Protein 7WX3 (pdb70)

Organism: Drosophila melanogaster (NCBI:txid7227)

Secondary structure (DSSP, 8-state):
----SGGGGGG--BEEEEE-STTTB-SS-SSB-HHHHHHHHHHHHHHHTTT-B--EE---HHHHHHHHHHHHHHTTSBHHHHT---HHHHHHHHHHHHHHHHHHHHHTTT--EEEEEE-SGGGT-HHHHHHHHHHHHHHHTTT-EEEEEE-TTT--TT-----STTHHHHHHHHHTT-SEEEEEESSSS-BSS-SSSS---B-SSEE--HHHHHHHHHHHHTT-EEEEEETTSSS-HHHHTTT---SEEEE-/----SGGGGGG--BEEEEE-STTTB-SS-SSB-HHHHHHHHHHHHHHHTTT-B--EE---HHHHHHHHHHHHHHTTSBHHHHT---HHHHHHHHHHHHHHHHHHHHHTTT--EEEEEE-SGGGT-HHHHHHHHHHHHHHHTTT-EEEEEE-TTT--TT-----STTHHHHHHHHHTT-SEEEEEESSSS-BSS-SSSS---B-S-EEHHHHHH--HHHHHHHHHHHHTT-EEEEEETTSSS-HHHHTTT---SEEEE-/----SGGGGGG--BEEEEE-STTTB-SS-SSB-HHHHHHHHHHHHHHHTTT-B--EE---HHHHHHHHHHHHHHTTSBHHHHT---HHHHHHHHHHHHHHHHHHHHHTTT--EEEEEE-SGGGT-HHHHHHHHHHHHHHHTTT-EEEEEE-TTT--TT-----STTHHHHHHHHHTT-SEEEEEESSSS-BSS-SSSS---B-S-EEHHHHHH--HHHHHHHHHHHHTT-EEEEEETTSSS-HHHHTTT---SEEEE-/----SGGGGGG--BEEEEE-STTTB-SS-SSB-HHHHHHHHHHHHHHHTTT-B--EE---HHHHHHHHHHHHHHTTSBHHHHT---HHHHHHHHHHHHHHHHHHHHHTTT--EEEEEE-SGGGT-HHHHHHHHHHHHHHHTTT-EEEEEE-TTT--TT-----STTHHHHHHHHHTT-SEEEEEESSSS-BSS-SSSS---B-S-EEHHHHHH--HHHHHHHHHHHHTT-EEEEEETTSSS-HHHHTTT---SEEEE-/-TTTTSSBHHHHT-/-TTTTSSBHHHHT-/-TTTTSSBHHHHT-/-TTTTSSBHHHHT-

Radius of gyration: 30.45 Å; Cα contacts (8 Å, |Δi|>4): 2225; chains: 8; bounding box: 89×74×80 Å

Structure (mmCIF, N/CA/C/O backbone):
data_7WX3
#
_entry.id   7WX3
#
_cell.length_a   1.00
_cell.length_b   1.00
_cell.length_c   1.00
_cell.angle_alpha   90.00
_cell.angle_beta   90.00
_cell.angle_gamma   90.00
#
_symmetry.space_group_name_H-M   'P 1'
#
loop_
_entity.id
_entity.type
_entity.pdbx_description
1 polymer 'Delta-1-pyrroline-5-carboxylate synthase'
2 non-polymer 'GAMMA-GLUTAMYL PHOSPHATE'
3 non-polymer "ADENOSINE-5'-DIPHOSPHATE"
4 non-polymer 'MAGNESIUM ION'
#
loop_
_atom_site.group_PDB
_atom_site.id
_atom_site.type_symbol
_atom_site.label_atom_id
_atom_site.label_alt_id
_atom_site.label_comp_id
_atom_site.label_asym_id
_atom_site.label_entity_id
_atom_site.label_seq_id
_atom_site.pdbx_PDB_ins_code
_atom_site.Cartn_x
_atom_site.Cartn_y
_atom_site.Cartn_z
_atom_site.occupancy
_atom_site.B_iso_or_equiv
_atom_site.auth_seq_id
_atom_site.auth_comp_id
_atom_site.auth_asym_id
_atom_site.auth_atom_id
_atom_site.pdbx_PDB_model_num
ATOM 1 N N . PRO A 1 45 ? 131.13800 186.50600 140.89100 1.000 107.58375 45 PRO A N 1
ATOM 2 C CA . PRO A 1 45 ? 131.81900 185.21600 140.99800 1.000 107.58375 45 PRO A CA 1
ATOM 3 C C . PRO A 1 45 ? 131.56600 184.34700 139.78400 1.000 107.58375 45 PRO A C 1
ATOM 4 O O . PRO A 1 45 ? 130.71900 184.68100 138.96100 1.000 107.58375 45 PRO A O 1
ATOM 8 N N . THR A 1 46 ? 132.29200 183.24200 139.67600 1.000 110.12828 46 THR A N 1
ATOM 9 C CA . THR A 1 46 ? 132.16400 182.36600 138.52300 1.000 110.12828 46 THR A CA 1
ATOM 10 C C . THR A 1 46 ? 131.23600 181.18800 138.76600 1.000 110.12828 46 THR A C 1
ATOM 11 O O . THR A 1 46 ? 130.77600 180.57400 137.79800 1.000 110.12828 46 THR A O 1
ATOM 15 N N . PHE A 1 47 ? 130.95400 180.85600 140.02100 1.000 106.28079 47 PHE A N 1
ATOM 16 C CA . PHE A 1 47 ? 130.08000 179.74500 140.37200 1.000 106.28079 47 PHE A CA 1
ATOM 17 C C . PHE A 1 47 ? 128.89900 180.29000 141.15500 1.000 106.28079 47 PHE A C 1
ATOM 18 O O . PHE A 1 47 ? 129.08500 180.92800 142.19300 1.000 106.28079 47 PHE A O 1
ATOM 26 N N . THR A 1 48 ? 127.69200 180.03800 140.66600 1.000 111.46175 48 THR A N 1
ATOM 27 C CA . THR A 1 48 ? 126.48900 180.53000 141.31800 1.000 111.46175 48 THR A CA 1
ATOM 28 C C . THR A 1 48 ? 125.66700 179.42400 141.96200 1.000 111.46175 48 THR A C 1
ATOM 29 O O . THR A 1 48 ? 125.28500 179.54100 143.12900 1.000 111.46175 48 THR A O 1
ATOM 33 N N . GLU A 1 49 ? 125.37600 178.35200 141.24000 1.000 112.81418 49 GLU A N 1
ATOM 34 C CA . GLU A 1 49 ? 124.67500 177.21700 141.81600 1.000 112.81418 49 GLU A CA 1
ATOM 35 C C . GLU A 1 49 ? 125.67500 176.13400 142.19400 1.000 112.81418 49 GLU A C 1
ATOM 36 O O . GLU A 1 49 ? 126.76300 176.03400 141.62800 1.000 112.81418 49 GLU A O 1
ATOM 42 N N . ARG A 1 50 ? 125.29000 175.31300 143.16300 1.000 104.29180 50 ARG A N 1
ATOM 43 C CA . ARG A 1 50 ? 126.22300 174.35700 143.73700 1.000 104.29180 50 ARG A CA 1
ATOM 44 C C . ARG A 1 50 ? 126.58700 173.22200 142.79400 1.000 104.29180 50 ARG A C 1
ATOM 45 O O . ARG A 1 50 ? 127.56400 172.51800 143.05500 1.000 104.29180 50 ARG A O 1
ATOM 53 N N . SER A 1 51 ? 125.84100 173.01900 141.71700 1.000 107.98631 51 SER A N 1
ATOM 54 C CA . SER A 1 51 ? 126.15100 171.93400 140.79700 1.000 107.98631 51 SER A CA 1
ATOM 55 C C . SER A 1 51 ? 127.38300 172.20100 139.95000 1.000 107.98631 51 SER A C 1
ATOM 56 O O . SER A 1 51 ? 127.85000 171.28400 139.27100 1.000 107.98631 51 SER A O 1
ATOM 59 N N . GLN A 1 52 ? 127.90900 173.42000 139.96100 1.000 105.73341 52 GLN A N 1
ATOM 60 C CA . GLN A 1 52 ? 129.02500 173.78100 139.10600 1.000 105.73341 52 GLN A CA 1
ATOM 61 C C . GLN A 1 52 ? 130.36900 173.63800 139.78900 1.000 105.73341 52 GLN A C 1
ATOM 62 O O . GLN A 1 52 ? 131.39000 173.93000 139.16900 1.000 105.73341 52 GLN A O 1
ATOM 68 N N . LEU A 1 53 ? 130.40500 173.20000 141.04200 1.000 99.60064 53 LEU A N 1
ATOM 69 C CA . LEU A 1 53 ? 131.68000 173.11300 141.73400 1.000 99.60064 53 LEU A CA 1
ATOM 70 C C . LEU A 1 53 ? 132.54400 171.96900 141.23600 1.000 99.60064 53 LEU A C 1
ATOM 71 O O . LEU A 1 53 ? 133.68500 171.84600 141.68100 1.000 99.60064 53 LEU A O 1
ATOM 76 N N . LYS A 1 54 ? 132.04400 171.13400 140.33000 1.000 100.56428 54 LYS A N 1
ATOM 77 C CA . LYS A 1 54 ? 132.88600 170.07400 139.79500 1.000 100.56428 54 LYS A CA 1
ATOM 78 C C . LYS A 1 54 ? 134.03100 170.63700 138.97400 1.000 100.56428 54 LYS A C 1
ATOM 79 O O . LYS A 1 54 ? 135.09100 170.01300 138.88800 1.000 100.56428 54 LYS A O 1
ATOM 85 N N . TYR A 1 55 ? 133.84100 171.80600 138.36500 1.000 102.48300 55 TYR A N 1
ATOM 86 C CA . TYR A 1 55 ? 134.84500 172.42100 137.51100 1.000 102.48300 55 TYR A CA 1
ATOM 87 C C . TYR A 1 55 ? 135.71300 173.41700 138.26300 1.000 102.48300 55 TYR A C 1
ATOM 88 O O . TYR A 1 55 ? 136.33800 174.27800 137.63900 1.000 102.48300 55 TYR A O 1
ATOM 97 N N . ALA A 1 56 ? 135.75100 173.33300 139.58700 1.000 96.41329 56 ALA A N 1
ATOM 98 C CA . ALA A 1 56 ? 136.61500 174.20100 140.37500 1.000 96.41329 56 ALA A CA 1
ATOM 99 C C . ALA A 1 56 ? 138.05800 173.81000 140.11800 1.000 96.41329 56 ALA A C 1
ATOM 100 O O . ALA A 1 56 ? 138.47800 172.70500 140.46400 1.000 96.41329 56 ALA A O 1
ATOM 102 N N . ARG A 1 57 ? 138.81500 174.71000 139.50600 1.000 96.23700 57 ARG A N 1
ATOM 103 C CA . ARG A 1 57 ? 140.17600 174.40700 139.09800 1.000 96.23700 57 ARG A CA 1
ATOM 104 C C . ARG A 1 57 ? 141.20300 174.72100 140.17300 1.000 96.23700 57 ARG A C 1
ATOM 105 O O . ARG A 1 57 ? 142.20100 174.00600 140.28700 1.000 96.23700 57 ARG A O 1
ATOM 113 N N . ARG A 1 58 ? 140.98400 175.75700 140.97300 1.000 88.37422 58 ARG A N 1
ATOM 114 C CA . ARG A 1 58 ? 141.92300 176.16200 142.00800 1.000 88.37422 58 ARG A CA 1
ATOM 115 C C . ARG A 1 58 ? 141.20600 176.19800 143.34400 1.000 88.37422 58 ARG A C 1
ATOM 116 O O . ARG A 1 58 ? 140.26800 176.97800 143.52300 1.000 88.37422 58 ARG A O 1
ATOM 124 N N . LEU A 1 59 ? 141.65300 175.37300 144.28000 1.000 80.25366 59 LEU A N 1
ATOM 125 C CA . LEU A 1 59 ? 141.08600 175.31300 145.61400 1.000 80.25366 59 LEU A CA 1
ATOM 126 C C . LEU A 1 59 ? 142.00000 176.00000 146.61200 1.000 80.25366 59 LEU A C 1
ATOM 127 O O . LEU A 1 59 ? 143.19700 176.15600 146.38200 1.000 80.25366 59 LEU A O 1
ATOM 132 N N . VAL A 1 60 ? 141.41800 176.40800 147.73400 1.000 73.90400 60 VAL A N 1
ATOM 133 C CA . VAL A 1 60 ? 142.17000 176.83100 148.90600 1.000 73.90400 60 VAL A CA 1
ATOM 134 C C . VAL A 1 60 ? 141.42800 176.27500 150.10800 1.000 73.90400 60 VAL A C 1
ATOM 135 O O . VAL A 1 60 ? 140.33200 176.74000 150.42600 1.000 73.90400 60 VAL A O 1
ATOM 139 N N . VAL A 1 61 ? 142.00800 175.28100 150.76400 1.000 71.32597 61 VAL A N 1
ATOM 140 C CA . VAL A 1 61 ? 141.35800 174.55500 151.84500 1.000 71.32597 61 VAL A CA 1
ATOM 141 C C . VAL A 1 61 ? 141.95200 175.02300 153.15700 1.000 71.32597 61 VAL A C 1
ATOM 142 O O . VAL A 1 61 ? 143.15500 174.88000 153.37800 1.000 71.32597 61 VAL A O 1
ATOM 146 N N . LYS A 1 62 ? 141.12500 175.56400 154.03800 1.000 78.18490 62 LYS A N 1
ATOM 147 C CA . LYS A 1 62 ? 141.58900 176.09200 155.31300 1.000 78.18490 62 LYS A CA 1
ATOM 148 C C . LYS A 1 62 ? 141.19700 175.13200 156.42200 1.000 78.18490 62 LYS A C 1
ATOM 149 O O . LYS A 1 62 ? 140.01400 174.98100 156.72400 1.000 78.18490 62 LYS A O 1
ATOM 155 N N . LEU A 1 63 ? 142.18500 174.50000 157.04000 1.000 80.94885 63 LEU A N 1
ATOM 156 C CA . LEU A 1 63 ? 141.94900 173.57500 158.13900 1.000 80.94885 63 LEU A CA 1
ATOM 157 C C . LEU A 1 63 ? 141.91400 174.34300 159.45000 1.000 80.94885 63 LEU A C 1
ATOM 158 O O . LEU A 1 63 ? 142.91800 174.93100 159.85200 1.000 80.94885 63 LEU A O 1
ATOM 163 N N . GLY A 1 64 ? 140.78000 174.31400 160.13200 1.000 91.50661 64 GLY A N 1
ATOM 164 C CA . GLY A 1 64 ? 140.67800 174.95000 161.42300 1.000 91.50661 64 GLY A CA 1
ATOM 165 C C . GLY A 1 64 ? 141.62100 174.32500 162.42900 1.000 91.50661 64 GLY A C 1
ATOM 166 O O . GLY A 1 64 ? 142.37300 173.39600 162.14300 1.000 91.50661 64 GLY A O 1
ATOM 167 N N . SER A 1 65 ? 141.58600 174.86100 163.64100 1.000 101.81637 65 SER A N 1
ATOM 168 C CA . SER A 1 65 ? 142.39500 174.31900 164.72000 1.000 101.81637 65 SER A CA 1
ATOM 169 C C . SER A 1 65 ? 141.64700 173.31100 165.56600 1.000 101.81637 65 SER A C 1
ATOM 170 O O . SER A 1 65 ? 142.27100 172.62500 166.37600 1.000 101.81637 65 SER A O 1
ATOM 173 N N . ALA A 1 66 ? 140.33200 173.22300 165.41900 1.000 101.90390 66 ALA A N 1
ATOM 174 C CA . ALA A 1 66 ? 139.55900 172.17800 166.06300 1.000 101.90390 66 ALA A CA 1
ATOM 175 C C . ALA A 1 66 ? 139.40600 170.95100 165.18700 1.000 101.90390 66 ALA A C 1
ATOM 176 O O . ALA A 1 66 ? 138.82700 169.96000 165.63400 1.000 101.90390 66 ALA A O 1
ATOM 178 N N . VAL A 1 67 ? 139.89800 171.00300 163.95000 1.000 94.24323 67 VAL A N 1
ATOM 179 C CA . VAL A 1 67 ? 139.91700 169.84200 163.07000 1.000 94.24323 67 VAL A CA 1
ATOM 180 C C . VAL A 1 67 ? 141.23300 169.08900 163.15000 1.000 94.24323 67 VAL A C 1
ATOM 181 O O . VAL A 1 67 ? 141.38700 168.05200 162.49300 1.000 94.24323 67 VAL A O 1
ATOM 185 N N . ILE A 1 68 ? 142.18600 169.56200 163.94200 1.000 92.24856 68 ILE A N 1
ATOM 186 C CA . ILE A 1 68 ? 143.49800 168.95100 164.02900 1.000 92.24856 68 ILE A CA 1
ATOM 187 C C . ILE A 1 68 ? 143.72000 168.27000 165.37200 1.000 92.24856 68 ILE A C 1
ATOM 188 O O . ILE A 1 68 ? 144.20100 167.13900 165.41900 1.000 92.24856 68 ILE A O 1
ATOM 193 N N . THR A 1 69 ? 143.36800 168.92400 166.47000 1.000 98.72558 69 THR A N 1
ATOM 194 C CA . THR A 1 69 ? 143.57900 168.36500 167.79400 1.000 98.72558 69 THR A CA 1
ATOM 195 C C . THR A 1 69 ? 142.27700 167.82200 168.36300 1.000 98.72558 69 THR A C 1
ATOM 196 O O . THR A 1 69 ? 141.18700 168.28800 168.03400 1.000 98.72558 69 THR A O 1
ATOM 200 N N . ARG A 1 70 ? 142.40800 166.83200 169.23500 1.000 102.13057 70 ARG A N 1
ATOM 201 C CA . ARG A 1 70 ? 141.25600 166.17100 169.82400 1.000 102.13057 70 ARG A CA 1
ATOM 202 C C . ARG A 1 70 ? 140.70300 166.98500 170.98300 1.000 102.13057 70 ARG A C 1
ATOM 203 O O . ARG A 1 70 ? 141.31700 167.94300 171.45300 1.000 102.13057 70 ARG A O 1
ATOM 211 N N . GLU A 1 71 ? 139.52300 166.58200 171.45200 1.000 111.38857 71 GLU A N 1
ATOM 212 C CA . GLU A 1 71 ? 138.85800 167.33600 172.50800 1.000 111.38857 71 GLU A CA 1
ATOM 213 C C . GLU A 1 71 ? 139.50000 167.08100 173.86500 1.000 111.38857 71 GLU A C 1
ATOM 214 O O . GLU A 1 71 ? 139.50500 167.96300 174.73000 1.000 111.38857 71 GLU A O 1
ATOM 220 N N . ASP A 1 72 ? 140.03700 165.88100 174.07700 1.000 109.34779 72 ASP A N 1
ATOM 221 C CA . ASP A 1 72 ? 140.70800 165.59000 175.33400 1.000 109.34779 72 ASP A CA 1
ATOM 222 C C . ASP A 1 72 ? 142.13300 166.11700 175.37200 1.000 109.34779 72 ASP A C 1
ATOM 223 O O . ASP A 1 72 ? 142.74700 166.10900 176.44100 1.000 109.34779 72 ASP A O 1
ATOM 228 N N . ASN A 1 73 ? 142.66700 166.56000 174.23600 1.000 107.14684 73 ASN A N 1
ATOM 229 C CA . ASN A 1 73 ? 144.02000 167.10300 174.14700 1.000 107.14684 73 ASN A CA 1
ATOM 230 C C . ASN A 1 73 ? 145.05900 166.08500 174.60200 1.000 107.14684 73 ASN A C 1
ATOM 231 O O . ASN A 1 73 ? 145.82900 166.32200 175.53200 1.000 107.14684 73 ASN A O 1
ATOM 236 N N . HIS A 1 74 ? 145.08200 164.94000 173.93200 1.000 108.04203 74 HIS A N 1
ATOM 237 C CA . HIS A 1 74 ? 146.08500 163.91100 174.17700 1.000 108.04203 74 HIS A CA 1
ATOM 238 C C . HIS A 1 74 ? 146.63000 163.38600 172.86100 1.000 108.04203 74 HIS A C 1
ATOM 239 O O . HIS A 1 74 ? 146.82600 162.18500 172.67100 1.000 108.04203 74 HIS A O 1
ATOM 246 N N . GLY A 1 75 ? 146.88900 164.29400 171.93100 1.000 98.42376 75 GLY A N 1
ATOM 247 C CA . GLY A 1 75 ? 147.48200 163.97400 170.65600 1.000 98.42376 75 GLY A CA 1
ATOM 248 C C . GLY A 1 75 ? 146.71100 164.60700 169.53100 1.000 98.42376 75 GLY A C 1
ATOM 249 O O . GLY A 1 75 ? 145.76100 165.36600 169.74000 1.000 98.42376 75 GLY A O 1
ATOM 250 N N . LEU A 1 76 ? 147.12200 164.29400 168.31300 1.000 89.90697 76 LEU A N 1
ATOM 251 C CA . LEU A 1 76 ? 146.43400 164.77800 167.13400 1.000 89.90697 76 LEU A CA 1
ATOM 252 C C . LEU A 1 76 ? 145.18900 163.94700 166.87400 1.000 89.90697 76 LEU A C 1
ATOM 253 O O . LEU A 1 76 ? 144.98000 162.88900 167.46400 1.000 89.90697 76 LEU A O 1
ATOM 258 N N . ALA A 1 77 ? 144.35100 164.44400 165.97700 1.000 84.28770 77 ALA A N 1
ATOM 259 C CA . ALA A 1 77 ? 143.20600 163.69400 165.48700 1.000 84.28770 77 ALA A CA 1
ATOM 260 C C . ALA A 1 77 ? 143.62700 163.12100 164.14600 1.000 84.28770 77 ALA A C 1
ATOM 261 O O . ALA A 1 77 ? 143.34600 163.69000 163.09800 1.000 84.28770 77 ALA A O 1
ATOM 263 N N . LEU A 1 78 ? 144.32600 161.99100 164.18200 1.000 79.67323 78 LEU A N 1
ATOM 264 C CA . LEU A 1 78 ? 144.82000 161.40300 162.94700 1.000 79.67323 78 LEU A CA 1
ATOM 265 C C . LEU A 1 78 ? 143.68900 160.98200 162.03000 1.000 79.67323 78 LEU A C 1
ATOM 266 O O . LEU A 1 78 ? 143.88100 160.91200 160.81600 1.000 79.67323 78 LEU A O 1
ATOM 271 N N . GLY A 1 79 ? 142.51500 160.70300 162.57200 1.000 80.92554 79 GLY A N 1
ATOM 272 C CA . GLY A 1 79 ? 141.39000 160.37900 161.72500 1.000 80.92554 79 GLY A CA 1
ATOM 273 C C . GLY A 1 79 ? 141.06300 161.50200 160.76900 1.000 80.92554 79 GLY A C 1
ATOM 274 O O . GLY A 1 79 ? 141.18600 161.34500 159.55200 1.000 80.92554 79 GLY A O 1
ATOM 275 N N . ARG A 1 80 ? 140.66700 162.65000 161.31500 1.000 83.75798 80 ARG A N 1
ATOM 276 C CA . ARG A 1 80 ? 140.28200 163.77600 160.47800 1.000 83.75798 80 ARG A CA 1
ATOM 277 C C . ARG A 1 80 ? 141.45200 164.28200 159.65500 1.000 83.75798 80 ARG A C 1
ATOM 278 O O . ARG A 1 80 ? 141.29400 164.61400 158.47600 1.000 83.75798 80 ARG A O 1
ATOM 286 N N . LEU A 1 81 ? 142.63300 164.35600 160.25700 1.000 78.00315 81 LEU A N 1
ATOM 287 C CA . LEU A 1 81 ? 143.79400 164.85800 159.53700 1.000 78.00315 81 LEU A CA 1
ATOM 288 C C . LEU A 1 81 ? 144.11600 163.98800 158.33400 1.000 78.00315 81 LEU A C 1
ATOM 289 O O . LEU A 1 81 ? 144.30600 164.49200 157.22300 1.000 78.00315 81 LEU A O 1
ATOM 294 N N . ALA A 1 82 ? 144.18200 162.67400 158.53000 1.000 74.53268 82 ALA A N 1
ATOM 295 C CA . ALA A 1 82 ? 144.51700 161.79800 157.42100 1.000 74.53268 82 ALA A CA 1
ATOM 296 C C . ALA A 1 82 ? 143.40800 161.74800 156.39100 1.000 74.53268 82 ALA A C 1
ATOM 297 O O . ALA A 1 82 ? 143.68700 161.61000 155.20200 1.000 74.53268 82 ALA A O 1
ATOM 299 N N . SER A 1 83 ? 142.15100 161.87600 156.80700 1.000 76.95515 83 SER A N 1
ATOM 300 C CA . SER A 1 83 ? 141.08000 161.88300 155.82100 1.000 76.95515 83 SER A CA 1
ATOM 301 C C . SER A 1 83 ? 141.13300 163.13100 154.95400 1.000 76.95515 83 SER A C 1
ATOM 302 O O . SER A 1 83 ? 140.90600 163.06100 153.74200 1.000 76.95515 83 SER A O 1
ATOM 305 N N . ILE A 1 84 ? 141.44600 164.28300 155.54300 1.000 74.79082 84 ILE A N 1
ATOM 306 C CA . ILE A 1 84 ? 141.55300 165.49700 154.74200 1.000 74.79082 84 ILE A CA 1
ATOM 307 C C . ILE A 1 84 ? 142.76700 165.43700 153.83000 1.000 74.79082 84 ILE A C 1
ATOM 308 O O . ILE A 1 84 ? 142.71500 165.88100 152.68100 1.000 74.79082 84 ILE A O 1
ATOM 313 N N . VAL A 1 85 ? 143.87600 164.88200 154.31100 1.000 74.49429 85 VAL A N 1
ATOM 314 C CA . VAL A 1 85 ? 145.04100 164.73600 153.44600 1.000 74.49429 85 VAL A CA 1
ATOM 315 C C . VAL A 1 85 ? 144.74400 163.78300 152.29900 1.000 74.49429 85 VAL A C 1
ATOM 316 O O . VAL A 1 85 ? 145.17000 164.00700 151.16600 1.000 74.49429 85 VAL A O 1
ATOM 320 N N . GLU A 1 86 ? 143.99500 162.71700 152.56100 1.000 83.55042 86 GLU A N 1
ATOM 321 C CA . GLU A 1 86 ? 143.63400 161.79600 151.49000 1.000 83.55042 86 GLU A CA 1
ATOM 322 C C . GLU A 1 86 ? 142.73900 162.46600 150.45900 1.000 83.55042 86 GLU A C 1
ATOM 323 O O . GLU A 1 86 ? 142.93600 162.28600 149.25300 1.000 83.55042 86 GLU A O 1
ATOM 329 N N . GLN A 1 87 ? 141.75900 163.25500 150.90300 1.000 82.02526 87 GLN A N 1
ATOM 330 C CA . GLN A 1 87 ? 140.89100 163.93100 149.94300 1.000 82.02526 87 GLN A CA 1
ATOM 331 C C . GLN A 1 87 ? 141.64700 164.98000 149.14400 1.000 82.02526 87 GLN A C 1
ATOM 332 O O . GLN A 1 87 ? 141.41500 165.13300 147.94400 1.000 82.02526 87 GLN A O 1
ATOM 338 N N . VAL A 1 88 ? 142.56400 165.70600 149.77800 1.000 77.79551 88 VAL A N 1
ATOM 339 C CA . VAL A 1 88 ? 143.33300 166.70600 149.04500 1.000 77.79551 88 VAL A CA 1
ATOM 340 C C . VAL A 1 88 ? 144.28500 166.04300 148.06100 1.000 77.79551 88 VAL A C 1
ATOM 341 O O . VAL A 1 88 ? 144.46000 166.52100 146.94000 1.000 77.79551 88 VAL A O 1
ATOM 345 N N . ALA A 1 89 ? 144.90100 164.92800 148.43900 1.000 80.27544 89 ALA A N 1
ATOM 346 C CA . ALA A 1 89 ? 145.79100 164.25800 147.50100 1.000 80.27544 89 ALA A CA 1
ATOM 347 C C . ALA A 1 89 ? 145.01900 163.66300 146.33500 1.000 80.27544 89 ALA A C 1
ATOM 348 O O . ALA A 1 89 ? 145.51000 163.66200 145.20500 1.000 80.27544 89 ALA A O 1
ATOM 350 N N . GLU A 1 90 ? 143.81100 163.16000 146.56900 1.000 89.30397 90 GLU A N 1
ATOM 351 C CA . GLU A 1 90 ? 143.05300 162.63400 145.44200 1.000 89.30397 90 GLU A CA 1
ATOM 352 C C . GLU A 1 90 ? 142.32100 163.71400 144.65900 1.000 89.30397 90 GLU A C 1
ATOM 353 O O . GLU A 1 90 ? 141.79800 163.41900 143.58300 1.000 89.30397 90 GLU A O 1
ATOM 359 N N . CYS A 1 91 ? 142.25400 164.94300 145.16800 1.000 88.40040 91 CYS A N 1
ATOM 360 C CA . CYS A 1 91 ? 141.79100 166.07300 144.37200 1.000 88.40040 91 CYS A CA 1
ATOM 361 C C . CYS A 1 91 ? 142.92800 166.81900 143.70600 1.000 88.40040 91 CYS A C 1
ATOM 362 O O . CYS A 1 91 ? 142.67800 167.68700 142.87100 1.000 88.40040 91 CYS A O 1
ATOM 365 N N . HIS A 1 92 ? 144.16100 166.53000 144.08700 1.000 83.13654 92 HIS A N 1
ATOM 366 C CA . HIS A 1 92 ? 145.32400 167.14300 143.47400 1.000 83.13654 92 HIS A CA 1
ATOM 367 C C . HIS A 1 92 ? 145.97900 166.23400 142.45400 1.000 83.13654 92 HIS A C 1
ATOM 368 O O . HIS A 1 92 ? 146.62800 166.72400 141.52800 1.000 83.13654 92 HIS A O 1
ATOM 375 N N . LEU A 1 93 ? 145.83000 164.92300 142.59600 1.000 88.74901 93 LEU A N 1
ATOM 376 C CA . LEU A 1 93 ? 146.22400 163.99500 141.55000 1.000 88.74901 93 LEU A CA 1
ATOM 377 C C . LEU A 1 93 ? 145.16200 163.85200 140.48600 1.000 88.74901 93 LEU A C 1
ATOM 378 O O . LEU A 1 93 ? 145.18100 162.88300 139.72500 1.000 88.74901 93 LEU A O 1
ATOM 383 N N . GLU A 1 94 ? 144.22300 164.78800 140.43500 1.000 94.02878 94 GLU A N 1
ATOM 384 C CA . GLU A 1 94 ? 143.15900 164.79000 139.44900 1.000 94.02878 94 GLU A CA 1
ATOM 385 C C . GLU A 1 94 ? 143.20800 166.00400 138.54300 1.000 94.02878 94 GLU A C 1
ATOM 386 O O . GLU A 1 94 ? 142.35700 166.13500 137.66200 1.000 94.02878 94 GLU A O 1
ATOM 392 N N . GLY A 1 95 ? 144.16200 166.90300 138.74400 1.000 91.33341 95 GLY A N 1
ATOM 393 C CA . GLY A 1 95 ? 144.32200 168.07400 137.91100 1.000 91.33341 95 GLY A CA 1
ATOM 394 C C . GLY A 1 95 ? 144.15800 169.38900 138.63400 1.000 91.33341 95 GLY A C 1
ATOM 395 O O . GLY A 1 95 ? 144.67700 170.40500 138.15900 1.000 91.33341 95 GLY A O 1
ATOM 396 N N . ARG A 1 96 ? 143.45600 169.41900 139.76200 1.000 90.17947 96 ARG A N 1
ATOM 397 C CA . ARG A 1 96 ? 143.24700 170.67400 140.46100 1.000 90.17947 96 ARG A CA 1
ATOM 398 C C . ARG A 1 96 ? 144.54900 171.16200 141.07900 1.000 90.17947 96 ARG A C 1
ATOM 399 O O . ARG A 1 96 ? 145.58400 170.50000 141.02400 1.000 90.17947 96 ARG A O 1
ATOM 407 N N . GLU A 1 97 ? 144.49300 172.35100 141.66800 1.000 88.81949 97 GLU A N 1
ATOM 408 C CA . GLU A 1 97 ? 145.66500 172.99800 142.24900 1.000 88.81949 97 GLU A CA 1
ATOM 409 C C . GLU A 1 97 ? 145.31400 173.38500 143.67600 1.000 88.81949 97 GLU A C 1
ATOM 410 O O . GLU A 1 97 ? 144.88000 174.50700 143.93100 1.000 88.81949 97 GLU A O 1
ATOM 416 N N . VAL A 1 98 ? 145.50800 172.46300 144.59700 1.000 78.07140 98 VAL A N 1
ATOM 417 C CA . VAL A 1 98 ? 145.10300 172.67500 145.97700 1.000 78.07140 98 VAL A CA 1
ATOM 418 C C . VAL A 1 98 ? 146.20300 173.41900 146.71500 1.000 78.07140 98 VAL A C 1
ATOM 419 O O . VAL A 1 98 ? 147.37800 173.34000 146.35900 1.000 78.07140 98 VAL A O 1
ATOM 423 N N . MET A 1 99 ? 145.81700 174.16700 147.74200 1.000 78.91607 99 MET A N 1
ATOM 424 C CA . MET A 1 99 ? 146.76300 174.97200 148.50600 1.000 78.91607 99 MET A CA 1
ATOM 425 C C . MET A 1 99 ? 146.19000 175.13200 149.90400 1.000 78.91607 99 MET A C 1
ATOM 426 O O . MET A 1 99 ? 145.21900 175.86300 150.08500 1.000 78.91607 99 MET A O 1
ATOM 431 N N . MET A 1 100 ? 146.77400 174.45200 150.87900 1.000 74.06289 100 MET A N 1
ATOM 432 C CA . MET A 1 100 ? 146.19400 174.36300 152.20700 1.000 74.06289 100 MET A CA 1
ATOM 433 C C . MET A 1 100 ? 146.68400 175.49300 153.09300 1.000 74.06289 100 MET A C 1
ATOM 434 O O . MET A 1 100 ? 147.85600 175.85800 153.05400 1.000 74.06289 100 MET A O 1
ATOM 439 N N . VAL A 1 101 ? 145.78000 176.03900 153.89600 1.000 69.37435 101 VAL A N 1
ATOM 440 C CA . VAL A 1 101 ? 146.13700 177.03700 154.89100 1.000 69.37435 101 VAL A CA 1
ATOM 441 C C . VAL A 1 101 ? 145.93200 176.42000 156.25900 1.000 69.37435 101 VAL A C 1
ATOM 442 O O . VAL A 1 101 ? 144.86200 176.55200 156.85200 1.000 69.37435 101 VAL A O 1
ATOM 446 N N . THR A 1 102 ? 146.96000 175.78000 156.78500 1.000 77.12908 102 THR A N 1
ATOM 447 C CA . THR A 1 102 ? 146.81200 174.99800 157.99700 1.000 77.12908 102 THR A CA 1
ATOM 448 C C . THR A 1 102 ? 146.76000 175.90000 159.21700 1.000 77.12908 102 THR A C 1
ATOM 449 O O . THR A 1 102 ? 147.02600 177.09700 159.14900 1.000 77.12908 102 THR A O 1
ATOM 453 N N . SER A 1 103 ? 146.38700 175.30700 160.34100 1.000 85.32648 103 SER A N 1
ATOM 454 C CA . SER A 1 103 ? 146.35800 176.01200 161.61100 1.000 85.32648 103 SER A CA 1
ATOM 455 C C . SER A 1 103 ? 146.72600 175.04100 162.71400 1.000 85.32648 103 SER A C 1
ATOM 456 O O . SER A 1 103 ? 147.22400 173.95000 162.43900 1.000 85.32648 103 SER A O 1
ATOM 459 N N . GLY A 1 104 ? 146.48900 175.41900 163.96000 1.000 87.29523 104 GLY A N 1
ATOM 460 C CA . GLY A 1 104 ? 146.66300 174.47100 165.03600 1.000 87.29523 104 GLY A CA 1
ATOM 461 C C . GLY A 1 104 ? 148.08800 174.06500 165.29500 1.000 87.29523 104 GLY A C 1
ATOM 462 O O . GLY A 1 104 ? 148.33000 172.94100 165.72900 1.000 87.29523 104 GLY A O 1
ATOM 463 N N . ALA A 1 105 ? 149.04600 174.94300 165.02500 1.000 83.68045 105 ALA A N 1
ATOM 464 C CA . ALA A 1 105 ? 150.39900 174.70300 165.49500 1.000 83.68045 105 ALA A CA 1
ATOM 465 C C . ALA A 1 105 ? 150.53500 175.01800 166.97200 1.000 83.68045 105 ALA A C 1
ATOM 466 O O . ALA A 1 105 ? 151.29600 174.35000 167.67300 1.000 83.68045 105 ALA A O 1
ATOM 468 N N . VAL A 1 106 ? 149.78800 176.00300 167.46600 1.000 86.01662 106 VAL A N 1
ATOM 469 C CA . VAL A 1 106 ? 149.88800 176.38400 168.86800 1.000 86.01662 106 VAL A CA 1
ATOM 470 C C . VAL A 1 106 ? 149.31700 175.30100 169.77200 1.000 86.01662 106 VAL A C 1
ATOM 471 O O . VAL A 1 106 ? 149.88000 175.00700 170.82600 1.000 86.01662 106 VAL A O 1
ATOM 475 N N . ALA A 1 107 ? 148.20800 174.67600 169.38300 1.000 83.96156 107 ALA A N 1
ATOM 476 C CA . ALA A 1 107 ? 147.62800 173.63800 170.23000 1.000 83.96156 107 ALA A CA 1
ATOM 477 C C . ALA A 1 107 ? 148.53400 172.41500 170.30600 1.000 83.96156 107 ALA A C 1
ATOM 478 O O . ALA A 1 107 ? 148.81000 171.89300 171.39700 1.000 83.96156 107 ALA A O 1
ATOM 480 N N . PHE A 1 108 ? 148.99300 171.93500 169.15500 1.000 81.85410 108 PHE A N 1
ATOM 481 C CA . PHE A 1 108 ? 149.92000 170.81200 169.13200 1.000 81.85410 108 PHE A CA 1
ATOM 482 C C . PHE A 1 108 ? 151.18600 171.13000 169.91700 1.000 81.85410 108 PHE A C 1
ATOM 483 O O . PHE A 1 108 ? 151.68800 170.29500 170.68400 1.000 81.85410 108 PHE A O 1
ATOM 491 N N . GLY A 1 109 ? 151.71200 172.33700 169.75300 1.000 81.33265 109 GLY A N 1
ATOM 492 C CA . GLY A 1 109 ? 152.87300 172.71600 170.52400 1.000 81.33265 109 GLY A CA 1
ATOM 493 C C . GLY A 1 109 ? 152.60900 172.75200 172.00800 1.000 81.33265 109 GLY A C 1
ATOM 494 O O . GLY A 1 109 ? 153.47700 172.38900 172.79800 1.000 81.33265 109 GLY A O 1
ATOM 495 N N . LYS A 1 110 ? 151.42400 173.19500 172.41400 1.000 86.10848 110 LYS A N 1
ATOM 496 C CA . LYS A 1 110 ? 151.11200 173.22100 173.83400 1.000 86.10848 110 LYS A CA 1
ATOM 497 C C . LYS A 1 110 ? 151.09800 171.81900 174.40900 1.000 86.10848 110 LYS A C 1
ATOM 498 O O . LYS A 1 110 ? 151.57000 171.60000 175.52600 1.000 86.10848 110 LYS A O 1
ATOM 504 N N . GLN A 1 111 ? 150.57800 170.85200 173.65800 1.000 86.14751 111 GLN A N 1
ATOM 505 C CA . GLN A 1 111 ? 150.63600 169.46900 174.13000 1.000 86.14751 111 GLN A CA 1
ATOM 506 C C . GLN A 1 111 ? 152.07700 168.99700 174.29000 1.000 86.14751 111 GLN A C 1
ATOM 507 O O . GLN A 1 111 ? 152.45000 168.42800 175.32800 1.000 86.14751 111 GLN A O 1
ATOM 513 N N . LYS A 1 112 ? 152.90300 169.21100 173.26500 1.000 84.30725 112 LYS A N 1
ATOM 514 C CA . LYS A 1 112 ? 154.28400 168.73900 173.34500 1.000 84.30725 112 LYS A CA 1
ATOM 515 C C . LYS A 1 112 ? 155.03700 169.40900 174.48700 1.000 84.30725 112 LYS A C 1
ATOM 516 O O . LYS A 1 112 ? 155.84700 168.77200 175.16900 1.000 84.30725 112 LYS A O 1
ATOM 522 N N . LEU A 1 113 ? 154.77300 170.69100 174.72800 1.000 83.79109 113 LEU A N 1
ATOM 523 C CA . LEU A 1 113 ? 155.46800 171.39200 175.79600 1.000 83.79109 113 LEU A CA 1
ATOM 524 C C . LEU A 1 113 ? 154.96700 170.97300 177.16500 1.000 83.79109 113 LEU A C 1
ATOM 525 O O . LEU A 1 113 ? 155.75300 170.91600 178.11000 1.000 83.79109 113 LEU A O 1
ATOM 530 N N . ALA A 1 114 ? 153.67700 170.67800 177.30300 1.000 87.66427 114 ALA A N 1
ATOM 531 C CA . ALA A 1 114 ? 153.19900 170.14100 178.56900 1.000 87.66427 114 ALA A CA 1
ATOM 532 C C . ALA A 1 114 ? 153.88600 168.82600 178.88700 1.000 87.66427 114 ALA A C 1
ATOM 533 O O . ALA A 1 114 ? 154.30100 168.59700 180.02800 1.000 87.66427 114 ALA A O 1
ATOM 535 N N . GLN A 1 115 ? 154.04100 167.95500 177.89000 1.000 90.87020 115 GLN A N 1
ATOM 536 C CA . GLN A 1 115 ? 154.76600 166.70800 178.13100 1.000 90.87020 115 GLN A CA 1
ATOM 537 C C . GLN A 1 115 ? 156.20700 166.97400 178.54600 1.000 90.87020 115 GLN A C 1
ATOM 538 O O . GLN A 1 115 ? 156.68300 166.44100 179.55300 1.000 90.87020 115 GLN A O 1
ATOM 544 N N . GLU A 1 116 ? 156.92400 167.79300 177.77500 1.000 91.69539 116 GLU A N 1
ATOM 545 C CA . GLU A 1 116 ? 158.33600 168.01400 178.06300 1.000 91.69539 116 GLU A CA 1
ATOM 546 C C . GLU A 1 116 ? 158.56300 168.79200 179.34500 1.000 91.69539 116 GLU A C 1
ATOM 547 O O . GLU A 1 116 ? 159.68100 168.79100 179.85900 1.000 91.69539 116 GLU A O 1
ATOM 553 N N . LEU A 1 117 ? 157.55200 169.47900 179.85600 1.000 93.15739 117 LEU A N 1
ATOM 554 C CA . LEU A 1 117 ? 157.67600 170.12200 181.15200 1.000 93.15739 117 LEU A CA 1
ATOM 555 C C . LEU A 1 117 ? 157.35100 169.17500 182.28600 1.000 93.15739 117 LEU A C 1
ATOM 556 O O . LEU A 1 117 ? 157.98000 169.24700 183.34300 1.000 93.15739 117 LEU A O 1
ATOM 561 N N . LEU A 1 118 ? 156.38400 168.28200 182.08900 1.000 95.70345 118 LEU A N 1
ATOM 562 C CA . LEU A 1 118 ? 156.08500 167.29000 183.11100 1.000 95.70345 118 LEU A CA 1
ATOM 563 C C . LEU A 1 118 ? 157.20400 166.27100 183.25300 1.000 95.70345 118 LEU A C 1
ATOM 564 O O . LEU A 1 118 ? 157.37900 165.69400 184.32800 1.000 95.70345 118 LEU A O 1
ATOM 569 N N . MET A 1 119 ? 157.96400 166.03200 182.19200 1.000 100.17611 119 MET A N 1
ATOM 570 C CA . MET A 1 119 ? 159.06500 165.08200 182.22900 1.000 100.17611 119 MET A CA 1
ATOM 571 C C . MET A 1 119 ? 160.36600 165.70500 182.69700 1.000 100.17611 119 MET A C 1
ATOM 572 O O . MET A 1 119 ? 161.43200 165.16900 182.39800 1.000 100.17611 119 MET A O 1
ATOM 577 N N . SER A 1 120 ? 160.31500 166.82800 183.40300 1.000 101.84490 120 SER A N 1
ATOM 578 C CA . SER A 1 120 ? 161.53000 167.50600 183.82600 1.000 101.84490 120 SER A CA 1
ATOM 579 C C . SER A 1 120 ? 161.45600 168.00100 185.25900 1.000 101.84490 120 SER A C 1
ATOM 580 O O . SER A 1 120 ? 162.31100 168.78700 185.67100 1.000 101.84490 120 SER A O 1
ATOM 583 N N . LEU A 1 121 ? 160.45700 167.58100 186.01900 1.000 106.92103 121 LEU A N 1
ATOM 584 C CA . LEU A 1 121 ? 160.40400 167.90600 187.42900 1.000 106.92103 121 LEU A CA 1
ATOM 585 C C . LEU A 1 121 ? 161.21500 166.89700 188.23000 1.000 106.92103 121 LEU A C 1
ATOM 586 O O . LEU A 1 121 ? 161.50200 165.79000 187.77700 1.000 106.92103 121 LEU A O 1
ATOM 591 N N . SER A 1 122 ? 161.58900 167.29500 189.43700 1.000 113.73313 122 SER A N 1
ATOM 592 C CA . SER A 1 122 ? 162.27100 166.37600 190.32600 1.000 113.73313 122 SER A CA 1
ATOM 593 C C . SER A 1 122 ? 161.30300 165.31000 190.82100 1.000 113.73313 122 SER A C 1
ATOM 594 O O . SER A 1 122 ? 160.08800 165.49900 190.84300 1.000 113.73313 122 SER A O 1
ATOM 597 N N . MET A 1 123 ? 161.85700 164.17000 191.22600 1.000 115.29016 123 MET A N 1
ATOM 598 C CA . MET A 1 123 ? 161.02900 163.12300 191.80300 1.000 115.29016 123 MET A CA 1
ATOM 599 C C . MET A 1 123 ? 160.32500 163.58600 193.06100 1.000 115.29016 123 MET A C 1
ATOM 600 O O . MET A 1 123 ? 159.36000 162.94900 193.48400 1.000 115.29016 123 MET A O 1
ATOM 605 N N . ARG A 1 124 ? 160.78800 164.66800 193.67800 1.000 116.14698 124 ARG A N 1
ATOM 606 C CA . ARG A 1 124 ? 160.12800 165.15300 194.87900 1.000 116.14698 124 ARG A CA 1
ATOM 607 C C . ARG A 1 124 ? 158.90700 165.99100 194.53800 1.000 116.14698 124 ARG A C 1
ATOM 608 O O . ARG A 1 124 ? 157.87500 165.88600 195.20500 1.000 116.14698 124 ARG A O 1
ATOM 616 N N . GLU A 1 125 ? 159.00000 166.82100 193.50000 1.000 116.11850 125 GLU A N 1
ATOM 617 C CA . GLU A 1 125 ? 157.86600 167.65600 193.12800 1.000 116.11850 125 GLU A CA 1
ATOM 618 C C . GLU A 1 125 ? 156.76500 166.84900 192.46200 1.000 116.11850 125 GLU A C 1
ATOM 619 O O . GLU A 1 125 ? 155.59500 167.23300 192.52900 1.000 116.11850 125 GLU A O 1
ATOM 625 N N . THR A 1 126 ? 157.11000 165.73800 191.81600 1.000 110.98885 126 THR A N 1
ATOM 626 C CA . THR A 1 126 ? 156.08700 164.90500 191.19800 1.000 110.98885 126 THR A CA 1
ATOM 627 C C . THR A 1 126 ? 155.18900 164.26700 192.24800 1.000 110.98885 126 THR A C 1
ATOM 628 O O . THR A 1 126 ? 153.97400 164.16500 192.05400 1.000 110.98885 126 THR A O 1
ATOM 632 N N . LEU A 1 127 ? 155.76000 163.86000 193.37600 1.000 111.85310 127 LEU A N 1
ATOM 633 C CA . LEU A 1 127 ? 155.00300 163.15200 194.40000 1.000 111.85310 127 LEU A CA 1
ATOM 634 C C . LEU A 1 127 ? 154.05700 164.04600 195.18700 1.000 111.85310 127 LEU A C 1
ATOM 635 O O . LEU A 1 127 ? 153.45900 163.56000 196.15000 1.000 111.85310 127 LEU A O 1
ATOM 640 N N . ASN A 1 128 ? 153.90800 165.31700 194.82500 1.000 111.87909 128 ASN A N 1
ATOM 641 C CA . ASN A 1 128 ? 152.89500 166.17800 195.43400 1.000 111.87909 128 ASN A CA 1
ATOM 642 C C . ASN A 1 128 ? 152.69300 167.45100 194.62500 1.000 111.87909 128 ASN A C 1
ATOM 643 O O . ASN A 1 128 ? 151.56400 167.87600 194.39300 1.000 111.87909 128 ASN A O 1
ATOM 648 N N . LEU A 1 140 ? 152.75900 178.07400 179.90500 1.000 109.89730 140 LEU A N 1
ATOM 649 C CA . LEU A 1 140 ? 153.18500 177.68000 178.57000 1.000 109.89730 140 LEU A CA 1
ATOM 650 C C . LEU A 1 140 ? 153.12900 178.86700 177.62600 1.000 109.89730 140 LEU A C 1
ATOM 651 O O . LEU A 1 140 ? 152.06100 179.40800 177.35800 1.000 109.89730 140 LEU A O 1
ATOM 656 N N . GLU A 1 141 ? 154.28800 179.26900 177.13000 1.000 106.74715 141 GLU A N 1
ATOM 657 C CA . GLU A 1 141 ? 154.35600 180.43300 176.26600 1.000 106.74715 141 GLU A CA 1
ATOM 658 C C . GLU A 1 141 ? 153.76900 180.10200 174.89600 1.000 106.74715 141 GLU A C 1
ATOM 659 O O . GLU A 1 141 ? 153.94800 178.98800 174.40000 1.000 106.74715 141 GLU A O 1
ATOM 665 N N . PRO A 1 142 ? 153.05100 181.03500 174.26700 1.000 99.52009 142 PRO A N 1
ATOM 666 C CA . PRO A 1 142 ? 152.50700 180.74400 172.93600 1.000 99.52009 142 PRO A CA 1
ATOM 667 C C . PRO A 1 142 ? 153.56900 180.61100 171.86600 1.000 99.52009 142 PRO A C 1
ATOM 668 O O . PRO A 1 142 ? 153.38200 179.83300 170.92500 1.000 99.52009 142 PRO A O 1
ATOM 672 N N . ARG A 1 143 ? 154.68500 181.32500 171.97700 1.000 94.31618 143 ARG A N 1
ATOM 673 C CA . ARG A 1 143 ? 155.67100 181.30600 170.90500 1.000 94.31618 143 ARG A CA 1
ATOM 674 C C . ARG A 1 143 ? 156.45900 180.00400 170.87100 1.000 94.31618 143 ARG A C 1
ATOM 675 O O . ARG A 1 143 ? 156.68100 179.43800 169.79400 1.000 94.31618 143 ARG A O 1
ATOM 683 N N . ALA A 1 144 ? 156.90700 179.51600 172.02300 1.000 85.59051 144 ALA A N 1
ATOM 684 C CA . ALA A 1 144 ? 157.60100 178.23800 172.03600 1.000 85.59051 144 ALA A CA 1
ATOM 685 C C . ALA A 1 144 ? 156.67400 177.11100 171.60800 1.000 85.59051 144 ALA A C 1
ATOM 686 O O . ALA A 1 144 ? 157.08000 176.20200 170.86700 1.000 85.59051 144 ALA A O 1
ATOM 688 N N . ALA A 1 145 ? 155.43000 177.14800 172.07400 1.000 83.73510 145 ALA A N 1
ATOM 689 C CA . ALA A 1 145 ? 154.45300 176.17800 171.61400 1.000 83.73510 145 ALA A CA 1
ATOM 690 C C . ALA A 1 145 ? 154.31200 176.23200 170.10500 1.000 83.73510 145 ALA A C 1
ATOM 691 O O . ALA A 1 145 ? 154.26400 175.19400 169.44500 1.000 83.73510 145 ALA A O 1
ATOM 693 N N . ALA A 1 146 ? 154.26000 177.43400 169.53900 1.000 79.20531 146 ALA A N 1
ATOM 694 C CA . ALA A 1 146 ? 154.12300 177.55700 168.09600 1.000 79.20531 146 ALA A CA 1
ATOM 695 C C . ALA A 1 146 ? 155.30400 176.93700 167.37300 1.000 79.20531 146 ALA A C 1
ATOM 696 O O . ALA A 1 146 ? 155.12600 176.24600 166.36900 1.000 79.20531 146 ALA A O 1
ATOM 698 N N . ALA A 1 147 ? 156.51600 177.16900 167.86500 1.000 77.05454 147 ALA A N 1
ATOM 699 C CA . ALA A 1 147 ? 157.68900 176.58600 167.22000 1.000 77.05454 147 ALA A CA 1
ATOM 700 C C . ALA A 1 147 ? 157.61200 175.06500 167.20000 1.000 77.05454 147 ALA A C 1
ATOM 701 O O . ALA A 1 147 ? 157.70700 174.43100 166.13300 1.000 77.05454 147 ALA A O 1
ATOM 703 N N . VAL A 1 148 ? 157.43300 174.45800 168.37600 1.000 76.52570 148 VAL A N 1
ATOM 704 C CA . VAL A 1 148 ? 157.41100 172.99800 168.45100 1.000 76.52570 148 VAL A CA 1
ATOM 705 C C . VAL A 1 148 ? 156.28300 172.43300 167.60100 1.000 76.52570 148 VAL A C 1
ATOM 706 O O . VAL A 1 148 ? 156.46100 171.44600 166.86900 1.000 76.52570 148 VAL A O 1
ATOM 710 N N . GLY A 1 149 ? 155.11000 173.05500 167.66600 1.000 76.35774 149 GLY A N 1
ATOM 711 C CA . GLY A 1 149 ? 153.97400 172.53400 166.93800 1.000 76.35774 149 GLY A CA 1
ATOM 712 C C . GLY A 1 149 ? 154.14200 172.63700 165.44000 1.000 76.35774 149 GLY A C 1
ATOM 713 O O . GLY A 1 149 ? 153.74800 171.73300 164.70900 1.000 76.35774 149 GLY A O 1
ATOM 714 N N . GLN A 1 150 ? 154.71900 173.73500 164.95800 1.000 77.26496 150 GLN A N 1
ATOM 715 C CA . GLN A 1 150 ? 154.92000 173.87400 163.52400 1.000 77.26496 150 GLN A CA 1
ATOM 716 C C . GLN A 1 150 ? 155.85400 172.80100 163.00700 1.000 77.26496 150 GLN A C 1
ATOM 717 O O . GLN A 1 150 ? 155.58600 172.17200 161.97800 1.000 77.26496 150 GLN A O 1
ATOM 723 N N . SER A 1 151 ? 156.95500 172.56100 163.71700 1.000 75.06591 151 SER A N 1
ATOM 724 C CA . SER A 1 151 ? 157.85500 171.50100 163.27200 1.000 75.06591 151 SER A CA 1
ATOM 725 C C . SER A 1 151 ? 157.14400 170.15200 163.22200 1.000 75.06591 151 SER A C 1
ATOM 726 O O . SER A 1 151 ? 157.20800 169.43900 162.21000 1.000 75.06591 151 SER A O 1
ATOM 729 N N . GLY A 1 152 ? 156.45500 169.78600 164.30400 1.000 75.06277 152 GLY A N 1
ATOM 730 C CA . GLY A 1 152 ? 155.81400 168.47900 164.34100 1.000 75.06277 152 GLY A CA 1
ATOM 731 C C . GLY A 1 152 ? 154.73400 168.31700 163.28900 1.000 75.06277 152 GLY A C 1
ATOM 732 O O . GLY A 1 152 ? 154.62500 167.26700 162.64700 1.000 75.06277 152 GLY A O 1
ATOM 733 N N . LEU A 1 153 ? 153.93500 169.35900 163.08500 1.000 74.65734 153 LEU A N 1
ATOM 734 C CA . LEU A 1 153 ? 152.85200 169.29300 162.11700 1.000 74.65734 153 LEU A CA 1
ATOM 735 C C . LEU A 1 153 ? 153.38400 169.16700 160.70300 1.000 74.65734 153 LEU A C 1
ATOM 736 O O . LEU A 1 153 ? 152.84500 168.40200 159.90000 1.000 74.65734 153 LEU A O 1
ATOM 741 N N . MET A 1 154 ? 154.43200 169.92000 160.36400 1.000 73.96368 154 MET A N 1
ATOM 742 C CA . MET A 1 154 ? 154.98000 169.79800 159.02100 1.000 73.96368 154 MET A CA 1
ATOM 743 C C . MET A 1 154 ? 155.56600 168.41900 158.79300 1.000 73.96368 154 MET A C 1
ATOM 744 O O . MET A 1 154 ? 155.43900 167.86600 157.69900 1.000 73.96368 154 MET A O 1
ATOM 749 N N . SER A 1 155 ? 156.20000 167.83400 159.80900 1.000 72.89055 155 SER A N 1
ATOM 750 C CA . SER A 1 155 ? 156.70700 166.47700 159.63500 1.000 72.89055 155 SER A CA 1
ATOM 751 C C . SER A 1 155 ? 155.57600 165.49100 159.37500 1.000 72.89055 155 SER A C 1
ATOM 752 O O . SER A 1 155 ? 155.68500 164.61500 158.50300 1.000 72.89055 155 SER A O 1
ATOM 755 N N . LEU A 1 156 ? 154.47500 165.61900 160.11300 1.000 72.72281 156 LEU A N 1
ATOM 756 C CA . LEU A 1 156 ? 153.36300 164.69600 159.90700 1.000 72.72281 156 LEU A CA 1
ATOM 757 C C . LEU A 1 156 ? 152.73200 164.86300 158.52900 1.000 72.72281 156 LEU A C 1
ATOM 758 O O . LEU A 1 156 ? 152.43500 163.87000 157.85400 1.000 72.72281 156 LEU A O 1
ATOM 763 N N . TYR A 1 157 ? 152.48200 166.10400 158.11000 1.000 72.12375 157 TYR A N 1
ATOM 764 C CA . TYR A 1 157 ? 151.97800 166.33900 156.76200 1.000 72.12375 157 TYR A CA 1
ATOM 765 C C . TYR A 1 157 ? 152.90600 165.74500 155.72400 1.000 72.12375 157 TYR A C 1
ATOM 766 O O . TYR A 1 157 ? 152.45200 165.16100 154.74100 1.000 72.12375 157 TYR A O 1
ATOM 775 N N . ASP A 1 158 ? 154.21200 165.91200 155.90900 1.000 75.61190 158 ASP A N 1
ATOM 776 C CA . ASP A 1 158 ? 155.16700 165.38600 154.94900 1.000 75.61190 158 ASP A CA 1
ATOM 777 C C . ASP A 1 158 ? 155.00900 163.88700 154.79400 1.000 75.61190 158 ASP A C 1
ATOM 778 O O . ASP A 1 158 ? 154.93500 163.37500 153.67500 1.000 75.61190 158 ASP A O 1
ATOM 783 N N . ALA A 1 159 ? 154.94600 163.16500 155.91100 1.000 74.10079 159 ALA A N 1
ATOM 784 C CA . ALA A 1 159 ? 154.78500 161.71500 155.82800 1.000 74.10079 159 ALA A CA 1
ATOM 785 C C . ALA A 1 159 ? 153.47800 161.33600 155.13900 1.000 74.10079 159 ALA A C 1
ATOM 786 O O . ALA A 1 159 ? 153.46100 160.52700 154.19900 1.000 74.10079 159 ALA A O 1
ATOM 788 N N . MET A 1 160 ? 152.36900 161.92200 155.59000 1.000 77.34274 160 MET A N 1
ATOM 789 C CA . MET A 1 160 ? 151.06500 161.53500 155.06400 1.000 77.34274 160 MET A CA 1
ATOM 790 C C . MET A 1 160 ? 150.93500 161.84600 153.58300 1.000 77.34274 160 MET A C 1
ATOM 791 O O . MET A 1 160 ? 150.26200 161.11900 152.85100 1.000 77.34274 160 MET A O 1
ATOM 796 N N . PHE A 1 161 ? 151.54200 162.93600 153.12500 1.000 72.80853 161 PHE A N 1
ATOM 797 C CA . PHE A 1 161 ? 151.43700 163.28500 151.71800 1.000 72.80853 161 PHE A CA 1
ATOM 798 C C . PHE A 1 161 ? 152.37400 162.44600 150.87600 1.000 72.80853 161 PHE A C 1
ATOM 799 O O . PHE A 1 161 ? 151.99500 162.00000 149.79500 1.000 72.80853 161 PHE A O 1
ATOM 807 N N . ALA A 1 162 ? 153.59500 162.20400 151.34900 1.000 72.68304 162 ALA A N 1
ATOM 808 C CA . ALA A 1 162 ? 154.49900 161.34400 150.60700 1.000 72.68304 162 ALA A CA 1
ATOM 809 C C . ALA A 1 162 ? 153.96400 159.93400 150.48100 1.000 72.68304 162 ALA A C 1
ATOM 810 O O . ALA A 1 162 ? 154.42100 159.18900 149.61400 1.000 72.68304 162 ALA A O 1
ATOM 812 N N . GLN A 1 163 ? 153.01200 159.54400 151.32600 1.000 76.83666 163 GLN A N 1
ATOM 813 C CA . GLN A 1 163 ? 152.34500 158.26400 151.09800 1.000 76.83666 163 GLN A CA 1
ATOM 814 C C . GLN A 1 163 ? 151.57800 158.22300 149.78400 1.000 76.83666 163 GLN A C 1
ATOM 815 O O . GLN A 1 163 ? 151.16700 157.14100 149.36100 1.000 76.83666 163 GLN A O 1
ATOM 821 N N . TYR A 1 164 ? 151.36000 159.36600 149.13500 1.000 78.81679 164 TYR A N 1
ATOM 822 C CA . TYR A 1 164 ? 150.60200 159.43700 147.89100 1.000 78.81679 164 TYR A CA 1
ATOM 823 C C . TYR A 1 164 ? 151.43400 159.94300 146.72700 1.000 78.81679 164 TYR A C 1
ATOM 824 O O . TYR A 1 164 ? 150.88500 160.19200 145.65400 1.000 78.81679 164 TYR A O 1
ATOM 833 N N . GLY A 1 165 ? 152.73500 160.11800 146.91000 1.000 77.96469 165 GLY A N 1
ATOM 834 C CA . GLY A 1 165 ? 153.57700 160.66600 145.87600 1.000 77.96469 165 GLY A CA 1
ATOM 835 C C . GLY A 1 165 ? 153.55300 162.17000 145.76000 1.000 77.96469 165 GLY A C 1
ATOM 836 O O . GLY A 1 165 ? 154.28500 162.71700 144.93100 1.000 77.96469 165 GLY A O 1
ATOM 837 N N . VAL A 1 166 ? 152.75400 162.85200 146.55800 1.000 77.07116 166 VAL A N 1
ATOM 838 C CA . VAL A 1 166 ? 152.62500 164.30200 146.50600 1.000 77.07116 166 VAL A CA 1
ATOM 839 C C . VAL A 1 166 ? 153.72800 164.92900 147.33800 1.000 77.07116 166 VAL A C 1
ATOM 840 O O . VAL A 1 166 ? 154.18800 164.36100 148.32700 1.000 77.07116 166 VAL A O 1
ATOM 844 N N . LYS A 1 167 ? 154.16800 166.10900 146.93000 1.000 78.97404 167 LYS A N 1
ATOM 845 C CA . LYS A 1 167 ? 155.20200 166.84900 147.62700 1.000 78.97404 167 LYS A CA 1
ATOM 846 C C . LYS A 1 167 ? 154.60400 168.11900 148.20800 1.000 78.97404 167 LYS A C 1
ATOM 847 O O . LYS A 1 167 ? 153.65100 168.67200 147.66100 1.000 78.97404 167 LYS A O 1
ATOM 853 N N . ILE A 1 168 ? 155.15300 168.58100 149.32900 1.000 72.28439 168 ILE A N 1
ATOM 854 C CA . ILE A 1 168 ? 154.61900 169.75200 150.00700 1.000 72.28439 168 ILE A CA 1
ATOM 855 C C . ILE A 1 168 ? 155.72900 170.76400 150.23200 1.000 72.28439 168 ILE A C 1
ATOM 856 O O . ILE A 1 168 ? 156.91600 170.45300 150.15300 1.000 72.28439 168 ILE A O 1
ATOM 861 N N . ALA A 1 169 ? 155.31900 171.99300 150.51600 1.000 70.78764 169 ALA A N 1
ATOM 862 C CA . ALA A 1 169 ? 156.23100 173.08300 150.79800 1.000 70.78764 169 ALA A CA 1
ATOM 863 C C . ALA A 1 169 ? 155.63400 173.93200 151.89900 1.000 70.78764 169 ALA A C 1
ATOM 864 O O . ALA A 1 169 ? 154.41700 174.06000 152.00100 1.000 70.78764 169 ALA A O 1
ATOM 866 N N . GLN A 1 170 ? 156.49200 174.52500 152.71400 1.000 72.83972 170 GLN A N 1
ATOM 867 C CA . GLN A 1 170 ? 156.06600 175.24700 153.90500 1.000 72.83972 170 GLN A CA 1
ATOM 868 C C . GLN A 1 170 ? 156.40200 176.71900 153.75500 1.000 72.83972 170 GLN A C 1
ATOM 869 O O . GLN A 1 170 ? 157.56400 177.10800 153.89700 1.000 72.83972 170 GLN A O 1
ATOM 875 N N . VAL A 1 171 ? 155.39200 177.53900 153.49400 1.000 71.39330 171 VAL A N 1
ATOM 876 C CA . VAL A 1 171 ? 155.55100 178.98000 153.36100 1.000 71.39330 171 VAL A CA 1
ATOM 877 C C . VAL A 1 171 ? 154.98200 179.63000 154.60900 1.000 71.39330 171 VAL A C 1
ATOM 878 O O . VAL A 1 171 ? 153.80700 179.43500 154.92600 1.000 71.39330 171 VAL A O 1
ATOM 882 N N . LEU A 1 172 ? 155.80100 180.40000 155.31900 1.000 78.13458 172 LEU A N 1
ATOM 883 C CA . LEU A 1 172 ? 155.39800 181.04000 156.56800 1.000 78.13458 172 LEU A CA 1
ATOM 884 C C . LEU A 1 172 ? 155.38500 182.55000 156.37900 1.000 78.13458 172 LEU A C 1
ATOM 885 O O . LEU A 1 172 ? 156.43800 183.16100 156.18600 1.000 78.13458 172 LEU A O 1
ATOM 890 N N . VAL A 1 173 ? 154.20600 183.15300 156.46700 1.000 87.36009 173 VAL A N 1
ATOM 891 C CA . VAL A 1 173 ? 154.04100 184.58000 156.24800 1.000 87.36009 173 VAL A CA 1
ATOM 892 C C . VAL A 1 173 ? 153.77900 185.26200 157.58300 1.000 87.36009 173 VAL A C 1
ATOM 893 O O . VAL A 1 173 ? 153.55300 184.61700 158.60100 1.000 87.36009 173 VAL A O 1
ATOM 897 N N . THR A 1 174 ? 153.80700 186.59200 157.57100 1.000 100.30058 174 THR A N 1
ATOM 898 C CA . THR A 1 174 ? 153.49200 187.37100 158.76400 1.000 100.30058 174 THR A CA 1
ATOM 899 C C . THR A 1 174 ? 152.52600 188.49800 158.43900 1.000 100.30058 174 THR A C 1
ATOM 900 O O . THR A 1 174 ? 151.96900 188.54800 157.34200 1.000 100.30058 174 THR A O 1
ATOM 904 N N . LYS A 1 175 ? 152.31500 189.39800 159.38000 1.000 106.42603 175 LYS A N 1
ATOM 905 C CA . LYS A 1 175 ? 151.44900 190.53700 159.11900 1.000 106.42603 175 LYS A CA 1
ATOM 906 C C . LYS A 1 175 ? 152.15300 191.62400 158.31100 1.000 106.42603 175 LYS A C 1
ATOM 907 O O . LYS A 1 175 ? 151.52700 192.20200 157.41900 1.000 106.42603 175 LYS A O 1
ATOM 913 N N . PRO A 1 176 ? 153.42300 191.95800 158.57800 1.000 108.39124 176 PRO A N 1
ATOM 914 C CA . PRO A 1 176 ? 154.08500 192.98700 157.76000 1.000 108.39124 176 PRO A CA 1
ATOM 915 C C . PRO A 1 176 ? 154.45200 192.53800 156.35800 1.000 108.39124 176 PRO A C 1
ATOM 916 O O . PRO A 1 176 ? 154.80600 193.39100 155.53800 1.000 108.39124 176 PRO A O 1
ATOM 920 N N . ASP A 1 177 ? 154.39900 191.24700 156.04800 1.000 108.01451 177 ASP A N 1
ATOM 921 C CA . ASP A 1 177 ? 154.68000 190.80500 154.68900 1.000 108.01451 177 ASP A CA 1
ATOM 922 C C . ASP A 1 177 ? 153.52600 191.05900 153.73700 1.000 108.01451 177 ASP A C 1
ATOM 923 O O . ASP A 1 177 ? 153.63900 190.72200 152.55800 1.000 108.01451 177 ASP A O 1
ATOM 928 N N . PHE A 1 178 ? 152.42100 191.62000 154.21200 1.000 106.93044 178 PHE A N 1
ATOM 929 C CA . PHE A 1 178 ? 151.28700 191.93900 153.36100 1.000 106.93044 178 PHE A CA 1
ATOM 930 C C . PHE A 1 178 ? 151.09500 193.43400 153.19500 1.000 106.93044 178 PHE A C 1
ATOM 931 O O . PHE A 1 178 ? 150.05200 193.86500 152.69700 1.000 106.93044 178 PHE A O 1
ATOM 939 N N . TYR A 1 179 ? 152.06700 194.23400 153.61200 1.000 118.28352 179 TYR A N 1
ATOM 940 C CA . TYR A 1 179 ? 152.06000 195.66900 153.37300 1.000 118.28352 179 TYR A CA 1
ATOM 941 C C . TYR A 1 179 ? 153.14500 196.10800 152.41100 1.000 118.28352 179 TYR A C 1
ATOM 942 O O . TYR A 1 179 ? 152.92200 197.01300 151.61000 1.000 118.28352 179 TYR A O 1
ATOM 951 N N . ASN A 1 180 ? 154.31600 195.48800 152.46800 1.000 119.02312 180 ASN A N 1
ATOM 952 C CA . ASN A 1 180 ? 155.35500 195.76000 151.48800 1.000 119.02312 180 ASN A CA 1
ATOM 953 C C . ASN A 1 180 ? 154.93000 195.21800 150.13300 1.000 119.02312 180 ASN A C 1
ATOM 954 O O . ASN A 1 180 ? 154.83200 194.00200 149.95000 1.000 119.02312 180 ASN A O 1
ATOM 959 N N . GLU A 1 181 ? 154.67800 196.11700 149.18100 1.000 118.79435 181 GLU A N 1
ATOM 960 C CA . GLU A 1 181 ? 154.25100 195.67900 147.85800 1.000 118.79435 181 GLU A CA 1
ATOM 961 C C . GLU A 1 181 ? 155.27700 194.75000 147.22900 1.000 118.79435 181 GLU A C 1
ATOM 962 O O . GLU A 1 181 ? 154.91500 193.78100 146.55100 1.000 118.79435 181 GLU A O 1
ATOM 968 N N . GLU A 1 182 ? 156.56200 195.01900 147.45200 1.000 117.92786 182 GLU A N 1
ATOM 969 C CA . GLU A 1 182 ? 157.59600 194.13900 146.92300 1.000 117.92786 182 GLU A CA 1
ATOM 970 C C . GLU A 1 182 ? 157.48100 192.74700 147.52500 1.000 117.92786 182 GLU A C 1
ATOM 971 O O . GLU A 1 182 ? 157.50500 191.74200 146.80500 1.000 117.92786 182 GLU A O 1
ATOM 977 N N . THR A 1 183 ? 157.33100 192.67000 148.84600 1.000 111.98071 183 THR A N 1
ATOM 978 C CA . THR A 1 183 ? 157.23600 191.36800 149.49400 1.000 111.98071 183 THR A CA 1
ATOM 979 C C . THR A 1 183 ? 155.95100 190.65200 149.11100 1.000 111.98071 183 THR A C 1
ATOM 980 O O . THR A 1 183 ? 155.95000 189.43300 148.92900 1.000 111.98071 183 THR A O 1
ATOM 984 N N . ARG A 1 184 ? 154.85100 191.38600 148.96000 1.000 108.13116 184 ARG A N 1
ATOM 985 C CA . ARG A 1 184 ? 153.59800 190.74500 148.58200 1.000 108.13116 184 ARG A CA 1
ATOM 986 C C . ARG A 1 184 ? 153.67800 190.17000 147.17400 1.000 108.13116 184 ARG A C 1
ATOM 987 O O . ARG A 1 184 ? 153.27000 189.02600 146.93100 1.000 108.13116 184 ARG A O 1
ATOM 995 N N . ASN A 1 185 ? 154.21500 190.94300 146.23000 1.000 107.06588 185 ASN A N 1
ATOM 996 C CA . ASN A 1 185 ? 154.34500 190.43600 144.87100 1.000 107.06588 185 ASN A CA 1
ATOM 997 C C . ASN A 1 185 ? 155.30300 189.25800 144.81100 1.000 107.06588 185 ASN A C 1
ATOM 998 O O . ASN A 1 185 ? 155.06300 188.29400 144.07800 1.000 107.06588 185 ASN A O 1
ATOM 1003 N N . ASN A 1 186 ? 156.39200 189.30600 145.57900 1.000 102.63360 186 ASN A N 1
ATOM 1004 C CA . ASN A 1 186 ? 157.30400 188.17000 145.59900 1.000 102.63360 186 ASN A CA 1
ATOM 1005 C C . ASN A 1 186 ? 156.62800 186.93600 146.17100 1.000 102.63360 186 ASN A C 1
ATOM 1006 O O . ASN A 1 186 ? 156.80800 185.82800 145.65800 1.000 102.63360 186 ASN A O 1
ATOM 1011 N N . LEU A 1 187 ? 155.84500 187.10500 147.23300 1.000 96.91545 187 LEU A N 1
ATOM 1012 C CA . LEU A 1 187 ? 155.15700 185.96600 147.81900 1.000 96.91545 187 LEU A CA 1
ATOM 1013 C C . LEU A 1 187 ? 154.20000 185.33600 146.82300 1.000 96.91545 187 LEU A C 1
ATOM 1014 O O . LEU A 1 187 ? 154.12900 184.10900 146.71300 1.000 96.91545 187 LEU A O 1
ATOM 1019 N N . PHE A 1 188 ? 153.46300 186.15300 146.07400 1.000 96.68137 188 PHE A N 1
ATOM 1020 C CA . PHE A 1 188 ? 152.50300 185.56000 145.15000 1.000 96.68137 188 PHE A CA 1
ATOM 1021 C C . PHE A 1 188 ? 153.17700 184.95100 143.93100 1.000 96.68137 188 PHE A C 1
ATOM 1022 O O . PHE A 1 188 ? 152.70200 183.93300 143.41900 1.000 96.68137 188 PHE A O 1
ATOM 1030 N N . CYS A 1 189 ? 154.28900 185.52100 143.46900 1.000 97.29020 189 CYS A N 1
ATOM 1031 C CA . CYS A 1 189 ? 155.05800 184.84200 142.43300 1.000 97.29020 189 CYS A CA 1
ATOM 1032 C C . CYS A 1 189 ? 155.55500 183.49200 142.92600 1.000 97.29020 189 CYS A C 1
ATOM 1033 O O . CYS A 1 189 ? 155.50800 182.50200 142.19000 1.000 97.29020 189 CYS A O 1
ATOM 1036 N N . THR A 1 190 ? 156.01700 183.42700 144.17500 1.000 89.93297 190 THR A N 1
ATOM 1037 C CA . THR A 1 190 ? 156.46400 182.15800 144.73900 1.000 89.93297 190 THR A CA 1
ATOM 1038 C C . THR A 1 190 ? 155.33000 181.14800 144.79000 1.000 89.93297 190 THR A C 1
ATOM 1039 O O . THR A 1 190 ? 155.50600 179.98200 144.42900 1.000 89.93297 190 THR A O 1
ATOM 1043 N N . LEU A 1 191 ? 154.15800 181.57300 145.25200 1.000 84.95020 191 LEU A N 1
ATOM 1044 C CA . LEU A 1 191 ? 153.03600 180.64800 145.34800 1.000 84.95020 191 LEU A CA 1
ATOM 1045 C C . LEU A 1 191 ? 152.63300 180.12700 143.98000 1.000 84.95020 191 LEU A C 1
ATOM 1046 O O . LEU A 1 191 ? 152.39500 178.92800 143.81200 1.000 84.95020 191 LEU A O 1
ATOM 1051 N N . SER A 1 192 ? 152.53900 181.01200 142.98800 1.000 84.69301 192 SER A N 1
ATOM 1052 C CA . SER A 1 192 ? 152.16000 180.56400 141.65400 1.000 84.69301 192 SER A CA 1
ATOM 1053 C C . SER A 1 192 ? 153.20500 179.62500 141.07500 1.000 84.69301 192 SER A C 1
ATOM 1054 O O . SER A 1 192 ? 152.86400 178.63600 140.41500 1.000 84.69301 192 SER A O 1
ATOM 1057 N N . GLU A 1 193 ? 154.48000 179.89700 141.32900 1.000 85.78756 193 GLU A N 1
ATOM 1058 C CA . GLU A 1 193 ? 155.52000 179.02300 140.81000 1.000 85.78756 193 GLU A CA 1
ATOM 1059 C C . GLU A 1 193 ? 155.49100 177.66200 141.48500 1.000 85.78756 193 GLU A C 1
ATOM 1060 O O . GLU A 1 193 ? 155.76900 176.65200 140.83900 1.000 85.78756 193 GLU A O 1
ATOM 1066 N N . LEU A 1 194 ? 155.17600 177.61200 142.77800 1.000 80.08696 194 LEU A N 1
ATOM 1067 C CA . LEU A 1 194 ? 155.08200 176.32800 143.46200 1.000 80.08696 194 LEU A CA 1
ATOM 1068 C C . LEU A 1 194 ? 153.87900 175.54200 142.98000 1.000 80.08696 194 LEU A C 1
ATOM 1069 O O . LEU A 1 194 ? 153.94600 174.32100 142.83600 1.000 80.08696 194 LEU A O 1
ATOM 1074 N N . ILE A 1 195 ? 152.76300 176.22300 142.74000 1.000 81.82872 195 ILE A N 1
ATOM 1075 C CA . ILE A 1 195 ? 151.56300 175.53600 142.28400 1.000 81.82872 195 ILE A CA 1
ATOM 1076 C C . ILE A 1 195 ? 151.76500 174.97700 140.88300 1.000 81.82872 195 ILE A C 1
ATOM 1077 O O . ILE A 1 195 ? 151.30500 173.87500 140.56900 1.000 81.82872 195 ILE A O 1
ATOM 1082 N N . SER A 1 196 ? 152.46800 175.71000 140.02400 1.000 82.68889 196 SER A N 1
ATOM 1083 C CA . SER A 1 196 ? 152.64900 175.23800 138.65700 1.000 82.68889 196 SER A CA 1
ATOM 1084 C C . SER A 1 196 ? 153.66700 174.11800 138.53100 1.000 82.68889 196 SER A C 1
ATOM 1085 O O . SER A 1 196 ? 153.99700 173.74700 137.40500 1.000 82.68889 196 SER A O 1
ATOM 1088 N N . LEU A 1 197 ? 154.19300 173.58400 139.63100 1.000 81.15115 197 LEU A N 1
ATOM 1089 C CA . LEU A 1 197 ? 155.08400 172.43200 139.59900 1.000 81.15115 197 LEU A CA 1
ATOM 1090 C C . LEU A 1 197 ? 154.46500 171.21900 140.27100 1.000 81.15115 197 LEU A C 1
ATOM 1091 O O . LEU A 1 197 ? 155.17300 170.26400 140.58700 1.000 81.15115 197 LEU A O 1
ATOM 1096 N N . ASN A 1 198 ? 153.15900 171.24600 140.50400 1.000 84.19098 198 ASN A N 1
ATOM 1097 C CA . ASN A 1 198 ? 152.45600 170.18500 141.21300 1.000 84.19098 198 ASN A CA 1
ATOM 1098 C C . ASN A 1 198 ? 153.08000 169.94100 142.58700 1.000 84.19098 198 ASN A C 1
ATOM 1099 O O . ASN A 1 198 ? 153.50900 168.83900 142.92300 1.000 84.19098 198 ASN A O 1
ATOM 1104 N N . ILE A 1 199 ? 153.11600 171.00800 143.37700 1.000 74.74142 199 ILE A N 1
ATOM 1105 C CA . ILE A 1 199 ? 153.57600 170.98700 144.75800 1.000 74.74142 199 ILE A CA 1
ATOM 1106 C C . ILE A 1 199 ? 152.51300 171.67600 145.59500 1.000 74.74142 199 ILE A C 1
ATOM 1107 O O . ILE A 1 199 ? 151.99900 172.72300 145.19700 1.000 74.74142 199 ILE A O 1
ATOM 1112 N N . VAL A 1 200 ? 152.16400 171.08900 146.73300 1.000 70.25273 200 VAL A N 1
ATOM 1113 C CA . VAL A 1 200 ? 151.08900 171.61900 147.56800 1.000 70.25273 200 VAL A CA 1
ATOM 1114 C C . VAL A 1 200 ? 151.66300 172.54600 148.63000 1.000 70.25273 200 VAL A C 1
ATOM 1115 O O . VAL A 1 200 ? 152.16500 172.05800 149.64600 1.000 70.25273 200 VAL A O 1
ATOM 1119 N N . PRO A 1 201 ? 151.60700 173.86100 148.46700 1.000 68.26764 201 PRO A N 1
ATOM 1120 C CA . PRO A 1 201 ? 152.11900 174.73900 149.51400 1.000 68.26764 201 PRO A CA 1
ATOM 1121 C C . PRO A 1 201 ? 151.19400 174.71300 150.70800 1.000 68.26764 201 PRO A C 1
ATOM 1122 O O . PRO A 1 201 ? 149.99700 174.46600 150.58200 1.000 68.26764 201 PRO A O 1
ATOM 1126 N N . ILE A 1 202 ? 151.76100 174.95600 151.88400 1.000 66.55586 202 ILE A N 1
ATOM 1127 C CA . ILE A 1 202 ? 151.02400 174.90400 153.13900 1.000 66.55586 202 ILE A CA 1
ATOM 1128 C C . ILE A 1 202 ? 151.33700 176.18500 153.89700 1.000 66.55586 202 ILE A C 1
ATOM 1129 O O . ILE A 1 202 ? 152.36300 176.27900 154.57100 1.000 66.55586 202 ILE A O 1
ATOM 1134 N N . ILE A 1 203 ? 150.46100 177.15600 153.80100 1.000 70.41577 203 ILE A N 1
ATOM 1135 C CA . ILE A 1 203 ? 150.69200 178.49300 154.32600 1.000 70.41577 203 ILE A CA 1
ATOM 1136 C C . ILE A 1 203 ? 150.28500 178.54300 155.78700 1.000 70.41577 203 ILE A C 1
ATOM 1137 O O . ILE A 1 203 ? 149.32300 177.89700 156.19500 1.000 70.41577 203 ILE A O 1
ATOM 1142 N N . ASN A 1 204 ? 151.02100 179.30800 156.58400 1.000 78.96522 204 ASN A N 1
ATOM 1143 C CA . ASN A 1 204 ? 150.67400 179.52000 157.97800 1.000 78.96522 204 ASN A CA 1
ATOM 1144 C C . ASN A 1 204 ? 151.42700 180.74100 158.47100 1.000 78.96522 204 ASN A C 1
ATOM 1145 O O . ASN A 1 204 ? 152.49600 181.06900 157.96000 1.000 78.96522 204 ASN A O 1
ATOM 1150 N N . THR A 1 205 ? 150.86600 181.41600 159.46400 1.000 87.68373 205 THR A N 1
ATOM 1151 C CA . THR A 1 205 ? 151.49700 182.61200 160.00100 1.000 87.68373 205 THR A CA 1
ATOM 1152 C C . THR A 1 205 ? 152.66600 182.22800 160.89400 1.000 87.68373 205 THR A C 1
ATOM 1153 O O . THR A 1 205 ? 152.60800 181.23700 161.62100 1.000 87.68373 205 THR A O 1
ATOM 1157 N N . ASN A 1 206 ? 153.72800 183.02500 160.84100 1.000 88.25351 206 ASN A N 1
ATOM 1158 C CA . ASN A 1 206 ? 154.94300 182.75200 161.60100 1.000 88.25351 206 ASN A CA 1
ATOM 1159 C C . ASN A 1 206 ? 154.67000 183.06600 163.06200 1.000 88.25351 206 ASN A C 1
ATOM 1160 O O . ASN A 1 206 ? 155.00900 184.13100 163.57800 1.000 88.25351 206 ASN A O 1
ATOM 1165 N N . ASP A 1 207 ? 154.03800 182.11500 163.74500 1.000 98.69347 207 ASP A N 1
ATOM 1166 C CA . ASP A 1 207 ? 153.65900 182.35000 165.13300 1.000 98.69347 207 ASP A CA 1
ATOM 1167 C C . ASP A 1 207 ? 154.86400 182.28800 166.05700 1.000 98.69347 207 ASP A C 1
ATOM 1168 O O . ASP A 1 207 ? 154.79600 182.75300 167.19600 1.000 98.69347 207 ASP A O 1
ATOM 1173 N N . ALA A 1 208 ? 155.97400 181.72000 165.59100 1.000 91.55092 208 ALA A N 1
ATOM 1174 C CA . ALA A 1 208 ? 157.11100 181.47800 166.47000 1.000 91.55092 208 ALA A CA 1
ATOM 1175 C C . ALA A 1 208 ? 157.78100 182.77300 166.89700 1.000 91.55092 208 ALA A C 1
ATOM 1176 O O . ALA A 1 208 ? 158.16100 182.93200 168.05900 1.000 91.55092 208 ALA A O 1
ATOM 1178 N N . VAL A 1 209 ? 157.95400 183.70700 165.96900 1.000 94.37171 209 VAL A N 1
ATOM 1179 C CA . VAL A 1 209 ? 158.68800 184.93400 166.24900 1.000 94.37171 209 VAL A CA 1
ATOM 1180 C C . VAL A 1 209 ? 157.82500 186.17800 166.18800 1.000 94.37171 209 VAL A C 1
ATOM 1181 O O . VAL A 1 209 ? 158.25200 187.22600 166.69100 1.000 94.37171 209 VAL A O 1
ATOM 1185 N N . SER A 1 210 ? 156.64300 186.11900 165.59600 1.000 103.96274 210 SER A N 1
ATOM 1186 C CA . SER A 1 210 ? 155.79500 187.29900 165.52500 1.000 103.96274 210 SER A CA 1
ATOM 1187 C C . SER A 1 210 ? 154.34900 186.90700 165.26800 1.000 103.96274 210 SER A C 1
ATOM 1188 O O . SER A 1 210 ? 153.86900 187.02300 164.13500 1.000 103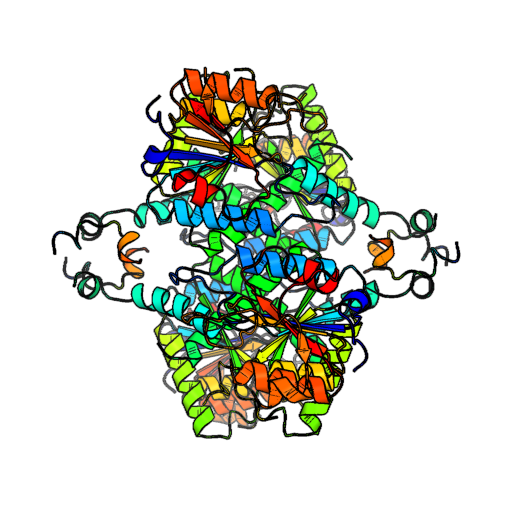.96274 210 SER A O 1
ATOM 1191 N N . PRO A 1 211 ? 153.62300 186.45500 166.28200 1.000 108.62323 211 PRO A N 1
ATOM 1192 C CA . PRO A 1 211 ? 152.24100 186.03800 166.07700 1.000 108.62323 211 PRO A CA 1
ATOM 1193 C C . PRO A 1 211 ? 151.36200 187.23100 165.75900 1.000 108.62323 211 PRO A C 1
ATOM 1194 O O . PRO A 1 211 ? 151.44100 188.26800 166.43400 1.000 108.62323 211 PRO A O 1
ATOM 1198 N N . PRO A 1 212 ? 150.50900 187.12900 164.74000 1.000 118.36920 212 PRO A N 1
ATOM 1199 C CA . PRO A 1 212 ? 149.72700 188.30100 164.33500 1.000 118.36920 212 PRO A CA 1
ATOM 1200 C C . PRO A 1 212 ? 148.58500 188.61600 165.27500 1.000 118.36920 212 PRO A C 1
ATOM 1201 O O . PRO A 1 212 ? 148.05200 189.73000 165.22200 1.000 118.36920 212 PRO A O 1
ATOM 1205 N N . MET A 1 213 ? 148.18200 187.67400 166.12800 1.000 124.69951 213 MET A N 1
ATOM 1206 C CA . MET A 1 213 ? 147.07300 187.93600 167.03800 1.000 124.69951 213 MET A CA 1
ATOM 1207 C C . MET A 1 213 ? 147.39900 189.05200 168.01900 1.000 124.69951 213 MET A C 1
ATOM 1208 O O . MET A 1 213 ? 146.49000 189.70800 168.54000 1.000 124.69951 213 MET A O 1
ATOM 1213 N N . PHE A 1 214 ? 148.67800 189.28500 168.28100 1.000 124.28215 214 PHE A N 1
ATOM 1214 C CA . PHE A 1 214 ? 149.08700 190.29900 169.24100 1.000 124.28215 214 PHE A CA 1
ATOM 1215 C C . PHE A 1 214 ? 149.88000 191.41300 168.56600 1.000 124.28215 214 PHE A C 1
ATOM 1216 O O . PHE A 1 214 ? 149.31100 192.27300 167.89200 1.000 124.28215 214 PHE A O 1
ATOM 1224 N N . ILE A 1 228 ? 141.83800 193.81500 153.92800 1.000 103.64372 228 ILE A N 1
ATOM 1225 C CA . ILE A 1 228 ? 141.28500 193.08000 155.05500 1.000 103.64372 228 ILE A CA 1
ATOM 1226 C C . ILE A 1 228 ? 142.35300 192.88500 156.12100 1.000 103.64372 228 ILE A C 1
ATOM 1227 O O . ILE A 1 228 ? 143.44800 192.41000 155.83900 1.000 103.64372 228 ILE A O 1
ATOM 1232 N N . PRO A 1 229 ? 142.04100 193.26800 157.34600 1.000 110.54591 229 PRO A N 1
ATOM 1233 C CA . PRO A 1 229 ? 143.02500 193.15100 158.42700 1.000 110.54591 229 PRO A CA 1
ATOM 1234 C C . PRO A 1 229 ? 143.30700 191.70900 158.80800 1.000 110.54591 229 PRO A C 1
ATOM 1235 O O . PRO A 1 229 ? 142.43000 191.02500 159.34200 1.000 110.54591 229 PRO A O 1
ATOM 1239 N N . ILE A 1 230 ? 144.52800 191.24000 158.56600 1.000 107.14528 230 ILE A N 1
ATOM 1240 C CA . ILE A 1 230 ? 144.88200 189.85600 158.85500 1.000 107.14528 230 ILE A CA 1
ATOM 1241 C C . ILE A 1 230 ? 145.01700 189.66500 160.35700 1.000 107.14528 230 ILE A C 1
ATOM 1242 O O . ILE A 1 230 ? 146.04200 190.01300 160.94800 1.000 107.14528 230 ILE A O 1
ATOM 1247 N N . LYS A 1 231 ? 143.98800 189.10600 160.98500 1.000 114.14285 231 LYS A N 1
ATOM 1248 C CA . LYS A 1 231 ? 143.97500 188.94100 162.42800 1.000 114.14285 231 LYS A CA 1
ATOM 1249 C C . LYS A 1 231 ? 144.03800 187.49400 162.88000 1.000 114.14285 231 LYS A C 1
ATOM 1250 O O . LYS A 1 231 ? 144.15000 187.24900 164.08400 1.000 114.14285 231 LYS A O 1
ATOM 1256 N N . ASP A 1 232 ? 143.95700 186.53700 161.96800 1.000 105.86736 232 ASP A N 1
ATOM 1257 C CA . ASP A 1 232 ? 143.94400 185.13000 162.33400 1.000 105.86736 232 ASP A CA 1
ATOM 1258 C C . ASP A 1 232 ? 144.37500 184.32900 161.11800 1.000 105.86736 232 ASP A C 1
ATOM 1259 O O . ASP A 1 232 ? 144.97100 184.86600 160.18200 1.000 105.86736 232 ASP A O 1
ATOM 1264 N N . ASN A 1 233 ? 144.10700 183.03000 161.14700 1.000 93.39132 233 ASN A N 1
ATOM 1265 C CA . ASN A 1 233 ? 144.33400 182.17100 160.00100 1.000 93.39132 233 ASN A CA 1
ATOM 1266 C C . ASN A 1 233 ? 143.09100 182.00100 159.15800 1.000 93.39132 233 ASN A C 1
ATOM 1267 O O . ASN A 1 233 ? 142.94900 180.98600 158.47400 1.000 93.39132 233 ASN A O 1
ATOM 1272 N N . ASP A 1 234 ? 142.18000 182.96000 159.20500 1.000 95.12574 234 ASP A N 1
ATOM 1273 C CA . ASP A 1 234 ? 141.00900 182.97200 158.34600 1.000 95.12574 234 ASP A CA 1
ATOM 1274 C C . ASP A 1 234 ? 141.01000 184.14600 157.39000 1.000 95.12574 234 ASP A C 1
ATOM 1275 O O . ASP A 1 234 ? 140.82500 183.95800 156.18700 1.000 95.12574 234 ASP A O 1
ATOM 1280 N N . SER A 1 235 ? 141.21500 185.35800 157.89700 1.000 92.54204 235 SER A N 1
ATOM 1281 C CA . SER A 1 235 ? 141.41600 186.48400 157.00400 1.000 92.54204 235 SER A CA 1
ATOM 1282 C C . SER A 1 235 ? 142.62800 186.26300 156.12100 1.000 92.54204 235 SER A C 1
ATOM 1283 O O . SER A 1 235 ? 142.65300 186.72600 154.97900 1.000 92.54204 235 SER A O 1
ATOM 1286 N N . LEU A 1 236 ? 143.62800 185.53800 156.61800 1.000 85.93645 236 LEU A N 1
ATOM 1287 C CA . LEU A 1 236 ? 144.75600 185.17500 155.77500 1.000 85.93645 236 LEU A CA 1
ATOM 1288 C C . LEU A 1 236 ? 144.31100 184.29700 154.62500 1.000 85.93645 236 LEU A C 1
ATOM 1289 O O . LEU A 1 236 ? 144.73800 184.49500 153.48600 1.000 85.93645 236 LEU A O 1
ATOM 1294 N N . SER A 1 237 ? 143.44300 183.32700 154.89700 1.000 81.90974 237 SER A N 1
ATOM 1295 C CA . SER A 1 237 ? 142.97100 182.45800 153.82800 1.000 81.90974 237 SER A CA 1
ATOM 1296 C C . SER A 1 237 ? 142.12600 183.22200 152.82600 1.000 81.90974 237 SER A C 1
ATOM 1297 O O . SER A 1 237 ? 142.21700 182.97600 151.62300 1.000 81.90974 237 SER A O 1
ATOM 1300 N N . ALA A 1 238 ? 141.30500 184.15600 153.29000 1.000 85.37559 238 ALA A N 1
ATOM 1301 C CA . ALA A 1 238 ? 140.50700 184.93900 152.35500 1.000 85.37559 238 ALA A CA 1
ATOM 1302 C C . ALA A 1 238 ? 141.39000 185.81600 151.48100 1.000 85.37559 238 ALA A C 1
ATOM 1303 O O . ALA A 1 238 ? 141.21800 185.86000 150.26100 1.000 85.37559 238 ALA A O 1
ATOM 1305 N N . MET A 1 239 ? 142.34500 186.52400 152.08300 1.000 93.92566 239 MET A N 1
ATOM 1306 C CA . MET A 1 239 ? 143.25100 187.35400 151.29600 1.000 93.92566 239 MET A CA 1
ATOM 1307 C C . MET A 1 239 ? 144.02800 186.52000 150.29200 1.000 93.92566 239 MET A C 1
ATOM 1308 O O . MET A 1 239 ? 144.15800 186.90000 149.12300 1.000 93.92566 239 MET A O 1
ATOM 1313 N N . LEU A 1 240 ? 144.54000 185.37200 150.72500 1.000 87.05065 240 LEU A N 1
ATOM 1314 C CA . LEU A 1 240 ? 145.25600 184.47800 149.82800 1.000 87.05065 240 LEU A CA 1
ATOM 1315 C C . LEU A 1 240 ? 144.38000 184.04900 148.66000 1.000 87.05065 240 LEU A C 1
ATOM 1316 O O . LEU A 1 240 ? 144.71000 184.29000 147.49700 1.000 87.05065 240 LEU A O 1
ATOM 1321 N N . ALA A 1 241 ? 143.24900 183.41000 148.94900 1.000 84.27352 241 ALA A N 1
ATOM 1322 C CA . ALA A 1 241 ? 142.39800 182.90800 147.88400 1.000 84.27352 241 ALA A CA 1
ATOM 1323 C C . ALA A 1 241 ? 141.74200 184.01000 147.07800 1.000 84.27352 241 ALA A C 1
ATOM 1324 O O . ALA A 1 241 ? 141.09300 183.70400 146.08000 1.000 84.27352 241 ALA A O 1
ATOM 1326 N N . ALA A 1 242 ? 141.86500 185.26600 147.48300 1.000 87.67424 242 ALA A N 1
ATOM 1327 C CA . ALA A 1 242 ? 141.40900 186.34000 146.61500 1.000 87.67424 242 ALA A CA 1
ATOM 1328 C C . ALA A 1 242 ? 142.51500 186.89000 145.73800 1.000 87.67424 242 ALA A C 1
ATOM 1329 O O . ALA A 1 242 ? 142.23200 187.39100 144.64800 1.000 87.67424 242 ALA A O 1
ATOM 1331 N N . GLU A 1 243 ? 143.76700 186.82400 146.18200 1.000 93.55268 243 GLU A N 1
ATOM 1332 C CA . GLU A 1 243 ? 144.85200 187.32500 145.34700 1.000 93.55268 243 GLU A CA 1
ATOM 1333 C C . GLU A 1 243 ? 145.32000 186.30700 144.32000 1.000 93.55268 243 GLU A C 1
ATOM 1334 O O . GLU A 1 243 ? 145.54200 186.66300 143.16100 1.000 93.55268 243 GLU A O 1
ATOM 1340 N N . VAL A 1 244 ? 145.49000 185.04500 144.71500 1.000 88.64448 244 VAL A N 1
ATOM 1341 C CA . VAL A 1 244 ? 145.77900 183.98900 143.75300 1.000 88.64448 244 VAL A CA 1
ATOM 1342 C C . VAL A 1 244 ? 144.61200 183.75600 142.80400 1.000 88.64448 244 VAL A C 1
ATOM 1343 O O . VAL A 1 244 ? 144.73800 183.00100 141.83600 1.000 88.64448 244 VAL A O 1
ATOM 1347 N N . GLN A 1 245 ? 143.48700 184.42200 143.03900 1.000 91.10347 245 GLN A N 1
ATOM 1348 C CA . GLN A 1 245 ? 142.28600 184.28700 142.22300 1.000 91.10347 245 GLN A CA 1
ATOM 1349 C C . GLN A 1 245 ? 141.82600 182.83700 142.15800 1.000 91.10347 245 GLN A C 1
ATOM 1350 O O . GLN A 1 245 ? 141.53000 182.29800 141.09500 1.000 91.10347 245 GLN A O 1
ATOM 1356 N N . ALA A 1 246 ? 141.76100 182.20600 143.32100 1.000 87.63804 246 ALA A N 1
ATOM 1357 C CA . ALA A 1 246 ? 141.26800 180.84700 143.39800 1.000 87.63804 246 ALA A CA 1
ATOM 1358 C C . ALA A 1 246 ? 139.80000 180.79600 143.00300 1.000 87.63804 246 ALA A C 1
ATOM 1359 O O . ALA A 1 246 ? 139.10900 181.81200 142.94100 1.000 87.63804 246 ALA A O 1
ATOM 1361 N N . ASP A 1 247 ? 139.32700 179.59000 142.72100 1.000 90.77184 247 ASP A N 1
ATOM 1362 C CA . ASP A 1 247 ? 137.94900 179.41400 142.29600 1.000 90.77184 247 ASP A CA 1
ATOM 1363 C C . ASP A 1 247 ? 137.02900 179.08700 143.45600 1.000 90.77184 247 ASP A C 1
ATOM 1364 O O . ASP A 1 247 ? 135.87800 179.52500 143.47200 1.000 90.77184 247 ASP A O 1
ATOM 1369 N N . LEU A 1 248 ? 137.51600 178.32700 144.42800 1.000 82.14960 248 LEU A N 1
ATOM 1370 C CA . LEU A 1 248 ? 136.70900 177.87000 145.54300 1.000 82.14960 248 LEU A CA 1
ATOM 1371 C C . LEU A 1 248 ? 137.51600 178.00600 146.82000 1.000 82.14960 248 LEU A C 1
ATOM 1372 O O . LEU A 1 248 ? 138.73000 177.81000 146.82400 1.000 82.14960 248 LEU A O 1
ATOM 1377 N N . LEU A 1 249 ? 136.83300 178.34600 147.90400 1.000 78.37569 249 LEU A N 1
ATOM 1378 C CA . LEU A 1 249 ? 137.45700 178.50000 149.21200 1.000 78.37569 249 LEU A CA 1
ATOM 1379 C C . LEU A 1 249 ? 136.64700 177.69800 150.21700 1.000 78.37569 249 LEU A C 1
ATOM 1380 O O . LEU A 1 249 ? 135.48300 178.01300 150.46800 1.000 78.37569 249 LEU A O 1
ATOM 1385 N N . ILE A 1 250 ? 137.25100 176.66600 150.78800 1.000 77.72039 250 ILE A N 1
ATOM 1386 C CA . ILE A 1 250 ? 136.56900 175.74500 151.68300 1.000 77.72039 250 ILE A CA 1
ATOM 1387 C C . ILE A 1 250 ? 137.09800 175.98200 153.08600 1.000 77.72039 250 ILE A C 1
ATOM 1388 O O . ILE A 1 250 ? 138.25700 175.67200 153.37600 1.000 77.72039 250 ILE A O 1
ATOM 1393 N N . LEU A 1 251 ? 136.26100 176.52300 153.96100 1.000 82.27942 251 LEU A N 1
ATOM 1394 C CA . LEU A 1 251 ? 136.62700 176.77900 155.34700 1.000 82.27942 251 LEU A CA 1
ATOM 1395 C C . LEU A 1 251 ? 136.11000 175.62800 156.19500 1.000 82.27942 251 LEU A C 1
ATOM 1396 O O . LEU A 1 251 ? 134.91200 175.54800 156.46900 1.000 82.27942 251 LEU A O 1
ATOM 1401 N N . MET A 1 252 ? 137.00700 174.74200 156.61700 1.000 90.73812 252 MET A N 1
ATOM 1402 C CA . MET A 1 252 ? 136.61800 173.57600 157.40600 1.000 90.73812 252 MET A CA 1
ATOM 1403 C C . MET A 1 252 ? 136.62000 173.96200 158.87600 1.000 90.73812 252 MET A C 1
ATOM 1404 O O . MET A 1 252 ? 137.59200 173.75400 159.59500 1.000 90.73812 252 MET A O 1
ATOM 1409 N N . SER A 1 253 ? 135.50800 174.51700 159.33100 1.000 105.67742 253 SER A N 1
ATOM 1410 C CA . SER A 1 253 ? 135.33500 174.84900 160.73600 1.000 105.67742 253 SER A CA 1
ATOM 1411 C C . SER A 1 253 ? 134.98300 173.57700 161.50000 1.000 105.67742 253 SER A C 1
ATOM 1412 O O . SER A 1 253 ? 135.13300 172.46400 160.99500 1.000 105.67742 253 SER A O 1
ATOM 1415 N N . ASP A 1 254 ? 134.52600 173.72100 162.73900 1.000 118.25440 254 ASP A N 1
ATOM 1416 C CA . ASP A 1 254 ? 134.10300 172.58400 163.54300 1.000 118.25440 254 ASP A CA 1
ATOM 1417 C C . ASP A 1 254 ? 132.59900 172.54300 163.77000 1.000 118.25440 254 ASP A C 1
ATOM 1418 O O . ASP A 1 254 ? 132.11300 171.63500 164.45000 1.000 118.25440 254 ASP A O 1
ATOM 1423 N N . VAL A 1 255 ? 131.85700 173.49800 163.22300 1.000 120.21067 255 VAL A N 1
ATOM 1424 C CA . VAL A 1 255 ? 130.40800 173.53700 163.32300 1.000 120.21067 255 VAL A CA 1
ATOM 1425 C C . VAL A 1 255 ? 129.83100 173.16600 161.96100 1.000 120.21067 255 VAL A C 1
ATOM 1426 O O . VAL A 1 255 ? 130.47500 173.32500 160.92300 1.000 120.21067 2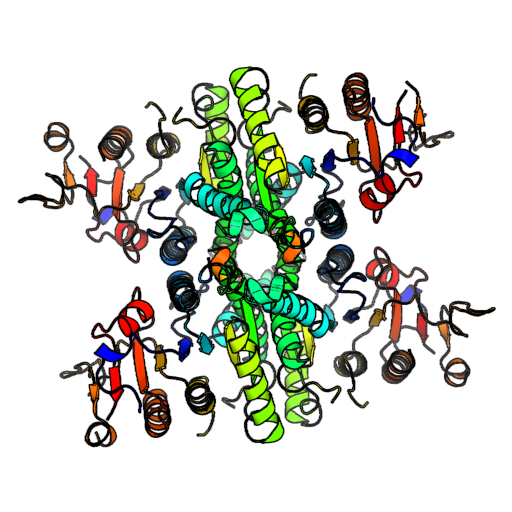55 VAL A O 1
ATOM 1430 N N . ASP A 1 256 ? 128.59800 172.65500 161.97000 1.000 124.61221 256 ASP A N 1
ATOM 1431 C CA . ASP A 1 256 ? 127.99500 172.09800 160.76200 1.000 124.61221 256 ASP A CA 1
ATOM 1432 C C . ASP A 1 256 ? 127.81100 173.11100 159.64100 1.000 124.61221 256 ASP A C 1
ATOM 1433 O O . ASP A 1 256 ? 127.51800 172.70400 158.51400 1.000 124.61221 256 ASP A O 1
ATOM 1438 N N . GLY A 1 257 ? 127.97000 174.40100 159.90500 1.000 121.34574 257 GLY A N 1
ATOM 1439 C CA . GLY A 1 257 ? 127.69600 175.39700 158.89300 1.000 121.34574 257 GLY A CA 1
ATOM 1440 C C . GLY A 1 257 ? 127.44600 176.76200 159.48800 1.000 121.34574 257 GLY A C 1
ATOM 1441 O O . GLY A 1 257 ? 128.25500 177.25500 160.27200 1.000 121.34574 257 GLY A O 1
ATOM 1442 N N . ILE A 1 258 ? 126.33700 177.39200 159.11700 1.000 123.80478 258 ILE A N 1
ATOM 1443 C CA . ILE A 1 258 ? 125.96900 178.69400 159.65500 1.000 123.80478 258 ILE A CA 1
ATOM 1444 C C . ILE A 1 258 ? 124.47300 178.69000 159.92000 1.000 123.80478 258 ILE A C 1
ATOM 1445 O O . ILE A 1 258 ? 123.68100 178.49400 158.99400 1.000 123.80478 258 ILE A O 1
ATOM 1450 N N . TYR A 1 259 ? 124.08600 178.90600 161.17100 1.000 138.16948 259 TYR A N 1
ATOM 1451 C CA . TYR A 1 259 ? 122.68800 178.91200 161.57000 1.000 138.16948 259 TYR A CA 1
ATOM 1452 C C . TYR A 1 259 ? 122.15200 180.33400 161.61200 1.000 138.16948 259 TYR A C 1
ATOM 1453 O O . TYR A 1 259 ? 122.90600 181.30600 161.63500 1.000 138.16948 259 TYR A O 1
ATOM 1462 N N . ASN A 1 260 ? 120.82500 180.44700 161.62400 1.000 148.81712 260 ASN A N 1
ATOM 1463 C CA . ASN A 1 260 ? 120.21000 181.76200 161.74500 1.000 148.81712 260 ASN A CA 1
ATOM 1464 C C . ASN A 1 260 ? 120.31200 182.27900 163.17300 1.000 148.81712 260 ASN A C 1
ATOM 1465 O O . ASN A 1 260 ? 120.65000 183.44600 163.40100 1.000 148.81712 260 ASN A O 1
ATOM 1470 N N . LYS A 1 261 ? 120.01700 181.42500 164.14900 1.000 156.63253 261 LYS A N 1
ATOM 1471 C CA . LYS A 1 261 ? 120.22600 181.68400 165.56300 1.000 156.63253 261 LYS A CA 1
ATOM 1472 C C . LYS A 1 261 ? 121.15400 180.61800 166.13200 1.000 156.63253 261 LYS A C 1
ATOM 1473 O O . LYS A 1 261 ? 121.24500 179.52200 165.57500 1.000 156.63253 261 LYS A O 1
ATOM 1479 N N . PRO A 1 262 ? 121.86600 180.90900 167.21700 1.000 162.49115 262 PRO A N 1
ATOM 1480 C CA . PRO A 1 262 ? 122.83600 179.94600 167.75400 1.000 162.49115 262 PRO A CA 1
ATOM 1481 C C . PRO A 1 262 ? 122.20000 178.58900 167.99300 1.000 162.49115 262 PRO A C 1
ATOM 1482 O O . PRO A 1 262 ? 120.98300 178.49400 168.20700 1.000 162.49115 262 PRO A O 1
ATOM 1486 N N . PRO A 1 263 ? 122.99400 177.51500 167.95700 1.000 164.00955 263 PRO A N 1
ATOM 1487 C CA . PRO A 1 263 ? 122.40800 176.16200 167.99200 1.000 164.00955 263 PRO A CA 1
ATOM 1488 C C . PRO A 1 263 ? 121.59800 175.85600 169.24100 1.000 164.00955 263 PRO A C 1
ATOM 1489 O O . PRO A 1 263 ? 120.65700 175.05600 169.17300 1.000 164.00955 263 PRO A O 1
ATOM 1493 N N . TRP A 1 264 ? 121.92600 176.46100 170.37700 1.000 167.86465 264 TRP A N 1
ATOM 1494 C CA . TRP A 1 264 ? 121.24900 176.15500 171.63700 1.000 167.86465 264 TRP A CA 1
ATOM 1495 C C . TRP A 1 264 ? 119.99200 176.99900 171.82700 1.000 167.86465 264 TRP A C 1
ATOM 1496 O O . TRP A 1 264 ? 119.81300 177.65300 172.85200 1.000 167.86465 264 TRP A O 1
ATOM 1507 N N . GLU A 1 265 ? 119.10600 176.98400 170.83700 1.000 165.27349 265 GLU A N 1
ATOM 1508 C CA . GLU A 1 265 ? 117.85500 177.72700 170.90900 1.000 165.27349 265 GLU A CA 1
ATOM 1509 C C . GLU A 1 265 ? 116.80600 176.98000 170.09300 1.000 165.27349 265 GLU A C 1
ATOM 1510 O O . GLU A 1 265 ? 117.02000 175.84100 169.66700 1.000 165.27349 265 GLU A O 1
ATOM 1516 N N . ASP A 1 266 ? 115.66700 177.63000 169.87400 1.000 162.32397 266 ASP A N 1
ATOM 1517 C CA . ASP A 1 266 ? 114.55900 177.06700 169.11100 1.000 162.32397 266 ASP A CA 1
ATOM 1518 C C . ASP A 1 266 ? 114.43600 177.83000 167.79800 1.000 162.32397 266 ASP A C 1
ATOM 1519 O O . ASP A 1 266 ? 113.94200 178.96300 167.77200 1.000 162.32397 266 ASP A O 1
ATOM 1524 N N . GLY A 1 267 ? 114.87000 177.20000 166.71100 1.000 156.21826 267 GLY A N 1
ATOM 1525 C CA . GLY A 1 267 ? 114.91200 177.84300 165.41400 1.000 156.21826 267 GLY A CA 1
ATOM 1526 C C . GLY A 1 267 ? 116.31300 177.82600 164.84400 1.000 156.21826 267 GLY A C 1
ATOM 1527 O O . GLY A 1 267 ? 116.66800 178.65500 164.00200 1.000 156.21826 267 GLY A O 1
ATOM 1528 N N . ALA A 1 268 ? 117.12100 176.87300 165.30300 1.000 150.22314 268 ALA A N 1
ATOM 1529 C CA . ALA A 1 268 ? 118.52200 176.77700 164.90000 1.000 150.22314 268 ALA A CA 1
ATOM 1530 C C . ALA A 1 268 ? 118.65900 175.96900 163.61000 1.000 150.22314 268 ALA A C 1
ATOM 1531 O O . ALA A 1 268 ? 119.31800 174.93400 163.54800 1.000 150.22314 268 ALA A O 1
ATOM 1533 N N . LYS A 1 269 ? 118.01500 176.47100 162.56400 1.000 140.89641 269 LYS A N 1
ATOM 1534 C CA . LYS A 1 269 ? 118.10200 175.83800 161.26100 1.000 140.89641 269 LYS A CA 1
ATOM 1535 C C . LYS A 1 269 ? 119.43800 176.16100 160.60700 1.000 140.89641 269 LYS A C 1
ATOM 1536 O O . LYS A 1 269 ? 120.06000 177.18700 160.89000 1.000 140.89641 269 LYS A O 1
ATOM 1542 N N . LEU A 1 270 ? 119.88200 175.26400 159.73600 1.000 130.64836 270 LEU A N 1
ATOM 1543 C CA . LEU A 1 270 ? 121.09200 175.47900 158.96000 1.000 130.64836 270 LEU A CA 1
ATOM 1544 C C . LEU A 1 270 ? 120.74500 176.24300 157.69300 1.000 130.64836 270 LEU A C 1
ATOM 1545 O O . LEU A 1 270 ? 119.66700 176.06200 157.12600 1.000 130.64836 270 LEU A O 1
ATOM 1550 N N . MET A 1 271 ? 121.64800 177.10800 157.26200 1.000 125.27747 271 MET A N 1
ATOM 1551 C CA . MET A 1 271 ? 121.44000 177.91000 156.06200 1.000 125.27747 271 MET A CA 1
ATOM 1552 C C . MET A 1 271 ? 122.27400 177.31300 154.93700 1.000 125.27747 271 MET A C 1
ATOM 1553 O O . MET A 1 271 ? 123.49000 177.50500 154.87800 1.000 125.27747 271 MET A O 1
ATOM 1558 N N . HIS A 1 272 ? 121.61400 176.59600 154.03500 1.000 119.81851 272 HIS A N 1
ATOM 1559 C CA . HIS A 1 272 ? 122.31400 175.93300 152.94800 1.000 119.81851 272 HIS A CA 1
ATOM 1560 C C . HIS A 1 272 ? 122.73500 176.88300 151.84300 1.000 119.81851 272 HIS A C 1
ATOM 1561 O O . HIS A 1 272 ? 123.42800 176.45300 150.91900 1.000 119.81851 272 HIS A O 1
ATOM 1568 N N . THR A 1 273 ? 122.33200 178.14600 151.90000 1.000 117.28292 273 THR A N 1
ATOM 1569 C CA . THR A 1 273 ? 122.76600 179.11900 150.90400 1.000 117.28292 273 THR A CA 1
ATOM 1570 C C . THR A 1 273 ? 122.64200 180.50200 151.51700 1.000 117.28292 273 THR A C 1
ATOM 1571 O O . THR A 1 273 ? 121.53200 181.00700 151.69600 1.000 117.28292 273 THR A O 1
ATOM 1575 N N . TYR A 1 274 ? 123.77800 181.10400 151.83900 1.000 116.38872 274 TYR A N 1
ATOM 1576 C CA . TYR A 1 274 ? 123.80700 182.44500 152.40000 1.000 116.38872 274 TYR A CA 1
ATOM 1577 C C . TYR A 1 274 ? 123.65900 183.45800 151.27500 1.000 116.38872 274 TYR A C 1
ATOM 1578 O O . TYR A 1 274 ? 124.63700 183.79300 150.60000 1.000 116.38872 274 TYR A O 1
ATOM 1587 N N . THR A 1 275 ? 122.44100 183.93800 151.07000 1.000 124.66094 275 THR A N 1
ATOM 1588 C CA . THR A 1 275 ? 122.16100 184.95100 150.06700 1.000 124.66094 275 THR A CA 1
ATOM 1589 C C . THR A 1 275 ? 122.78200 186.26700 150.50900 1.000 124.66094 275 THR A C 1
ATOM 1590 O O . THR A 1 275 ? 122.68900 186.63600 151.68400 1.000 124.66094 275 THR A O 1
ATOM 1594 N N . SER A 1 276 ? 123.41600 186.96600 149.57600 1.000 123.04946 276 SER A N 1
ATOM 1595 C CA . SER A 1 276 ? 124.04400 188.24000 149.89600 1.000 123.04946 276 SER A CA 1
ATOM 1596 C C . SER A 1 276 ? 122.99700 189.33200 150.06600 1.000 123.04946 276 SER A C 1
ATOM 1597 O O . SER A 1 276 ? 122.70300 189.75100 151.18500 1.000 123.04946 276 SER A O 1
ATOM 1600 N N . MET A 1 295 ? 131.99600 183.04500 165.07400 1.000 120.38425 295 MET A N 1
ATOM 1601 C CA . MET A 1 295 ? 131.70100 182.84300 163.66300 1.000 120.38425 295 MET A CA 1
ATOM 1602 C C . MET A 1 295 ? 131.57600 184.16700 162.93400 1.000 120.38425 295 MET A C 1
ATOM 1603 O O . MET A 1 295 ? 131.43100 184.19300 161.71400 1.000 120.38425 295 MET A O 1
ATOM 1608 N N . ASP A 1 296 ? 131.62500 185.27200 163.67600 1.000 110.56708 296 ASP A N 1
ATOM 1609 C CA . ASP A 1 296 ? 131.57900 186.57000 163.01700 1.000 110.56708 296 ASP A CA 1
ATOM 1610 C C . ASP A 1 296 ? 132.83000 186.81100 162.18900 1.000 110.56708 296 ASP A C 1
ATOM 1611 O O . ASP A 1 296 ? 132.75400 187.42600 161.12000 1.000 110.56708 296 ASP A O 1
ATOM 1616 N N . SER A 1 297 ? 133.97800 186.30500 162.63600 1.000 105.97640 297 SER A N 1
ATOM 1617 C CA . SER A 1 297 ? 135.18600 186.42700 161.83100 1.000 105.97640 297 SER A CA 1
ATOM 1618 C C . SER A 1 297 ? 135.06800 185.63400 160.53700 1.000 105.97640 297 SER A C 1
ATOM 1619 O O . SER A 1 297 ? 135.43600 186.12800 159.46400 1.000 105.97640 297 SER A O 1
ATOM 1622 N N . LYS A 1 298 ? 134.55500 184.40500 160.61500 1.000 102.03596 298 LYS A N 1
ATOM 1623 C CA . LYS A 1 298 ? 134.39400 183.60300 159.40900 1.000 102.03596 298 LYS A CA 1
ATOM 1624 C C . LYS A 1 298 ? 133.39800 184.23800 158.45500 1.000 102.03596 298 LYS A C 1
ATOM 1625 O O . LYS A 1 298 ? 133.62800 184.26900 157.24500 1.000 102.03596 298 LYS A O 1
ATOM 1631 N N . VAL A 1 299 ? 132.29400 184.77000 158.97500 1.000 100.61535 299 VAL A N 1
ATOM 1632 C CA . VAL A 1 299 ? 131.32400 185.40900 158.09800 1.000 100.61535 299 VAL A CA 1
ATOM 1633 C C . VAL A 1 299 ? 131.91900 186.64300 157.44200 1.000 100.61535 299 VAL A C 1
ATOM 1634 O O . VAL A 1 299 ? 131.71300 186.88300 156.24800 1.000 100.61535 299 VAL A O 1
ATOM 1638 N N . LYS A 1 300 ? 132.66300 187.45000 158.19800 1.000 101.35353 300 LYS A N 1
ATOM 1639 C CA . LYS A 1 300 ? 133.25300 188.64800 157.61300 1.000 101.35353 300 LYS A CA 1
ATOM 1640 C C . LYS A 1 300 ? 134.24700 188.29100 156.51700 1.000 101.35353 300 LYS A C 1
ATOM 1641 O O . LYS A 1 300 ? 134.20300 188.85300 155.41500 1.000 101.35353 300 LYS A O 1
ATOM 1647 N N . ALA A 1 301 ? 135.15600 187.35700 156.80200 1.000 97.36821 301 ALA A N 1
ATOM 1648 C CA . ALA A 1 301 ? 136.13800 186.96200 155.79900 1.000 97.36821 301 ALA A CA 1
ATOM 1649 C C . ALA A 1 301 ? 135.47000 186.34600 154.58000 1.000 97.36821 301 ALA A C 1
ATOM 1650 O O . ALA A 1 301 ? 135.90000 186.58400 153.44900 1.000 97.36821 301 ALA A O 1
ATOM 1652 N N . ALA A 1 302 ? 134.41100 185.56200 154.78200 1.000 94.24964 302 ALA A N 1
ATOM 1653 C CA . ALA A 1 302 ? 133.73800 184.94000 153.65200 1.000 94.24964 302 ALA A CA 1
ATOM 1654 C C . ALA A 1 302 ? 133.02500 185.97100 152.79400 1.000 94.24964 302 ALA A C 1
ATOM 1655 O O . ALA A 1 302 ? 133.10600 185.91500 151.56600 1.000 94.24964 302 ALA A O 1
ATOM 1657 N N . THR A 1 303 ? 132.32200 186.91900 153.40800 1.000 93.70279 303 THR A N 1
ATOM 1658 C CA . THR A 1 303 ? 131.67500 187.95300 152.61100 1.000 93.70279 303 THR A CA 1
ATOM 1659 C C . THR A 1 303 ? 132.69900 188.78500 151.85600 1.000 93.70279 303 THR A C 1
ATOM 1660 O O . THR A 1 303 ? 132.49000 189.12600 150.68400 1.000 93.70279 303 THR A O 1
ATOM 1664 N N . TRP A 1 304 ? 133.82100 189.11200 152.49700 1.000 97.20222 304 TRP A N 1
ATOM 1665 C CA . TRP A 1 304 ? 134.86700 189.83800 151.79000 1.000 97.20222 304 TRP A CA 1
ATOM 1666 C C . TRP A 1 304 ? 135.34900 189.04700 150.58200 1.000 97.20222 304 TRP A C 1
ATOM 1667 O O . TRP A 1 304 ? 135.24500 189.50700 149.44200 1.000 97.20222 304 TRP A O 1
ATOM 1678 N N . ALA A 1 305 ? 135.84500 187.83000 150.80900 1.000 94.01155 305 ALA A N 1
ATOM 1679 C CA . ALA A 1 305 ? 136.34900 187.01900 149.70900 1.000 94.01155 305 ALA A CA 1
ATOM 1680 C C . ALA A 1 305 ? 135.28600 186.72600 148.66600 1.000 94.01155 305 ALA A C 1
ATOM 1681 O O . ALA A 1 305 ? 135.62800 186.34800 147.54500 1.000 94.01155 305 ALA A O 1
ATOM 1683 N N . LEU A 1 306 ? 134.00900 186.87100 149.00500 1.000 95.98994 306 LEU A N 1
ATOM 1684 C CA . LEU A 1 306 ? 132.97400 186.68700 148.00000 1.000 95.98994 306 LEU A CA 1
ATOM 1685 C C . LEU A 1 306 ? 132.81800 187.92700 147.14000 1.000 95.98994 306 LEU A C 1
ATOM 1686 O O . LEU A 1 306 ? 132.61700 187.82200 145.92700 1.000 95.98994 306 LEU A O 1
ATOM 1691 N N . ASP A 1 307 ? 132.91600 189.10800 147.74000 1.000 100.26706 307 ASP A N 1
ATOM 1692 C CA . ASP A 1 307 ? 132.83500 190.31800 146.93500 1.000 100.26706 307 ASP A CA 1
ATOM 1693 C C . ASP A 1 307 ? 133.98700 190.45100 145.95000 1.000 100.26706 307 ASP A C 1
ATOM 1694 O O . ASP A 1 307 ? 133.93700 191.32800 145.08300 1.000 100.26706 307 ASP A O 1
ATOM 1699 N N . ARG A 1 308 ? 135.00800 189.60600 146.05000 1.000 99.23734 308 ARG A N 1
ATOM 1700 C CA . ARG A 1 308 ? 136.20100 189.69700 145.22200 1.000 99.23734 308 ARG A CA 1
ATOM 1701 C C . ARG A 1 308 ? 136.25000 188.64600 144.12500 1.000 99.23734 308 ARG A C 1
ATOM 1702 O O . ARG A 1 308 ? 137.24800 188.57300 143.40600 1.000 99.23734 308 ARG A O 1
ATOM 1710 N N . GLY A 1 309 ? 135.21800 187.82400 143.98800 1.000 96.89158 309 GLY A N 1
ATOM 1711 C CA . GLY A 1 309 ? 135.20900 186.83100 142.93600 1.000 96.89158 309 GLY A CA 1
ATOM 1712 C C . GLY A 1 309 ? 135.17700 185.40400 143.43600 1.000 96.89158 309 GLY A C 1
ATOM 1713 O O . GLY A 1 309 ? 134.51000 184.55300 142.84500 1.000 96.89158 309 GLY A O 1
ATOM 1714 N N . VAL A 1 310 ? 135.89700 185.12700 144.52000 1.000 94.03657 310 VAL A N 1
ATOM 1715 C CA . VAL A 1 310 ? 135.91500 183.78600 145.08200 1.000 94.03657 310 VAL A CA 1
ATOM 1716 C C . VAL A 1 310 ? 134.52300 183.41600 145.57400 1.000 94.03657 310 VAL A C 1
ATOM 1717 O O . VAL A 1 310 ? 133.71500 184.28200 145.92300 1.000 94.03657 310 VAL A O 1
ATOM 1721 N N . SER A 1 311 ? 134.23100 182.11900 145.60100 1.000 87.25404 311 SER A N 1
ATOM 1722 C CA . SER A 1 311 ? 132.98200 181.60600 146.14800 1.000 87.25404 311 SER A CA 1
ATOM 1723 C C . SER A 1 311 ? 133.31700 180.67900 147.30100 1.000 87.25404 311 SER A C 1
ATOM 1724 O O . SER A 1 311 ? 134.04800 179.70400 147.11600 1.000 87.25404 311 SER A O 1
ATOM 1727 N N . VAL A 1 312 ? 132.77000 180.96900 148.47500 1.000 87.15915 312 VAL A N 1
ATOM 1728 C CA . VAL A 1 312 ? 133.20400 180.37400 149.73200 1.000 87.15915 312 VAL A CA 1
ATOM 1729 C C . VAL A 1 312 ? 132.18900 179.34700 150.20100 1.000 87.15915 312 VAL A C 1
ATOM 1730 O O . VAL A 1 312 ? 130.98100 179.59000 150.15300 1.000 87.15915 312 VAL A O 1
ATOM 1734 N N . VAL A 1 313 ? 132.68200 178.20700 150.67400 1.000 86.86594 313 VAL A N 1
ATOM 1735 C CA . VAL A 1 313 ? 131.85000 177.14700 151.22700 1.000 86.86594 313 VAL A CA 1
ATOM 1736 C C . VAL A 1 313 ? 132.35200 176.84200 152.62100 1.000 86.86594 313 VAL A C 1
ATOM 1737 O O . VAL A 1 313 ? 133.51800 176.47700 152.79200 1.000 86.86594 313 VAL A O 1
ATOM 1741 N N . ILE A 1 314 ? 131.47900 176.97600 153.61300 1.000 94.19318 314 ILE A N 1
ATOM 1742 C CA . ILE A 1 314 ? 131.81200 176.68800 155.00200 1.000 94.19318 314 ILE A CA 1
ATOM 1743 C C . ILE A 1 314 ? 131.20500 175.34700 155.36200 1.000 94.19318 314 ILE A C 1
ATOM 1744 O O . ILE A 1 314 ? 129.98400 175.18000 155.31100 1.000 94.19318 314 ILE A O 1
ATOM 1749 N N . CYS A 1 315 ? 132.04800 174.39200 155.73400 1.000 101.12086 315 CYS A N 1
ATOM 1750 C CA . CYS A 1 315 ? 131.57200 173.05100 156.02600 1.000 101.12086 315 CYS A CA 1
ATOM 1751 C C . CYS A 1 315 ? 132.03100 172.60100 157.40000 1.000 101.12086 315 CYS A C 1
ATOM 1752 O O . CYS A 1 315 ? 132.66100 173.36900 158.12700 1.000 101.12086 315 CYS A O 1
ATOM 1755 N N . ASN A 1 316 ? 131.72400 171.36500 157.76700 1.000 110.00188 316 ASN A N 1
ATOM 1756 C CA . ASN A 1 316 ? 132.07300 170.82300 159.07100 1.000 110.00188 316 ASN A CA 1
ATOM 1757 C C . ASN A 1 316 ? 133.23600 169.86200 158.90500 1.000 110.00188 316 ASN A C 1
ATOM 1758 O O . ASN A 1 316 ? 133.11300 168.85300 158.20800 1.000 110.00188 316 ASN A O 1
ATOM 1763 N N . GLY A 1 317 ? 134.35600 170.17000 159.55400 1.000 106.01497 317 GLY A N 1
ATOM 1764 C CA . GLY A 1 317 ? 135.55000 169.36700 159.37500 1.000 106.01497 317 GLY A CA 1
ATOM 1765 C C . GLY A 1 317 ? 135.45500 167.98000 159.95900 1.000 106.01497 317 GLY A C 1
ATOM 1766 O O . GLY A 1 317 ? 136.17700 167.08400 159.51500 1.000 106.01497 317 GLY A O 1
ATOM 1767 N N . MET A 1 318 ? 134.57400 167.77900 160.93400 1.000 109.14474 318 MET A N 1
ATOM 1768 C CA . MET A 1 318 ? 134.42000 166.49400 161.59600 1.000 109.14474 318 MET A CA 1
ATOM 1769 C C . MET A 1 318 ? 133.45100 165.57400 160.86700 1.000 109.14474 318 MET A C 1
ATOM 1770 O O . MET A 1 318 ? 132.89800 164.65500 161.47900 1.000 109.14474 318 MET A O 1
ATOM 1775 N N . GLN A 1 319 ? 133.23400 165.80600 159.58100 1.000 108.35406 319 GLN A N 1
ATOM 1776 C CA . GLN A 1 319 ? 132.37800 164.97900 158.75100 1.000 108.35406 319 GLN A CA 1
ATOM 1777 C C . GLN A 1 319 ? 133.24000 164.10800 157.85100 1.000 108.35406 319 GLN A C 1
ATOM 1778 O O . GLN A 1 319 ? 134.33800 164.49800 157.45100 1.000 108.35406 319 GLN A O 1
ATOM 1784 N N . GLU A 1 320 ? 132.74600 162.91500 157.54700 1.000 110.07358 320 GLU A N 1
ATOM 1785 C CA . GLU A 1 320 ? 133.50500 161.99200 156.71900 1.000 110.07358 320 GLU A CA 1
ATOM 1786 C C . GLU A 1 320 ? 133.32900 162.34500 155.25000 1.000 110.07358 320 GLU A C 1
ATOM 1787 O O . GLU A 1 320 ? 132.20300 162.50800 154.77200 1.000 110.07358 320 GLU A O 1
ATOM 1793 N N . LYS A 1 321 ? 134.45000 162.45800 154.53800 1.000 100.92929 321 LYS A N 1
ATOM 1794 C CA . LYS A 1 321 ? 134.46700 162.80000 153.11900 1.000 100.92929 321 LYS A CA 1
ATOM 1795 C C . LYS A 1 321 ? 133.71600 164.10900 152.87300 1.000 100.92929 321 LYS A C 1
ATOM 1796 O O . LYS A 1 321 ? 132.65100 164.14200 152.26900 1.000 100.92929 321 LYS A O 1
ATOM 1802 N N . ALA A 1 322 ? 134.29200 165.18600 153.40100 1.000 96.80375 322 ALA A N 1
ATOM 1803 C CA . ALA A 1 322 ? 133.68800 166.50500 153.27400 1.000 96.80375 322 ALA A CA 1
ATOM 1804 C C . ALA A 1 322 ? 134.06100 167.18800 151.96500 1.000 96.80375 322 ALA A C 1
ATOM 1805 O O . ALA A 1 322 ? 133.18600 167.68700 151.25700 1.000 96.80375 322 ALA A O 1
ATOM 1807 N N . ILE A 1 323 ? 135.34900 167.23200 151.63000 1.000 91.52385 323 ILE A N 1
ATOM 1808 C CA . ILE A 1 323 ? 135.75900 167.89400 150.39800 1.000 91.52385 323 ILE A CA 1
ATOM 1809 C C . ILE A 1 323 ? 135.22000 167.15100 149.18600 1.000 91.52385 323 ILE A C 1
ATOM 1810 O O . ILE A 1 323 ? 134.74700 167.76500 148.22400 1.000 91.52385 323 ILE A O 1
ATOM 1815 N N . LYS A 1 324 ? 135.26800 165.82300 149.21400 1.000 96.51207 324 LYS A N 1
ATOM 1816 C CA . LYS A 1 324 ? 134.85000 165.04600 148.06000 1.000 96.51207 324 LYS A CA 1
ATOM 1817 C C . LYS A 1 324 ? 133.35200 165.11000 147.82900 1.000 96.51207 324 LYS A C 1
ATOM 1818 O O . LYS A 1 324 ? 132.89900 164.79200 146.72800 1.000 96.51207 324 LYS A O 1
ATOM 1824 N N . THR A 1 325 ? 132.56800 165.50500 148.82500 1.000 96.49265 325 THR A N 1
ATOM 1825 C CA . THR A 1 325 ? 131.14500 165.68900 148.60000 1.000 96.49265 325 THR A CA 1
ATOM 1826 C C . THR A 1 325 ? 130.76200 167.14600 148.41700 1.000 96.49265 325 THR A C 1
ATOM 1827 O O . THR A 1 325 ? 129.66900 167.41900 147.91700 1.000 96.49265 325 THR A O 1
ATOM 1831 N N . ILE A 1 326 ? 131.61600 168.08300 148.82000 1.000 94.27453 326 ILE A N 1
ATOM 1832 C CA . ILE A 1 326 ? 131.39200 169.47800 148.46600 1.000 94.27453 326 ILE A CA 1
ATOM 1833 C C . ILE A 1 326 ? 131.65500 169.69000 146.99000 1.000 94.27453 326 ILE A C 1
ATOM 1834 O O . ILE A 1 326 ? 130.83000 170.26300 146.27300 1.000 94.27453 326 ILE A O 1
ATOM 1839 N N . ILE A 1 327 ? 132.81100 169.22800 146.51400 1.000 93.78896 327 ILE A N 1
ATOM 1840 C CA . ILE A 1 327 ? 133.11800 169.33700 145.09600 1.000 93.78896 327 ILE A CA 1
ATOM 1841 C C . ILE A 1 327 ? 132.19000 168.45900 144.27500 1.000 93.78896 327 ILE A C 1
ATOM 1842 O O . ILE A 1 327 ? 131.87300 168.78200 143.12800 1.000 93.78896 327 ILE A O 1
ATOM 1847 N N . GLY A 1 328 ? 131.72400 167.34900 144.83900 1.000 98.49628 328 GLY A N 1
ATOM 1848 C CA . GLY A 1 328 ? 130.80200 166.50200 144.11000 1.000 98.49628 328 GLY A CA 1
ATOM 1849 C C . GLY A 1 328 ? 129.48700 167.17200 143.78400 1.000 98.49628 328 GLY A C 1
ATOM 1850 O O . GLY A 1 328 ? 128.81400 166.76600 142.83500 1.000 98.49628 328 GLY A O 1
ATOM 1851 N N . GLY A 1 329 ? 129.10400 168.18800 144.54600 1.000 102.11192 329 GLY A N 1
ATOM 1852 C CA . GLY A 1 329 ? 127.87200 168.91000 144.31500 1.000 102.11192 329 GLY A CA 1
ATOM 1853 C C . GLY A 1 329 ? 126.77700 168.63000 145.31800 1.000 102.11192 329 GLY A C 1
ATOM 1854 O O . GLY A 1 329 ? 125.73800 169.29600 145.27100 1.000 102.11192 329 GLY A O 1
ATOM 1855 N N . ARG A 1 330 ? 126.96300 167.67000 146.21600 1.000 105.59890 330 ARG A N 1
ATOM 1856 C CA . ARG A 1 330 ? 125.93600 167.36800 147.19700 1.000 105.59890 330 ARG A CA 1
ATOM 1857 C C . ARG A 1 330 ? 125.80600 168.50900 148.19500 1.000 105.59890 330 ARG A C 1
ATOM 1858 O O . ARG A 1 330 ? 126.73300 169.28800 148.41000 1.000 105.59890 330 ARG A O 1
ATOM 1866 N N . LYS A 1 331 ? 124.63600 168.59500 148.81700 1.000 108.04489 331 LYS A N 1
ATOM 1867 C CA . LYS A 1 331 ? 124.31200 169.70300 149.71100 1.000 108.04489 331 LYS A CA 1
ATOM 1868 C C . LYS A 1 331 ? 125.02400 169.50200 151.04000 1.000 108.04489 331 LYS A C 1
ATOM 1869 O O . LYS A 1 331 ? 124.61200 168.68500 151.86200 1.000 108.04489 331 LYS A O 1
ATOM 1875 N N . VAL A 1 332 ? 126.09100 170.26500 151.26200 1.000 103.79583 332 VAL A N 1
ATOM 1876 C CA . VAL A 1 332 ? 126.89600 170.17300 152.47500 1.000 103.79583 332 VAL A CA 1
ATOM 1877 C C . VAL A 1 332 ? 127.34600 171.57500 152.85000 1.000 103.79583 332 VAL A C 1
ATOM 1878 O O . VAL A 1 332 ? 127.90500 172.29000 152.01500 1.000 103.79583 332 VAL A O 1
ATOM 1882 N N . GLY A 1 333 ? 127.09800 171.97400 154.08900 1.000 103.41522 333 GLY A N 1
ATOM 1883 C CA . GLY A 1 333 ? 127.59500 173.24500 154.56500 1.000 103.41522 333 GLY A CA 1
ATOM 1884 C C . GLY A 1 333 ? 126.82500 174.42600 154.00600 1.000 103.41522 333 GLY A C 1
ATOM 1885 O O . GLY A 1 333 ? 125.73300 174.29300 153.45600 1.000 103.41522 333 GLY A O 1
ATOM 1886 N N . THR A 1 334 ? 127.41700 175.60400 154.15900 1.000 104.17692 334 THR A N 1
ATOM 1887 C CA . THR A 1 334 ? 126.84600 176.84700 153.66900 1.000 104.17692 334 THR A CA 1
ATOM 1888 C C . THR A 1 334 ? 127.64000 177.32600 152.46800 1.000 104.17692 334 THR A C 1
ATOM 1889 O O . THR A 1 334 ? 128.87000 177.27100 152.47700 1.000 104.17692 334 THR A O 1
ATOM 1893 N N . PHE A 1 335 ? 126.94100 177.79500 151.44300 1.000 102.86995 335 PHE A N 1
ATOM 1894 C CA . PHE A 1 335 ? 127.54400 178.20300 150.18300 1.000 102.86995 335 PHE A CA 1
ATOM 1895 C C . PHE A 1 335 ? 127.28000 179.68300 149.96900 1.000 102.86995 335 PHE A C 1
ATOM 1896 O O . PHE A 1 335 ? 126.14800 180.07300 149.67400 1.000 102.86995 335 PHE A O 1
ATOM 1904 N N . PHE A 1 336 ? 128.31500 180.50000 150.11200 1.000 101.77741 336 PHE A N 1
ATOM 1905 C CA . PHE A 1 336 ? 128.17900 181.94800 150.03500 1.000 101.77741 336 PHE A CA 1
ATOM 1906 C C . PHE A 1 336 ? 128.14200 182.36700 148.57600 1.000 101.77741 336 PHE A C 1
ATOM 1907 O O . PHE A 1 336 ? 129.17200 182.36000 147.90100 1.000 101.77741 336 PHE A O 1
ATOM 1915 N N . THR A 1 337 ? 126.96800 182.75300 148.08800 1.000 111.17373 337 THR A N 1
ATOM 1916 C CA . THR A 1 337 ? 126.84700 183.22500 146.71900 1.000 111.17373 337 THR A CA 1
ATOM 1917 C C . THR A 1 337 ? 125.87600 184.39000 146.66500 1.000 111.17373 337 THR A C 1
ATOM 1918 O O . THR A 1 337 ? 125.26400 184.76700 147.66800 1.000 111.17373 337 THR A O 1
ATOM 1922 N N . GLU A 1 338 ? 125.73400 184.95700 145.47400 1.000 115.10756 338 GLU A N 1
ATOM 1923 C CA . GLU A 1 338 ? 124.84000 186.08100 145.26600 1.000 115.10756 338 GLU A CA 1
ATOM 1924 C C . GLU A 1 338 ? 123.38800 185.65500 145.40800 1.000 115.10756 338 GLU A C 1
ATOM 1925 O O . GLU A 1 338 ? 122.65800 185.57700 144.42300 1.000 115.10756 338 GLU A O 1
ATOM 1931 N N . GLN B 1 115 ? 168.69900 157.69400 199.76300 1.000 121.47511 115 GLN E N 1
ATOM 1932 C CA . GLN B 1 115 ? 167.43400 157.97000 199.09300 1.000 121.47511 115 GLN E CA 1
ATOM 1933 C C . GLN B 1 115 ? 167.38700 159.39100 198.56100 1.000 121.47511 115 GLN E C 1
ATOM 1934 O O . GLN B 1 115 ? 167.02300 159.62000 197.41000 1.000 121.47511 115 GLN E O 1
ATOM 1940 N N . GLU B 1 116 ? 167.78400 160.34400 199.40000 1.000 120.52316 116 GLU E N 1
ATOM 1941 C CA . GLU B 1 116 ? 167.64900 161.75700 199.07600 1.000 120.52316 116 GLU E CA 1
ATOM 1942 C C . GLU B 1 116 ? 168.45100 162.17000 197.85900 1.000 120.52316 116 GLU E C 1
ATOM 1943 O O . GLU B 1 116 ? 168.40900 163.34400 197.49000 1.000 120.52316 116 GLU E O 1
ATOM 1949 N N . LEU B 1 117 ? 169.18900 161.25700 197.23900 1.000 117.89980 117 LEU E N 1
ATOM 1950 C CA . LEU B 1 117 ? 169.73600 161.49400 195.91500 1.000 117.89980 117 LEU E CA 1
ATOM 1951 C C . LEU B 1 117 ? 168.87300 160.89100 194.82200 1.000 117.89980 117 LEU E C 1
ATOM 1952 O O . LEU B 1 117 ? 168.83300 161.42800 193.71400 1.000 117.89980 117 LEU E O 1
ATOM 1957 N N . LEU B 1 118 ? 168.18700 159.78400 195.09800 1.000 116.28693 118 LEU E N 1
ATOM 1958 C CA . LEU B 1 118 ? 167.25600 159.24100 194.12300 1.000 116.28693 118 LEU E CA 1
ATOM 1959 C C . LEU B 1 118 ? 165.95900 160.02300 194.07700 1.000 116.28693 118 LEU E C 1
ATOM 1960 O O . LEU B 1 118 ? 165.21200 159.90300 193.10300 1.000 116.28693 118 LEU E O 1
ATOM 1965 N N . MET B 1 119 ? 165.68200 160.82100 195.10100 1.000 119.78781 119 MET E N 1
ATOM 1966 C CA . MET B 1 119 ? 164.46400 161.60600 195.18600 1.000 119.78781 119 MET E CA 1
ATOM 1967 C C . MET B 1 119 ? 164.69000 163.06000 194.81700 1.000 119.78781 119 MET E C 1
ATOM 1968 O O . MET B 1 119 ? 163.87700 163.91200 195.18000 1.000 119.78781 119 MET E O 1
ATOM 1973 N N . SER B 1 120 ? 165.78300 163.36900 194.12500 1.000 115.31017 120 SER E N 1
ATOM 1974 C CA . SER B 1 120 ? 166.06100 164.72700 193.68200 1.000 115.31017 120 SER E CA 1
ATOM 1975 C C . SER B 1 120 ? 166.62300 164.73500 192.27200 1.000 115.31017 120 SER E C 1
ATOM 1976 O O . SER B 1 120 ? 167.33400 165.66300 191.88700 1.000 115.31017 120 SER E O 1
ATOM 1979 N N . LEU B 1 121 ? 166.32600 163.70400 191.49700 1.000 112.64810 121 LEU E N 1
ATOM 1980 C CA . LEU B 1 121 ? 166.67100 163.66700 190.08700 1.000 112.64810 121 LEU E CA 1
ATOM 1981 C C . LEU B 1 121 ? 165.45300 164.03500 189.25900 1.000 112.64810 121 LEU E C 1
ATOM 1982 O O . LEU B 1 121 ? 164.31400 163.80200 189.66100 1.000 112.64810 121 LEU E O 1
ATOM 1987 N N . SER B 1 122 ? 165.70000 164.62100 188.09700 1.000 110.47027 122 SER E N 1
ATOM 1988 C CA . SER B 1 122 ? 164.60800 164.90200 187.18500 1.000 110.47027 122 SER E CA 1
ATOM 1989 C C . SER B 1 122 ? 164.01600 163.60000 186.67700 1.000 110.47027 122 SER E C 1
ATOM 1990 O O . SER B 1 122 ? 164.72400 162.61600 186.46900 1.000 110.47027 122 SER E O 1
ATOM 1993 N N . MET B 1 123 ? 162.70300 163.59800 186.45600 1.000 110.15074 123 MET E N 1
ATOM 1994 C CA . MET B 1 123 ? 162.03900 162.39500 185.97500 1.000 110.15074 123 MET E CA 1
ATOM 1995 C C . MET B 1 123 ? 162.58300 161.91400 184.64200 1.000 110.15074 123 MET E C 1
ATOM 1996 O O . MET B 1 123 ? 162.17100 160.85000 184.17700 1.000 110.15074 123 MET E O 1
ATOM 2001 N N . ARG B 1 124 ? 163.47300 162.66900 184.00900 1.000 105.87585 124 ARG E N 1
ATOM 2002 C CA . ARG B 1 124 ? 164.11700 162.21300 182.78900 1.000 105.87585 124 ARG E CA 1
ATOM 2003 C C . ARG B 1 124 ? 165.38700 161.43200 183.07900 1.000 105.87585 124 ARG E C 1
ATOM 2004 O O . ARG B 1 124 ? 165.67900 160.45100 182.39200 1.000 105.87585 124 ARG E O 1
ATOM 2012 N N . GLU B 1 125 ? 166.14800 161.84400 184.09200 1.000 110.31259 125 GLU E N 1
ATOM 2013 C CA . GLU B 1 125 ? 167.34700 161.10300 184.46000 1.000 110.31259 125 GLU E CA 1
ATOM 2014 C C . GLU B 1 125 ? 167.00700 159.74900 185.05800 1.000 110.31259 125 GLU E C 1
ATOM 2015 O O . GLU B 1 125 ? 167.75800 158.78900 184.87200 1.000 110.31259 125 GLU E O 1
ATOM 2021 N N . THR B 1 126 ? 165.89200 159.65200 185.77900 1.000 107.33953 126 THR E N 1
ATOM 2022 C CA . THR B 1 126 ? 165.50500 158.37800 186.36900 1.000 107.33953 126 THR E CA 1
ATOM 2023 C C . THR B 1 126 ? 165.22500 157.33600 185.29900 1.000 107.33953 126 THR E C 1
ATOM 2024 O O . THR B 1 126 ? 165.59400 156.16800 185.45100 1.000 107.33953 126 THR E O 1
ATOM 2028 N N . LEU B 1 127 ? 164.59700 157.73900 184.20300 1.000 107.83244 127 LEU E N 1
ATOM 2029 C CA . LEU B 1 127 ? 164.28700 156.82100 183.11700 1.000 107.83244 127 LEU E CA 1
ATOM 2030 C C . LEU B 1 127 ? 165.49500 156.47400 182.25700 1.000 107.83244 127 LEU E C 1
ATOM 2031 O O . LEU B 1 127 ? 165.33800 155.75400 181.26600 1.000 107.83244 127 LEU E O 1
ATOM 2036 N N . ASN B 1 128 ? 166.68300 156.96200 182.59900 1.000 108.75830 128 ASN E N 1
ATOM 2037 C CA . ASN B 1 128 ? 167.90000 156.64300 181.85600 1.000 108.75830 128 ASN E CA 1
ATOM 2038 C C . ASN B 1 128 ? 168.97600 156.07700 182.77300 1.000 108.75830 128 ASN E C 1
ATOM 2039 O O . ASN B 1 128 ? 169.09300 154.86400 182.93300 1.000 108.75830 128 ASN E O 1
ATOM 2044 N N . PRO C 1 45 ? 186.84700 131.49600 140.90300 1.000 108.48551 45 PRO B N 1
ATOM 2045 C CA . PRO C 1 45 ? 186.17900 132.79400 141.01100 1.000 108.48551 45 PRO B CA 1
ATOM 2046 C C . PRO C 1 45 ? 186.43500 133.65600 139.79400 1.000 108.48551 45 PRO B C 1
ATOM 2047 O O . PRO C 1 45 ? 187.28500 133.32000 138.97500 1.000 108.48551 45 PRO B O 1
ATOM 2051 N N . THR C 1 46 ? 185.70800 134.76100 139.67700 1.000 110.76005 46 THR B N 1
ATOM 2052 C CA . THR C 1 46 ? 185.84100 135.63000 138.52000 1.000 110.76005 46 THR B CA 1
ATOM 2053 C C . THR C 1 46 ? 186.76600 136.81200 138.76300 1.000 110.76005 46 THR B C 1
ATOM 2054 O O . THR C 1 46 ? 187.22000 137.43000 137.79600 1.000 110.76005 46 THR B O 1
ATOM 2058 N N . PHE C 1 47 ? 187.05200 137.14100 140.01900 1.000 107.13756 47 PHE B N 1
ATOM 2059 C CA . PHE C 1 47 ? 187.92300 138.25300 140.37100 1.000 107.13756 47 PHE B CA 1
ATOM 2060 C C . PHE C 1 47 ? 189.10300 137.71100 141.15500 1.000 107.13756 47 PHE B C 1
ATOM 2061 O O . PHE C 1 47 ? 188.91900 137.08700 142.20200 1.000 107.13756 47 PHE B O 1
ATOM 2069 N N . THR C 1 48 ? 190.30900 137.94900 140.65700 1.000 112.40948 48 THR B N 1
ATOM 2070 C CA . THR C 1 48 ? 191.51200 137.45500 141.30800 1.000 112.40948 48 THR B CA 1
ATOM 2071 C C . THR C 1 48 ? 192.33300 138.55800 141.95800 1.000 112.40948 48 THR B C 1
ATOM 2072 O O . THR C 1 48 ? 192.72000 138.43200 143.12200 1.000 112.40948 48 THR B O 1
ATOM 2076 N N . GLU C 1 49 ? 192.61700 139.63700 141.24400 1.000 113.73105 49 GLU B N 1
ATOM 2077 C CA . GLU C 1 49 ? 193.31600 140.77000 141.82800 1.000 113.73105 49 GLU B CA 1
ATOM 2078 C C . GLU C 1 49 ? 192.31600 141.85300 142.20600 1.000 113.73105 49 GLU B C 1
ATOM 2079 O O . GLU C 1 49 ? 191.22100 141.94100 141.65300 1.000 113.73105 49 GLU B O 1
ATOM 2085 N N . ARG C 1 50 ? 192.70900 142.68700 143.16000 1.000 104.76986 50 ARG B N 1
ATOM 2086 C CA . ARG C 1 50 ? 191.77800 143.64600 143.73300 1.000 104.76986 50 ARG B CA 1
ATOM 2087 C C . ARG C 1 50 ? 191.41500 144.78000 142.78900 1.000 104.76986 50 ARG B C 1
ATOM 2088 O O . ARG C 1 50 ? 190.44000 145.48800 143.05100 1.000 104.76986 50 ARG B O 1
ATOM 2096 N N . SER C 1 51 ? 192.16000 144.98100 141.71100 1.000 108.47268 51 SER B N 1
ATOM 2097 C CA . SER C 1 51 ? 191.84900 146.06500 140.79000 1.000 108.47268 51 SER B CA 1
ATOM 2098 C C . SER C 1 51 ? 190.61600 145.79800 139.94600 1.000 108.47268 51 SER B C 1
ATOM 2099 O O . SER C 1 51 ? 190.14600 146.71400 139.26700 1.000 108.47268 51 SER B O 1
ATOM 2102 N N . GLN C 1 52 ? 190.09000 144.57800 139.95800 1.000 106.17708 52 GLN B N 1
ATOM 2103 C CA . GLN C 1 52 ? 188.97400 144.21600 139.10500 1.000 106.17708 52 GLN B CA 1
ATOM 2104 C C . GLN C 1 52 ? 187.63000 144.36000 139.78900 1.000 106.17708 52 GLN B C 1
ATOM 2105 O O . GLN C 1 52 ? 186.60800 144.07100 139.17000 1.000 106.17708 52 GLN B O 1
ATOM 2111 N N . LEU C 1 53 ? 187.59700 144.79600 141.04400 1.000 100.08190 53 LEU B N 1
ATOM 2112 C CA . LEU C 1 53 ? 186.32300 144.88500 141.73800 1.000 100.08190 53 LEU B CA 1
ATOM 2113 C C . LEU C 1 53 ? 185.46100 146.03100 141.24000 1.000 100.08190 53 LEU B C 1
ATOM 2114 O O . LEU C 1 53 ? 184.32200 146.15800 141.69000 1.000 100.08190 53 LEU B O 1
ATOM 2119 N N . LYS C 1 54 ? 185.96100 146.86300 140.33100 1.000 100.62581 54 LYS B N 1
ATOM 2120 C CA . LYS C 1 54 ? 185.12000 147.92400 139.79600 1.000 100.62581 54 LYS B CA 1
ATOM 2121 C C . LYS C 1 54 ? 183.97000 147.36200 138.98000 1.000 100.62581 54 LYS B C 1
ATOM 2122 O O . LYS C 1 54 ? 182.91000 147.98600 138.90100 1.000 100.62581 54 LYS B O 1
ATOM 2128 N N . TYR C 1 55 ? 184.15800 146.19400 138.36800 1.000 102.92923 55 TYR B N 1
ATOM 2129 C CA . TYR C 1 55 ? 183.15000 145.58100 137.51600 1.000 102.92923 55 TYR B CA 1
ATOM 2130 C C . TYR C 1 55 ? 182.28200 144.58700 138.27000 1.000 102.92923 55 TYR B C 1
ATOM 2131 O O . TYR C 1 55 ? 181.65000 143.73100 137.64700 1.000 102.92923 55 TYR B O 1
ATOM 2140 N N . ALA C 1 56 ? 182.25300 144.66600 139.59500 1.000 96.59866 56 ALA B N 1
ATOM 2141 C CA . ALA C 1 56 ? 181.38500 143.80500 140.38500 1.000 96.59866 56 ALA B CA 1
ATOM 2142 C C . ALA C 1 56 ? 179.94300 144.19500 140.12000 1.000 96.59866 56 ALA B C 1
ATOM 2143 O O . ALA C 1 56 ? 179.52100 145.30200 140.45900 1.000 96.59866 56 ALA B O 1
ATOM 2145 N N . ARG C 1 57 ? 179.18900 143.29200 139.50900 1.000 96.65026 57 ARG B N 1
ATOM 2146 C CA . ARG C 1 57 ? 177.82800 143.59300 139.09800 1.000 96.65026 57 ARG B CA 1
ATOM 2147 C C . ARG C 1 57 ? 176.80000 143.27900 140.17200 1.000 96.65026 57 ARG B C 1
ATOM 2148 O O . ARG C 1 57 ? 175.80000 143.99300 140.28300 1.000 96.65026 57 ARG B O 1
ATOM 2156 N N . ARG C 1 58 ? 177.01900 142.24400 140.97300 1.000 88.34571 58 ARG B N 1
ATOM 2157 C CA . ARG C 1 58 ? 176.07900 141.84000 142.00800 1.000 88.34571 58 ARG B CA 1
ATOM 2158 C C . ARG C 1 58 ? 176.79600 141.80300 143.34500 1.000 88.34571 58 ARG B C 1
ATOM 2159 O O . ARG C 1 58 ? 177.73400 141.02400 143.52300 1.000 88.34571 58 ARG B O 1
ATOM 2167 N N . LEU C 1 59 ? 176.34800 142.62700 144.28100 1.000 80.35219 59 LEU B N 1
ATOM 2168 C CA . LEU C 1 59 ? 176.91500 142.68700 145.61500 1.000 80.35219 59 LEU B CA 1
ATOM 2169 C C . LEU C 1 59 ? 176.00100 141.99900 146.61300 1.000 80.35219 59 LEU B C 1
ATOM 2170 O O . LEU C 1 59 ? 174.80400 141.84400 146.38300 1.000 80.35219 59 LEU B O 1
ATOM 2175 N N . VAL C 1 60 ? 176.58200 141.59200 147.73500 1.000 74.19783 60 VAL B N 1
ATOM 2176 C CA . VAL C 1 60 ? 175.83100 141.16800 148.90600 1.000 74.19783 60 VAL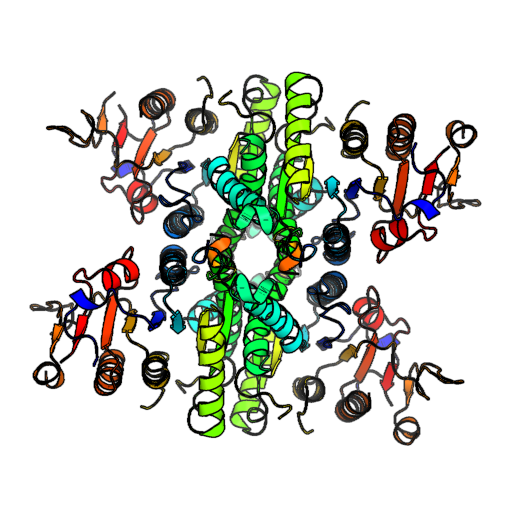 B CA 1
ATOM 2177 C C . VAL C 1 60 ? 176.57300 141.72300 150.10800 1.000 74.19783 60 VAL B C 1
ATOM 2178 O O . VAL C 1 60 ? 177.67000 141.26000 150.42600 1.000 74.19783 60 VAL B O 1
ATOM 2182 N N . VAL C 1 61 ? 175.99200 142.71600 150.76600 1.000 71.17973 61 VAL B N 1
ATOM 2183 C CA . VAL C 1 61 ? 176.64100 143.44100 151.84800 1.000 71.17973 61 VAL B CA 1
ATOM 2184 C C . VAL C 1 61 ? 176.04700 142.97300 153.16000 1.000 71.17973 61 VAL B C 1
ATOM 2185 O O . VAL C 1 61 ? 174.84400 143.11200 153.37900 1.000 71.17973 61 VAL B O 1
ATOM 2189 N N . LYS C 1 62 ? 176.87500 142.43500 154.04200 1.000 78.25767 62 LYS B N 1
ATOM 2190 C CA . LYS C 1 62 ? 176.41200 141.90700 155.31700 1.000 78.25767 62 LYS B CA 1
ATOM 2191 C C . LYS C 1 62 ? 176.80200 142.86900 156.42500 1.000 78.25767 62 LYS B C 1
ATOM 2192 O O . LYS C 1 62 ? 177.98500 143.02300 156.72600 1.000 78.25767 62 LYS B O 1
ATOM 2198 N N . LEU C 1 63 ? 175.81400 143.49900 157.04500 1.000 80.85332 63 LEU B N 1
ATOM 2199 C CA . LEU C 1 63 ? 176.04800 144.42400 158.14300 1.000 80.85332 63 LEU B CA 1
ATOM 2200 C C . LEU C 1 63 ? 176.08400 143.65700 159.45500 1.000 80.85332 63 LEU B C 1
ATOM 2201 O O . LEU C 1 63 ? 175.08100 143.06600 159.85500 1.000 80.85332 63 LEU B O 1
ATOM 2206 N N . GLY C 1 64 ? 177.21500 143.69300 160.14000 1.000 91.30179 64 GLY B N 1
ATOM 2207 C CA . GLY C 1 64 ? 177.31900 143.05000 161.42800 1.000 91.30179 64 GLY B CA 1
ATOM 2208 C C . GLY C 1 64 ? 176.38000 143.67300 162.43900 1.000 91.30179 64 GLY B C 1
ATOM 2209 O O . GLY C 1 64 ? 175.62300 144.59800 162.15800 1.000 91.30179 64 GLY B O 1
ATOM 2210 N N . SER C 1 65 ? 176.42700 143.13700 163.65100 1.000 101.60387 65 SER B N 1
ATOM 2211 C CA . SER C 1 65 ? 175.62200 143.67100 164.73700 1.000 101.60387 65 SER B CA 1
ATOM 2212 C C . SER C 1 65 ? 176.36700 144.69100 165.57200 1.000 101.60387 65 SER B C 1
ATOM 2213 O O . SER C 1 65 ? 175.74100 145.38400 166.37500 1.000 101.60387 65 SER B O 1
ATOM 2216 N N . ALA C 1 66 ? 177.68200 144.77900 165.42700 1.000 102.27861 66 ALA B N 1
ATOM 2217 C CA . ALA C 1 66 ? 178.45300 145.82900 166.06600 1.000 102.27861 66 ALA B CA 1
ATOM 2218 C C . ALA C 1 66 ? 178.60000 147.05500 165.18600 1.000 102.27861 66 ALA B C 1
ATOM 2219 O O . ALA C 1 66 ? 179.18300 148.04600 165.62600 1.000 102.27861 66 ALA B O 1
ATOM 2221 N N . VAL C 1 67 ? 178.09600 147.00100 163.95300 1.000 94.03711 67 VAL B N 1
ATOM 2222 C CA . VAL C 1 67 ? 178.07700 148.16000 163.07100 1.000 94.03711 67 VAL B CA 1
ATOM 2223 C C . VAL C 1 67 ? 176.75900 148.91100 163.14900 1.000 94.03711 67 VAL B C 1
ATOM 2224 O O . VAL C 1 67 ? 176.60300 149.94600 162.49000 1.000 94.03711 67 VAL B O 1
ATOM 2228 N N . ILE C 1 68 ? 175.80700 148.43800 163.94300 1.000 92.36277 68 ILE B N 1
ATOM 2229 C CA . ILE C 1 68 ? 174.49400 149.04700 164.02800 1.000 92.36277 68 ILE B CA 1
ATOM 2230 C C . ILE C 1 68 ? 174.26800 149.72400 165.37200 1.000 92.36277 68 ILE B C 1
ATOM 2231 O O . ILE C 1 68 ? 173.76800 150.84800 165.42000 1.000 92.36277 68 ILE B O 1
ATOM 2236 N N . THR C 1 69 ? 174.63500 149.07600 166.46800 1.000 99.14824 69 THR B N 1
ATOM 2237 C CA . THR C 1 69 ? 174.42500 149.63400 167.79300 1.000 99.14824 69 THR B CA 1
ATOM 2238 C C . THR C 1 69 ? 175.72500 150.18000 168.36100 1.000 99.14824 69 THR B C 1
ATOM 2239 O O . THR C 1 69 ? 176.81700 149.71700 168.03100 1.000 99.14824 69 THR B O 1
ATOM 2243 N N . ARG C 1 70 ? 175.59300 151.16900 169.23400 1.000 102.82215 70 ARG B N 1
ATOM 2244 C CA . ARG C 1 70 ? 176.74400 151.83000 169.82400 1.000 102.82215 70 ARG B CA 1
ATOM 2245 C C . ARG C 1 70 ? 177.29600 151.01600 170.98400 1.000 102.82215 70 ARG B C 1
ATOM 2246 O O . ARG C 1 70 ? 176.68200 150.05800 171.45200 1.000 102.82215 70 ARG B O 1
ATOM 2254 N N . GLU C 1 71 ? 178.47600 151.41900 171.45300 1.000 111.34182 71 GLU B N 1
ATOM 2255 C CA . GLU C 1 71 ? 179.14100 150.66400 172.50900 1.000 111.34182 71 GLU B CA 1
ATOM 2256 C C . GLU C 1 71 ? 178.50000 150.92000 173.86600 1.000 111.34182 71 GLU B C 1
ATOM 2257 O O . GLU C 1 71 ? 178.49500 150.03800 174.73100 1.000 111.34182 71 GLU B O 1
ATOM 2263 N N . ASP C 1 72 ? 177.96200 152.11900 174.07800 1.000 110.39648 72 ASP B N 1
ATOM 2264 C CA . ASP C 1 72 ? 177.29000 152.41000 175.33500 1.000 110.39648 72 ASP B CA 1
ATOM 2265 C C . ASP C 1 72 ? 175.86500 151.88300 175.37200 1.000 110.39648 72 ASP B C 1
ATOM 2266 O O . ASP C 1 72 ? 175.25000 151.89100 176.44100 1.000 110.39648 72 ASP B O 1
ATOM 2271 N N . ASN C 1 73 ? 175.33200 151.44000 174.23600 1.000 108.70070 73 ASN B N 1
ATOM 2272 C CA . ASN C 1 73 ? 173.97900 150.89600 174.14700 1.000 108.70070 73 ASN B CA 1
ATOM 2273 C C . ASN C 1 73 ? 172.93900 151.91400 174.60200 1.000 108.70070 73 ASN B C 1
ATOM 2274 O O . ASN C 1 73 ? 172.17000 151.67600 175.53200 1.000 108.70070 73 ASN B O 1
ATOM 2279 N N . HIS C 1 74 ? 172.91500 153.05800 173.93100 1.000 109.03978 74 HIS B N 1
ATOM 2280 C CA . HIS C 1 74 ? 171.91300 154.08700 174.17700 1.000 109.03978 74 HIS B CA 1
ATOM 2281 C C . HIS C 1 74 ? 171.36700 154.61300 172.86100 1.000 109.03978 74 HIS B C 1
ATOM 2282 O O . HIS C 1 74 ? 171.17300 155.81300 172.67000 1.000 109.03978 74 HIS B O 1
ATOM 2289 N N . GLY C 1 75 ? 171.10800 153.70500 171.93000 1.000 99.28730 75 GLY B N 1
ATOM 2290 C CA . GLY C 1 75 ? 170.51600 154.02500 170.65500 1.000 99.28730 75 GLY B CA 1
ATOM 2291 C C . GLY C 1 75 ? 171.28700 153.39100 169.53100 1.000 99.28730 75 GLY B C 1
ATOM 2292 O O . GLY C 1 75 ? 172.23500 152.63000 169.74100 1.000 99.28730 75 GLY B O 1
ATOM 2293 N N . LEU C 1 76 ? 170.87700 153.70500 168.31300 1.000 90.67035 76 LEU B N 1
ATOM 2294 C CA . LEU C 1 76 ? 171.56500 153.22100 167.13400 1.000 90.67035 76 LEU B CA 1
ATOM 2295 C C . LEU C 1 76 ? 172.81000 154.05100 166.87400 1.000 90.67035 76 LEU B C 1
ATOM 2296 O O . LEU C 1 76 ? 173.02000 155.10800 167.46400 1.000 90.67035 76 LEU B O 1
ATOM 2301 N N . ALA C 1 77 ? 173.64600 153.55400 165.97600 1.000 84.85735 77 ALA B N 1
ATOM 2302 C CA . ALA C 1 77 ? 174.79300 154.30400 165.48600 1.000 84.85735 77 ALA B CA 1
ATOM 2303 C C . ALA C 1 77 ? 174.37100 154.87700 164.14500 1.000 84.85735 77 ALA B C 1
ATOM 2304 O O . ALA C 1 77 ? 174.65000 154.30900 163.09700 1.000 84.85735 77 ALA B O 1
ATOM 2306 N N . LEU C 1 78 ? 173.67200 156.00900 164.18300 1.000 79.74946 78 LEU B N 1
ATOM 2307 C CA . LEU C 1 78 ? 173.17900 156.59800 162.94900 1.000 79.74946 78 LEU B CA 1
ATOM 2308 C C . LEU C 1 78 ? 174.30900 157.01800 162.03100 1.000 79.74946 78 LEU B C 1
ATOM 2309 O O . LEU C 1 78 ? 174.11700 157.08800 160.81700 1.000 79.74946 78 LEU B O 1
ATOM 2314 N N . GLY C 1 79 ? 175.48300 157.29600 162.57200 1.000 81.18991 79 GLY B N 1
ATOM 2315 C CA . GLY C 1 79 ? 176.60800 157.61900 161.72500 1.000 81.18991 79 GLY B CA 1
ATOM 2316 C C . GLY C 1 79 ? 176.93500 156.49700 160.76900 1.000 81.18991 79 GLY B C 1
ATOM 2317 O O . GLY C 1 79 ? 176.81300 156.65500 159.55200 1.000 81.18991 79 GLY B O 1
ATOM 2318 N N . ARG C 1 80 ? 177.33100 155.34800 161.31500 1.000 83.96409 80 ARG B N 1
ATOM 2319 C CA . ARG C 1 80 ? 177.71600 154.22300 160.47700 1.000 83.96409 80 ARG B CA 1
ATOM 2320 C C . ARG C 1 80 ? 176.54500 153.71700 159.65400 1.000 83.96409 80 ARG B C 1
ATOM 2321 O O . ARG C 1 80 ? 176.70300 153.38500 158.47500 1.000 83.96409 80 ARG B O 1
ATOM 2329 N N . LEU C 1 81 ? 175.36500 153.64300 160.25600 1.000 78.16746 81 LEU B N 1
ATOM 2330 C CA . LEU C 1 81 ? 174.20400 153.14200 159.53600 1.000 78.16746 81 LEU B CA 1
ATOM 2331 C C . LEU C 1 81 ? 173.88200 154.01300 158.33300 1.000 78.16746 81 LEU B C 1
ATOM 2332 O O . LEU C 1 81 ? 173.69200 153.50900 157.22300 1.000 78.16746 81 LEU B O 1
ATOM 2337 N N . ALA C 1 82 ? 173.81700 155.32700 158.53000 1.000 74.75695 82 ALA B N 1
ATOM 2338 C CA . ALA C 1 82 ? 173.48100 156.20200 157.42100 1.000 74.75695 82 ALA B CA 1
ATOM 2339 C C . ALA C 1 82 ? 174.59100 156.25300 156.39100 1.000 74.75695 82 ALA B C 1
ATOM 2340 O O . ALA C 1 82 ? 174.31100 156.39000 155.20100 1.000 74.75695 82 ALA B O 1
ATOM 2342 N N . SER C 1 83 ? 175.84800 156.12500 156.80700 1.000 77.29078 83 SER B N 1
ATOM 2343 C CA . SER C 1 83 ? 176.91900 156.11800 155.82100 1.000 77.29078 83 SER B CA 1
ATOM 2344 C C . SER C 1 83 ? 176.86600 154.87000 154.95400 1.000 77.29078 83 SER B C 1
ATOM 2345 O O . SER C 1 83 ? 177.09400 154.94000 153.74200 1.000 77.29078 83 SER B O 1
ATOM 2348 N N . ILE C 1 84 ? 176.55300 153.71800 155.54300 1.000 75.24086 84 ILE B N 1
ATOM 2349 C CA . ILE C 1 84 ? 176.44700 152.50400 154.74200 1.000 75.24086 84 ILE B CA 1
ATOM 2350 C C . ILE C 1 84 ? 175.23200 152.56400 153.82900 1.000 75.24086 84 ILE B C 1
ATOM 2351 O O . ILE C 1 84 ? 175.28500 152.12000 152.68000 1.000 75.24086 84 ILE B O 1
ATOM 2356 N N . VAL C 1 85 ? 174.12300 153.11800 154.31000 1.000 74.57791 85 VAL B N 1
ATOM 2357 C CA . VAL C 1 85 ? 172.95800 153.26400 153.44600 1.000 74.57791 85 VAL B CA 1
ATOM 2358 C C . VAL C 1 85 ? 173.25500 154.21700 152.29800 1.000 74.57791 85 VAL B C 1
ATOM 2359 O O . VAL C 1 85 ? 172.82900 153.99300 151.16500 1.000 74.57791 85 VAL B O 1
ATOM 2363 N N . GLU C 1 86 ? 174.00400 155.28300 152.56000 1.000 83.43814 86 GLU B N 1
ATOM 2364 C CA . GLU C 1 86 ? 174.36500 156.20400 151.49000 1.000 83.43814 86 GLU B CA 1
ATOM 2365 C C . GLU C 1 86 ? 175.26000 155.53400 150.45800 1.000 83.43814 86 GLU B C 1
ATOM 2366 O O . GLU C 1 86 ? 175.06400 155.71500 149.25300 1.000 83.43814 86 GLU B O 1
ATOM 2372 N N . GLN C 1 87 ? 176.24000 154.74500 150.90200 1.000 82.35018 87 GLN B N 1
ATOM 2373 C CA . GLN C 1 87 ? 177.10900 154.07000 149.94300 1.000 82.35018 87 GLN B CA 1
ATOM 2374 C C . GLN C 1 87 ? 176.35300 153.02100 149.14400 1.000 82.35018 87 GLN B C 1
ATOM 2375 O O . GLN C 1 87 ? 176.58500 152.86800 147.94300 1.000 82.35018 87 GLN B O 1
ATOM 2381 N N . VAL C 1 88 ? 175.43600 152.29400 149.77800 1.000 78.28411 88 VAL B N 1
ATOM 2382 C CA . VAL C 1 88 ? 174.66800 151.29400 149.04500 1.000 78.28411 88 VAL B CA 1
ATOM 2383 C C . VAL C 1 88 ? 173.71500 151.95600 148.06000 1.000 78.28411 88 VAL B C 1
ATOM 2384 O O . VAL C 1 88 ? 173.53900 151.47800 146.94000 1.000 78.28411 88 VAL B O 1
ATOM 2388 N N . ALA C 1 89 ? 173.09800 153.07100 148.43900 1.000 80.77730 89 ALA B N 1
ATOM 2389 C CA . ALA C 1 89 ? 172.20900 153.74200 147.50200 1.000 80.77730 89 ALA B CA 1
ATOM 2390 C C . ALA C 1 89 ? 172.98000 154.33700 146.33500 1.000 80.77730 89 ALA B C 1
ATOM 2391 O O . ALA C 1 89 ? 172.48900 154.33900 145.20500 1.000 80.77730 89 ALA B O 1
ATOM 2393 N N . GLU C 1 90 ? 174.18900 154.83900 146.56900 1.000 89.36937 90 GLU B N 1
ATOM 2394 C CA . GLU C 1 90 ? 174.94700 155.36500 145.44200 1.000 89.36937 90 GLU B CA 1
ATOM 2395 C C . GLU C 1 90 ? 175.67900 154.28400 144.65800 1.000 89.36937 90 GLU B C 1
ATOM 2396 O O . GLU C 1 90 ? 176.20200 154.57900 143.58200 1.000 89.36937 90 GLU B O 1
ATOM 2402 N N . CYS C 1 91 ? 175.74600 153.05600 145.16700 1.000 88.38965 91 CYS B N 1
ATOM 2403 C CA . CYS C 1 91 ? 176.20900 151.92500 144.37200 1.000 88.38965 91 CYS B CA 1
ATOM 2404 C C . CYS C 1 91 ? 175.07100 151.17900 143.70500 1.000 88.38965 91 CYS B C 1
ATOM 2405 O O . CYS C 1 91 ? 175.32200 150.31100 142.87000 1.000 88.38965 91 CYS B O 1
ATOM 2408 N N . HIS C 1 92 ? 173.83900 151.46800 144.08700 1.000 82.85007 92 HIS B N 1
ATOM 2409 C CA . HIS C 1 92 ? 172.67500 150.85500 143.47400 1.000 82.85007 92 HIS B CA 1
ATOM 2410 C C . HIS C 1 92 ? 172.02000 151.76500 142.45400 1.000 82.85007 92 HIS B C 1
ATOM 2411 O O . HIS C 1 92 ? 171.37100 151.27500 141.52900 1.000 82.85007 92 HIS B O 1
ATOM 2418 N N . LEU C 1 93 ? 172.16900 153.07600 142.59700 1.000 88.39848 93 LEU B N 1
ATOM 2419 C CA . LEU C 1 93 ? 171.77500 154.00400 141.55100 1.000 88.39848 93 LEU B CA 1
ATOM 2420 C C . LEU C 1 93 ? 172.83600 154.14700 140.48700 1.000 88.39848 93 LEU B C 1
ATOM 2421 O O . LEU C 1 93 ? 172.81700 155.11600 139.72700 1.000 88.39848 93 LEU B O 1
ATOM 2426 N N . GLU C 1 94 ? 173.77500 153.21100 140.43500 1.000 93.61686 94 GLU B N 1
ATOM 2427 C CA . GLU C 1 94 ? 174.83900 153.21000 139.45000 1.000 93.61686 94 GLU B CA 1
ATOM 2428 C C . GLU C 1 94 ? 174.79000 151.99600 138.54300 1.000 93.61686 94 GLU B C 1
ATOM 2429 O O . GLU C 1 94 ? 175.64100 151.86500 137.66200 1.000 93.61686 94 GLU B O 1
ATOM 2435 N N . GLY C 1 95 ? 173.83700 151.09600 138.74400 1.000 91.80260 95 GLY B N 1
ATOM 2436 C CA . GLY C 1 95 ? 173.67700 149.92500 137.91100 1.000 91.80260 95 GLY B CA 1
ATOM 2437 C C . GLY C 1 95 ? 173.84200 148.61000 138.63400 1.000 91.80260 95 GLY B C 1
ATOM 2438 O O . GLY C 1 95 ? 173.32600 147.59400 138.15700 1.000 91.80260 95 GLY B O 1
ATOM 2439 N N . ARG C 1 96 ? 174.54300 148.58000 139.76200 1.000 90.67917 96 ARG B N 1
ATOM 2440 C CA . ARG C 1 96 ? 174.75200 147.32600 140.46100 1.000 90.67917 96 ARG B CA 1
ATOM 2441 C C . ARG C 1 96 ? 173.45000 146.83700 141.07900 1.000 90.67917 96 ARG B C 1
ATOM 2442 O O . ARG C 1 96 ? 172.41500 147.49900 141.02300 1.000 90.67917 96 ARG B O 1
ATOM 2450 N N . GLU C 1 97 ? 173.50700 145.64800 141.66800 1.000 89.37727 97 GLU B N 1
ATOM 2451 C CA . GLU C 1 97 ? 172.33500 145.00100 142.24900 1.000 89.37727 97 GLU B CA 1
ATOM 2452 C C . GLU C 1 97 ? 172.68600 144.61500 143.67600 1.000 89.37727 97 GLU B C 1
ATOM 2453 O O . GLU C 1 97 ? 173.12000 143.49300 143.93200 1.000 89.37727 97 GLU B O 1
ATOM 2459 N N . VAL C 1 98 ? 172.49200 145.53700 144.59700 1.000 78.51848 98 VAL B N 1
ATOM 2460 C CA . VAL C 1 98 ? 172.89700 145.32500 145.97700 1.000 78.51848 98 VAL B CA 1
ATOM 2461 C C . VAL C 1 98 ? 171.79600 144.58200 146.71500 1.000 78.51848 98 VAL B C 1
ATOM 2462 O O . VAL C 1 98 ? 170.62100 144.66100 146.35900 1.000 78.51848 98 VAL B O 1
ATOM 2466 N N . MET C 1 99 ? 172.18300 143.83300 147.74300 1.000 79.04359 99 MET B N 1
ATOM 2467 C CA . MET C 1 99 ? 171.23700 143.02900 148.50600 1.000 79.04359 99 MET B CA 1
ATOM 2468 C C . MET C 1 99 ? 171.81000 142.86800 149.90400 1.000 79.04359 99 MET B C 1
ATOM 2469 O O . MET C 1 99 ? 172.78300 142.13800 150.08400 1.000 79.04359 99 MET B O 1
ATOM 2474 N N . MET C 1 100 ? 171.22600 143.54500 150.87900 1.000 73.63846 100 MET B N 1
ATOM 2475 C CA . MET C 1 100 ? 171.80700 143.63500 152.20800 1.000 73.63846 100 MET B CA 1
ATOM 2476 C C . MET C 1 100 ? 171.31700 142.50500 153.09400 1.000 73.63846 100 MET B C 1
ATOM 2477 O O . MET C 1 100 ? 170.14400 142.14000 153.05600 1.000 73.63846 100 MET B O 1
ATOM 2482 N N . VAL C 1 101 ? 172.22100 141.95800 153.89600 1.000 68.91793 101 VAL B N 1
ATOM 2483 C CA . VAL C 1 101 ? 171.86600 140.95900 154.89100 1.000 68.91793 101 VAL B CA 1
ATOM 2484 C C . VAL C 1 101 ? 172.07000 141.57500 156.25900 1.000 68.91793 101 VAL B C 1
ATOM 2485 O O . VAL C 1 101 ? 173.14100 141.44400 156.85200 1.000 68.91793 101 VAL B O 1
ATOM 2489 N N . THR C 1 102 ? 171.04300 142.21400 156.78700 1.000 76.59715 102 THR B N 1
ATOM 2490 C CA . THR C 1 102 ? 171.19000 142.99600 157.99900 1.000 76.59715 102 THR B CA 1
ATOM 2491 C C . THR C 1 102 ? 171.23800 142.09600 159.22000 1.000 76.59715 102 THR B C 1
ATOM 2492 O O . THR C 1 102 ? 170.96900 140.90000 159.15400 1.000 76.59715 102 THR B O 1
ATOM 2496 N N . SER C 1 103 ? 171.61000 142.69000 160.34400 1.000 84.63518 103 SER B N 1
ATOM 2497 C CA . SER C 1 103 ? 171.63500 141.98900 161.61600 1.000 84.63518 103 SER B CA 1
ATOM 2498 C C . SER C 1 103 ? 171.26800 142.96400 162.71500 1.000 84.63518 103 SER B C 1
ATOM 2499 O O . SER C 1 103 ? 170.77300 144.05600 162.43700 1.000 84.63518 103 SER B O 1
ATOM 2502 N N . GLY C 1 104 ? 171.50400 142.59200 163.96300 1.000 86.46916 104 GLY B N 1
ATOM 2503 C CA . GLY C 1 104 ? 171.33100 143.54400 165.03500 1.000 86.46916 104 GLY B CA 1
ATOM 2504 C C . GLY C 1 104 ? 169.90500 143.94100 165.30200 1.000 86.46916 104 GLY B C 1
ATOM 2505 O O . GLY C 1 104 ? 169.65900 145.06000 165.74800 1.000 86.46916 104 GLY B O 1
ATOM 2506 N N . ALA C 1 105 ? 168.94900 143.06300 165.02500 1.000 82.97538 105 ALA B N 1
ATOM 2507 C CA . ALA C 1 105 ? 167.59600 143.29600 165.49500 1.000 82.97538 105 ALA B CA 1
ATOM 2508 C C . ALA C 1 105 ? 167.46100 142.98100 166.97200 1.000 82.97538 105 ALA B C 1
ATOM 2509 O O . ALA C 1 105 ? 166.70200 143.64900 167.67500 1.000 82.97538 105 ALA B O 1
ATOM 2511 N N . VAL C 1 106 ? 168.20800 141.99500 167.46600 1.000 85.05875 106 VAL B N 1
ATOM 2512 C CA . VAL C 1 106 ? 168.10800 141.61400 168.86800 1.000 85.05875 106 VAL B CA 1
ATOM 2513 C C . VAL C 1 106 ? 168.68100 142.69600 169.77200 1.000 85.05875 106 VAL B C 1
ATOM 2514 O O . VAL C 1 106 ? 168.12000 142.99000 170.82700 1.000 85.05875 106 VAL B O 1
ATOM 2518 N N . ALA C 1 107 ? 169.78900 143.32100 169.38100 1.000 83.95945 107 ALA B N 1
ATOM 2519 C CA . ALA C 1 107 ? 170.37000 144.35900 170.22700 1.000 83.95945 107 ALA B CA 1
ATOM 2520 C C . ALA C 1 107 ? 169.46600 145.58200 170.30500 1.000 83.95945 107 ALA B C 1
ATOM 2521 O O . ALA C 1 107 ? 169.19000 146.10500 171.39600 1.000 83.95945 107 ALA B O 1
ATOM 2523 N N . PHE C 1 108 ? 169.00700 146.06300 169.15300 1.000 82.05540 108 PHE B N 1
ATOM 2524 C CA . PHE C 1 108 ? 168.08100 147.18700 169.13100 1.000 82.05540 108 PHE B CA 1
ATOM 2525 C C . PHE C 1 108 ? 166.81500 146.87000 169.91600 1.000 82.05540 108 PHE B C 1
ATOM 2526 O O . PHE C 1 108 ? 166.31200 147.70600 170.68000 1.000 82.05540 108 PHE B O 1
ATOM 2534 N N . GLY C 1 109 ? 166.29100 145.66200 169.75700 1.000 80.91659 109 GLY B N 1
ATOM 2535 C CA . GLY C 1 109 ? 165.12800 145.28600 170.52500 1.000 80.91659 109 GLY B CA 1
ATOM 2536 C C . GLY C 1 109 ? 165.39100 145.24600 172.01000 1.000 80.91659 109 GLY B C 1
ATOM 2537 O O . GLY C 1 109 ? 164.52300 145.60700 172.80000 1.000 80.91659 109 GLY B O 1
ATOM 2538 N N . LYS C 1 110 ? 166.57600 144.80200 172.41500 1.000 86.00449 110 LYS B N 1
ATOM 2539 C CA . LYS C 1 110 ? 166.88800 144.77700 173.83500 1.000 86.00449 110 LYS B CA 1
ATOM 2540 C C . LYS C 1 110 ? 166.90200 146.17900 174.40900 1.000 86.00449 110 LYS B C 1
ATOM 2541 O O . LYS C 1 110 ? 166.43000 146.39800 175.52600 1.000 86.00449 110 LYS B O 1
ATOM 2547 N N . GLN C 1 111 ? 167.42200 147.14600 173.65800 1.000 86.52364 111 GLN B N 1
ATOM 2548 C CA . GLN C 1 111 ? 167.36400 148.52900 174.12900 1.000 86.52364 111 GLN B CA 1
ATOM 2549 C C . GLN C 1 111 ? 165.92300 149.00100 174.28900 1.000 86.52364 111 GLN B C 1
ATOM 2550 O O . GLN C 1 111 ? 165.55000 149.57100 175.32600 1.000 86.52364 111 GLN B O 1
ATOM 2556 N N . LYS C 1 112 ? 165.09700 148.78800 173.26300 1.000 84.15625 112 LYS B N 1
ATOM 2557 C CA . LYS C 1 112 ? 163.71700 149.26000 173.34400 1.000 84.15625 112 LYS B CA 1
ATOM 2558 C C . LYS C 1 112 ? 162.96300 148.59000 174.48600 1.000 84.15625 112 LYS B C 1
ATOM 2559 O O . LYS C 1 112 ? 162.15300 149.22800 175.16800 1.000 84.15625 112 LYS B O 1
ATOM 2565 N N . LEU C 1 113 ? 163.22600 147.30800 174.72600 1.000 83.59445 113 LEU B N 1
ATOM 2566 C CA . LEU C 1 113 ? 162.53100 146.60800 175.79600 1.000 83.59445 113 LEU B CA 1
ATOM 2567 C C . LEU C 1 113 ? 163.03200 147.02800 177.16400 1.000 83.59445 113 LEU B C 1
ATOM 2568 O O . LEU C 1 113 ? 162.24600 147.08400 178.10900 1.000 83.59445 113 LEU B O 1
ATOM 2573 N N . ALA C 1 114 ? 164.32300 147.32300 177.30200 1.000 87.44934 114 ALA B N 1
ATOM 2574 C CA . ALA C 1 114 ? 164.80000 147.86000 178.56700 1.000 87.44934 114 ALA B CA 1
ATOM 2575 C C . ALA C 1 114 ? 164.11400 149.17500 178.88600 1.000 87.44934 114 ALA B C 1
ATOM 2576 O O . ALA C 1 114 ? 163.69900 149.40300 180.02600 1.000 87.44934 114 ALA B O 1
ATOM 2578 N N . GLN C 1 115 ? 163.95900 150.04500 177.88800 1.000 90.50849 115 GLN B N 1
ATOM 2579 C CA . GLN C 1 115 ? 163.23500 151.29200 178.13000 1.000 90.50849 115 GLN B CA 1
ATOM 2580 C C . GLN C 1 115 ? 161.79400 151.02700 178.54400 1.000 90.50849 115 GLN B C 1
ATOM 2581 O O . GLN C 1 115 ? 161.31800 151.56100 179.55100 1.000 90.50849 115 GLN B O 1
ATOM 2587 N N . GLU C 1 116 ? 161.07700 150.20800 177.77300 1.000 91.72586 116 GLU B N 1
ATOM 2588 C CA . GLU C 1 116 ? 159.66400 149.98700 178.06100 1.000 91.72586 116 GLU B CA 1
ATOM 2589 C C . GLU C 1 116 ? 159.43700 149.20900 179.34300 1.000 91.72586 116 GLU B C 1
ATOM 2590 O O . GLU C 1 116 ? 158.31900 149.20900 179.85700 1.000 91.72586 116 GLU B O 1
ATOM 2596 N N . LEU C 1 117 ? 160.44900 148.52200 179.85400 1.000 93.07923 117 LEU B N 1
ATOM 2597 C CA . LEU C 1 117 ? 160.32400 147.88000 181.15100 1.000 93.07923 117 LEU B CA 1
ATOM 2598 C C . LEU C 1 117 ? 160.64900 148.82700 182.28500 1.000 93.07923 117 LEU B C 1
ATOM 2599 O O . LEU C 1 117 ? 160.02000 148.75500 183.34200 1.000 93.07923 117 LEU B O 1
ATOM 2604 N N . LEU C 1 118 ? 161.61500 149.72000 182.08800 1.000 95.96910 118 LEU B N 1
ATOM 2605 C CA . LEU C 1 118 ? 161.91500 150.71200 183.11000 1.000 95.96910 118 LEU B CA 1
ATOM 2606 C C . LEU C 1 118 ? 160.79600 151.73100 183.25100 1.000 95.96910 118 LEU B C 1
ATOM 2607 O O . LEU C 1 118 ? 160.62100 152.30800 184.32600 1.000 95.96910 118 LEU B O 1
ATOM 2612 N N . MET C 1 119 ? 160.03600 151.97000 182.19000 1.000 100.45163 119 MET B N 1
ATOM 2613 C CA . MET C 1 119 ? 158.93400 152.92000 182.22700 1.000 100.45163 119 MET B CA 1
ATOM 2614 C C . MET C 1 119 ? 157.63400 152.29700 182.69500 1.000 100.45163 119 MET B C 1
ATOM 2615 O O . MET C 1 119 ? 156.56800 152.83200 182.39700 1.000 100.45163 119 MET B O 1
ATOM 2620 N N . SER C 1 120 ? 157.68600 151.17300 183.40100 1.000 102.36979 120 SER B N 1
ATOM 2621 C CA . SER C 1 120 ? 156.47000 150.49500 183.82400 1.000 102.36979 120 SER B CA 1
ATOM 2622 C C . SER C 1 120 ? 156.54500 149.99900 185.25700 1.000 102.36979 120 SER B C 1
ATOM 2623 O O . SER C 1 120 ? 155.68900 149.21400 185.67000 1.000 102.36979 120 SER B O 1
ATOM 2626 N N . LEU C 1 121 ? 157.54400 150.41900 186.01600 1.000 107.13086 121 LEU B N 1
ATOM 2627 C CA . LEU C 1 121 ? 157.59600 150.09200 187.42600 1.000 107.13086 121 LEU B CA 1
ATOM 2628 C C . LEU C 1 121 ? 156.78300 151.10000 188.22700 1.000 107.13086 121 LEU B C 1
ATOM 2629 O O . LEU C 1 121 ? 156.49100 152.20500 187.77200 1.000 107.13086 121 LEU B O 1
ATOM 2634 N N . SER C 1 122 ? 156.41700 150.70500 189.43800 1.000 113.80683 122 SER B N 1
ATOM 2635 C CA . SER C 1 122 ? 155.73300 151.62400 190.32500 1.000 113.80683 122 SER B CA 1
ATOM 2636 C C . SER C 1 122 ? 156.70000 152.69100 190.82000 1.000 113.80683 122 SER B C 1
ATOM 2637 O O . SER C 1 122 ? 157.91500 152.50300 190.84200 1.000 113.80683 122 SER B O 1
ATOM 2640 N N . MET C 1 123 ? 156.14400 153.83000 191.22600 1.000 114.92039 123 MET B N 1
ATOM 2641 C CA . MET C 1 123 ? 156.97100 154.87800 191.80300 1.000 114.92039 123 MET B CA 1
ATOM 2642 C C . MET C 1 123 ? 157.67600 154.41400 193.06100 1.000 114.92039 123 MET B C 1
ATOM 2643 O O . MET C 1 123 ? 158.64100 155.05100 193.48400 1.000 114.92039 123 MET B O 1
ATOM 2648 N N . ARG C 1 124 ? 157.21300 153.33100 193.67700 1.000 116.42393 124 ARG B N 1
ATOM 2649 C CA . ARG C 1 124 ? 157.87200 152.84700 194.87900 1.000 116.42393 124 ARG B CA 1
ATOM 2650 C C . ARG C 1 124 ? 159.09400 152.00900 194.53800 1.000 116.42393 124 ARG B C 1
ATOM 2651 O O . ARG C 1 124 ? 160.12600 152.11500 195.20500 1.000 116.42393 124 ARG B O 1
ATOM 2659 N N . GLU C 1 125 ? 159.00200 151.17900 193.50000 1.000 116.75715 125 GLU B N 1
ATOM 2660 C CA . GLU C 1 125 ? 160.13600 150.34400 193.12900 1.000 116.75715 125 GLU B CA 1
ATOM 2661 C C . GLU C 1 125 ? 161.23700 151.15100 192.46300 1.000 116.75715 125 GLU B C 1
ATOM 2662 O O . GLU C 1 125 ? 162.40700 150.76800 192.53100 1.000 116.75715 125 GLU B O 1
ATOM 2668 N N . THR C 1 126 ? 160.89100 152.26200 191.81600 1.000 110.87651 126 THR B N 1
ATOM 2669 C CA . THR C 1 126 ? 161.91400 153.09500 191.19900 1.000 110.87651 126 THR B CA 1
ATOM 2670 C C . THR C 1 126 ? 162.81200 153.73300 192.24800 1.000 110.87651 126 THR B C 1
ATOM 2671 O O . THR C 1 126 ? 164.02700 153.83500 192.05500 1.000 110.87651 126 THR B O 1
ATOM 2675 N N . LEU C 1 127 ? 162.24100 154.14100 193.37700 1.000 111.46231 127 LEU B N 1
ATOM 2676 C CA . LEU C 1 127 ? 162.99800 154.84800 194.40000 1.000 111.46231 127 LEU B CA 1
ATOM 2677 C C . LEU C 1 127 ? 163.94300 153.95400 195.18700 1.000 111.46231 127 LEU B C 1
ATOM 2678 O O . LEU C 1 127 ? 164.54100 154.44100 196.15100 1.000 111.46231 127 LEU B O 1
ATOM 2683 N N . ASN C 1 128 ? 164.09300 152.68400 194.82500 1.000 112.11683 128 ASN B N 1
ATOM 2684 C CA . ASN C 1 128 ? 165.10500 151.82300 195.43500 1.000 112.11683 128 ASN B CA 1
ATOM 2685 C C . ASN C 1 128 ? 165.30600 150.54900 194.62700 1.000 112.11683 128 ASN B C 1
ATOM 2686 O O . ASN C 1 128 ? 166.43600 150.12700 194.39000 1.000 112.11683 128 ASN B O 1
ATOM 2691 N N . LEU C 1 140 ? 165.24500 139.93400 179.89700 1.000 108.78464 140 LEU B N 1
ATOM 2692 C CA . LEU C 1 140 ? 164.81200 140.32800 178.56300 1.000 108.78464 140 LEU B CA 1
ATOM 2693 C C . LEU C 1 140 ? 164.86800 139.14100 177.62000 1.000 108.78464 140 LEU B C 1
ATOM 2694 O O . LEU C 1 140 ? 165.93600 138.60100 177.35000 1.000 108.78464 140 LEU B O 1
ATOM 2699 N N . GLU C 1 141 ? 163.70900 138.73800 177.12500 1.000 105.32425 141 GLU B N 1
ATOM 2700 C CA . GLU C 1 141 ? 163.64100 137.57300 176.26200 1.000 105.32425 141 GLU B CA 1
ATOM 2701 C C . GLU C 1 141 ? 164.22600 137.90300 174.89100 1.000 105.32425 141 GLU B C 1
ATOM 2702 O O . GLU C 1 141 ? 164.03900 139.01300 174.39100 1.000 105.32425 141 GLU B O 1
ATOM 2708 N N . PRO C 1 142 ? 164.95100 136.97200 174.26600 1.000 99.13891 142 PRO B N 1
ATOM 2709 C CA . PRO C 1 142 ? 165.49500 137.26200 172.93400 1.000 99.13891 142 PRO B CA 1
ATOM 2710 C C . PRO C 1 142 ? 164.43300 137.39000 171.86300 1.000 99.13891 142 PRO B C 1
ATOM 2711 O O . PRO C 1 142 ? 164.62000 138.16300 170.92000 1.000 99.13891 142 PRO B O 1
ATOM 2715 N N . ARG C 1 143 ? 163.31700 136.67600 171.97700 1.000 94.29627 143 ARG B N 1
ATOM 2716 C CA . ARG C 1 143 ? 162.33000 136.69200 170.90700 1.000 94.29627 143 ARG B CA 1
ATOM 2717 C C . ARG C 1 143 ? 161.54200 137.99400 170.87000 1.000 94.29627 143 ARG B C 1
ATOM 2718 O O . ARG C 1 143 ? 161.32000 138.55800 169.79300 1.000 94.29627 143 ARG B O 1
ATOM 2726 N N . ALA C 1 144 ? 161.09400 138.48200 172.02200 1.000 84.62105 144 ALA B N 1
ATOM 2727 C CA . ALA C 1 144 ? 160.40000 139.76100 172.03400 1.000 84.62105 144 ALA B CA 1
ATOM 2728 C C . ALA C 1 144 ? 161.32700 140.88700 171.60700 1.000 84.62105 144 ALA B C 1
ATOM 2729 O O . ALA C 1 144 ? 160.92200 141.79700 170.86600 1.000 84.62105 144 ALA B O 1
ATOM 2731 N N . ALA C 1 145 ? 162.57200 140.84900 172.07300 1.000 82.74434 145 ALA B N 1
ATOM 2732 C CA . ALA C 1 145 ? 163.54800 141.82000 171.61300 1.000 82.74434 145 ALA B CA 1
ATOM 2733 C C . ALA C 1 145 ? 163.69000 141.76600 170.10500 1.000 82.74434 145 ALA B C 1
ATOM 2734 O O . ALA C 1 145 ? 163.73800 142.80500 169.44500 1.000 82.74434 145 ALA B O 1
ATOM 2736 N N . ALA C 1 146 ? 163.74200 140.56500 169.53800 1.000 78.53224 146 ALA B N 1
ATOM 2737 C CA . ALA C 1 146 ? 163.87900 140.44200 168.09500 1.000 78.53224 146 ALA B CA 1
ATOM 2738 C C . ALA C 1 146 ? 162.69800 141.06100 167.37200 1.000 78.53224 146 ALA B C 1
ATOM 2739 O O . ALA C 1 146 ? 162.87500 141.75100 166.36800 1.000 78.53224 146 ALA B O 1
ATOM 2741 N N . ALA C 1 147 ? 161.48600 140.83000 167.86500 1.000 76.65892 147 ALA B N 1
ATOM 2742 C CA . ALA C 1 147 ? 160.31200 141.41100 167.22000 1.000 76.65892 147 ALA B CA 1
ATOM 2743 C C . ALA C 1 147 ? 160.38900 142.93300 167.20000 1.000 76.65892 147 ALA B C 1
ATOM 2744 O O . ALA C 1 147 ? 160.29400 143.56700 166.13300 1.000 76.65892 147 ALA B O 1
ATOM 2746 N N . VAL C 1 148 ? 160.56800 143.54000 168.37500 1.000 76.04102 148 VAL B N 1
ATOM 2747 C CA . VAL C 1 148 ? 160.58900 145.00000 168.45000 1.000 76.04102 148 VAL B CA 1
ATOM 2748 C C . VAL C 1 148 ? 161.71800 145.56600 167.60000 1.000 76.04102 148 VAL B C 1
ATOM 2749 O O . VAL C 1 148 ? 161.54100 146.55300 166.86900 1.000 76.04102 148 VAL B O 1
ATOM 2753 N N . GLY C 1 149 ? 162.89100 144.94300 167.66500 1.000 75.90861 149 GLY B N 1
ATOM 2754 C CA . GLY C 1 149 ? 164.02700 145.46300 166.93600 1.000 75.90861 149 GLY B CA 1
ATOM 2755 C C . GLY C 1 149 ? 163.85800 145.36100 165.43900 1.000 75.90861 149 GLY B C 1
ATOM 2756 O O . GLY C 1 149 ? 164.25200 146.26500 164.70800 1.000 75.90861 149 GLY B O 1
ATOM 2757 N N . GLN C 1 150 ? 163.28100 144.26300 164.95700 1.000 77.28874 150 GLN B N 1
ATOM 2758 C CA . GLN C 1 150 ? 163.07900 144.12500 163.52300 1.000 77.28874 150 GLN B CA 1
ATOM 2759 C C . GLN C 1 150 ? 162.14500 145.19900 163.00700 1.000 77.28874 150 GLN B C 1
ATOM 2760 O O . GLN C 1 150 ? 162.41300 145.82800 161.97700 1.000 77.28874 150 GLN B O 1
ATOM 2766 N N . SER C 1 151 ? 161.04500 145.43900 163.71700 1.000 75.07637 151 SER B N 1
ATOM 2767 C CA . SER C 1 151 ? 160.14500 146.49900 163.27200 1.000 75.07637 151 SER B CA 1
ATOM 2768 C C . SER C 1 151 ? 160.85600 147.84700 163.22200 1.000 75.07637 151 SER B C 1
ATOM 2769 O O . SER C 1 151 ? 160.79300 148.56100 162.21100 1.000 75.07637 151 SER B O 1
ATOM 2772 N N . GLY C 1 152 ? 161.54600 148.21400 164.30400 1.000 75.19306 152 GLY B N 1
ATOM 2773 C CA . GLY C 1 152 ? 162.18700 149.52100 164.34100 1.000 75.19306 152 GLY B CA 1
ATOM 2774 C C . GLY C 1 152 ? 163.26600 149.68200 163.28900 1.000 75.19306 152 GLY B C 1
ATOM 2775 O O . GLY C 1 152 ? 163.37600 150.73200 162.64700 1.000 75.19306 152 GLY B O 1
ATOM 2776 N N . LEU C 1 153 ? 164.06500 148.64000 163.08400 1.000 74.31436 153 LEU B N 1
ATOM 2777 C CA . LEU C 1 153 ? 165.14800 148.70700 162.11700 1.000 74.31436 153 LEU B CA 1
ATOM 2778 C C . LEU C 1 153 ? 164.61600 148.83200 160.70300 1.000 74.31436 153 LEU B C 1
ATOM 2779 O O . LEU C 1 153 ? 165.15600 149.59800 159.90000 1.000 74.31436 153 LEU B O 1
ATOM 2784 N N . MET C 1 154 ? 163.56900 148.07900 160.36400 1.000 73.98802 154 MET B N 1
ATOM 2785 C CA . MET C 1 154 ? 163.02100 148.20200 159.02100 1.000 73.98802 154 MET B CA 1
ATOM 2786 C C . MET C 1 154 ? 162.43500 149.58200 158.79300 1.000 73.98802 154 MET B C 1
ATOM 2787 O O . MET C 1 154 ? 162.56100 150.13400 157.70000 1.000 73.98802 154 MET B O 1
ATOM 2792 N N . SER C 1 155 ? 161.80100 150.16600 159.80900 1.000 72.57862 155 SER B N 1
ATOM 2793 C CA . SER C 1 155 ? 161.29400 151.52300 159.63600 1.000 72.57862 155 SER B CA 1
ATOM 2794 C C . SER C 1 155 ? 162.42500 152.50900 159.37500 1.000 72.57862 155 SER B C 1
ATOM 2795 O O . SER C 1 155 ? 162.31500 153.38500 158.50300 1.000 72.57862 155 SER B O 1
ATOM 2798 N N . LEU C 1 156 ? 163.52500 152.38100 160.11300 1.000 72.06181 156 LEU B N 1
ATOM 2799 C CA . LEU C 1 156 ? 164.63700 153.30400 159.90600 1.000 72.06181 156 LEU B CA 1
ATOM 2800 C C . LEU C 1 156 ? 165.26900 153.13700 158.52900 1.000 72.06181 156 LEU B C 1
ATOM 2801 O O . LEU C 1 156 ? 165.56600 154.13000 157.85400 1.000 72.06181 156 LEU B O 1
ATOM 2806 N N . TYR C 1 157 ? 165.51800 151.89600 158.10900 1.000 71.74306 157 TYR B N 1
ATOM 2807 C CA . TYR C 1 157 ? 166.02300 151.66100 156.76100 1.000 71.74306 157 TYR B CA 1
ATOM 2808 C C . TYR C 1 157 ? 165.09500 152.25500 155.72400 1.000 71.74306 157 TYR B C 1
ATOM 2809 O O . TYR C 1 157 ? 165.54900 152.83900 154.74000 1.000 71.74306 157 TYR B O 1
ATOM 2818 N N . ASP C 1 158 ? 163.78900 152.08800 155.90900 1.000 74.99231 158 ASP B N 1
ATOM 2819 C CA . ASP C 1 158 ? 162.83300 152.61500 154.94900 1.000 74.99231 158 ASP B CA 1
ATOM 2820 C C . ASP C 1 158 ? 162.99200 154.11400 154.79400 1.000 74.99231 158 ASP B C 1
ATOM 2821 O O . ASP C 1 158 ? 163.06600 154.62600 153.67500 1.000 74.99231 158 ASP B O 1
ATOM 2826 N N . ALA C 1 159 ? 163.05500 154.83600 155.91100 1.000 73.33894 159 ALA B N 1
ATOM 2827 C CA . ALA C 1 159 ? 163.21600 156.28600 155.82900 1.000 73.33894 159 ALA B CA 1
ATOM 2828 C C . ALA C 1 159 ? 164.52300 156.66400 155.14000 1.000 73.33894 159 ALA B C 1
ATOM 2829 O O . ALA C 1 159 ? 164.54000 157.47400 154.19900 1.000 73.33894 159 ALA B O 1
ATOM 2831 N N . MET C 1 160 ? 165.63100 156.07800 155.58900 1.000 76.65646 160 MET B N 1
ATOM 2832 C CA . MET C 1 160 ? 166.93500 156.46500 155.06300 1.000 76.65646 160 MET B CA 1
ATOM 2833 C C . MET C 1 160 ? 167.06400 156.15500 153.58200 1.000 76.65646 160 MET B C 1
ATOM 2834 O O . MET C 1 160 ? 167.73700 156.88200 152.85000 1.000 76.65646 160 MET B O 1
ATOM 2839 N N . PHE C 1 161 ? 166.45800 155.06400 153.12400 1.000 72.13908 161 PHE B N 1
ATOM 2840 C CA . PHE C 1 161 ? 166.56400 154.71500 151.71700 1.000 72.13908 161 PHE B CA 1
ATOM 2841 C C . PHE C 1 161 ? 165.62600 155.55400 150.87600 1.000 72.13908 161 PHE B C 1
ATOM 2842 O O . PHE C 1 161 ? 166.00400 156.00000 149.79400 1.000 72.13908 161 PHE B O 1
ATOM 2850 N N . ALA C 1 162 ? 164.40600 155.79600 151.34900 1.000 72.26899 162 ALA B N 1
ATOM 2851 C CA . ALA C 1 162 ? 163.50200 156.65700 150.60700 1.000 72.26899 162 ALA B CA 1
ATOM 2852 C C . ALA C 1 162 ? 164.03600 158.06700 150.48100 1.000 72.26899 162 ALA B C 1
ATOM 2853 O O . ALA C 1 162 ? 163.57900 158.81100 149.61500 1.000 72.26899 162 ALA B O 1
ATOM 2855 N N . GLN C 1 163 ? 164.98800 158.45600 151.32600 1.000 76.80062 163 GLN B N 1
ATOM 2856 C CA . GLN C 1 163 ? 165.65600 159.73600 151.09800 1.000 76.80062 163 GLN B CA 1
ATOM 2857 C C . GLN C 1 163 ? 166.42300 159.77700 149.78300 1.000 76.80062 163 GLN B C 1
ATOM 2858 O O . GLN C 1 163 ? 166.83400 160.85900 149.36000 1.000 76.80062 163 GLN B O 1
ATOM 2864 N N . TYR C 1 164 ? 166.64000 158.63400 149.13500 1.000 78.52119 164 TYR B N 1
ATOM 2865 C CA . TYR C 1 164 ? 167.39800 158.56300 147.89100 1.000 78.52119 164 TYR B CA 1
ATOM 2866 C C . TYR C 1 164 ? 166.56500 158.05800 146.72700 1.000 78.52119 164 TYR B C 1
ATOM 2867 O O . TYR C 1 164 ? 167.11500 157.80800 145.65300 1.000 78.52119 164 TYR B O 1
ATOM 2876 N N . GLY C 1 165 ? 165.26500 157.88300 146.91000 1.000 77.65008 165 GLY B N 1
ATOM 2877 C CA . GLY C 1 165 ? 164.42200 157.33400 145.87600 1.000 77.65008 165 GLY B CA 1
ATOM 2878 C C . GLY C 1 165 ? 164.44600 155.83100 145.76000 1.000 77.65008 165 GLY B C 1
ATOM 2879 O O . GLY C 1 165 ? 163.71400 155.28400 144.93100 1.000 77.65008 165 GLY B O 1
ATOM 2880 N N . VAL C 1 166 ? 165.24600 155.14900 146.55800 1.000 76.41607 166 VAL B N 1
ATOM 2881 C CA . VAL C 1 166 ? 165.37400 153.69900 146.50600 1.000 76.41607 166 VAL B CA 1
ATOM 2882 C C . VAL C 1 166 ? 164.27200 153.07100 147.33800 1.000 76.41607 166 VAL B C 1
ATOM 2883 O O . VAL C 1 166 ? 163.81200 153.63900 148.32700 1.000 76.41607 166 VAL B O 1
ATOM 2887 N N . LYS C 1 167 ? 163.83200 151.89200 146.93000 1.000 78.42533 167 LYS B N 1
ATOM 2888 C CA . LYS C 1 167 ? 162.79800 151.15100 147.62800 1.000 78.42533 167 LYS B CA 1
ATOM 2889 C C . LYS C 1 167 ? 163.39700 149.88200 148.20900 1.000 78.42533 167 LYS B C 1
ATOM 2890 O O . LYS C 1 167 ? 164.35000 149.33000 147.66200 1.000 78.42533 167 LYS B O 1
ATOM 2896 N N . ILE C 1 168 ? 162.84700 149.42000 149.33000 1.000 71.30485 168 ILE B N 1
ATOM 2897 C CA . ILE C 1 168 ? 163.38100 148.24800 150.00700 1.000 71.30485 168 ILE B CA 1
ATOM 2898 C C . ILE C 1 168 ? 162.27100 147.23600 150.23200 1.000 71.30485 168 ILE B C 1
ATOM 2899 O O . ILE C 1 168 ? 161.08400 147.54700 150.15200 1.000 71.30485 168 ILE B O 1
ATOM 2904 N N . ALA C 1 169 ? 162.68100 146.00700 150.51600 1.000 70.23342 169 ALA B N 1
ATOM 2905 C CA . ALA C 1 169 ? 161.76900 144.91700 150.79700 1.000 70.23342 169 ALA B CA 1
ATOM 2906 C C . ALA C 1 169 ? 162.36700 144.06700 151.89800 1.000 70.23342 169 ALA B C 1
ATOM 2907 O O . ALA C 1 169 ? 163.58300 143.94000 152.00000 1.000 70.23342 169 ALA B O 1
ATOM 2909 N N . GLN C 1 170 ? 161.50900 143.47400 152.71300 1.000 71.92974 170 GLN B N 1
ATOM 2910 C CA . GLN C 1 170 ? 161.93500 142.75200 153.90400 1.000 71.92974 170 GLN B CA 1
ATOM 2911 C C . GLN C 1 170 ? 161.59800 141.27900 153.75400 1.000 71.92974 170 GLN B C 1
ATOM 2912 O O . GLN C 1 170 ? 160.43700 140.89100 153.89400 1.000 71.92974 170 GLN B O 1
ATOM 2918 N N . VAL C 1 171 ? 162.60900 140.46000 153.49500 1.000 70.86951 171 VAL B N 1
ATOM 2919 C CA . VAL C 1 171 ? 162.45000 139.01800 153.36100 1.000 70.86951 171 VAL B CA 1
ATOM 2920 C C . VAL C 1 171 ? 163.01800 138.36900 154.61100 1.000 70.86951 171 VAL B C 1
ATOM 2921 O O . VAL C 1 171 ? 164.19300 138.56500 154.92800 1.000 70.86951 171 VAL B O 1
ATOM 2925 N N . LEU C 1 172 ? 162.19900 137.59800 155.32000 1.000 77.60820 172 LEU B N 1
ATOM 2926 C CA . LEU C 1 172 ? 162.60100 136.95800 156.56900 1.000 77.60820 172 LEU B CA 1
ATOM 2927 C C . LEU C 1 172 ? 162.61400 135.44800 156.38100 1.000 77.60820 172 LEU B C 1
ATOM 2928 O O . LEU C 1 172 ? 161.56200 134.83700 156.18700 1.000 77.60820 172 LEU B O 1
ATOM 2933 N N . VAL C 1 173 ? 163.79400 134.84600 156.46900 1.000 87.27877 173 VAL B N 1
ATOM 2934 C CA . VAL C 1 173 ? 163.95900 133.42000 156.25000 1.000 87.27877 173 VAL B CA 1
ATOM 2935 C C . VAL C 1 173 ? 164.22100 132.73600 157.58500 1.000 87.27877 173 VAL B C 1
ATOM 2936 O O . VAL C 1 173 ? 164.44800 133.38100 158.60300 1.000 87.27877 173 VAL B O 1
ATOM 2940 N N . THR C 1 174 ? 164.19200 131.40700 157.57300 1.000 101.01731 174 THR B N 1
ATOM 2941 C CA . THR C 1 174 ? 164.50800 130.62800 158.76500 1.000 101.01731 174 THR B CA 1
ATOM 2942 C C . THR C 1 174 ? 165.47300 129.50100 158.43900 1.000 101.01731 174 THR B C 1
ATOM 2943 O O . THR C 1 174 ? 166.02700 129.44900 157.34100 1.000 101.01731 174 THR B O 1
ATOM 2947 N N . LYS C 1 175 ? 165.68800 128.60300 159.38100 1.000 107.84159 175 LYS B N 1
ATOM 2948 C CA . LYS C 1 175 ? 166.55500 127.46500 159.11900 1.000 107.84159 175 LYS B CA 1
ATOM 2949 C C . LYS C 1 175 ? 165.85200 126.38000 158.30700 1.000 107.84159 175 LYS B C 1
ATOM 2950 O O . LYS C 1 175 ? 166.47800 125.80900 157.41000 1.000 107.84159 175 LYS B O 1
ATOM 2956 N N . PRO C 1 176 ? 164.58400 126.04000 158.57600 1.000 110.04493 176 PRO B N 1
ATOM 2957 C CA . PRO C 1 176 ? 163.92400 125.01200 157.75500 1.000 110.04493 176 PRO B CA 1
ATOM 2958 C C . PRO C 1 176 ? 163.57300 125.45800 156.34700 1.000 110.04493 176 PRO B C 1
ATOM 2959 O O . PRO C 1 176 ? 163.26500 124.59800 155.51600 1.000 110.04493 176 PRO B O 1
ATOM 2963 N N . ASP C 1 177 ? 163.59200 126.75100 156.04500 1.000 110.41425 177 ASP B N 1
ATOM 2964 C CA . ASP C 1 177 ? 163.31600 127.19300 154.68400 1.000 110.41425 177 ASP B CA 1
ATOM 2965 C C . ASP C 1 177 ? 164.47300 126.93900 153.73500 1.000 110.41425 177 ASP B C 1
ATOM 2966 O O . ASP C 1 177 ? 164.36200 127.27300 152.55500 1.000 110.41425 177 ASP B O 1
ATOM 2971 N N . PHE C 1 178 ? 165.57800 126.37800 154.21200 1.000 109.54529 178 PHE B N 1
ATOM 2972 C CA . PHE C 1 178 ? 166.71400 126.06100 153.36300 1.000 109.54529 178 PHE B CA 1
ATOM 2973 C C . PHE C 1 178 ? 166.90700 124.56500 153.19700 1.000 109.54529 178 PHE B C 1
ATOM 2974 O O . PHE C 1 178 ? 167.95100 124.13500 152.70200 1.000 109.54529 178 PHE B O 1
ATOM 2982 N N . TYR C 1 179 ? 165.93400 123.76400 153.61100 1.000 120.20050 179 TYR B N 1
ATOM 2983 C CA . TYR C 1 179 ? 165.94300 122.33000 153.37100 1.000 120.20050 179 TYR B CA 1
ATOM 2984 C C . TYR C 1 179 ? 164.85800 121.89100 152.40700 1.000 120.20050 179 TYR B C 1
ATOM 2985 O O . TYR C 1 179 ? 165.08300 120.98400 151.60800 1.000 120.20050 179 TYR B O 1
ATOM 2994 N N . ASN C 1 180 ? 163.68700 122.51100 152.46200 1.000 121.25816 180 ASN B N 1
ATOM 2995 C CA . ASN C 1 180 ? 162.64800 122.23700 151.48300 1.000 121.25816 180 ASN B CA 1
ATOM 2996 C C . ASN C 1 180 ? 163.07200 122.78000 150.12700 1.000 121.25816 180 ASN B C 1
ATOM 2997 O O . ASN C 1 180 ? 163.16900 123.99600 149.94500 1.000 121.25816 180 ASN B O 1
ATOM 3002 N N . GLU C 1 181 ? 163.32300 121.88200 149.17500 1.000 120.75346 181 GLU B N 1
ATOM 3003 C CA . GLU C 1 181 ? 163.75000 122.31900 147.85200 1.000 120.75346 181 GLU B CA 1
ATOM 3004 C C . GLU C 1 181 ? 162.72500 123.25100 147.22500 1.000 120.75346 181 GLU B C 1
ATOM 3005 O O . GLU C 1 181 ? 163.08800 124.22100 146.54900 1.000 120.75346 181 GLU B O 1
ATOM 3011 N N . GLU C 1 182 ? 161.43900 122.98300 147.44700 1.000 119.68081 182 GLU B N 1
ATOM 3012 C CA . GLU C 1 182 ? 160.40600 123.86300 146.91800 1.000 119.68081 182 GLU B CA 1
ATOM 3013 C C . GLU C 1 182 ? 160.51900 125.25400 147.52100 1.000 119.68081 182 GLU B C 1
ATOM 3014 O O . GLU C 1 182 ? 160.49400 126.26000 146.80300 1.000 119.68081 182 GLU B O 1
ATOM 3020 N N . THR C 1 183 ? 160.66800 125.33000 148.84300 1.000 113.89131 183 THR B N 1
ATOM 3021 C CA . THR C 1 183 ? 160.76200 126.63100 149.49200 1.000 113.89131 183 THR B CA 1
ATOM 3022 C C . THR C 1 183 ? 162.04700 127.34800 149.11000 1.000 113.89131 183 THR B C 1
ATOM 3023 O O . THR C 1 183 ? 162.04700 128.56800 148.92900 1.000 113.89131 183 THR B O 1
ATOM 3027 N N . ARG C 1 184 ? 163.14700 126.61500 148.95800 1.000 110.12473 184 ARG B N 1
ATOM 3028 C CA . ARG C 1 184 ? 164.39900 127.25700 148.58000 1.000 110.12473 184 ARG B CA 1
ATOM 3029 C C . ARG C 1 184 ? 164.31900 127.83100 147.17200 1.000 110.12473 184 ARG B C 1
ATOM 3030 O O . ARG C 1 184 ? 164.72800 128.97500 146.92800 1.000 110.12473 184 ARG B O 1
ATOM 3038 N N . ASN C 1 185 ? 163.78100 127.05900 146.22900 1.000 108.68440 185 ASN B N 1
ATOM 3039 C CA . ASN C 1 185 ? 163.65100 127.56500 144.86900 1.000 108.68440 185 ASN B CA 1
ATOM 3040 C C . ASN C 1 185 ? 162.69300 128.74400 144.81000 1.000 108.68440 185 ASN B C 1
ATOM 3041 O O . ASN C 1 185 ? 162.93300 129.70800 144.07500 1.000 108.68440 185 ASN B O 1
ATOM 3046 N N . ASN C 1 186 ? 161.60500 128.69700 145.57900 1.000 103.42345 186 ASN B N 1
ATOM 3047 C CA . ASN C 1 186 ? 160.69500 129.83300 145.60000 1.000 103.42345 186 ASN B CA 1
ATOM 3048 C C . ASN C 1 186 ? 161.37200 131.06600 146.17300 1.000 103.42345 186 ASN B C 1
ATOM 3049 O O . ASN C 1 186 ? 161.19300 132.17500 145.66000 1.000 103.42345 186 ASN B O 1
ATOM 3054 N N . LEU C 1 187 ? 162.15600 130.89500 147.23300 1.000 97.27088 187 LEU B N 1
ATOM 3055 C CA . LEU C 1 187 ? 162.84600 132.03400 147.82000 1.000 97.27088 187 LEU B CA 1
ATOM 3056 C C . LEU C 1 187 ? 163.80100 132.66500 146.82200 1.000 97.27088 187 LEU B C 1
ATOM 3057 O O . LEU C 1 187 ? 163.87100 133.89200 146.71300 1.000 97.27088 187 LEU B O 1
ATOM 3062 N N . PHE C 1 188 ? 164.53500 131.84900 146.07100 1.000 96.97167 188 PHE B N 1
ATOM 3063 C CA . PHE C 1 188 ? 165.49500 132.44200 145.14600 1.000 96.97167 188 PHE B CA 1
ATOM 3064 C C . PHE C 1 188 ? 164.82100 133.05000 143.92700 1.000 96.97167 188 PHE B C 1
ATOM 3065 O O . PHE C 1 188 ? 165.29500 134.06800 143.41300 1.000 96.97167 188 PHE B O 1
ATOM 3073 N N . CYS C 1 189 ? 163.70900 132.48000 143.46500 1.000 96.85101 189 CYS B N 1
ATOM 3074 C CA . CYS C 1 189 ? 162.93900 133.15800 142.43000 1.000 96.85101 189 CYS B CA 1
ATOM 3075 C C . CYS C 1 189 ? 162.44200 134.50800 142.92300 1.000 96.85101 189 CYS B C 1
ATOM 3076 O O . CYS C 1 189 ? 162.48500 135.49700 142.18700 1.000 96.85101 189 CYS B O 1
ATOM 3079 N N . THR C 1 190 ? 161.98600 134.57400 144.17500 1.000 89.98067 190 THR B N 1
ATOM 3080 C CA . THR C 1 190 ? 161.53700 135.84300 144.73700 1.000 89.98067 190 THR B CA 1
ATOM 3081 C C . THR C 1 190 ? 162.67000 136.85300 144.79100 1.000 89.98067 190 THR B C 1
ATOM 3082 O O . THR C 1 190 ? 162.49400 138.01900 144.43100 1.000 89.98067 190 THR B O 1
ATOM 3086 N N . LEU C 1 191 ? 163.84200 136.42800 145.25300 1.000 85.02964 191 LEU B N 1
ATOM 3087 C CA . LEU C 1 191 ? 164.96500 137.35300 145.34800 1.000 85.02964 191 LEU B CA 1
ATOM 3088 C C . LEU C 1 191 ? 165.36700 137.87400 143.98000 1.000 85.02964 191 LEU B C 1
ATOM 3089 O O . LEU C 1 191 ? 165.60600 139.07300 143.81200 1.000 85.02964 191 LEU B O 1
ATOM 3094 N N . SER C 1 192 ? 165.46000 136.98900 142.98800 1.000 84.96207 192 SER B N 1
ATOM 3095 C CA . SER C 1 192 ? 165.83800 137.43600 141.65400 1.000 84.96207 192 SER B CA 1
ATOM 3096 C C . SER C 1 192 ? 164.79300 138.37400 141.07400 1.000 84.96207 192 SER B C 1
ATOM 3097 O O . SER C 1 192 ? 165.13400 139.36300 140.41400 1.000 84.96207 192 SER B O 1
ATOM 3100 N N . GLU C 1 193 ? 163.51800 138.10200 141.32800 1.000 85.72592 193 GLU B N 1
ATOM 3101 C CA . GLU C 1 193 ? 162.47900 138.97600 140.81000 1.000 85.72592 193 GLU B CA 1
ATOM 3102 C C . GLU C 1 193 ? 162.50800 140.33700 141.48500 1.000 85.72592 193 GLU B C 1
ATOM 3103 O O . GLU C 1 193 ? 162.22900 141.34800 140.83900 1.000 85.72592 193 GLU B O 1
ATOM 3109 N N . LEU C 1 194 ? 162.82300 140.38800 142.77700 1.000 79.70195 194 LEU B N 1
ATOM 3110 C CA . LEU C 1 194 ? 162.91700 141.67200 143.46200 1.000 79.70195 194 LEU B CA 1
ATOM 3111 C C . LEU C 1 194 ? 164.12100 142.45800 142.97900 1.000 79.70195 194 LEU B C 1
ATOM 3112 O O . LEU C 1 194 ? 164.05300 143.67900 142.83500 1.000 79.70195 194 LEU B O 1
ATOM 3117 N N . ILE C 1 195 ? 165.23700 141.77800 142.74000 1.000 81.40511 195 ILE B N 1
ATOM 3118 C CA . ILE C 1 195 ? 166.43700 142.46400 142.28400 1.000 81.40511 195 ILE B CA 1
ATOM 3119 C C . ILE C 1 195 ? 166.23500 143.02300 140.88300 1.000 81.40511 195 ILE B C 1
ATOM 3120 O O . ILE C 1 195 ? 166.69500 144.12500 140.56900 1.000 81.40511 195 ILE B O 1
ATOM 3125 N N . SER C 1 196 ? 165.53200 142.29000 140.02400 1.000 82.09587 196 SER B N 1
ATOM 3126 C CA . SER C 1 196 ? 165.35200 142.76100 138.65700 1.000 82.09587 196 SER B CA 1
ATOM 3127 C C . SER C 1 196 ? 164.33400 143.88200 138.53100 1.000 82.09587 196 SER B C 1
ATOM 3128 O O . SER C 1 196 ? 164.00500 144.25300 137.40500 1.000 82.09587 196 SER B O 1
ATOM 3131 N N . LEU C 1 197 ? 163.80800 144.41600 139.63100 1.000 80.55534 197 LEU B N 1
ATOM 3132 C CA . LEU C 1 197 ? 162.91600 145.56700 139.59900 1.000 80.55534 197 LEU B CA 1
ATOM 3133 C C . LEU C 1 197 ? 163.53600 146.78100 140.27100 1.000 80.55534 197 LEU B C 1
ATOM 3134 O O . LEU C 1 197 ? 162.82700 147.73500 140.58700 1.000 80.55534 197 LEU B O 1
ATOM 3139 N N . ASN C 1 198 ? 164.84200 146.75400 140.50400 1.000 84.01949 198 ASN B N 1
ATOM 3140 C CA . ASN C 1 198 ? 165.54500 147.81500 141.21300 1.000 84.01949 198 ASN B CA 1
ATOM 3141 C C . ASN C 1 198 ? 164.92100 148.06000 142.58600 1.000 84.01949 198 ASN B C 1
ATOM 3142 O O . ASN C 1 198 ? 164.49300 149.16100 142.92200 1.000 84.01949 198 ASN B O 1
ATOM 3147 N N . ILE C 1 199 ? 164.88400 146.99200 143.37700 1.000 74.62150 199 ILE B N 1
ATOM 3148 C CA . ILE C 1 199 ? 164.42500 147.01400 144.75700 1.000 74.62150 199 ILE B CA 1
ATOM 3149 C C . ILE C 1 199 ? 165.48700 146.32500 145.59400 1.000 74.62150 199 ILE B C 1
ATOM 3150 O O . ILE C 1 199 ? 166.00100 145.27800 145.19700 1.000 74.62150 199 ILE B O 1
ATOM 3155 N N . VAL C 1 200 ? 165.83700 146.91300 146.73200 1.000 70.11573 200 VAL B N 1
ATOM 3156 C CA . VAL C 1 200 ? 166.91100 146.38200 147.56700 1.000 70.11573 200 VAL B CA 1
ATOM 3157 C C . VAL C 1 200 ? 166.33800 145.45700 148.63000 1.000 70.11573 200 VAL B C 1
ATOM 3158 O O . VAL C 1 200 ? 165.83700 145.94500 149.64600 1.000 70.11573 200 VAL B O 1
ATOM 3162 N N . PRO C 1 201 ? 166.39300 144.14100 148.46700 1.000 68.29606 201 PRO B N 1
ATOM 3163 C CA . PRO C 1 201 ? 165.88200 143.26400 149.51400 1.000 68.29606 201 PRO B CA 1
ATOM 3164 C C . PRO C 1 201 ? 166.80700 143.29000 150.70800 1.000 68.29606 201 PRO B C 1
ATOM 3165 O O . PRO C 1 201 ? 168.00400 143.53500 150.58000 1.000 68.29606 201 PRO B O 1
ATOM 3169 N N . ILE C 1 202 ? 166.24200 143.04800 151.88400 1.000 66.19452 202 ILE B N 1
ATOM 3170 C CA . ILE C 1 202 ? 166.97900 143.10200 153.13900 1.000 66.19452 202 ILE B CA 1
ATOM 3171 C C . ILE C 1 202 ? 166.67000 141.82100 153.89800 1.000 66.19452 202 ILE B C 1
ATOM 3172 O O . ILE C 1 202 ? 165.65200 141.73000 154.58400 1.000 66.19452 202 ILE B O 1
ATOM 3177 N N . ILE C 1 203 ? 167.53900 140.84500 153.78800 1.000 70.06151 203 ILE B N 1
ATOM 3178 C CA . ILE C 1 203 ? 167.30900 139.50800 154.31400 1.000 70.06151 203 ILE B CA 1
ATOM 3179 C C . ILE C 1 203 ? 167.71800 139.46000 155.77500 1.000 70.06151 203 ILE B C 1
ATOM 3180 O O . ILE C 1 203 ? 168.68200 140.10500 156.18100 1.000 70.06151 203 ILE B O 1
ATOM 3185 N N . ASN C 1 204 ? 166.98000 138.69900 156.57300 1.000 78.45907 204 ASN B N 1
ATOM 3186 C CA . ASN C 1 204 ? 167.32700 138.48600 157.96700 1.000 78.45907 204 ASN B CA 1
ATOM 3187 C C . ASN C 1 204 ? 166.57200 137.26600 158.45800 1.000 78.45907 204 ASN B C 1
ATOM 3188 O O . ASN C 1 204 ? 165.50400 136.93900 157.94600 1.000 78.45907 204 ASN B O 1
ATOM 3193 N N . THR C 1 205 ? 167.13100 136.59100 159.45300 1.000 87.08815 205 THR B N 1
ATOM 3194 C CA . THR C 1 205 ? 166.49800 135.39500 159.98600 1.000 87.08815 205 THR B CA 1
ATOM 3195 C C . THR C 1 205 ? 165.33000 135.77700 160.88100 1.000 87.08815 205 THR B C 1
ATOM 3196 O O . THR C 1 205 ? 165.38800 136.76700 161.60900 1.000 87.08815 205 THR B O 1
ATOM 3200 N N . ASN C 1 206 ? 164.26800 134.97900 160.82800 1.000 87.62600 206 ASN B N 1
ATOM 3201 C CA . ASN C 1 206 ? 163.05300 135.25300 161.58800 1.000 87.62600 206 ASN B CA 1
ATOM 3202 C C . ASN C 1 206 ? 163.32900 134.94200 163.05000 1.000 87.62600 206 ASN B C 1
ATOM 3203 O O . ASN C 1 206 ? 162.98700 133.87900 163.56900 1.000 87.62600 206 ASN B O 1
ATOM 3208 N N . ASP C 1 207 ? 163.96700 135.89200 163.72800 1.000 97.95351 207 ASP B N 1
ATOM 3209 C CA . ASP C 1 207 ? 164.34500 135.66000 165.11500 1.000 97.95351 207 ASP B CA 1
ATOM 3210 C C . ASP C 1 207 ? 163.14800 135.72800 166.04700 1.000 97.95351 207 ASP B C 1
ATOM 3211 O O . ASP C 1 207 ? 163.23900 135.28200 167.19100 1.000 97.95351 207 ASP B O 1
ATOM 3216 N N . ALA C 1 208 ? 162.02600 136.27400 165.58600 1.000 90.91499 208 ALA B N 1
ATOM 3217 C CA . ALA C 1 208 ? 160.90100 136.51500 166.48100 1.000 90.91499 208 ALA B CA 1
ATOM 3218 C C . ALA C 1 208 ? 160.22400 135.22200 166.89900 1.000 90.91499 208 ALA B C 1
ATOM 3219 O O . ALA C 1 208 ? 159.81800 135.07500 168.05300 1.000 90.91499 208 ALA B O 1
ATOM 3221 N N . VAL C 1 209 ? 160.07200 134.27800 165.97700 1.000 93.41124 209 VAL B N 1
ATOM 3222 C CA . VAL C 1 209 ? 159.33600 133.05200 166.25300 1.000 93.41124 209 VAL B CA 1
ATOM 3223 C C . VAL C 1 209 ? 160.19600 131.80600 166.18400 1.000 93.41124 209 VAL B C 1
ATOM 3224 O O . VAL C 1 209 ? 159.76700 130.75600 166.68000 1.000 93.41124 209 VAL B O 1
ATOM 3228 N N . SER C 1 210 ? 161.37800 131.86600 165.59100 1.000 102.65245 210 SER B N 1
ATOM 3229 C CA . SER C 1 210 ? 162.22500 130.68600 165.51400 1.000 102.65245 210 SER B CA 1
ATOM 3230 C C . SER C 1 210 ? 163.67200 131.08000 165.26400 1.000 102.65245 210 SER B C 1
ATOM 3231 O O . SER C 1 210 ? 164.15500 130.97600 164.13200 1.000 102.65245 210 SER B O 1
ATOM 3234 N N . PRO C 1 211 ? 164.39500 131.52100 166.28500 1.000 107.91484 211 PRO B N 1
ATOM 3235 C CA . PRO C 1 211 ? 165.77700 131.94300 166.08900 1.000 107.91484 211 PRO B CA 1
ATOM 3236 C C . PRO C 1 211 ? 166.66000 130.75600 165.75600 1.000 107.91484 211 PRO B C 1
ATOM 3237 O O . PRO C 1 211 ? 166.53700 129.68800 166.37200 1.000 107.91484 211 PRO B O 1
ATOM 3241 N N . PRO C 1 212 ? 167.56500 130.89900 164.78600 1.000 117.68462 212 PRO B N 1
ATOM 3242 C CA . PRO C 1 212 ? 168.37300 129.74900 164.36800 1.000 117.68462 212 PRO B CA 1
ATOM 3243 C C . PRO C 1 212 ? 169.50500 129.41700 165.31300 1.000 117.68462 212 PRO B C 1
ATOM 3244 O O . PRO C 1 212 ? 170.02200 128.29500 165.25200 1.000 117.68462 212 PRO B O 1
ATOM 3248 N N . MET C 1 213 ? 169.91600 130.34800 166.17500 1.000 123.62796 213 MET B N 1
ATOM 3249 C CA . MET C 1 213 ? 171.02500 130.07000 167.08100 1.000 123.62796 213 MET B CA 1
ATOM 3250 C C . MET C 1 213 ? 170.69000 128.92600 168.02800 1.000 123.62796 213 MET B C 1
ATOM 3251 O O . MET C 1 213 ? 171.57700 128.17000 168.43900 1.000 123.62796 213 MET B O 1
ATOM 3256 N N . PHE C 1 214 ? 169.41900 128.78000 168.37900 1.000 123.62058 214 PHE B N 1
ATOM 3257 C CA . PHE C 1 214 ? 168.99900 127.75100 169.31700 1.000 123.62058 214 PHE B CA 1
ATOM 3258 C C . PHE C 1 214 ? 168.18400 126.66500 168.62200 1.000 123.62058 214 PHE B C 1
ATOM 3259 O O . PHE C 1 214 ? 168.73900 125.79500 167.94900 1.000 123.62058 214 PHE B O 1
ATOM 3267 N N . ILE C 1 228 ? 176.15600 124.18900 153.92300 1.000 105.43893 228 ILE B N 1
ATOM 3268 C CA . ILE C 1 228 ? 176.71100 124.92000 155.05100 1.000 105.43893 228 ILE B CA 1
ATOM 3269 C C . ILE C 1 228 ? 175.64400 125.11600 156.11800 1.000 105.43893 228 ILE B C 1
ATOM 3270 O O . ILE C 1 228 ? 174.55000 125.59400 155.83700 1.000 105.43893 228 ILE B O 1
ATOM 3275 N N . PRO C 1 229 ? 175.95600 124.73000 157.34300 1.000 111.75281 229 PRO B N 1
ATOM 3276 C CA . PRO C 1 229 ? 174.97200 124.84800 158.42400 1.000 111.75281 229 PRO B CA 1
ATOM 3277 C C . PRO C 1 229 ? 174.69300 126.29000 158.80600 1.000 111.75281 229 PRO B C 1
ATOM 3278 O O . PRO C 1 229 ? 175.57100 126.97200 159.34000 1.000 111.75281 229 PRO B O 1
ATOM 3282 N N . ILE C 1 230 ? 173.47200 126.76000 158.56500 1.000 108.12394 230 ILE B N 1
ATOM 3283 C CA . ILE C 1 230 ? 173.11800 128.14400 158.85500 1.000 108.12394 230 ILE B CA 1
ATOM 3284 C C . ILE C 1 230 ? 172.98300 128.33500 160.35600 1.000 108.12394 230 ILE B C 1
ATOM 3285 O O . ILE C 1 230 ? 171.95800 127.98500 160.94700 1.000 108.12394 230 ILE B O 1
ATOM 3290 N N . LYS C 1 231 ? 174.01000 128.89600 160.98500 1.000 113.90642 231 LYS B N 1
ATOM 3291 C CA . LYS C 1 231 ? 174.01900 129.06400 162.42700 1.000 113.90642 231 LYS B CA 1
ATOM 3292 C C . LYS C 1 231 ? 173.95500 130.51200 162.87700 1.000 113.90642 231 LYS B C 1
ATOM 3293 O O . LYS C 1 231 ? 173.83600 130.75900 164.07900 1.000 113.90642 231 LYS B O 1
ATOM 3299 N N . ASP C 1 232 ? 174.04000 131.46700 161.96400 1.000 105.50484 232 ASP B N 1
ATOM 3300 C CA . ASP C 1 232 ? 174.05200 132.87500 162.32900 1.000 105.50484 232 ASP B CA 1
ATOM 3301 C C . ASP C 1 232 ? 173.62400 133.67500 161.11200 1.000 105.50484 232 ASP B C 1
ATOM 3302 O O . ASP C 1 232 ? 173.03100 133.13600 160.17400 1.000 105.50484 232 ASP B O 1
ATOM 3307 N N . ASN C 1 233 ? 173.89000 134.97400 161.14100 1.000 93.26957 233 ASN B N 1
ATOM 3308 C CA . ASN C 1 233 ? 173.66400 135.83300 159.99400 1.000 93.26957 233 ASN B CA 1
ATOM 3309 C C . ASN C 1 233 ? 174.90800 135.99900 159.15100 1.000 93.26957 233 ASN B C 1
ATOM 3310 O O . ASN C 1 233 ? 175.05100 137.01200 158.46500 1.000 93.26957 233 ASN B O 1
ATOM 3315 N N . ASP C 1 234 ? 175.81800 135.04000 159.20100 1.000 95.45048 234 ASP B N 1
ATOM 3316 C CA . ASP C 1 234 ? 176.99100 135.02800 158.34400 1.000 95.45048 234 ASP B CA 1
ATOM 3317 C C . ASP C 1 234 ? 176.99200 133.85300 157.38900 1.000 95.45048 234 ASP B C 1
ATOM 3318 O O . ASP C 1 234 ? 177.18000 134.04000 156.18600 1.000 95.45048 234 ASP B O 1
ATOM 3323 N N . SER C 1 235 ? 176.78500 132.64100 157.89600 1.000 92.69761 235 SER B N 1
ATOM 3324 C CA . SER C 1 235 ? 176.58300 131.51600 157.00200 1.000 92.69761 235 SER B CA 1
ATOM 3325 C C . SER C 1 235 ? 175.37100 131.73800 156.12000 1.000 92.69761 235 SER B C 1
ATOM 3326 O O . SER C 1 235 ? 175.34500 131.27500 154.97800 1.000 92.69761 235 SER B O 1
ATOM 3329 N N . LEU C 1 236 ? 174.37200 132.46500 156.61700 1.000 85.89738 236 LEU B N 1
ATOM 3330 C CA . LEU C 1 236 ? 173.24300 132.82900 155.77400 1.000 85.89738 236 LEU B CA 1
ATOM 3331 C C . LEU C 1 236 ? 173.68900 133.70600 154.62500 1.000 85.89738 236 LEU B C 1
ATOM 3332 O O . LEU C 1 236 ? 173.26200 133.50900 153.48600 1.000 85.89738 236 LEU B O 1
ATOM 3337 N N . SER C 1 237 ? 174.55800 134.67600 154.89600 1.000 81.77766 237 SER B N 1
ATOM 3338 C CA . SER C 1 237 ? 175.03000 135.54500 153.82700 1.000 81.77766 237 SER B CA 1
ATOM 3339 C C . SER C 1 237 ? 175.87400 134.78000 152.82500 1.000 81.77766 237 SER B C 1
ATOM 3340 O O . SER C 1 237 ? 175.78400 135.02600 151.62300 1.000 81.77766 237 SER B O 1
ATOM 3343 N N . ALA C 1 238 ? 176.69500 133.84500 153.29000 1.000 85.43535 238 ALA B N 1
ATOM 3344 C CA . ALA C 1 238 ? 177.49200 133.06100 152.35500 1.000 85.43535 238 ALA B CA 1
ATOM 3345 C C . ALA C 1 238 ? 176.60900 132.18500 151.48000 1.000 85.43535 238 ALA B C 1
ATOM 3346 O O . ALA C 1 238 ? 176.78100 132.14200 150.26000 1.000 85.43535 238 ALA B O 1
ATOM 3348 N N . MET C 1 239 ? 175.65500 131.47700 152.08200 1.000 94.50976 239 MET B N 1
ATOM 3349 C CA . MET C 1 239 ? 174.74900 130.64700 151.29500 1.000 94.50976 239 MET B CA 1
ATOM 3350 C C . MET C 1 239 ? 173.97100 131.48100 150.29100 1.000 94.50976 239 MET B C 1
ATOM 3351 O O . MET C 1 239 ? 173.84100 131.10200 149.12200 1.000 94.50976 239 MET B O 1
ATOM 3356 N N . LEU C 1 240 ? 173.46000 132.62900 150.72500 1.000 87.46876 240 LEU B N 1
ATOM 3357 C CA . LEU C 1 240 ? 172.74300 133.52400 149.83000 1.000 87.46876 240 LEU B CA 1
ATOM 3358 C C . LEU C 1 240 ? 173.61800 133.95400 148.66200 1.000 87.46876 240 LEU B C 1
ATOM 3359 O O . LEU C 1 240 ? 173.28600 133.71600 147.49900 1.000 87.46876 240 LEU B O 1
ATOM 3364 N N . ALA C 1 241 ? 174.74900 134.59100 148.95000 1.000 84.55751 241 ALA B N 1
ATOM 3365 C CA . ALA C 1 241 ? 175.60100 135.09300 147.88500 1.000 84.55751 241 ALA B CA 1
ATOM 3366 C C . ALA C 1 241 ? 176.25600 133.99100 147.07800 1.000 84.55751 241 ALA B C 1
ATOM 3367 O O . ALA C 1 241 ? 176.90600 134.29700 146.08100 1.000 84.55751 241 ALA B O 1
ATOM 3369 N N . ALA C 1 242 ? 176.13200 132.73400 147.48200 1.000 87.84406 242 ALA B N 1
ATOM 3370 C CA . ALA C 1 242 ? 176.58500 131.66100 146.61300 1.000 87.84406 242 ALA B CA 1
ATOM 3371 C C . ALA C 1 242 ? 175.47800 131.11200 145.73700 1.000 87.84406 242 ALA B C 1
ATOM 3372 O O . ALA C 1 242 ? 175.76100 130.61300 144.64600 1.000 87.84406 242 ALA B O 1
ATOM 3374 N N . GLU C 1 243 ? 174.22600 131.18000 146.18100 1.000 93.82759 243 GLU B N 1
ATOM 3375 C CA . GLU C 1 243 ? 173.14000 130.68000 145.34800 1.000 93.82759 243 GLU B CA 1
ATOM 3376 C C . GLU C 1 243 ? 172.67300 131.69800 144.32000 1.000 93.82759 243 GLU B C 1
ATOM 3377 O O . GLU C 1 243 ? 172.44900 131.34100 143.16300 1.000 93.82759 243 GLU B O 1
ATOM 3383 N N . VAL C 1 244 ? 172.50500 132.96000 144.71500 1.000 88.98429 244 VAL B N 1
ATOM 3384 C CA . VAL C 1 244 ? 172.21800 134.01600 143.75300 1.000 88.98429 244 VAL B CA 1
ATOM 3385 C C . VAL C 1 244 ? 173.38600 134.24700 142.80400 1.000 88.98429 244 VAL B C 1
ATOM 3386 O O . VAL C 1 244 ? 173.26000 135.00000 141.83600 1.000 88.98429 244 VAL B O 1
ATOM 3390 N N . GLN C 1 245 ? 174.50900 133.58000 143.04000 1.000 91.10441 245 GLN B N 1
ATOM 3391 C CA . GLN C 1 245 ? 175.71100 133.71400 142.22600 1.000 91.10441 245 GLN B CA 1
ATOM 3392 C C . GLN C 1 245 ? 176.17200 135.16300 142.16000 1.000 91.10441 245 GLN B C 1
ATOM 3393 O O . GLN C 1 245 ? 176.46800 135.70200 141.09600 1.000 91.10441 245 GLN B O 1
ATOM 3399 N N . ALA C 1 246 ? 176.23800 135.79500 143.32200 1.000 87.30487 246 ALA B N 1
ATOM 3400 C CA . ALA C 1 246 ? 176.73100 137.15300 143.39800 1.000 87.30487 246 ALA B CA 1
ATOM 3401 C C . ALA C 1 246 ? 178.19900 137.20400 143.00200 1.000 87.30487 246 ALA B C 1
ATOM 3402 O O . ALA C 1 246 ? 178.89000 136.18800 142.94000 1.000 87.30487 246 ALA B O 1
ATOM 3404 N N . ASP C 1 247 ? 178.67200 138.41000 142.72000 1.000 90.88745 247 ASP B N 1
ATOM 3405 C CA . ASP C 1 247 ? 180.05000 138.58500 142.29500 1.000 90.88745 247 ASP B CA 1
ATOM 3406 C C . ASP C 1 247 ? 180.97000 138.91200 143.45500 1.000 90.88745 247 ASP B C 1
ATOM 3407 O O . ASP C 1 247 ? 182.12100 138.47400 143.47000 1.000 90.88745 247 ASP B O 1
ATOM 3412 N N . LEU C 1 248 ? 180.48300 139.67100 144.42700 1.000 82.81990 248 LEU B N 1
ATOM 3413 C CA . LEU C 1 248 ? 181.29000 140.12800 145.54200 1.000 82.81990 248 LEU B CA 1
ATOM 3414 C C . LEU C 1 248 ? 180.48400 139.99100 146.81900 1.000 82.81990 248 LEU B C 1
ATOM 3415 O O . LEU C 1 248 ? 179.27000 140.18500 146.82300 1.000 82.81990 248 LEU B O 1
ATOM 3420 N N . LEU C 1 249 ? 181.16700 139.65300 147.90300 1.000 78.98843 249 LEU B N 1
ATOM 3421 C CA . LEU C 1 249 ? 180.54400 139.49900 149.21100 1.000 78.98843 249 LEU B CA 1
ATOM 3422 C C . LEU C 1 249 ? 181.35400 140.30100 150.21600 1.000 78.98843 249 LEU B C 1
ATOM 3423 O O . LEU C 1 249 ? 182.51800 139.98600 150.46700 1.000 78.98843 249 LEU B O 1
ATOM 3428 N N . ILE C 1 250 ? 180.74900 141.33200 150.78800 1.000 78.14368 250 ILE B N 1
ATOM 3429 C CA . ILE C 1 250 ? 181.43100 142.25400 151.68300 1.000 78.14368 250 ILE B CA 1
ATOM 3430 C C . ILE C 1 250 ? 180.90300 142.01600 153.08600 1.000 78.14368 250 ILE B C 1
ATOM 3431 O O . ILE C 1 250 ? 179.74400 142.32600 153.37700 1.000 78.14368 250 ILE B O 1
ATOM 3436 N N . LEU C 1 251 ? 181.74000 141.47500 153.96000 1.000 83.06044 251 LEU B N 1
ATOM 3437 C CA . LEU C 1 251 ? 181.37500 141.21800 155.34700 1.000 83.06044 251 LEU B CA 1
ATOM 3438 C C . LEU C 1 251 ? 181.89100 142.36900 156.19500 1.000 83.06044 251 LEU B C 1
ATOM 3439 O O . LEU C 1 251 ? 183.08900 142.45000 156.46900 1.000 83.06044 251 LEU B O 1
ATOM 3444 N N . MET C 1 252 ? 180.99400 143.25400 156.61700 1.000 91.99591 252 MET B N 1
ATOM 3445 C CA . MET C 1 252 ? 181.38200 144.42000 157.40700 1.000 91.99591 252 MET B CA 1
ATOM 3446 C C . MET C 1 252 ? 181.38000 144.03300 158.87600 1.000 91.99591 252 MET B C 1
ATOM 3447 O O . MET C 1 252 ? 180.40800 144.24100 159.59600 1.000 91.99591 252 MET B O 1
ATOM 3452 N N . SER C 1 253 ? 182.49300 143.47900 159.33100 1.000 106.30314 253 SER B N 1
ATOM 3453 C CA . SER C 1 253 ? 182.66700 143.14600 160.73600 1.000 106.30314 253 SER B CA 1
ATOM 3454 C C . SER C 1 253 ? 183.01900 144.41700 161.50000 1.000 106.30314 253 SER B C 1
ATOM 3455 O O . SER C 1 253 ? 182.86800 145.53100 160.99700 1.000 106.30314 253 SER B O 1
ATOM 3458 N N . ASP C 1 254 ? 183.47900 144.27300 162.73900 1.000 118.86728 254 ASP B N 1
ATOM 3459 C CA . ASP C 1 254 ? 183.90300 145.41000 163.54300 1.000 118.86728 254 ASP B CA 1
ATOM 3460 C C . ASP C 1 254 ? 185.40700 145.45000 163.76900 1.000 118.86728 254 ASP B C 1
ATOM 3461 O O . ASP C 1 254 ? 185.89400 146.35700 164.44900 1.000 118.86728 254 ASP B O 1
ATOM 3466 N N . VAL C 1 255 ? 186.14800 144.49500 163.22100 1.000 121.13158 255 VAL B N 1
ATOM 3467 C CA . VAL C 1 255 ? 187.59800 144.45500 163.32200 1.000 121.13158 255 VAL B CA 1
ATOM 3468 C C . VAL C 1 255 ? 188.17500 144.82200 161.95900 1.000 121.13158 255 VAL B C 1
ATOM 3469 O O . VAL C 1 255 ? 187.53600 144.64900 160.92000 1.000 121.13158 255 VAL B O 1
ATOM 3473 N N . ASP C 1 256 ? 189.40300 145.34400 161.96700 1.000 125.56847 256 ASP B N 1
ATOM 3474 C CA . ASP C 1 256 ? 190.00100 145.90200 160.75800 1.000 125.56847 256 ASP B CA 1
ATOM 3475 C C . ASP C 1 256 ? 190.19400 144.88600 159.63900 1.000 125.56847 256 ASP B C 1
ATOM 3476 O O . ASP C 1 256 ? 190.49800 145.29100 158.51500 1.000 125.56847 256 ASP B O 1
ATOM 3481 N N . GLY C 1 257 ? 190.03000 143.59700 159.90300 1.000 122.15397 257 GLY B N 1
ATOM 3482 C CA . GLY C 1 257 ? 190.30500 142.60000 158.89200 1.000 122.15397 257 GLY B CA 1
ATOM 3483 C C . GLY C 1 257 ? 190.55300 141.23500 159.48700 1.000 122.15397 257 GLY B C 1
ATOM 3484 O O . GLY C 1 257 ? 189.74100 140.74000 160.26800 1.000 122.15397 257 GLY B O 1
ATOM 3485 N N . ILE C 1 258 ? 191.66400 140.60600 159.12000 1.000 124.61011 258 ILE B N 1
ATOM 3486 C CA . ILE C 1 258 ? 192.03300 139.30400 159.65700 1.000 124.61011 258 ILE B CA 1
ATOM 3487 C C . ILE C 1 258 ? 193.52800 139.30800 159.92000 1.000 124.61011 258 ILE B C 1
ATOM 3488 O O . ILE C 1 258 ? 194.32000 139.50900 158.99500 1.000 124.61011 258 ILE B O 1
ATOM 3493 N N . TYR C 1 259 ? 193.91700 139.08900 161.17000 1.000 138.90067 259 TYR B N 1
AT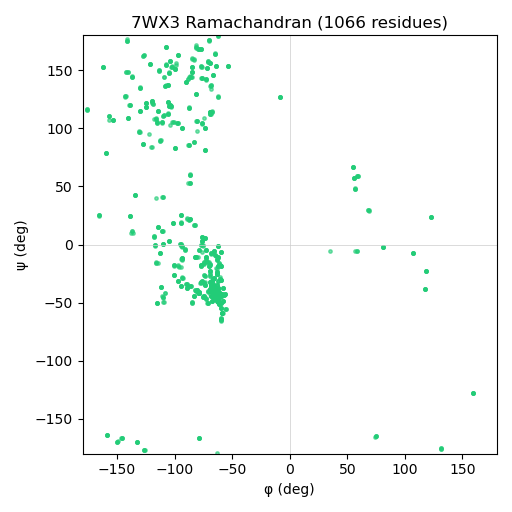OM 3494 C CA . TYR C 1 259 ? 195.31500 139.08200 161.56900 1.000 138.90067 259 TYR B CA 1
ATOM 3495 C C . TYR C 1 259 ? 195.85200 137.66000 161.60900 1.000 138.90067 259 TYR B C 1
ATOM 3496 O O . TYR C 1 259 ? 195.09800 136.68800 161.62900 1.000 138.90067 259 TYR B O 1
ATOM 3505 N N . ASN C 1 260 ? 197.17900 137.54800 161.62300 1.000 149.78296 260 ASN B N 1
ATOM 3506 C CA . ASN C 1 260 ? 197.79400 136.23300 161.74300 1.000 149.78296 260 ASN B CA 1
ATOM 3507 C C . ASN C 1 260 ? 197.69600 135.71700 163.17300 1.000 149.78296 260 ASN B C 1
ATOM 3508 O O . ASN C 1 260 ? 197.36000 134.55000 163.40200 1.000 149.78296 260 ASN B O 1
ATOM 3513 N N . LYS C 1 261 ? 197.99200 136.57300 164.14600 1.000 157.23995 261 LYS B N 1
ATOM 3514 C CA . LYS C 1 261 ? 197.78200 136.31300 165.56000 1.000 157.23995 261 LYS B CA 1
ATOM 3515 C C . LYS C 1 261 ? 196.85600 137.37900 166.13000 1.000 157.23995 261 LYS B C 1
ATOM 3516 O O . LYS C 1 261 ? 196.76900 138.47700 165.57600 1.000 157.23995 261 LYS B O 1
ATOM 3522 N N . PRO C 1 262 ? 196.14100 137.08700 167.21300 1.000 162.75699 262 PRO B N 1
ATOM 3523 C CA . PRO C 1 262 ? 195.16800 138.04900 167.74800 1.000 162.75699 262 PRO B CA 1
ATOM 3524 C C . PRO C 1 262 ? 195.80300 139.40600 167.99100 1.000 162.75699 262 PRO B C 1
ATOM 3525 O O . PRO C 1 262 ? 197.02000 139.50100 168.20700 1.000 162.75699 262 PRO B O 1
ATOM 3529 N N . PRO C 1 263 ? 195.01000 140.48000 167.95500 1.000 164.46876 263 PRO B N 1
ATOM 3530 C CA . PRO C 1 263 ? 195.59500 141.83300 167.99200 1.000 164.46876 263 PRO B CA 1
ATOM 3531 C C . PRO C 1 263 ? 196.40600 142.13800 169.24100 1.000 164.46876 263 PRO B C 1
ATOM 3532 O O . PRO C 1 263 ? 197.34700 142.93700 169.17400 1.000 164.46876 263 PRO B O 1
ATOM 3536 N N . TRP C 1 264 ? 196.07700 141.53200 170.37700 1.000 168.23792 264 TRP B N 1
ATOM 3537 C CA . TRP C 1 264 ? 196.75400 141.83800 171.63800 1.000 168.23792 264 TRP B CA 1
ATOM 3538 C C . TRP C 1 264 ? 198.01100 140.99600 171.82700 1.000 168.23792 264 TRP B C 1
ATOM 3539 O O . TRP C 1 264 ? 198.19200 140.34200 172.85200 1.000 168.23792 264 TRP B O 1
ATOM 3550 N N . GLU C 1 265 ? 198.89700 141.01100 170.83600 1.000 165.79312 265 GLU B N 1
ATOM 3551 C CA . GLU C 1 265 ? 200.14800 140.27000 170.90700 1.000 165.79312 265 GLU B CA 1
ATOM 3552 C C . GLU C 1 265 ? 201.19500 141.01700 170.08800 1.000 165.79312 265 GLU B C 1
ATOM 3553 O O . GLU C 1 265 ? 200.97800 142.15400 169.65900 1.000 165.79312 265 GLU B O 1
ATOM 3559 N N . ASP C 1 266 ? 202.33500 140.36900 169.87000 1.000 162.68993 266 ASP B N 1
ATOM 3560 C CA . ASP C 1 266 ? 203.44200 140.93400 169.10600 1.000 162.68993 266 ASP B CA 1
ATOM 3561 C C . ASP C 1 266 ? 203.56600 140.17000 167.79300 1.000 162.68993 266 ASP B C 1
ATOM 3562 O O . ASP C 1 266 ? 204.06500 139.04000 167.76800 1.000 162.68993 266 ASP B O 1
ATOM 3567 N N . GLY C 1 267 ? 203.12700 140.79800 166.70600 1.000 156.46294 267 GLY B N 1
ATOM 3568 C CA . GLY C 1 267 ? 203.08500 140.15400 165.41000 1.000 156.46294 267 GLY B CA 1
ATOM 3569 C C . GLY C 1 267 ? 201.68400 140.17100 164.83900 1.000 156.46294 267 GLY B C 1
ATOM 3570 O O . GLY C 1 267 ? 201.33000 139.34100 163.99700 1.000 156.46294 267 GLY B O 1
ATOM 3571 N N . ALA C 1 268 ? 200.87700 141.12500 165.29500 1.000 150.62344 268 ALA B N 1
ATOM 3572 C CA . ALA C 1 268 ? 199.47600 141.22100 164.89000 1.000 150.62344 268 ALA B CA 1
ATOM 3573 C C . ALA C 1 268 ? 199.34100 142.03300 163.60200 1.000 150.62344 268 ALA B C 1
ATOM 3574 O O . ALA C 1 268 ? 198.68200 143.06800 163.54300 1.000 150.62344 268 ALA B O 1
ATOM 3576 N N . LYS C 1 269 ? 199.98500 141.53400 162.55500 1.000 141.83207 269 LYS B N 1
ATOM 3577 C CA . LYS C 1 269 ? 199.89600 142.17100 161.25300 1.000 141.83207 269 LYS B CA 1
ATOM 3578 C C . LYS C 1 269 ? 198.56200 141.84500 160.59700 1.000 141.83207 269 LYS B C 1
ATOM 3579 O O . LYS C 1 269 ? 197.94200 140.81800 160.87900 1.000 141.83207 269 LYS B O 1
ATOM 3585 N N . LEU C 1 270 ? 198.11800 142.73900 159.72300 1.000 130.44948 270 LEU B N 1
ATOM 3586 C CA . LEU C 1 270 ? 196.90200 142.52900 158.95600 1.000 130.44948 270 LEU B CA 1
ATOM 3587 C C . LEU C 1 270 ? 197.23700 141.78000 157.67700 1.000 130.44948 270 LEU B C 1
ATOM 3588 O O . LEU C 1 270 ? 198.28500 142.00700 157.07200 1.000 130.44948 270 LEU B O 1
ATOM 3593 N N . MET C 1 271 ? 196.35600 140.87700 157.27800 1.000 125.59146 271 MET B N 1
ATOM 3594 C CA . MET C 1 271 ? 196.56000 140.07600 156.07500 1.000 125.59146 271 MET B CA 1
ATOM 3595 C C . MET C 1 271 ? 195.72400 140.67600 154.95200 1.000 125.59146 271 MET B C 1
ATOM 3596 O O . MET C 1 271 ? 194.50300 140.51900 154.91700 1.000 125.59146 271 MET B O 1
ATOM 3601 N N . HIS C 1 272 ? 196.38900 141.35500 154.02400 1.000 120.08826 272 HIS B N 1
ATOM 3602 C CA . HIS C 1 272 ? 195.69200 142.00500 152.92900 1.000 120.08826 272 HIS B CA 1
ATOM 3603 C C . HIS C 1 272 ? 195.28700 141.04500 151.82700 1.000 120.08826 272 HIS B C 1
ATOM 3604 O O . HIS C 1 272 ? 194.62300 141.47100 150.87800 1.000 120.08826 272 HIS B O 1
ATOM 3611 N N . THR C 1 273 ? 195.67000 139.77800 151.91200 1.000 119.48827 273 THR B N 1
ATOM 3612 C CA . THR C 1 273 ? 195.26400 138.80100 150.90800 1.000 119.48827 273 THR B CA 1
ATOM 3613 C C . THR C 1 273 ? 195.34700 137.42200 151.53600 1.000 119.48827 273 THR B C 1
ATOM 3614 O O . THR C 1 273 ? 196.44100 136.93000 151.81700 1.000 119.48827 273 THR B O 1
ATOM 3618 N N . TYR C 1 274 ? 194.19400 136.81100 151.75600 1.000 121.74936 274 TYR B N 1
ATOM 3619 C CA . TYR C 1 274 ? 194.11900 135.48200 152.34000 1.000 121.74936 274 TYR B CA 1
ATOM 3620 C C . TYR C 1 274 ? 194.31200 134.44300 151.24600 1.000 121.74936 274 TYR B C 1
ATOM 3621 O O . TYR C 1 274 ? 193.33900 133.98300 150.64000 1.000 121.74936 274 TYR B O 1
ATOM 3630 N N . THR C 1 275 ? 195.56300 134.08800 150.98300 1.000 131.57939 275 THR B N 1
ATOM 3631 C CA . THR C 1 275 ? 195.89700 133.06600 150.00300 1.000 131.57939 275 THR B CA 1
ATOM 3632 C C . THR C 1 275 ? 195.29000 131.74600 150.44900 1.000 131.57939 275 THR B C 1
ATOM 3633 O O . THR C 1 275 ? 195.50600 131.31500 151.58500 1.000 131.57939 275 THR B O 1
ATOM 3637 N N . SER C 1 276 ? 194.52900 131.11400 149.55900 1.000 131.85757 276 SER B N 1
ATOM 3638 C CA . SER C 1 276 ? 193.72100 129.95600 149.92000 1.000 131.85757 276 SER B CA 1
ATOM 3639 C C . SER C 1 276 ? 194.52800 128.82900 150.55300 1.000 131.85757 276 SER B C 1
ATOM 3640 O O . SER C 1 276 ? 194.20700 128.38600 151.65900 1.000 131.85757 276 SER B O 1
ATOM 3643 N N . ASP C 1 277 ? 195.57100 128.35900 149.86900 1.000 135.11763 277 ASP B N 1
ATOM 3644 C CA . ASP C 1 277 ? 196.25100 127.13300 150.27500 1.000 135.11763 277 ASP B CA 1
ATOM 3645 C C . ASP C 1 277 ? 196.84300 127.20300 151.67900 1.000 135.11763 277 ASP B C 1
ATOM 3646 O O . ASP C 1 277 ? 196.39500 126.48700 152.57900 1.000 135.11763 277 ASP B O 1
ATOM 3651 N N . ASP C 1 278 ? 197.83700 128.06700 151.88800 1.000 135.02500 278 ASP B N 1
ATOM 3652 C CA . ASP C 1 278 ? 198.57200 128.05200 153.14800 1.000 135.02500 278 ASP B CA 1
ATOM 3653 C C . ASP C 1 278 ? 197.73700 128.61900 154.28300 1.000 135.02500 278 ASP B C 1
ATOM 3654 O O . ASP C 1 278 ? 197.66700 128.03600 155.36900 1.000 135.02500 278 ASP B O 1
ATOM 3659 N N . SER C 1 279 ? 197.09400 129.76100 154.04700 1.000 132.61667 279 SER B N 1
ATOM 3660 C CA . SER C 1 279 ? 196.39100 130.46000 155.11600 1.000 132.61667 279 SER B CA 1
ATOM 3661 C C . SER C 1 279 ? 195.24000 129.62600 155.66700 1.000 132.61667 279 SER B C 1
ATOM 3662 O O . SER C 1 279 ? 194.77400 129.85200 156.78800 1.000 132.61667 279 SER B O 1
ATOM 3665 N N . ASN C 1 280 ? 194.76500 128.65100 154.89100 1.000 132.81835 280 ASN B N 1
ATOM 3666 C CA . ASN C 1 280 ? 193.74300 127.74400 155.40600 1.000 132.81835 280 ASN B CA 1
ATOM 3667 C C . ASN C 1 280 ? 194.30400 126.86700 156.52000 1.000 132.81835 280 ASN B C 1
ATOM 3668 O O . ASN C 1 280 ? 193.59200 126.51200 157.46600 1.000 132.81835 280 ASN B O 1
ATOM 3673 N N . SER C 1 281 ? 195.58400 126.50400 156.42000 1.000 135.95040 281 SER B N 1
ATOM 3674 C CA . SER C 1 281 ? 196.18300 125.62300 157.41800 1.000 135.95040 281 SER B CA 1
ATOM 3675 C C . SER C 1 281 ? 196.56000 126.38300 158.68300 1.000 135.95040 281 SER B C 1
ATOM 3676 O O . SER C 1 281 ? 196.34900 125.89100 159.79600 1.000 135.95040 281 SER B O 1
ATOM 3679 N N . ILE C 1 282 ? 197.12400 127.57700 158.53600 1.000 136.41886 282 ILE B N 1
ATOM 3680 C CA . ILE C 1 282 ? 197.63600 128.31100 159.68500 1.000 136.41886 282 ILE B CA 1
ATOM 3681 C C . ILE C 1 282 ? 196.94000 129.65800 159.85100 1.000 136.41886 282 ILE B C 1
ATOM 3682 O O . ILE C 1 282 ? 196.52800 130.28600 158.87900 1.000 136.41886 282 ILE B O 1
ATOM 3687 N N . MET C 1 295 ? 186.00400 134.95600 165.07200 1.000 121.68325 295 MET B N 1
ATOM 3688 C CA . MET C 1 295 ? 186.30100 135.15700 163.66100 1.000 121.68325 295 MET B CA 1
ATOM 3689 C C . MET C 1 295 ? 186.42600 133.83300 162.93300 1.000 121.68325 295 MET B C 1
ATOM 3690 O O . MET C 1 295 ? 186.57200 133.80600 161.71300 1.000 121.68325 295 MET B O 1
ATOM 3695 N N . ASP C 1 296 ? 186.37600 132.72800 163.67500 1.000 111.48787 296 ASP B N 1
ATOM 3696 C CA . ASP C 1 296 ? 186.42100 131.43000 163.01700 1.000 111.48787 296 ASP B CA 1
ATOM 3697 C C . ASP C 1 296 ? 185.17000 131.19000 162.18800 1.000 111.48787 296 ASP B C 1
ATOM 3698 O O . ASP C 1 296 ? 185.24600 130.57500 161.11900 1.000 111.48787 296 ASP B O 1
ATOM 3703 N N . SER C 1 297 ? 184.02200 131.69700 162.63500 1.000 106.25707 297 SER B N 1
ATOM 3704 C CA . SER C 1 297 ? 182.81400 131.57600 161.82900 1.000 106.25707 297 SER B CA 1
ATOM 3705 C C . SER C 1 297 ? 182.93200 132.36900 160.53500 1.000 106.25707 297 SER B C 1
ATOM 3706 O O . SER C 1 297 ? 182.56400 131.87500 159.46300 1.000 106.25707 297 SER B O 1
ATOM 3709 N N . LYS C 1 298 ? 183.44700 133.59700 160.61300 1.000 102.68409 298 LYS B N 1
ATOM 3710 C CA . LYS C 1 298 ? 183.60700 134.39900 159.40700 1.000 102.68409 298 LYS B CA 1
ATOM 3711 C C . LYS C 1 298 ? 184.60400 133.76300 158.45300 1.000 102.68409 298 LYS B C 1
ATOM 3712 O O . LYS C 1 298 ? 184.37400 133.73300 157.24300 1.000 102.68409 298 LYS B O 1
ATOM 3718 N N . VAL C 1 299 ? 185.70700 133.23200 158.97400 1.000 101.70299 299 VAL B N 1
ATOM 3719 C CA . VAL C 1 299 ? 186.67700 132.59100 158.09600 1.000 101.70299 299 VAL B CA 1
ATOM 3720 C C . VAL C 1 299 ? 186.08000 131.35700 157.44100 1.000 101.70299 299 VAL B C 1
ATOM 3721 O O . VAL C 1 299 ? 186.28600 131.11700 156.24700 1.000 101.70299 299 VAL B O 1
ATOM 3725 N N . LYS C 1 300 ? 185.33500 130.55200 158.19700 1.000 103.05539 300 LYS B N 1
ATOM 3726 C CA . LYS C 1 300 ? 184.74500 129.35400 157.61300 1.000 103.05539 300 LYS B CA 1
ATOM 3727 C C . LYS C 1 300 ? 183.75200 129.71000 156.51600 1.000 103.05539 300 LYS B C 1
ATOM 3728 O O . LYS C 1 300 ? 183.79700 129.14900 155.41400 1.000 103.05539 300 LYS B O 1
ATOM 3734 N N . ALA C 1 301 ? 182.84300 130.64500 156.80000 1.000 98.80936 301 ALA B N 1
ATOM 3735 C CA . ALA C 1 301 ? 181.86200 131.04000 155.79700 1.000 98.80936 301 ALA B CA 1
ATOM 3736 C C . ALA C 1 301 ? 182.53000 131.65700 154.57900 1.000 98.80936 301 ALA B C 1
ATOM 3737 O O . ALA C 1 301 ? 182.10000 131.41900 153.44700 1.000 98.80936 301 ALA B O 1
ATOM 3739 N N . ALA C 1 302 ? 183.58900 132.44000 154.78100 1.000 95.68244 302 ALA B N 1
ATOM 3740 C CA . ALA C 1 302 ? 184.26300 133.06200 153.65100 1.000 95.68244 302 ALA B CA 1
ATOM 3741 C C . ALA C 1 302 ? 184.97500 132.03100 152.79300 1.000 95.68244 302 ALA B C 1
ATOM 3742 O O . ALA C 1 302 ? 184.89300 132.08600 151.56500 1.000 95.68244 302 ALA B O 1
ATOM 3744 N N . THR C 1 303 ? 185.67800 131.08200 153.40600 1.000 97.06865 303 THR B N 1
ATOM 3745 C CA . THR C 1 303 ? 186.32400 130.04800 152.60900 1.000 97.06865 303 THR B CA 1
ATOM 3746 C C . THR C 1 303 ? 185.30000 129.21600 151.85500 1.000 97.06865 303 THR B C 1
ATOM 3747 O O . THR C 1 303 ? 185.50900 128.87600 150.68200 1.000 97.06865 303 THR B O 1
ATOM 3751 N N . TRP C 1 304 ? 184.17900 128.88900 152.49600 1.000 99.32428 304 TRP B N 1
ATOM 3752 C CA . TRP C 1 304 ? 183.13200 128.16300 151.78900 1.000 99.32428 304 TRP B CA 1
ATOM 3753 C C . TRP C 1 304 ? 182.64900 128.95400 150.58200 1.000 99.32428 304 TRP B C 1
ATOM 3754 O O . TRP C 1 304 ? 182.75200 128.49300 149.44200 1.000 99.32428 304 TRP B O 1
ATOM 3765 N N . ALA C 1 305 ? 182.15400 130.17100 150.80900 1.000 95.91240 305 ALA B N 1
ATOM 3766 C CA . ALA C 1 305 ? 181.65100 130.98100 149.70800 1.000 95.91240 305 ALA B CA 1
ATOM 3767 C C . ALA C 1 305 ? 182.71400 131.27400 148.66500 1.000 95.91240 305 ALA B C 1
ATOM 3768 O O . ALA C 1 305 ? 182.37200 131.65200 147.54400 1.000 95.91240 305 ALA B O 1
ATOM 3770 N N . LEU C 1 306 ? 183.99000 131.12900 149.00400 1.000 98.10731 306 LEU B N 1
ATOM 3771 C CA . LEU C 1 306 ? 185.02500 131.31200 147.99800 1.000 98.10731 306 LEU B CA 1
ATOM 3772 C C . LEU C 1 306 ? 185.18000 130.07200 147.13800 1.000 98.10731 306 LEU B C 1
ATOM 3773 O O . LEU C 1 306 ? 185.37800 130.17600 145.92500 1.000 98.10731 306 LEU B O 1
ATOM 3778 N N . ASP C 1 307 ? 185.08200 128.89000 147.73900 1.000 102.70608 307 ASP B N 1
ATOM 3779 C CA . ASP C 1 307 ? 185.16200 127.68100 146.93300 1.000 102.70608 307 ASP B CA 1
ATOM 3780 C C . ASP C 1 307 ? 184.00700 127.54700 145.95000 1.000 102.70608 307 ASP B C 1
ATOM 3781 O O . ASP C 1 307 ? 184.05500 126.66800 145.08600 1.000 102.70608 307 ASP B O 1
ATOM 3786 N N . ARG C 1 308 ? 182.98800 128.39400 146.05100 1.000 100.96064 308 ARG B N 1
ATOM 3787 C CA . ARG C 1 308 ? 181.79400 128.30400 145.22400 1.000 100.96064 308 ARG B CA 1
ATOM 3788 C C . ARG C 1 308 ? 181.74600 129.35400 144.12600 1.000 100.96064 308 ARG B C 1
ATOM 3789 O O . ARG C 1 308 ? 180.74900 129.42700 143.40600 1.000 100.96064 308 ARG B O 1
ATOM 3797 N N . GLY C 1 309 ? 182.77900 130.17600 143.98800 1.000 98.13056 309 GLY B N 1
ATOM 3798 C CA . GLY C 1 309 ? 182.78900 131.16800 142.93600 1.000 98.13056 309 GLY B CA 1
ATOM 3799 C C . GLY C 1 309 ? 182.82000 132.59500 143.43500 1.000 98.13056 309 GLY B C 1
ATOM 3800 O O . GLY C 1 309 ? 183.48400 133.44700 142.84300 1.000 98.13056 309 GLY B O 1
ATOM 3801 N N . VAL C 1 310 ? 182.10200 132.87100 144.52100 1.000 94.67111 310 VAL B N 1
ATOM 3802 C CA . VAL C 1 310 ? 182.08400 134.21200 145.08300 1.000 94.67111 310 VAL B CA 1
ATOM 3803 C C . VAL C 1 310 ? 183.47600 134.58200 145.57400 1.000 94.67111 310 VAL B C 1
ATOM 3804 O O . VAL C 1 310 ? 184.28500 133.71600 145.92100 1.000 94.67111 310 VAL B O 1
ATOM 3808 N N . SER C 1 311 ? 183.76700 135.88000 145.60100 1.000 88.37430 311 SER B N 1
ATOM 3809 C CA . SER C 1 311 ? 185.01700 136.39300 146.14800 1.000 88.37430 311 SER B CA 1
ATOM 3810 C C . SER C 1 311 ? 184.68100 137.32000 147.30100 1.000 88.37430 311 SER B C 1
ATOM 3811 O O . SER C 1 311 ? 183.95000 138.29400 147.11700 1.000 88.37430 311 SER B O 1
ATOM 3814 N N . VAL C 1 312 ? 185.22900 137.03000 148.47600 1.000 87.65448 312 VAL B N 1
ATOM 3815 C CA . VAL C 1 312 ? 184.79500 137.62400 149.73200 1.000 87.65448 312 VAL B CA 1
ATOM 3816 C C . VAL C 1 312 ? 185.81100 138.65200 150.20100 1.000 87.65448 312 VAL B C 1
ATOM 3817 O O . VAL C 1 312 ? 187.01800 138.40900 150.15300 1.000 87.65448 312 VAL B O 1
ATOM 3821 N N . VAL C 1 313 ? 185.31900 139.79100 150.67400 1.000 86.61544 313 VAL B N 1
ATOM 3822 C CA . VAL C 1 313 ? 186.15000 140.85100 151.22700 1.000 86.61544 313 VAL B CA 1
ATOM 3823 C C . VAL C 1 313 ? 185.64800 141.15700 152.62100 1.000 86.61544 313 VAL B C 1
ATOM 3824 O O . VAL C 1 313 ? 184.48200 141.52400 152.79200 1.000 86.61544 313 VAL B O 1
ATOM 3828 N N . ILE C 1 314 ? 186.52000 141.02100 153.61300 1.000 93.87432 314 ILE B N 1
ATOM 3829 C CA . ILE C 1 314 ? 186.18800 141.30800 155.00200 1.000 93.87432 314 ILE B CA 1
ATOM 3830 C C . ILE C 1 314 ? 186.79500 142.64900 155.36300 1.000 93.87432 314 ILE B C 1
ATOM 3831 O O . ILE C 1 314 ? 188.01600 142.81500 155.31300 1.000 93.87432 314 ILE B O 1
ATOM 3836 N N . CYS C 1 315 ? 185.95200 143.60300 155.73500 1.000 101.07756 315 CYS B N 1
ATOM 3837 C CA . CYS C 1 315 ? 186.42900 144.94500 156.02800 1.000 101.07756 315 CYS B CA 1
ATOM 3838 C C . CYS C 1 315 ? 185.96900 145.39700 157.40000 1.000 101.07756 315 CYS B C 1
ATOM 3839 O O . CYS C 1 315 ? 185.33800 144.62900 158.12700 1.000 101.07756 315 CYS B O 1
ATOM 3842 N N . ASN C 1 316 ? 186.27700 146.63300 157.76600 1.000 110.85517 316 ASN B N 1
ATOM 3843 C CA . ASN C 1 316 ? 185.92900 147.17500 159.07100 1.000 110.85517 316 ASN B CA 1
ATOM 3844 C C . ASN C 1 316 ? 184.76600 148.13700 158.90500 1.000 110.85517 316 ASN B C 1
ATOM 3845 O O . ASN C 1 316 ? 184.88800 149.14600 158.20700 1.000 110.85517 316 ASN B O 1
ATOM 3850 N N . GLY C 1 317 ? 183.64600 147.83100 159.55500 1.000 107.06076 317 GLY B N 1
ATOM 3851 C CA . GLY C 1 317 ? 182.45200 148.63400 159.37800 1.000 107.06076 317 GLY B CA 1
ATOM 3852 C C . GLY C 1 317 ? 182.54800 150.02000 159.96300 1.000 107.06076 317 GLY B C 1
ATOM 3853 O O . GLY C 1 317 ? 181.82500 150.91700 159.52100 1.000 107.06076 317 GLY B O 1
ATOM 3854 N N . MET C 1 318 ? 183.43000 150.22100 160.93700 1.000 110.19181 318 MET B N 1
ATOM 3855 C CA . MET C 1 318 ? 183.58500 151.50600 161.59900 1.000 110.19181 318 MET B CA 1
ATOM 3856 C C . MET C 1 318 ? 184.55200 152.42700 160.86900 1.000 110.19181 318 MET B C 1
ATOM 3857 O O . MET C 1 318 ? 185.10400 153.34800 161.48000 1.000 110.19181 318 MET B O 1
ATOM 3862 N N . GLN C 1 319 ? 184.76800 152.19500 159.58300 1.000 109.55644 319 GLN B N 1
ATOM 3863 C CA . GLN C 1 319 ? 185.62400 153.02300 158.75300 1.000 109.55644 319 GLN B CA 1
ATOM 3864 C C . GLN C 1 319 ? 184.76100 153.89300 157.85300 1.000 109.55644 319 GLN B C 1
ATOM 3865 O O . GLN C 1 319 ? 183.66300 153.50300 157.45400 1.000 109.55644 319 GLN B O 1
ATOM 3871 N N . GLU C 1 320 ? 185.25500 155.08600 157.54700 1.000 110.57307 320 GLU B N 1
ATOM 3872 C CA . GLU C 1 320 ? 184.49600 156.00900 156.71900 1.000 110.57307 320 GLU B CA 1
ATOM 3873 C C . GLU C 1 320 ? 184.67100 155.65600 155.25000 1.000 110.57307 320 GLU B C 1
ATOM 3874 O O . GLU C 1 320 ? 185.79800 155.49200 154.77200 1.000 110.57307 320 GLU B O 1
ATOM 3880 N N . LYS C 1 321 ? 183.55000 155.54300 154.53700 1.000 101.76853 321 LYS B N 1
ATOM 3881 C CA . LYS C 1 321 ? 183.53300 155.20000 153.11900 1.000 101.76853 321 LYS B CA 1
ATOM 3882 C C . LYS C 1 321 ? 184.28400 153.89100 152.87300 1.000 101.76853 321 LYS B C 1
ATOM 3883 O O . LYS C 1 321 ? 185.35000 153.85700 152.26900 1.000 101.76853 321 LYS B O 1
ATOM 3889 N N . ALA C 1 322 ? 183.70900 152.81400 153.40100 1.000 97.59691 322 ALA B N 1
ATOM 3890 C CA . ALA C 1 322 ? 184.31200 151.49500 153.27500 1.000 97.59691 322 ALA B CA 1
ATOM 3891 C C . ALA C 1 322 ? 183.93900 150.81200 151.96600 1.000 97.59691 322 ALA B C 1
ATOM 3892 O O . ALA C 1 322 ? 184.81600 150.31500 151.25700 1.000 97.59691 322 ALA B O 1
ATOM 3894 N N . ILE C 1 323 ? 182.65200 150.76700 151.63100 1.000 92.97144 323 ILE B N 1
ATOM 3895 C CA . ILE C 1 323 ? 182.24200 150.10600 150.39800 1.000 92.97144 323 ILE B CA 1
ATOM 3896 C C . ILE C 1 323 ? 182.78100 150.84900 149.18700 1.000 92.97144 323 ILE B C 1
ATOM 3897 O O . ILE C 1 323 ? 183.25600 150.23600 148.22400 1.000 92.97144 323 ILE B O 1
ATOM 3902 N N . LYS C 1 324 ? 182.73300 152.17700 149.21600 1.000 97.90348 324 LYS B N 1
ATOM 3903 C CA . LYS C 1 324 ? 183.15000 152.95600 148.06200 1.000 97.90348 324 LYS B CA 1
ATOM 3904 C C . LYS C 1 324 ? 184.64800 152.89200 147.82900 1.000 97.90348 324 LYS B C 1
ATOM 3905 O O . LYS C 1 324 ? 185.09900 153.21200 146.72800 1.000 97.90348 324 LYS B O 1
ATOM 3911 N N . THR C 1 325 ? 185.43300 152.49400 148.82300 1.000 97.88610 325 THR B N 1
ATOM 3912 C CA . THR C 1 325 ? 186.85500 152.30900 148.59600 1.000 97.88610 325 THR B CA 1
ATOM 3913 C C . THR C 1 325 ? 187.23800 150.85300 148.41200 1.000 97.88610 325 THR B C 1
ATOM 3914 O O . THR C 1 325 ? 188.32700 150.57900 147.90500 1.000 97.88610 325 THR B O 1
ATOM 3918 N N . ILE C 1 326 ? 186.38800 149.91500 148.82400 1.000 95.49712 326 ILE B N 1
ATOM 3919 C CA . ILE C 1 326 ? 186.60800 148.52000 148.47000 1.000 95.49712 326 ILE B CA 1
ATOM 3920 C C . ILE C 1 326 ? 186.34700 148.30900 146.99300 1.000 95.49712 326 ILE B C 1
ATOM 3921 O O . ILE C 1 326 ? 187.17200 147.73600 146.27600 1.000 95.49712 326 ILE B O 1
ATOM 3926 N N . ILE C 1 327 ? 185.19200 148.77300 146.51600 1.000 94.98179 327 ILE B N 1
ATOM 3927 C CA . ILE C 1 327 ? 184.88500 148.66300 145.09800 1.000 94.98179 327 ILE B CA 1
ATOM 3928 C C . ILE C 1 327 ? 185.81400 149.54100 144.27700 1.000 94.98179 327 ILE B C 1
ATOM 3929 O O . ILE C 1 327 ? 186.13100 149.21700 143.13000 1.000 94.98179 327 ILE B O 1
ATOM 3934 N N . GLY C 1 328 ? 186.28200 150.65000 144.84100 1.000 99.96007 328 GLY B N 1
ATOM 3935 C CA . GLY C 1 328 ? 187.20400 151.49600 144.11200 1.000 99.96007 328 GLY B CA 1
ATOM 3936 C C . GLY C 1 328 ? 188.51800 150.82600 143.78500 1.000 99.96007 328 GLY B C 1
ATOM 3937 O O . GLY C 1 328 ? 189.19000 151.23200 142.83500 1.000 99.96007 328 GLY B O 1
ATOM 3938 N N . GLY C 1 329 ? 188.90100 149.81000 144.54700 1.000 103.89215 329 GLY B N 1
ATOM 3939 C CA . GLY C 1 329 ? 190.13400 149.08900 144.31700 1.000 103.89215 329 GLY B CA 1
ATOM 3940 C C . GLY C 1 329 ? 191.22800 149.37000 145.32000 1.000 103.89215 329 GLY B C 1
ATOM 3941 O O . GLY C 1 329 ? 192.26800 148.70400 145.27200 1.000 103.89215 329 GLY B O 1
ATOM 3942 N N . ARG C 1 330 ? 191.04100 150.32900 146.21900 1.000 107.12063 330 ARG B N 1
ATOM 3943 C CA . ARG C 1 330 ? 192.06800 150.63000 147.20000 1.000 107.12063 330 ARG B CA 1
ATOM 3944 C C . ARG C 1 330 ? 192.19700 149.48900 148.19900 1.000 107.12063 330 ARG B C 1
ATOM 3945 O O . ARG C 1 330 ? 191.26900 148.71000 148.41300 1.000 107.12063 330 ARG B O 1
ATOM 3953 N N . LYS C 1 331 ? 193.36700 149.40100 148.81900 1.000 108.55399 331 LYS B N 1
ATOM 3954 C CA . LYS C 1 331 ? 193.69100 148.29100 149.71200 1.000 108.55399 331 LYS B CA 1
ATOM 3955 C C . LYS C 1 331 ? 192.98100 148.49000 151.04200 1.000 108.55399 331 LYS B C 1
ATOM 3956 O O . LYS C 1 331 ? 193.40000 149.29800 151.86900 1.000 108.55399 331 LYS B O 1
ATOM 3962 N N . VAL C 1 332 ? 191.90700 147.73500 151.25900 1.000 104.13497 332 VAL B N 1
ATOM 3963 C CA . VAL C 1 332 ? 191.10400 147.82700 152.47200 1.000 104.13497 332 VAL B CA 1
ATOM 3964 C C . VAL C 1 332 ? 190.65400 146.42500 152.84800 1.000 104.13497 332 VAL B C 1
ATOM 3965 O O . VAL C 1 332 ? 190.09700 145.70900 152.01200 1.000 104.13497 332 VAL B O 1
ATOM 3969 N N . GLY C 1 333 ? 190.90000 146.02600 154.08600 1.000 104.09844 333 GLY B N 1
ATOM 3970 C CA . GLY C 1 333 ? 190.40200 144.75600 154.56200 1.000 104.09844 333 GLY B CA 1
ATOM 3971 C C . GLY C 1 333 ? 191.17600 143.57500 154.00700 1.000 104.09844 333 GLY B C 1
ATOM 3972 O O . GLY C 1 333 ? 192.27300 143.70700 153.46700 1.000 104.09844 333 GLY B O 1
ATOM 3973 N N . THR C 1 334 ? 190.57900 142.39800 154.15000 1.000 104.70625 334 THR B N 1
ATOM 3974 C CA . THR C 1 334 ? 191.15500 141.15500 153.66500 1.000 104.70625 334 THR B CA 1
ATOM 3975 C C . THR C 1 334 ? 190.36300 140.66800 152.46500 1.000 104.70625 334 THR B C 1
ATOM 3976 O O . THR C 1 334 ? 189.13100 140.70300 152.48000 1.000 104.70625 334 THR B O 1
ATOM 3980 N N . PHE C 1 335 ? 191.06600 140.21800 151.43400 1.000 103.92583 335 PHE B N 1
ATOM 3981 C CA . PHE C 1 335 ? 190.46400 139.80300 150.17600 1.000 103.92583 335 PHE B CA 1
ATOM 3982 C C . PHE C 1 335 ? 190.72200 138.32000 149.97600 1.000 103.92583 335 PHE B C 1
ATOM 3983 O O . PHE C 1 335 ? 191.85700 137.92000 149.70800 1.000 103.92583 335 PHE B O 1
ATOM 3991 N N . PHE C 1 336 ? 189.67800 137.51100 150.10200 1.000 103.40485 336 PHE B N 1
ATOM 3992 C CA . PHE C 1 336 ? 189.80500 136.06200 150.03300 1.000 103.40485 336 PHE B CA 1
ATOM 3993 C C . PHE C 1 336 ? 189.84700 135.63900 148.57500 1.000 103.40485 336 PHE B C 1
ATOM 3994 O O . PHE C 1 336 ? 188.81900 135.64000 147.89700 1.000 103.40485 336 PHE B O 1
ATOM 4002 N N . THR C 1 337 ? 191.02300 135.25500 148.09100 1.000 112.78523 337 THR B N 1
ATOM 4003 C CA . THR C 1 337 ? 191.14900 134.78700 146.72100 1.000 112.78523 337 THR B CA 1
ATOM 4004 C C . THR C 1 337 ? 192.12200 133.62300 146.66700 1.000 112.78523 337 THR B C 1
ATOM 4005 O O . THR C 1 337 ? 192.74600 133.25700 147.66600 1.000 112.78523 337 THR B O 1
ATOM 4009 N N . GLU C 1 338 ? 192.25000 133.04500 145.48000 1.000 117.28846 338 GLU B N 1
ATOM 4010 C CA . GLU C 1 338 ? 193.14700 131.92300 145.27100 1.000 117.28846 338 GLU B CA 1
ATOM 4011 C C . GLU C 1 338 ? 194.59800 132.35500 145.40500 1.000 117.28846 338 GLU B C 1
ATOM 4012 O O . GLU C 1 338 ? 195.32000 132.44700 144.41500 1.000 117.28846 338 GLU B O 1
ATOM 4018 N N . GLN D 1 115 ? 149.30100 160.30600 199.76300 1.000 121.45707 115 GLN F N 1
ATOM 4019 C CA . GLN D 1 115 ? 150.56600 160.03000 199.09300 1.000 121.45707 115 GLN F CA 1
ATOM 4020 C C . GLN D 1 115 ? 150.61300 158.60900 198.56100 1.000 121.45707 115 GLN F C 1
ATOM 4021 O O . GLN D 1 115 ? 150.97700 158.38000 197.41000 1.000 121.45707 115 GLN F O 1
ATOM 4027 N N . GLU D 1 116 ? 150.21600 157.65600 199.40000 1.000 120.03698 116 GLU F N 1
ATOM 4028 C CA . GLU D 1 116 ? 150.35100 156.24300 199.07600 1.000 120.03698 116 GLU F CA 1
ATOM 4029 C C . GLU D 1 116 ? 149.54900 155.83000 197.85900 1.000 120.03698 116 GLU F C 1
ATOM 4030 O O . GLU D 1 116 ? 149.59100 154.65600 197.49000 1.000 120.03698 116 GLU F O 1
ATOM 4036 N N . LEU D 1 117 ? 148.81100 156.74300 197.23900 1.000 117.46212 117 LEU F N 1
ATOM 4037 C CA . LEU D 1 117 ? 148.26400 156.50600 195.91500 1.000 117.46212 117 LEU F CA 1
ATOM 4038 C C . LEU D 1 117 ? 149.12700 157.10900 194.82200 1.000 117.46212 117 LEU F C 1
ATOM 4039 O O . LEU D 1 117 ? 149.16700 156.57200 193.71400 1.000 117.46212 117 LEU F O 1
ATOM 4044 N N . LEU D 1 118 ? 149.81300 158.21600 195.09800 1.000 116.19596 118 LEU F N 1
ATOM 4045 C CA . LEU D 1 118 ? 150.74400 158.75900 194.12300 1.000 116.19596 118 LEU F CA 1
ATOM 4046 C C . LEU D 1 118 ? 152.04100 157.97700 194.07700 1.000 116.19596 118 LEU F C 1
ATOM 4047 O O . LEU D 1 118 ? 152.78800 158.09700 193.10300 1.000 116.19596 118 LEU F O 1
ATOM 4052 N N . MET D 1 119 ? 152.31800 157.17900 195.10100 1.000 119.87333 119 MET F N 1
ATOM 4053 C CA . MET D 1 119 ? 153.53600 156.39400 195.18600 1.000 119.87333 119 MET F CA 1
ATOM 4054 C C . MET D 1 119 ? 153.31000 154.94000 194.81700 1.000 119.87333 119 MET F C 1
ATOM 4055 O O . MET D 1 119 ? 154.12300 154.08800 195.18000 1.000 119.87333 119 MET F O 1
ATOM 4060 N N . SER D 1 120 ? 152.21700 154.63100 194.12500 1.000 114.92149 120 SER F N 1
ATOM 4061 C CA . SER D 1 120 ? 151.93900 153.27300 193.68200 1.000 114.92149 120 SER F CA 1
ATOM 4062 C C . SER D 1 120 ? 151.37700 153.26500 192.27200 1.000 114.92149 120 SER F C 1
ATOM 4063 O O . SER D 1 120 ? 150.66600 152.33700 191.88700 1.000 114.92149 120 SER F O 1
ATOM 4066 N N . LEU D 1 121 ? 151.67400 154.29600 191.49700 1.000 112.51538 121 LEU F N 1
ATOM 4067 C CA . LEU D 1 121 ? 151.32900 154.33300 190.08700 1.000 112.51538 121 LEU F CA 1
ATOM 4068 C C . LEU D 1 121 ? 152.54700 153.96500 189.25900 1.000 112.51538 121 LEU F C 1
ATOM 4069 O O . LEU D 1 121 ? 153.68600 154.19800 189.66100 1.000 112.51538 121 LEU F O 1
ATOM 4074 N N . SER D 1 122 ? 152.30000 153.37900 188.09700 1.000 110.31740 122 SER F N 1
ATOM 4075 C CA . SER D 1 122 ? 153.39200 153.09800 187.18500 1.000 110.31740 122 SER F CA 1
ATOM 4076 C C . SER D 1 122 ? 153.98400 154.40000 186.67700 1.000 110.31740 122 SER F C 1
ATOM 4077 O O . SER D 1 122 ? 153.27600 155.38400 186.46900 1.000 110.31740 122 SER F O 1
ATOM 4080 N N . MET D 1 123 ? 155.29700 154.40200 186.45600 1.000 110.38716 123 MET F N 1
ATOM 4081 C CA . MET D 1 123 ? 155.96100 155.60500 185.97500 1.000 110.38716 123 MET F CA 1
ATOM 4082 C C . MET D 1 123 ? 155.41700 156.08600 184.64200 1.000 110.38716 123 MET F C 1
ATOM 4083 O O . MET D 1 123 ? 155.82900 157.15000 184.17700 1.000 110.38716 123 MET F O 1
ATOM 4088 N N . ARG D 1 124 ? 154.52700 155.33100 184.00900 1.000 106.39554 124 ARG F N 1
ATOM 4089 C CA . ARG D 1 124 ? 153.88300 155.78700 182.78900 1.000 106.39554 124 ARG F CA 1
ATOM 4090 C C . ARG D 1 124 ? 152.61300 156.56800 183.07900 1.000 106.39554 124 ARG F C 1
ATOM 4091 O O . ARG D 1 124 ? 152.32100 157.54900 182.39200 1.000 106.39554 124 ARG F O 1
ATOM 4099 N N . GLU D 1 125 ? 151.85200 156.15600 184.09200 1.000 110.78935 125 GLU F N 1
ATOM 4100 C CA . GLU D 1 125 ? 150.65300 156.89700 184.46000 1.000 110.78935 125 GLU F CA 1
ATOM 4101 C C . GLU D 1 125 ? 150.99300 158.25100 185.05800 1.000 110.78935 125 GLU F C 1
ATOM 4102 O O . GLU D 1 125 ? 150.24200 159.21100 184.87200 1.000 110.78935 125 GLU F O 1
ATOM 4108 N N . THR D 1 126 ? 152.10800 158.34800 185.77900 1.000 107.61604 126 THR F N 1
ATOM 4109 C CA . THR D 1 126 ? 152.49500 159.62200 186.36900 1.000 107.61604 126 THR F CA 1
ATOM 4110 C C . THR D 1 126 ? 152.77500 160.66400 185.29900 1.000 107.61604 126 THR F C 1
ATOM 4111 O O . THR D 1 126 ? 152.40600 161.83200 185.45100 1.000 107.61604 126 THR F O 1
ATOM 4115 N N . LEU D 1 127 ? 153.40300 160.26100 184.20300 1.000 107.60285 127 LEU F N 1
ATOM 4116 C CA . LEU D 1 127 ? 153.71300 161.17900 183.11700 1.000 107.60285 127 LEU F CA 1
ATOM 4117 C C . LEU D 1 127 ? 152.50500 161.52600 182.25700 1.000 107.60285 127 LEU F C 1
ATOM 4118 O O . LEU D 1 127 ? 152.66200 162.24600 181.26600 1.000 107.60285 127 LEU F O 1
ATOM 4123 N N . ASN D 1 128 ? 151.31700 161.03800 182.59900 1.000 108.90411 128 ASN F N 1
ATOM 4124 C CA . ASN D 1 128 ? 150.10000 161.35700 181.85600 1.000 108.90411 128 ASN F CA 1
ATOM 4125 C C . ASN D 1 128 ? 149.02400 161.92300 182.77300 1.000 108.90411 128 ASN F C 1
ATOM 4126 O O . ASN D 1 128 ? 148.90700 163.13600 182.93300 1.000 108.90411 128 ASN F O 1
ATOM 4131 N N . PRO E 1 45 ? 131.14400 131.50400 177.11000 1.000 108.81623 45 PRO C N 1
ATOM 4132 C CA . PRO E 1 45 ? 131.82700 132.79300 176.99800 1.000 108.81623 45 PRO C CA 1
ATOM 4133 C C . PRO E 1 45 ? 131.57400 133.66500 178.21000 1.000 108.81623 45 PRO C C 1
ATOM 4134 O O . PRO E 1 45 ? 130.70300 133.35400 179.01500 1.000 108.81623 45 PRO C O 1
ATOM 4138 N N . THR E 1 46 ? 132.33100 134.74800 178.33600 1.000 111.13991 46 THR C N 1
ATOM 4139 C CA . THR E 1 46 ? 132.20200 135.62500 179.48800 1.000 111.13991 46 THR C CA 1
ATOM 4140 C C . THR E 1 46 ? 131.27600 136.80500 179.24200 1.000 111.13991 46 THR C C 1
ATOM 4141 O O . THR E 1 46 ? 130.80600 137.41500 180.20700 1.000 111.13991 46 THR C O 1
ATOM 4145 N N . PHE E 1 47 ? 131.00600 137.14200 177.98500 1.000 107.09380 47 PHE C N 1
ATOM 4146 C CA . PHE E 1 47 ? 130.12900 138.25000 177.63400 1.000 107.09380 47 PHE C CA 1
ATOM 4147 C C . PHE E 1 47 ? 128.95300 137.70300 176.84900 1.000 107.09380 47 PHE C C 1
ATOM 4148 O O . PHE E 1 47 ? 129.14000 137.10000 175.78900 1.000 107.09380 47 PHE C O 1
ATOM 4156 N N . THR E 1 48 ? 127.74700 137.91400 177.35800 1.000 110.80962 48 THR C N 1
ATOM 4157 C CA . THR E 1 48 ? 126.54700 137.43100 176.69400 1.000 110.80962 48 THR C CA 1
ATOM 4158 C C . THR E 1 48 ? 125.72800 138.54600 176.06300 1.000 110.80962 48 THR C C 1
ATOM 4159 O O . THR E 1 48 ? 125.22700 138.38600 174.94800 1.000 110.80962 48 THR C O 1
ATOM 4163 N N . GLU E 1 49 ? 125.56800 139.67300 176.74400 1.000 110.85356 49 GLU C N 1
ATOM 4164 C CA . GLU E 1 49 ? 124.84100 140.80600 176.19700 1.000 110.85356 49 GLU C CA 1
ATOM 4165 C C . GLU E 1 49 ? 125.80000 141.94100 175.85900 1.000 110.85356 49 GLU C C 1
ATOM 4166 O O . GLU E 1 49 ? 126.78200 142.18700 176.55900 1.000 110.85356 49 GLU C O 1
ATOM 4172 N N . ARG E 1 50 ? 125.49000 142.64200 174.77300 1.000 103.56601 50 ARG C N 1
ATOM 4173 C CA . ARG E 1 50 ? 126.37700 143.65500 174.22200 1.000 103.56601 50 ARG C CA 1
ATOM 4174 C C . ARG E 1 50 ? 126.66000 144.80500 175.17300 1.000 103.56601 50 ARG C C 1
ATOM 4175 O O . ARG E 1 50 ? 127.60700 145.55800 174.93700 1.000 103.56601 50 ARG C O 1
ATOM 4183 N N . SER E 1 51 ? 125.87900 144.97300 176.23100 1.000 106.90043 51 SER C N 1
ATOM 4184 C CA . SER E 1 51 ? 126.14500 146.05200 177.17100 1.000 106.90043 51 SER C CA 1
ATOM 4185 C C . SER E 1 51 ? 127.36300 145.79600 178.04100 1.000 106.90043 51 SER C C 1
ATOM 4186 O O . SER E 1 51 ? 127.80300 146.71200 178.73800 1.000 106.90043 51 SER C O 1
ATOM 4189 N N . GLN E 1 52 ? 127.90700 144.58400 178.02800 1.000 105.20653 52 GLN C N 1
ATOM 4190 C CA . GLN E 1 52 ? 129.01800 144.23000 178.89100 1.000 105.20653 52 GLN C CA 1
ATOM 4191 C C . GLN E 1 52 ? 130.36500 144.37000 178.21300 1.000 105.20653 52 GLN C C 1
ATOM 4192 O O . GLN E 1 52 ? 131.38300 144.08300 178.83900 1.000 105.20653 52 GLN C O 1
ATOM 4198 N N . LEU E 1 53 ? 130.40400 144.80000 176.95600 1.000 99.63480 53 LEU C N 1
ATOM 4199 C CA . LEU E 1 53 ? 131.68100 144.88400 176.26700 1.000 99.63480 53 LEU C CA 1
ATOM 4200 C C . LEU E 1 53 ? 132.54400 146.03000 176.76300 1.000 99.63480 53 LEU C C 1
ATOM 4201 O O . LEU E 1 53 ? 133.68500 146.15300 176.31700 1.000 99.63480 53 LEU C O 1
ATOM 4206 N N . LYS E 1 54 ? 132.04400 146.86600 177.66800 1.000 100.91320 54 LYS C N 1
ATOM 4207 C CA . LYS E 1 54 ? 132.88500 147.92600 178.20400 1.000 100.91320 54 LYS C CA 1
ATOM 4208 C C . LYS E 1 54 ? 134.03300 147.36400 179.02200 1.000 100.91320 54 LYS C C 1
ATOM 4209 O O . LYS E 1 54 ? 135.09200 147.98900 179.10600 1.000 100.91320 54 LYS C O 1
ATOM 4215 N N . TYR E 1 55 ? 133.84500 146.19400 179.63000 1.000 103.76615 55 TYR C N 1
ATOM 4216 C CA . TYR E 1 55 ? 134.85000 145.58100 180.48400 1.000 103.76615 55 TYR C CA 1
ATOM 4217 C C . TYR E 1 55 ? 135.72200 144.58700 179.73200 1.000 103.76615 55 TYR C C 1
ATOM 4218 O O . TYR E 1 55 ? 136.36200 143.74000 180.35800 1.000 103.76615 55 TYR C O 1
ATOM 4227 N N . ALA E 1 56 ? 135.74400 144.65900 178.40700 1.000 96.56404 56 ALA C N 1
ATOM 4228 C CA . ALA E 1 56 ? 136.61300 143.79700 177.61900 1.000 96.56404 56 ALA C CA 1
ATOM 4229 C C . ALA E 1 56 ? 138.05500 144.18900 177.88200 1.000 96.56404 56 ALA C C 1
ATOM 4230 O O . ALA E 1 56 ? 138.47400 145.29700 177.54300 1.000 96.56404 56 ALA C O 1
ATOM 4232 N N . ARG E 1 57 ? 138.81100 143.28700 178.49200 1.000 96.66771 57 ARG C N 1
ATOM 4233 C CA . ARG E 1 57 ? 140.17200 143.59000 178.90200 1.000 96.66771 57 ARG C CA 1
ATOM 4234 C C . ARG E 1 57 ? 141.20000 143.27800 177.82700 1.000 96.66771 57 ARG C C 1
ATOM 4235 O O . ARG E 1 57 ? 142.19800 143.99300 177.71500 1.000 96.66771 57 ARG C O 1
ATOM 4243 N N . ARG E 1 58 ? 140.98200 142.24200 177.02600 1.000 88.42347 58 ARG C N 1
ATOM 4244 C CA . ARG E 1 58 ? 141.92200 141.83900 175.99100 1.000 88.42347 58 ARG C CA 1
ATOM 4245 C C . ARG E 1 58 ? 141.20500 141.80300 174.65500 1.000 88.42347 58 ARG C C 1
ATOM 4246 O O . ARG E 1 58 ? 140.26800 141.02300 174.47500 1.000 88.42347 58 ARG C O 1
ATOM 4254 N N . LEU E 1 59 ? 141.65200 142.62800 173.71900 1.000 80.83692 59 LEU C N 1
ATOM 4255 C CA . LEU E 1 59 ? 141.08600 142.68800 172.38500 1.000 80.83692 59 LEU C CA 1
ATOM 4256 C C . LEU E 1 59 ? 142.00100 142.00100 171.38800 1.000 80.83692 59 LEU C C 1
ATOM 4257 O O . LEU E 1 59 ? 143.19800 141.84700 171.61700 1.000 80.83692 59 LEU C O 1
ATOM 4262 N N . VAL E 1 60 ? 141.41900 141.59200 170.26600 1.000 74.47471 60 VAL C N 1
ATOM 4263 C CA . VAL E 1 60 ? 142.17000 141.16800 169.09400 1.000 74.47471 60 VAL C CA 1
ATOM 4264 C C . VAL E 1 60 ? 141.42800 141.72400 167.89300 1.000 74.47471 60 VAL C C 1
ATOM 4265 O O . VAL E 1 60 ? 140.33200 141.25900 167.57400 1.000 74.47471 60 VAL C O 1
ATOM 4269 N N . VAL E 1 61 ? 142.00800 142.71800 167.23600 1.000 71.55740 61 VAL C N 1
ATOM 4270 C CA . VAL E 1 61 ? 141.35800 143.44400 166.15500 1.000 71.55740 61 VAL C CA 1
ATOM 4271 C C . VAL E 1 61 ? 141.95100 142.97600 164.84300 1.000 71.55740 61 VAL C C 1
ATOM 4272 O O . VAL E 1 61 ? 143.15400 143.12200 164.62200 1.000 71.55740 61 VAL C O 1
ATOM 4276 N N . LYS E 1 62 ? 141.12500 142.43400 163.96300 1.000 78.44525 62 LYS C N 1
ATOM 4277 C CA . LYS E 1 62 ? 141.58900 141.90600 162.68800 1.000 78.44525 62 LYS C CA 1
ATOM 4278 C C . LYS E 1 62 ? 141.19700 142.86700 161.57900 1.000 78.44525 62 LYS C C 1
ATOM 4279 O O . LYS E 1 62 ? 140.01400 143.01600 161.27700 1.000 78.44525 62 LYS C O 1
ATOM 4285 N N . LEU E 1 63 ? 142.18400 143.50000 160.96100 1.000 80.92372 63 LEU C N 1
ATOM 4286 C CA . LEU E 1 63 ? 141.94700 144.42400 159.86200 1.000 80.92372 63 LEU C CA 1
ATOM 4287 C C . LEU E 1 63 ? 141.91200 143.65600 158.55100 1.000 80.92372 63 LEU C C 1
ATOM 4288 O O . LEU E 1 63 ? 142.91700 143.06900 158.14900 1.000 80.92372 63 LEU C O 1
ATOM 4293 N N . GLY E 1 64 ? 140.77800 143.68500 157.87000 1.000 92.09626 64 GLY C N 1
ATOM 4294 C CA . GLY E 1 64 ? 140.67600 143.05000 156.57800 1.000 92.09626 64 GLY C CA 1
ATOM 4295 C C . GLY E 1 64 ? 141.62100 143.67600 155.57400 1.000 92.09626 64 GLY C C 1
ATOM 4296 O O . GLY E 1 64 ? 142.37100 144.60600 155.86000 1.000 92.09626 64 GLY C O 1
ATOM 4297 N N . SER E 1 65 ? 141.58600 143.14000 154.36100 1.000 102.28957 65 SER C N 1
ATOM 4298 C CA . SER E 1 65 ? 142.39700 143.68300 153.28400 1.000 102.28957 65 SER C CA 1
ATOM 4299 C C . SER E 1 65 ? 141.64900 144.69100 152.43700 1.000 102.28957 65 SER C C 1
ATOM 4300 O O . SER E 1 65 ? 142.27300 145.37900 151.62900 1.000 102.28957 65 SER C O 1
ATOM 4303 N N . ALA E 1 66 ? 140.33400 144.77700 152.58200 1.000 102.49804 66 ALA C N 1
ATOM 4304 C CA . ALA E 1 66 ? 139.56000 145.82200 151.93900 1.000 102.49804 66 ALA C CA 1
ATOM 4305 C C . ALA E 1 66 ? 139.40600 147.04900 152.81600 1.000 102.49804 66 ALA C C 1
ATOM 4306 O O . ALA E 1 66 ? 138.82800 148.04100 152.37000 1.000 102.49804 66 ALA C O 1
ATOM 4308 N N . VAL E 1 67 ? 139.89700 146.99500 154.05400 1.000 94.54503 67 VAL C N 1
ATOM 4309 C CA . VAL E 1 67 ? 139.91400 148.15500 154.93600 1.000 94.54503 67 VAL C CA 1
ATOM 4310 C C . VAL E 1 67 ? 141.23000 148.90800 154.85900 1.000 94.54503 67 VAL C C 1
ATOM 4311 O O . VAL E 1 67 ? 141.38300 149.94400 155.51700 1.000 94.54503 67 VAL C O 1
ATOM 4315 N N . ILE E 1 68 ? 142.18400 148.43600 154.06800 1.000 92.77461 68 ILE C N 1
ATOM 4316 C CA . ILE E 1 68 ? 143.49600 149.04800 153.98300 1.000 92.77461 68 ILE C CA 1
ATOM 4317 C C . ILE E 1 68 ? 143.71800 149.73200 152.64200 1.000 92.77461 68 ILE C C 1
ATOM 4318 O O . ILE E 1 68 ? 144.19300 150.86600 152.59800 1.000 92.77461 68 ILE C O 1
ATOM 4323 N N . THR E 1 69 ? 143.37300 149.07700 151.54200 1.000 99.88097 69 THR C N 1
ATOM 4324 C CA . THR E 1 69 ? 143.58200 149.63800 150.21800 1.000 99.88097 69 THR C CA 1
ATOM 4325 C C . THR E 1 69 ? 142.28000 150.18000 149.65200 1.000 99.88097 69 THR C C 1
ATOM 4326 O O . THR E 1 69 ? 141.19000 149.72300 149.99300 1.000 99.88097 69 THR C O 1
ATOM 4330 N N . ARG E 1 70 ? 142.41000 151.15900 148.76700 1.000 103.26429 70 ARG C N 1
ATOM 4331 C CA . ARG E 1 70 ? 141.25600 151.82000 148.18300 1.000 103.26429 70 ARG C CA 1
ATOM 4332 C C . ARG E 1 70 ? 140.69400 151.00100 147.03200 1.000 103.26429 70 ARG C C 1
ATOM 4333 O O . ARG E 1 70 ? 141.28600 150.01700 146.58800 1.000 103.26429 70 ARG C O 1
ATOM 4341 N N . GLU E 1 71 ? 139.53200 151.42800 146.54100 1.000 112.65998 71 GLU C N 1
ATOM 4342 C CA . GLU E 1 71 ? 138.86000 150.67400 145.48800 1.000 112.65998 71 GLU C CA 1
ATOM 4343 C C . GLU E 1 71 ? 139.50500 150.91900 144.13100 1.000 112.65998 71 GLU C C 1
ATOM 4344 O O . GLU E 1 71 ? 139.52800 150.02400 143.28000 1.000 112.65998 71 GLU C O 1
ATOM 4350 N N . ASP E 1 72 ? 140.02500 152.12300 143.90400 1.000 111.27279 72 ASP C N 1
ATOM 4351 C CA . ASP E 1 72 ? 140.70100 152.40600 142.64800 1.000 111.27279 72 ASP C CA 1
ATOM 4352 C C . ASP E 1 72 ? 142.12500 151.87400 142.61700 1.000 111.27279 72 ASP C C 1
ATOM 4353 O O . ASP E 1 72 ? 142.74100 151.87100 141.54700 1.000 111.27279 72 ASP C O 1
ATOM 4358 N N . ASN E 1 73 ? 142.65700 151.43900 143.75600 1.000 109.86662 73 ASN C N 1
ATOM 4359 C CA . ASN E 1 73 ? 144.01100 150.90100 143.85200 1.000 109.86662 73 ASN C CA 1
ATOM 4360 C C . ASN E 1 73 ? 145.04800 151.92100 143.39600 1.000 109.86662 73 ASN C C 1
ATOM 4361 O O . ASN E 1 73 ? 145.81700 151.68500 142.46500 1.000 109.86662 73 ASN C O 1
ATOM 4366 N N . HIS E 1 74 ? 145.07100 153.06500 144.06700 1.000 110.31266 74 HIS C N 1
ATOM 4367 C CA . HIS E 1 74 ? 146.07400 154.09400 143.82100 1.000 110.31266 74 HIS C CA 1
ATOM 4368 C C . HIS E 1 74 ? 146.62000 154.61900 145.13700 1.000 110.31266 74 HIS C C 1
ATOM 4369 O O . HIS E 1 74 ? 146.81700 155.81900 145.32800 1.000 110.31266 74 HIS C O 1
ATOM 4376 N N . GLY E 1 75 ? 146.87700 153.71000 146.06800 1.000 99.94906 75 GLY C N 1
ATOM 4377 C CA . GLY E 1 75 ? 147.47400 154.02800 147.34200 1.000 99.94906 75 GLY C CA 1
ATOM 4378 C C . GLY E 1 75 ? 146.70200 153.39800 148.46800 1.000 99.94906 75 GLY C C 1
ATOM 4379 O O . GLY E 1 75 ? 145.74400 152.64900 148.26100 1.000 99.94906 75 GLY C O 1
ATOM 4380 N N . LEU E 1 76 ? 147.12200 153.70200 149.68500 1.000 91.16147 76 LEU C N 1
ATOM 4381 C CA . LEU E 1 76 ? 146.43400 153.22200 150.86600 1.000 91.16147 76 LEU C CA 1
ATOM 4382 C C . LEU E 1 76 ? 145.18800 154.05200 151.12300 1.000 91.16147 76 LEU C C 1
ATOM 4383 O O . LEU E 1 76 ? 144.97800 155.10800 150.53000 1.000 91.16147 76 LEU C O 1
ATOM 4388 N N . ALA E 1 77 ? 144.35100 153.55600 152.02200 1.000 85.04553 77 ALA C N 1
ATOM 4389 C CA . ALA E 1 77 ? 143.20600 154.30700 152.51200 1.000 85.04553 77 ALA C CA 1
ATOM 4390 C C . ALA E 1 77 ? 143.62700 154.87900 153.85300 1.000 85.04553 77 ALA C C 1
ATOM 4391 O O . ALA E 1 77 ? 143.34500 154.31000 154.90100 1.000 85.04553 77 ALA C O 1
ATOM 4393 N N . LEU E 1 78 ? 144.32600 156.01000 153.81700 1.000 79.79773 78 LEU C N 1
ATOM 4394 C CA . LEU E 1 78 ? 144.82000 156.59700 155.05300 1.000 79.79773 78 LEU C CA 1
ATOM 4395 C C . LEU E 1 78 ? 143.68900 157.01800 155.97000 1.000 79.79773 78 LEU C C 1
ATOM 4396 O O . LEU E 1 78 ? 143.88100 157.08700 157.18400 1.000 79.79773 78 LEU C O 1
ATOM 4401 N N . GLY E 1 79 ? 142.51500 157.29600 155.42800 1.000 81.38074 79 GLY C N 1
ATOM 4402 C CA . GLY E 1 79 ? 141.39100 157.62100 156.27600 1.000 81.38074 79 GLY C CA 1
ATOM 4403 C C . GLY E 1 79 ? 141.06300 156.49900 157.23200 1.000 81.38074 79 GLY C C 1
ATOM 4404 O O . GLY E 1 79 ? 141.18600 156.65600 158.44800 1.000 81.38074 79 GLY C O 1
ATOM 4405 N N . ARG E 1 80 ? 140.66700 155.35100 156.68500 1.000 84.55726 80 ARG C N 1
ATOM 4406 C CA . ARG E 1 80 ? 140.28200 154.22500 157.52300 1.000 84.55726 80 ARG C CA 1
ATOM 4407 C C . ARG E 1 80 ? 141.45200 153.71800 158.34600 1.000 84.55726 80 ARG C C 1
ATOM 4408 O O . ARG E 1 80 ? 141.29400 153.38600 159.52500 1.000 84.55726 80 ARG C O 1
ATOM 4416 N N . LEU E 1 81 ? 142.63300 153.64500 157.74400 1.000 78.34316 81 LEU C N 1
ATOM 4417 C CA . LEU E 1 81 ? 143.79400 153.14200 158.46400 1.000 78.34316 81 LEU C CA 1
ATOM 4418 C C . LEU E 1 81 ? 144.11600 154.01300 159.66700 1.000 78.34316 81 LEU C C 1
ATOM 4419 O O . LEU E 1 81 ? 144.30600 153.50800 160.77700 1.000 78.34316 81 LEU C O 1
ATOM 4424 N N . ALA E 1 82 ? 144.18200 155.32700 159.47100 1.000 75.05600 82 ALA C N 1
ATOM 4425 C CA . ALA E 1 82 ? 144.51700 156.20200 160.58000 1.000 75.05600 82 ALA C CA 1
ATOM 4426 C C . ALA E 1 82 ? 143.40700 156.25200 161.61000 1.000 75.05600 82 ALA C C 1
ATOM 4427 O O . ALA E 1 82 ? 143.68700 156.38900 162.79900 1.000 75.05600 82 ALA C O 1
ATOM 4429 N N . SER E 1 83 ? 142.15100 156.12500 161.19400 1.000 77.58688 83 SER C N 1
ATOM 4430 C CA . SER E 1 83 ? 141.08000 156.11700 162.18000 1.000 77.58688 83 SER C CA 1
ATOM 4431 C C . SER E 1 83 ? 141.13200 154.86900 163.04600 1.000 77.58688 83 SER C C 1
ATOM 4432 O O . SER E 1 83 ? 140.90500 154.93900 164.25900 1.000 77.58688 83 SER C O 1
ATOM 4435 N N . ILE E 1 84 ? 141.44600 153.71800 162.45700 1.000 75.90619 84 ILE C N 1
ATOM 4436 C CA . ILE E 1 84 ? 141.55200 152.50400 163.25800 1.000 75.90619 84 ILE C CA 1
ATOM 4437 C C . ILE E 1 84 ? 142.76700 152.56400 164.17100 1.000 75.90619 84 ILE C C 1
ATOM 4438 O O . ILE E 1 84 ? 142.71400 152.11900 165.32000 1.000 75.90619 84 ILE C O 1
ATOM 4443 N N . VAL E 1 85 ? 143.87600 153.11800 163.69000 1.000 75.15410 85 VAL C N 1
ATOM 4444 C CA . VAL E 1 85 ? 145.04100 153.26400 164.55500 1.000 75.15410 85 VAL C CA 1
ATOM 4445 C C . VAL E 1 85 ? 144.74300 154.21700 165.70300 1.000 75.15410 85 VAL C C 1
ATOM 4446 O O . VAL E 1 85 ? 145.16900 153.99300 166.83600 1.000 75.15410 85 VAL C O 1
ATOM 4450 N N . GLU E 1 86 ? 143.99400 155.28300 165.44100 1.000 83.74285 86 GLU C N 1
ATOM 4451 C CA . GLU E 1 86 ? 143.63300 156.20400 166.51100 1.000 83.74285 86 GLU C CA 1
ATOM 4452 C C . GLU E 1 86 ? 142.73700 155.53400 167.54200 1.000 83.74285 86 GLU C C 1
ATOM 4453 O O . GLU E 1 86 ? 142.93400 155.71500 168.74800 1.000 83.74285 86 GLU C O 1
ATOM 4459 N N . GLN E 1 87 ? 141.75800 154.74500 167.09800 1.000 82.25233 87 GLN C N 1
ATOM 4460 C CA . GLN E 1 87 ? 140.88900 154.06900 168.05700 1.000 82.25233 87 GLN C CA 1
ATOM 4461 C C . GLN E 1 87 ? 141.64600 153.02000 168.85700 1.000 82.25233 87 GLN C C 1
ATOM 4462 O O . GLN E 1 87 ? 141.41400 152.86700 170.05700 1.000 82.25233 87 GLN C O 1
ATOM 4468 N N . VAL E 1 88 ? 142.56300 152.29400 168.22200 1.000 78.23764 88 VAL C N 1
ATOM 4469 C CA . VAL E 1 88 ? 143.33100 151.29400 168.95500 1.000 78.23764 88 VAL C CA 1
ATOM 4470 C C . VAL E 1 88 ? 144.28400 151.95600 169.94000 1.000 78.23764 88 VAL C C 1
ATOM 4471 O O . VAL E 1 88 ? 144.46000 151.47800 171.06000 1.000 78.23764 88 VAL C O 1
ATOM 4475 N N . ALA E 1 89 ? 144.90000 153.07100 169.56200 1.000 80.41228 89 ALA C N 1
ATOM 4476 C CA . ALA E 1 89 ? 145.78900 153.74200 170.49900 1.000 80.41228 89 ALA C CA 1
ATOM 4477 C C . ALA E 1 89 ? 145.01700 154.33700 171.66600 1.000 80.41228 89 ALA C C 1
ATOM 4478 O O . ALA E 1 89 ? 145.50800 154.33800 172.79600 1.000 80.41228 89 ALA C O 1
ATOM 4480 N N . GLU E 1 90 ? 143.80900 154.83900 171.43300 1.000 89.02806 90 GLU C N 1
ATOM 4481 C CA . GLU E 1 90 ? 143.05100 155.36400 172.56000 1.000 89.02806 90 GLU C CA 1
ATOM 4482 C C . GLU E 1 90 ? 142.31900 154.28400 173.34200 1.000 89.02806 90 GLU C C 1
ATOM 4483 O O . GLU E 1 90 ? 141.79400 154.57800 174.41800 1.000 89.02806 90 GLU C O 1
ATOM 4489 N N . CYS E 1 91 ? 142.25300 153.05500 172.83300 1.000 88.31316 91 CYS C N 1
ATOM 4490 C CA . CYS E 1 91 ? 141.79000 151.92400 173.62900 1.000 88.31316 91 CYS C CA 1
ATOM 4491 C C . CYS E 1 91 ? 142.92800 151.17800 174.29500 1.000 88.31316 91 CYS C C 1
ATOM 4492 O O . CYS E 1 91 ? 142.67800 150.31000 175.13000 1.000 88.31316 91 CYS C O 1
ATOM 4495 N N . HIS E 1 92 ? 144.16000 151.46700 173.91200 1.000 82.88881 92 HIS C N 1
ATOM 4496 C CA . HIS E 1 92 ? 145.32400 150.85400 174.52500 1.000 82.88881 92 HIS C CA 1
ATOM 4497 C C . HIS E 1 92 ? 145.97900 151.76300 175.54500 1.000 82.88881 92 HIS C C 1
ATOM 4498 O O . HIS E 1 92 ? 146.62800 151.27300 176.47000 1.000 82.88881 92 HIS C O 1
ATOM 4505 N N . LEU E 1 93 ? 145.82900 153.07400 175.40300 1.000 88.06734 93 LEU C N 1
ATOM 4506 C CA . LEU E 1 93 ? 146.22500 154.00200 176.44900 1.000 88.06734 93 LEU C CA 1
ATOM 4507 C C . LEU E 1 93 ? 145.16400 154.14600 177.51300 1.000 88.06734 93 LEU C C 1
ATOM 4508 O O . LEU E 1 93 ? 145.18600 155.11300 178.27500 1.000 88.06734 93 LEU C O 1
ATOM 4513 N N . GLU E 1 94 ? 144.22300 153.21100 177.56400 1.000 93.52771 94 GLU C N 1
ATOM 4514 C CA . GLU E 1 94 ? 143.16000 153.21000 178.55000 1.000 93.52771 94 GLU C CA 1
ATOM 4515 C C . GLU E 1 94 ? 143.21000 151.99700 179.45700 1.000 93.52771 94 GLU C C 1
ATOM 4516 O O . GLU E 1 94 ? 142.36000 151.86700 180.34100 1.000 93.52771 94 GLU C O 1
ATOM 4522 N N . GLY E 1 95 ? 144.16200 151.09600 179.25500 1.000 91.93469 95 GLY C N 1
ATOM 4523 C CA . GLY E 1 95 ? 144.32200 149.92500 180.08800 1.000 91.93469 95 GLY C CA 1
ATOM 4524 C C . GLY E 1 95 ? 144.15800 148.61000 179.36500 1.000 91.93469 95 GLY C C 1
ATOM 4525 O O . GLY E 1 95 ? 144.67700 147.59400 179.84100 1.000 91.93469 95 GLY C O 1
ATOM 4526 N N . ARG E 1 96 ? 143.45700 148.58000 178.23700 1.000 90.67306 96 ARG C N 1
ATOM 4527 C CA . ARG E 1 96 ? 143.24800 147.32500 177.53800 1.000 90.67306 96 ARG C CA 1
ATOM 4528 C C . ARG E 1 96 ? 144.55000 146.83700 176.92000 1.000 90.67306 96 ARG C C 1
ATOM 4529 O O . ARG E 1 96 ? 145.58400 147.49900 176.97500 1.000 90.67306 96 ARG C O 1
ATOM 4537 N N . GLU E 1 97 ? 144.49400 145.64700 176.33200 1.000 89.52267 97 GLU C N 1
ATOM 4538 C CA . GLU E 1 97 ? 145.66600 145.00100 175.75100 1.000 89.52267 97 GLU C CA 1
ATOM 4539 C C . GLU E 1 97 ? 145.31500 144.61400 174.32400 1.000 89.52267 97 GLU C C 1
ATOM 4540 O O . GLU E 1 97 ? 144.88000 143.49200 174.06900 1.000 89.52267 97 GLU C O 1
ATOM 4546 N N . VAL E 1 98 ? 145.50900 145.53500 173.40400 1.000 78.48828 98 VAL C N 1
ATOM 4547 C CA . VAL E 1 98 ? 145.10500 145.32400 172.02300 1.000 78.48828 98 VAL C CA 1
ATOM 4548 C C . VAL E 1 98 ? 146.20400 144.58100 171.28500 1.000 78.48828 98 VAL C C 1
ATOM 4549 O O . VAL E 1 98 ? 147.38000 144.66000 171.64100 1.000 78.48828 98 VAL C O 1
ATOM 4553 N N . MET E 1 99 ? 145.81800 143.83200 170.25800 1.000 78.71209 99 MET C N 1
ATOM 4554 C CA . MET E 1 99 ? 146.76300 143.02700 169.49400 1.000 78.71209 99 MET C CA 1
ATOM 4555 C 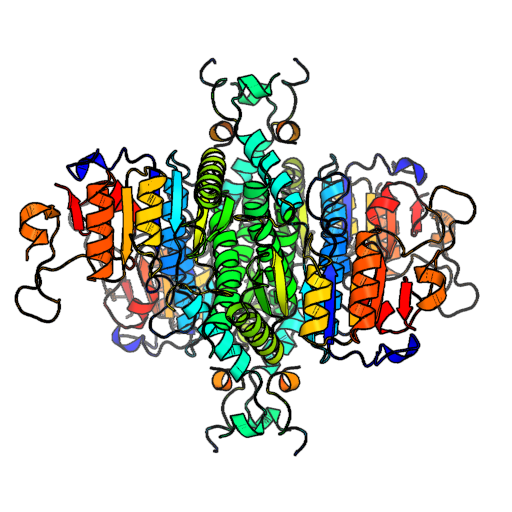C . MET E 1 99 ? 146.19000 142.86700 168.09600 1.000 78.71209 99 MET C C 1
ATOM 4556 O O . MET E 1 99 ? 145.21800 142.13600 167.91600 1.000 78.71209 99 MET C O 1
ATOM 4561 N N . MET E 1 100 ? 146.77400 143.54600 167.12100 1.000 73.78823 100 MET C N 1
ATOM 4562 C CA . MET E 1 100 ? 146.19300 143.63600 165.79300 1.000 73.78823 100 MET C CA 1
ATOM 4563 C C . MET E 1 100 ? 146.68300 142.50500 164.90700 1.000 73.78823 100 MET C C 1
ATOM 4564 O O . MET E 1 100 ? 147.85600 142.14100 164.94600 1.000 73.78823 100 MET C O 1
ATOM 4569 N N . VAL E 1 101 ? 145.77900 141.95800 164.10500 1.000 69.10185 101 VAL C N 1
ATOM 4570 C CA . VAL E 1 101 ? 146.13600 140.96000 163.11000 1.000 69.10185 101 VAL C CA 1
ATOM 4571 C C . VAL E 1 101 ? 145.93200 141.57700 161.74200 1.000 69.10185 101 VAL C C 1
ATOM 4572 O O . VAL E 1 101 ? 144.86200 141.44500 161.14800 1.000 69.10185 101 VAL C O 1
ATOM 4576 N N . THR E 1 102 ? 146.95900 142.21800 161.21600 1.000 76.71518 102 THR C N 1
ATOM 4577 C CA . THR E 1 102 ? 146.81100 143.00000 160.00400 1.000 76.71518 102 THR C CA 1
ATOM 4578 C C . THR E 1 102 ? 146.75900 142.09800 158.78400 1.000 76.71518 102 THR C C 1
ATOM 4579 O O . THR E 1 102 ? 147.02200 140.90100 158.85200 1.000 76.71518 102 THR C O 1
ATOM 4583 N N . SER E 1 103 ? 146.38800 142.69300 157.66000 1.000 85.00706 103 SER C N 1
ATOM 4584 C CA . SER E 1 103 ? 146.35700 141.98800 156.38900 1.000 85.00706 103 SER C CA 1
ATOM 4585 C C . SER E 1 103 ? 146.72700 142.95900 155.28700 1.000 85.00706 103 SER C C 1
ATOM 4586 O O . SER E 1 103 ? 147.22900 144.04900 155.56100 1.000 85.00706 103 SER C O 1
ATOM 4589 N N . GLY E 1 104 ? 146.48900 142.58300 154.04100 1.000 87.80491 104 GLY C N 1
ATOM 4590 C CA . GLY E 1 104 ? 146.66400 143.53000 152.96500 1.000 87.80491 104 GLY C CA 1
ATOM 4591 C C . GLY E 1 104 ? 148.08900 143.93500 152.70600 1.000 87.80491 104 GLY C C 1
ATOM 4592 O O . GLY E 1 104 ? 148.33200 145.05900 152.27200 1.000 87.80491 104 GLY C O 1
ATOM 4593 N N . ALA E 1 105 ? 149.04700 143.05700 152.97700 1.000 84.13798 105 ALA C N 1
ATOM 4594 C CA . ALA E 1 105 ? 150.39900 143.29500 152.50800 1.000 84.13798 105 ALA C CA 1
ATOM 4595 C C . ALA E 1 105 ? 150.53500 142.98200 151.03000 1.000 84.13798 105 ALA C C 1
ATOM 4596 O O . ALA E 1 105 ? 151.29700 143.64900 150.32900 1.000 84.13798 105 ALA C O 1
ATOM 4598 N N . VAL E 1 106 ? 149.78600 141.99900 150.53500 1.000 86.49370 106 VAL C N 1
ATOM 4599 C CA . VAL E 1 106 ? 149.88700 141.61800 149.13300 1.000 86.49370 106 VAL C CA 1
ATOM 4600 C C . VAL E 1 106 ? 149.31700 142.70100 148.22800 1.000 86.49370 106 VAL C C 1
ATOM 4601 O O . VAL E 1 106 ? 149.88200 142.99500 147.17500 1.000 86.49370 106 VAL C O 1
ATOM 4605 N N . ALA E 1 107 ? 148.20800 143.32700 148.61600 1.000 84.92901 107 ALA C N 1
ATOM 4606 C CA . ALA E 1 107 ? 147.63000 144.36300 147.76600 1.000 84.92901 107 ALA C CA 1
ATOM 4607 C C . ALA E 1 107 ? 148.53400 145.58700 147.69200 1.000 84.92901 107 ALA C C 1
ATOM 4608 O O . ALA E 1 107 ? 148.80800 146.11300 146.60200 1.000 84.92901 107 ALA C O 1
ATOM 4610 N N . PHE E 1 108 ? 148.99700 146.06300 148.84400 1.000 82.92161 108 PHE C N 1
ATOM 4611 C CA . PHE E 1 108 ? 149.92400 147.18500 148.86700 1.000 82.92161 108 PHE C CA 1
ATOM 4612 C C . PHE E 1 108 ? 151.19000 146.86700 148.08300 1.000 82.92161 108 PHE C C 1
ATOM 4613 O O . PHE E 1 108 ? 151.69300 147.70100 147.31600 1.000 82.92161 108 PHE C O 1
ATOM 4621 N N . GLY E 1 109 ? 151.71400 145.66000 148.24600 1.000 81.85685 109 GLY C N 1
ATOM 4622 C CA . GLY E 1 109 ? 152.87500 145.27900 147.47500 1.000 81.85685 109 GLY C CA 1
ATOM 4623 C C . GLY E 1 109 ? 152.61000 145.24500 145.99000 1.000 81.85685 109 GLY C C 1
ATOM 4624 O O . GLY E 1 109 ? 153.47800 145.60700 145.20100 1.000 81.85685 109 GLY C O 1
ATOM 4625 N N . LYS E 1 110 ? 151.42200 144.80800 145.58500 1.000 86.88919 110 LYS C N 1
ATOM 4626 C CA . LYS E 1 110 ? 151.11200 144.78200 144.16500 1.000 86.88919 110 LYS C CA 1
ATOM 4627 C C . LYS E 1 110 ? 151.09700 146.18400 143.59000 1.000 86.88919 110 LYS C C 1
ATOM 4628 O O . LYS E 1 110 ? 151.56800 146.40200 142.47300 1.000 86.88919 110 LYS C O 1
ATOM 4634 N N . GLN E 1 111 ? 150.57800 147.15100 144.34100 1.000 87.25969 111 GLN C N 1
ATOM 4635 C CA . GLN E 1 111 ? 150.63700 148.53300 143.87000 1.000 87.25969 111 GLN C CA 1
ATOM 4636 C C . GLN E 1 111 ? 152.07900 149.00400 143.71000 1.000 87.25969 111 GLN C C 1
ATOM 4637 O O . GLN E 1 111 ? 152.45200 149.57300 142.67200 1.000 87.25969 111 GLN C O 1
ATOM 4643 N N . LYS E 1 112 ? 152.90500 148.78900 144.73500 1.000 84.96293 112 LYS C N 1
ATOM 4644 C CA . LYS E 1 112 ? 154.28500 149.26000 144.65500 1.000 84.96293 112 LYS C CA 1
ATOM 4645 C C . LYS E 1 112 ? 155.03900 148.59000 143.51300 1.000 84.96293 112 LYS C C 1
ATOM 4646 O O . LYS E 1 112 ? 155.84900 149.22700 142.83100 1.000 84.96293 112 LYS C O 1
ATOM 4652 N N . LEU E 1 113 ? 154.77400 147.30800 143.27300 1.000 84.39887 113 LEU C N 1
ATOM 4653 C CA . LEU E 1 113 ? 155.46800 146.60700 142.20300 1.000 84.39887 113 LEU C CA 1
ATOM 4654 C C . LEU E 1 113 ? 154.96700 147.02900 140.83500 1.000 84.39887 113 LEU C C 1
ATOM 4655 O O . LEU E 1 113 ? 155.75200 147.08400 139.89000 1.000 84.39887 113 LEU C O 1
ATOM 4660 N N . ALA E 1 114 ? 153.67700 147.32700 140.69800 1.000 88.55843 114 ALA C N 1
ATOM 4661 C CA . ALA E 1 114 ? 153.19900 147.86500 139.43300 1.000 88.55843 114 ALA C CA 1
ATOM 4662 C C . ALA E 1 114 ? 153.88800 149.17800 139.11300 1.000 88.55843 114 ALA C C 1
ATOM 4663 O O . ALA E 1 114 ? 154.30300 149.40600 137.97200 1.000 88.55843 114 ALA C O 1
ATOM 4665 N N . GLN E 1 115 ? 154.04400 150.04900 140.11000 1.000 91.08438 115 GLN C N 1
ATOM 4666 C CA . GLN E 1 115 ? 154.77200 151.29400 139.86800 1.000 91.08438 115 GLN C CA 1
ATOM 4667 C C . GLN E 1 115 ? 156.21200 151.02400 139.45100 1.000 91.08438 115 GLN C C 1
ATOM 4668 O O . GLN E 1 115 ? 156.68700 151.55000 138.43900 1.000 91.08438 115 GLN C O 1
ATOM 4674 N N . GLU E 1 116 ? 156.92900 150.20900 140.22600 1.000 92.09476 116 GLU C N 1
ATOM 4675 C CA . GLU E 1 116 ? 158.34100 149.98600 139.93700 1.000 92.09476 116 GLU C CA 1
ATOM 4676 C C . GLU E 1 116 ? 158.56600 149.19900 138.65900 1.000 92.09476 116 GLU C C 1
ATOM 4677 O O . GLU E 1 116 ? 159.68800 149.18500 138.15200 1.000 92.09476 116 GLU C O 1
ATOM 4683 N N . LEU E 1 117 ? 157.55000 148.52300 138.14500 1.000 93.37198 117 LEU C N 1
ATOM 4684 C CA . LEU E 1 117 ? 157.67300 147.87800 136.85000 1.000 93.37198 117 LEU C CA 1
ATOM 4685 C C . LEU E 1 117 ? 157.34700 148.82200 135.71400 1.000 93.37198 117 LEU C C 1
ATOM 4686 O O . LEU E 1 117 ? 157.96900 148.74200 134.65400 1.000 93.37198 117 LEU C O 1
ATOM 4691 N N . LEU E 1 118 ? 156.38800 149.72300 135.91400 1.000 96.27669 118 LEU C N 1
ATOM 4692 C CA . LEU E 1 118 ? 156.09200 150.71500 134.89100 1.000 96.27669 118 LEU C CA 1
ATOM 4693 C C . LEU E 1 118 ? 157.21500 151.73000 134.75100 1.000 96.27669 118 LEU C C 1
ATOM 4694 O O . LEU E 1 118 ? 157.37800 152.32500 133.68400 1.000 96.27669 118 LEU C O 1
ATOM 4699 N N . MET E 1 119 ? 157.99200 151.94500 135.80400 1.000 100.77378 119 MET C N 1
ATOM 4700 C CA . MET E 1 119 ? 159.10000 152.88800 135.76500 1.000 100.77378 119 MET C CA 1
ATOM 4701 C C . MET E 1 119 ? 160.39800 152.25400 135.30500 1.000 100.77378 119 MET C C 1
ATOM 4702 O O . MET E 1 119 ? 161.46700 152.77200 135.62300 1.000 100.77378 119 MET C O 1
ATOM 4707 N N . SER E 1 120 ? 160.34000 151.14000 134.58400 1.000 102.94893 120 SER C N 1
ATOM 4708 C CA . SER E 1 120 ? 161.55200 150.46200 134.14900 1.000 102.94893 120 SER C CA 1
ATOM 4709 C C . SER E 1 120 ? 161.46700 149.97900 132.71200 1.000 102.94893 120 SER C C 1
ATOM 4710 O O . SER E 1 120 ? 162.33200 149.21500 132.27900 1.000 102.94893 120 SER C O 1
ATOM 4713 N N . LEU E 1 121 ? 160.45000 150.38800 131.97200 1.000 106.73142 121 LEU C N 1
ATOM 4714 C CA . LEU E 1 121 ? 160.38600 150.08000 130.55900 1.000 106.73142 121 LEU C CA 1
ATOM 4715 C C . LEU E 1 121 ? 161.20100 151.09100 129.76600 1.000 106.73142 121 LEU C C 1
ATOM 4716 O O . LEU E 1 121 ? 161.49100 152.19500 130.22700 1.000 106.73142 121 LEU C O 1
ATOM 4721 N N . SER E 1 122 ? 161.57700 150.70100 128.55700 1.000 113.39138 122 SER C N 1
ATOM 4722 C CA . SER E 1 122 ? 162.26400 151.62500 127.67700 1.000 113.39138 122 SER C CA 1
ATOM 4723 C C . SER E 1 122 ? 161.29900 152.69700 127.18900 1.000 113.39138 122 SER C C 1
ATOM 4724 O O . SER E 1 122 ? 160.08200 152.51500 127.17600 1.000 113.39138 122 SER C O 1
ATOM 4727 N N . MET E 1 123 ? 161.85700 153.83200 126.77700 1.000 114.59557 123 MET C N 1
ATOM 4728 C CA . MET E 1 123 ? 161.03000 154.88100 126.20100 1.000 114.59557 123 MET C CA 1
ATOM 4729 C C . MET E 1 123 ? 160.32700 154.41800 124.94200 1.000 114.59557 123 MET C C 1
ATOM 4730 O O . MET E 1 123 ? 159.36300 155.05600 124.51800 1.000 114.59557 123 MET C O 1
ATOM 4735 N N . ARG E 1 124 ? 160.78900 153.33400 124.32700 1.000 115.61133 124 ARG C N 1
ATOM 4736 C CA . ARG E 1 124 ? 160.13200 152.84900 123.12400 1.000 115.61133 124 ARG C CA 1
ATOM 4737 C C . ARG E 1 124 ? 158.91300 152.00900 123.46200 1.000 115.61133 124 ARG C C 1
ATOM 4738 O O . ARG E 1 124 ? 157.88300 152.10900 122.79000 1.000 115.61133 124 ARG C O 1
ATOM 4746 N N . GLU E 1 125 ? 159.00200 151.18300 124.50400 1.000 116.29523 125 GLU C N 1
ATOM 4747 C CA . GLU E 1 125 ? 157.86900 150.34400 124.87100 1.000 116.29523 125 GLU C CA 1
ATOM 4748 C C . GLU E 1 125 ? 156.76600 151.14800 125.53900 1.000 116.29523 125 GLU C C 1
ATOM 4749 O O . GLU E 1 125 ? 155.59800 150.75800 125.47600 1.000 116.29523 125 GLU C O 1
ATOM 4755 N N . THR E 1 126 ? 157.10900 152.26200 126.18100 1.000 110.48064 126 THR C N 1
ATOM 4756 C CA . THR E 1 126 ? 156.08300 153.09300 126.79700 1.000 110.48064 126 THR C CA 1
ATOM 4757 C C . THR E 1 126 ? 155.18400 153.72800 125.74600 1.000 110.48064 126 THR C C 1
ATOM 4758 O O . THR E 1 126 ? 153.96900 153.82600 125.93800 1.000 110.48064 126 THR C O 1
ATOM 4762 N N . LEU E 1 127 ? 155.75500 154.13700 124.61800 1.000 111.20423 127 LEU C N 1
ATOM 4763 C CA . LEU E 1 127 ? 154.99700 154.84500 123.59600 1.000 111.20423 127 LEU C CA 1
ATOM 4764 C C . LEU E 1 127 ? 154.05000 153.95200 122.81000 1.000 111.20423 127 LEU C C 1
ATOM 4765 O O . LEU E 1 127 ? 153.44900 154.43900 121.84900 1.000 111.20423 127 LEU C O 1
ATOM 4770 N N . ASN E 1 128 ? 153.90200 152.68100 123.17100 1.000 111.63354 128 ASN C N 1
ATOM 4771 C CA . ASN E 1 128 ? 152.89200 151.81900 122.56000 1.000 111.63354 128 ASN C CA 1
ATOM 4772 C C . ASN E 1 128 ? 152.68800 150.54600 123.36900 1.000 111.63354 128 ASN C C 1
ATOM 4773 O O . ASN E 1 128 ? 151.55700 150.12900 123.61000 1.000 111.63354 128 ASN C O 1
ATOM 4778 N N . LEU E 1 140 ? 152.74400 139.93100 138.09700 1.000 109.02263 140 LEU C N 1
ATOM 4779 C CA . LEU E 1 140 ? 153.18400 140.32200 139.42900 1.000 109.02263 140 LEU C CA 1
ATOM 4780 C C . LEU E 1 140 ? 153.13000 139.13500 140.37200 1.000 109.022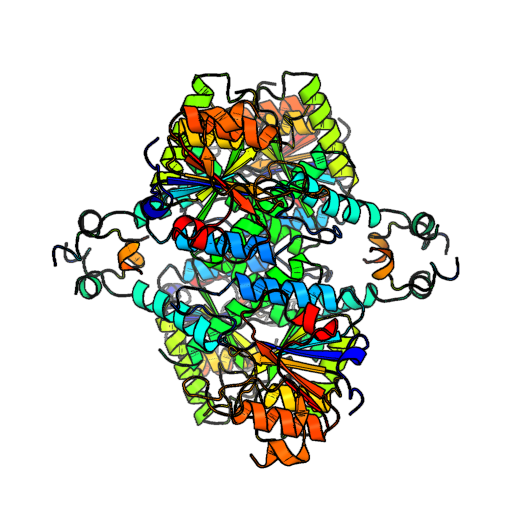63 140 LEU C C 1
ATOM 4781 O O . LEU E 1 140 ? 152.06200 138.59100 140.63900 1.000 109.02263 140 LEU C O 1
ATOM 4786 N N . GLU E 1 141 ? 154.28900 138.73500 140.87100 1.000 106.18536 141 GLU C N 1
ATOM 4787 C CA . GLU E 1 141 ? 154.35700 137.57000 141.73400 1.000 106.18536 141 GLU C CA 1
ATOM 4788 C C . GLU E 1 141 ? 153.76800 137.90100 143.10400 1.000 106.18536 141 GLU C C 1
ATOM 4789 O O . GLU E 1 141 ? 153.94400 139.01500 143.60000 1.000 106.18536 141 GLU C O 1
ATOM 4795 N N . PRO E 1 142 ? 153.05100 136.96600 143.73200 1.000 98.84941 142 PRO C N 1
ATOM 4796 C CA . PRO E 1 142 ? 152.50600 137.25600 145.06300 1.000 98.84941 142 PRO C CA 1
ATOM 4797 C C . PRO E 1 142 ? 153.56900 137.38800 146.13400 1.000 98.84941 142 PRO C C 1
ATOM 4798 O O . PRO E 1 142 ? 153.38100 138.16500 147.07400 1.000 98.84941 142 PRO C O 1
ATOM 4802 N N . ARG E 1 143 ? 154.68400 136.67300 146.02300 1.000 93.95762 143 ARG C N 1
ATOM 4803 C CA . ARG E 1 143 ? 155.67000 136.69200 147.09400 1.000 93.95762 143 ARG C CA 1
ATOM 4804 C C . ARG E 1 143 ? 156.45800 137.99400 147.13000 1.000 93.95762 143 ARG C C 1
ATOM 4805 O O . ARG E 1 143 ? 156.67900 138.56000 148.20600 1.000 93.95762 143 ARG C O 1
ATOM 4813 N N . ALA E 1 144 ? 156.90700 138.48200 145.97800 1.000 84.90859 144 ALA C N 1
ATOM 4814 C CA . ALA E 1 144 ? 157.60100 139.76000 145.96500 1.000 84.90859 144 ALA C CA 1
ATOM 4815 C C . ALA E 1 144 ? 156.67500 140.88700 146.39200 1.000 84.90859 144 ALA C C 1
ATOM 4816 O O . ALA E 1 144 ? 157.08000 141.79700 147.13400 1.000 84.90859 144 ALA C O 1
ATOM 4818 N N . ALA E 1 145 ? 155.43000 140.85000 145.92700 1.000 83.14342 145 ALA C N 1
ATOM 4819 C CA . ALA E 1 145 ? 154.45400 141.82000 146.38700 1.000 83.14342 145 ALA C CA 1
ATOM 4820 C C . ALA E 1 145 ? 154.31200 141.76600 147.89600 1.000 83.14342 145 ALA C C 1
ATOM 4821 O O . ALA E 1 145 ? 154.26400 142.80400 148.55600 1.000 83.14342 145 ALA C O 1
ATOM 4823 N N . ALA E 1 146 ? 154.25900 140.56400 148.46200 1.000 78.70330 146 ALA C N 1
ATOM 4824 C CA . ALA E 1 146 ? 154.12200 140.44200 149.90500 1.000 78.70330 146 ALA C CA 1
ATOM 4825 C C . ALA E 1 146 ? 155.30200 141.06100 150.62800 1.000 78.70330 146 ALA C C 1
ATOM 4826 O O . ALA E 1 146 ? 155.12500 141.75200 151.63200 1.000 78.70330 146 ALA C O 1
ATOM 4828 N N . ALA E 1 147 ? 156.51500 140.83000 150.13500 1.000 76.76341 147 ALA C N 1
ATOM 4829 C CA . ALA E 1 147 ? 157.68800 141.41300 150.78000 1.000 76.76341 147 ALA C CA 1
ATOM 4830 C C . ALA E 1 147 ? 157.61100 142.93500 150.80000 1.000 76.76341 147 ALA C C 1
ATOM 4831 O O . ALA E 1 147 ? 157.70600 143.56900 151.86700 1.000 76.76341 147 ALA C O 1
ATOM 4833 N N . VAL E 1 148 ? 157.43200 143.54100 149.62500 1.000 76.40369 148 VAL C N 1
ATOM 4834 C CA . VAL E 1 148 ? 157.41100 145.00100 149.55000 1.000 76.40369 148 VAL C CA 1
ATOM 4835 C C . VAL E 1 148 ? 156.28200 145.56700 150.39900 1.000 76.40369 148 VAL C C 1
ATOM 4836 O O . VAL E 1 148 ? 156.45900 146.55400 151.13000 1.000 76.40369 148 VAL C O 1
ATOM 4840 N N . GLY E 1 149 ? 155.10900 144.94400 150.33500 1.000 76.02929 149 GLY C N 1
ATOM 4841 C CA . GLY E 1 149 ? 153.97400 145.46400 151.06400 1.000 76.02929 149 GLY C CA 1
ATOM 4842 C C . GLY E 1 149 ? 154.14200 145.36100 152.56200 1.000 76.02929 149 GLY C C 1
ATOM 4843 O O . GLY E 1 149 ? 153.74900 146.26600 153.29300 1.000 76.02929 149 GLY C O 1
ATOM 4844 N N . GLN E 1 150 ? 154.71900 144.26300 153.04400 1.000 76.97413 150 GLN C N 1
ATOM 4845 C CA . GLN E 1 150 ? 154.92100 144.12500 154.47800 1.000 76.97413 150 GLN C CA 1
ATOM 4846 C C . GLN E 1 150 ? 155.85600 145.19900 154.99400 1.000 76.97413 150 GLN C C 1
ATOM 4847 O O . GLN E 1 150 ? 155.58800 145.82800 156.02400 1.000 76.97413 150 GLN C O 1
ATOM 4853 N N . SER E 1 151 ? 156.95600 145.43900 154.28300 1.000 74.95360 151 SER C N 1
ATOM 4854 C CA . SER E 1 151 ? 157.85500 146.49900 154.72800 1.000 74.95360 151 SER C CA 1
ATOM 4855 C C . SER E 1 151 ? 157.14500 147.84800 154.77800 1.000 74.95360 151 SER C C 1
ATOM 4856 O O . SER E 1 151 ? 157.20800 148.56100 155.79000 1.000 74.95360 151 SER C O 1
ATOM 4859 N N . GLY E 1 152 ? 156.45600 148.21500 153.69600 1.000 75.24858 152 GLY C N 1
ATOM 4860 C CA . GLY E 1 152 ? 155.81500 149.52200 153.66000 1.000 75.24858 152 GLY C CA 1
ATOM 4861 C C . GLY E 1 152 ? 154.73500 149.68300 154.71100 1.000 75.24858 152 GLY C C 1
ATOM 4862 O O . GLY E 1 152 ? 154.62500 150.73300 155.35300 1.000 75.24858 152 GLY C O 1
ATOM 4863 N N . LEU E 1 153 ? 153.93700 148.64100 154.91700 1.000 74.85160 153 LEU C N 1
ATOM 4864 C CA . LEU E 1 153 ? 152.85400 148.70700 155.88300 1.000 74.85160 153 LEU C CA 1
ATOM 4865 C C . LEU E 1 153 ? 153.38600 148.83200 157.29800 1.000 74.85160 153 LEU C C 1
ATOM 4866 O O . LEU E 1 153 ? 152.84600 149.59800 158.10000 1.000 74.85160 153 LEU C O 1
ATOM 4871 N N . MET E 1 154 ? 154.43200 148.07900 157.63700 1.000 74.09067 154 MET C N 1
ATOM 4872 C CA . MET E 1 154 ? 154.98000 148.20200 158.98100 1.000 74.09067 154 MET C CA 1
ATOM 4873 C C . MET E 1 154 ? 155.56600 149.58100 159.20800 1.000 74.09067 154 MET C C 1
ATOM 4874 O O . MET E 1 154 ? 155.43900 150.13400 160.30100 1.000 74.09067 154 MET C O 1
ATOM 4879 N N . SER E 1 155 ? 156.20000 150.16500 158.19200 1.000 72.32280 155 SER C N 1
ATOM 4880 C CA . SER E 1 155 ? 156.70700 151.52200 158.36500 1.000 72.32280 155 SER C CA 1
ATOM 4881 C C . SER E 1 155 ? 155.57600 152.50900 158.62500 1.000 72.32280 155 SER C C 1
ATOM 4882 O O . SER E 1 155 ? 155.68500 153.38500 159.49700 1.000 72.32280 155 SER C O 1
ATOM 4885 N N . LEU E 1 156 ? 154.47500 152.38100 157.88700 1.000 71.93823 156 LEU C N 1
ATOM 4886 C CA . LEU E 1 156 ? 153.36300 153.30400 158.09400 1.000 71.93823 156 LEU C CA 1
ATOM 4887 C C . LEU E 1 156 ? 152.73200 153.13700 159.47100 1.000 71.93823 156 LEU C C 1
ATOM 4888 O O . LEU E 1 156 ? 152.43500 154.13000 160.14600 1.000 71.93823 156 LEU C O 1
ATOM 4893 N N . TYR E 1 157 ? 152.48200 151.89600 159.89100 1.000 71.68307 157 TYR C N 1
ATOM 4894 C CA . TYR E 1 157 ? 151.97800 151.66200 161.23900 1.000 71.68307 157 TYR C CA 1
ATOM 4895 C C . TYR E 1 157 ? 152.90500 152.25500 162.27600 1.000 71.68307 157 TYR C C 1
ATOM 4896 O O . TYR E 1 157 ? 152.45100 152.83900 163.26000 1.000 71.68307 157 TYR C O 1
ATOM 4905 N N . ASP E 1 158 ? 154.21100 152.08800 162.09100 1.000 74.64195 158 ASP C N 1
ATOM 4906 C CA . ASP E 1 158 ? 155.16700 152.61500 163.05100 1.000 74.64195 158 ASP C CA 1
ATOM 4907 C C . ASP E 1 158 ? 155.00900 154.11400 163.20600 1.000 74.64195 158 ASP C C 1
ATOM 4908 O O . ASP E 1 158 ? 154.93400 154.62600 164.32400 1.000 74.64195 158 ASP C O 1
ATOM 4913 N N . ALA E 1 159 ? 154.94600 154.83600 162.08900 1.000 72.82590 159 ALA C N 1
ATOM 4914 C CA . ALA E 1 159 ? 154.78500 156.28600 162.17100 1.000 72.82590 159 ALA C CA 1
ATOM 4915 C C . ALA E 1 159 ? 153.47800 156.66500 162.86000 1.000 72.82590 159 ALA C C 1
ATOM 4916 O O . ALA E 1 159 ? 153.46100 157.47500 163.80000 1.000 72.82590 159 ALA C O 1
ATOM 4918 N N . MET E 1 160 ? 152.36900 156.07800 162.41100 1.000 76.33027 160 MET C N 1
ATOM 4919 C CA . MET E 1 160 ? 151.06600 156.46600 162.93700 1.000 76.33027 160 MET C CA 1
ATOM 4920 C C . MET E 1 160 ? 150.93700 156.15600 164.41800 1.000 76.33027 160 MET C C 1
ATOM 4921 O O . MET E 1 160 ? 150.26500 156.88400 165.15000 1.000 76.33027 160 MET C O 1
ATOM 4926 N N . PHE E 1 161 ? 151.54200 155.06500 164.87700 1.000 72.08756 161 PHE C N 1
ATOM 4927 C CA . PHE E 1 161 ? 151.43700 154.71800 166.28400 1.000 72.08756 161 PHE C CA 1
ATOM 4928 C C . PHE E 1 161 ? 152.37500 155.55800 167.12400 1.000 72.08756 161 PHE C C 1
ATOM 4929 O O . PHE E 1 161 ? 151.99800 156.00500 168.20600 1.000 72.08756 161 PHE C O 1
ATOM 4937 N N . ALA E 1 162 ? 153.59600 155.79800 166.65000 1.000 71.42213 162 ALA C N 1
ATOM 4938 C CA . ALA E 1 162 ? 154.50100 156.65800 167.39100 1.000 71.42213 162 ALA C CA 1
ATOM 4939 C C . ALA E 1 162 ? 153.96800 158.06900 167.51600 1.000 71.42213 162 ALA C C 1
ATOM 4940 O O . ALA E 1 162 ? 154.42800 158.81500 168.38000 1.000 71.42213 162 ALA C O 1
ATOM 4942 N N . GLN E 1 163 ? 153.01500 158.45800 166.67300 1.000 76.13235 163 GLN C N 1
ATOM 4943 C CA . GLN E 1 163 ? 152.34800 159.73800 166.90100 1.000 76.13235 163 GLN C CA 1
ATOM 4944 C C . GLN E 1 163 ? 151.58000 159.77800 168.21600 1.000 76.13235 163 GLN C C 1
ATOM 4945 O O . GLN E 1 163 ? 151.16200 160.85800 168.63600 1.000 76.13235 163 GLN C O 1
ATOM 4951 N N . TYR E 1 164 ? 151.36800 158.63500 168.86700 1.000 78.25843 164 TYR C N 1
ATOM 4952 C CA . TYR E 1 164 ? 150.61000 158.56300 170.11100 1.000 78.25843 164 TYR C CA 1
ATOM 4953 C C . TYR E 1 164 ? 151.44400 158.06000 171.27600 1.000 78.25843 164 TYR C C 1
ATOM 4954 O O . TYR E 1 164 ? 150.89500 157.81300 172.35000 1.000 78.25843 164 TYR C O 1
ATOM 4963 N N . GLY E 1 165 ? 152.74400 157.88200 171.09100 1.000 77.23091 165 GLY C N 1
ATOM 4964 C CA . GLY E 1 165 ? 153.58600 157.33300 172.12500 1.000 77.23091 165 GLY C CA 1
ATOM 4965 C C . GLY E 1 165 ? 153.56000 155.83000 172.24200 1.000 77.23091 165 GLY C C 1
ATOM 4966 O O . GLY E 1 165 ? 154.28800 155.28300 173.07400 1.000 77.23091 165 GLY C O 1
ATOM 4967 N N . VAL E 1 166 ? 152.76100 155.14900 171.44200 1.000 76.16504 166 VAL C N 1
ATOM 4968 C CA . VAL E 1 166 ? 152.63100 153.69900 171.49300 1.000 76.16504 166 VAL C CA 1
ATOM 4969 C C . VAL E 1 166 ? 153.73300 153.07000 170.66200 1.000 76.16504 166 VAL C C 1
ATOM 4970 O O . VAL E 1 166 ? 154.19700 153.63800 169.67500 1.000 76.16504 166 VAL C O 1
ATOM 4974 N N . LYS E 1 167 ? 154.16900 151.88800 171.06800 1.000 77.77532 167 LYS C N 1
ATOM 4975 C CA . LYS E 1 167 ? 155.20200 151.14600 170.37100 1.000 77.77532 167 LYS C CA 1
ATOM 4976 C C . LYS E 1 167 ? 154.60200 149.87800 169.78800 1.000 77.77532 167 LYS C C 1
ATOM 4977 O O . LYS E 1 167 ? 153.64500 149.32800 170.33200 1.000 77.77532 167 LYS C O 1
ATOM 4983 N N . ILE E 1 168 ? 155.15500 149.41400 168.66900 1.000 71.18156 168 ILE C N 1
ATOM 4984 C CA . ILE E 1 168 ? 154.62100 148.24400 167.98900 1.000 71.18156 168 ILE C CA 1
ATOM 4985 C C . ILE E 1 168 ? 155.73100 147.23200 167.76300 1.000 71.18156 168 ILE C C 1
ATOM 4986 O O . ILE E 1 168 ? 156.91800 147.54700 167.82600 1.000 71.18156 168 ILE C O 1
ATOM 4991 N N . ALA E 1 169 ? 155.32100 146.00000 167.49800 1.000 70.01825 169 ALA C N 1
ATOM 4992 C CA . ALA E 1 169 ? 156.23200 144.91100 167.20900 1.000 70.01825 169 ALA C CA 1
ATOM 4993 C C . ALA E 1 169 ? 155.63400 144.06800 166.10300 1.000 70.01825 169 ALA C C 1
ATOM 4994 O O . ALA E 1 169 ? 154.41800 143.94500 165.99700 1.000 70.01825 169 ALA C O 1
ATOM 4996 N N . GLN E 1 170 ? 156.49200 143.47400 165.28800 1.000 72.54589 170 GLN C N 1
ATOM 4997 C CA . GLN E 1 170 ? 156.06600 142.75300 164.09700 1.000 72.54589 170 GLN C CA 1
ATOM 4998 C C . GLN E 1 170 ? 156.40200 141.28000 164.24600 1.000 72.54589 170 GLN C C 1
ATOM 4999 O O . GLN E 1 170 ? 157.56400 140.89200 164.10600 1.000 72.54589 170 GLN C O 1
ATOM 5005 N N . VAL E 1 171 ? 155.39100 140.46000 164.50500 1.000 71.03054 171 VAL C N 1
ATOM 5006 C CA . VAL E 1 171 ? 155.55100 139.01900 164.63800 1.000 71.03054 171 VAL C CA 1
ATOM 5007 C C . VAL E 1 171 ? 154.98300 138.37000 163.38900 1.000 71.03054 171 VAL C C 1
ATOM 5008 O O . VAL E 1 171 ? 153.80800 138.56500 163.07100 1.000 71.03054 171 VAL C O 1
ATOM 5012 N N . LEU E 1 172 ? 155.80100 137.59900 162.67900 1.000 77.50668 172 LEU C N 1
ATOM 5013 C CA . LEU E 1 172 ? 155.40000 136.95800 161.43000 1.000 77.50668 172 LEU C CA 1
ATOM 5014 C C . LEU E 1 172 ? 155.38600 135.44900 161.61900 1.000 77.50668 172 LEU C C 1
ATOM 5015 O O . LEU E 1 172 ? 156.43900 134.83700 161.81200 1.000 77.50668 172 LEU C O 1
ATOM 5020 N N . VAL E 1 173 ? 154.20700 134.84600 161.53100 1.000 86.85163 173 VAL C N 1
ATOM 5021 C CA . VAL E 1 173 ? 154.04100 133.42000 161.75000 1.000 86.85163 173 VAL C CA 1
ATOM 5022 C C . VAL E 1 173 ? 153.77900 132.73600 160.41500 1.000 86.85163 173 VAL C C 1
ATOM 5023 O O . VAL E 1 173 ? 153.55200 133.38100 159.39700 1.000 86.85163 173 VAL C O 1
ATOM 5027 N N . THR E 1 174 ? 153.80800 131.40700 160.42700 1.000 99.87694 174 THR C N 1
ATOM 5028 C CA . THR E 1 174 ? 153.49200 130.62800 159.23600 1.000 99.87694 174 THR C CA 1
ATOM 5029 C C . THR E 1 174 ? 152.52600 129.50000 159.56200 1.000 99.87694 174 THR C C 1
ATOM 5030 O O . THR E 1 174 ? 151.97400 129.44800 160.66100 1.000 99.87694 174 THR C O 1
ATOM 5034 N N . LYS E 1 175 ? 152.31100 128.60200 158.62100 1.000 106.12353 175 LYS C N 1
ATOM 5035 C CA . LYS E 1 175 ? 151.44500 127.46400 158.88200 1.000 106.12353 175 LYS C CA 1
ATOM 5036 C C . LYS E 1 175 ? 152.14800 126.37900 159.69300 1.000 106.12353 175 LYS C C 1
ATOM 5037 O O . LYS E 1 175 ? 151.52200 125.80700 160.59000 1.000 106.12353 175 LYS C O 1
ATOM 5043 N N . PRO E 1 176 ? 153.41600 126.04000 159.42400 1.000 108.40450 176 PRO C N 1
ATOM 5044 C CA . PRO E 1 176 ? 154.07700 125.01200 160.24400 1.000 108.40450 176 PRO C CA 1
ATOM 5045 C C . PRO E 1 176 ? 154.42800 125.45700 161.65200 1.000 108.40450 176 PRO C C 1
ATOM 5046 O O . PRO E 1 176 ? 154.73800 124.59700 162.48300 1.000 108.40450 176 PRO C O 1
ATOM 5050 N N . ASP E 1 177 ? 154.40700 126.75000 161.95600 1.000 107.97787 177 ASP C N 1
ATOM 5051 C CA . ASP E 1 177 ? 154.68400 127.19000 163.31700 1.000 107.97787 177 ASP C CA 1
ATOM 5052 C C . ASP E 1 177 ? 153.52800 126.93300 164.26700 1.000 107.97787 177 ASP C C 1
ATOM 5053 O O . ASP E 1 177 ? 153.64300 127.26000 165.44900 1.000 107.97787 177 ASP C O 1
ATOM 5058 N N . PHE E 1 178 ? 152.42000 126.38100 163.78800 1.000 108.11877 178 PHE C N 1
ATOM 5059 C CA . PHE E 1 178 ? 151.28600 126.06000 164.63800 1.000 108.11877 178 PHE C CA 1
ATOM 5060 C C . PHE E 1 178 ? 151.09500 124.56400 164.80500 1.000 108.11877 178 PHE C C 1
ATOM 5061 O O . PHE E 1 178 ? 150.05200 124.13200 165.30000 1.000 108.11877 178 PHE C O 1
ATOM 5069 N N . TYR E 1 179 ? 152.06900 123.76500 164.39100 1.000 119.19783 179 TYR C N 1
ATOM 5070 C CA . TYR E 1 179 ? 152.06000 122.33000 164.62900 1.000 119.19783 179 TYR C CA 1
ATOM 5071 C C . TYR E 1 179 ? 153.14400 121.88900 165.59400 1.000 119.19783 179 TYR C C 1
ATOM 5072 O O . TYR E 1 179 ? 152.91800 120.98300 166.39200 1.000 119.19783 179 TYR C O 1
ATOM 5081 N N . ASN E 1 180 ? 154.31500 122.50800 165.54000 1.000 119.80190 180 ASN C N 1
ATOM 5082 C CA . ASN E 1 180 ? 155.35300 122.23200 166.52100 1.000 119.80190 180 ASN C CA 1
ATOM 5083 C C . ASN E 1 180 ? 154.92800 122.77700 167.87500 1.000 119.80190 180 ASN C C 1
ATOM 5084 O O . ASN E 1 180 ? 154.83400 123.99400 168.05600 1.000 119.80190 180 ASN C O 1
ATOM 5089 N N . GLU E 1 181 ? 154.67300 121.88100 168.82800 1.000 119.52837 181 GLU C N 1
ATOM 5090 C CA . GLU E 1 181 ? 154.24500 122.32100 170.15000 1.000 119.52837 181 GLU C CA 1
ATOM 5091 C C . GLU E 1 181 ? 155.27200 123.25100 170.77800 1.000 119.52837 181 GLU C C 1
ATOM 5092 O O . GLU E 1 181 ? 154.91100 124.22100 171.45500 1.000 119.52837 181 GLU C O 1
ATOM 5098 N N . GLU E 1 182 ? 156.55700 122.98000 170.55600 1.000 118.98289 182 GLU C N 1
ATOM 5099 C CA . GLU E 1 182 ? 157.59200 123.85900 171.08500 1.000 118.98289 182 GLU C CA 1
ATOM 5100 C C . GLU E 1 182 ? 157.48000 125.25000 170.48100 1.000 118.98289 182 GLU C C 1
ATOM 5101 O O . GLU E 1 182 ? 157.50600 126.25700 171.20000 1.000 118.98289 182 GLU C O 1
ATOM 5107 N N . THR E 1 183 ? 157.33200 125.32700 169.15900 1.000 112.85503 183 THR C N 1
ATOM 5108 C CA . THR E 1 183 ? 157.23900 126.62800 168.51100 1.000 112.85503 183 THR C CA 1
ATOM 5109 C C . THR E 1 183 ? 155.95400 127.34600 168.89300 1.000 112.85503 183 THR C C 1
ATOM 5110 O O . THR E 1 183 ? 155.95400 128.56500 169.07300 1.000 112.85503 183 THR C O 1
ATOM 5114 N N . ARG E 1 184 ? 154.85400 126.61200 169.04600 1.000 108.96391 184 ARG C N 1
ATOM 5115 C CA . ARG E 1 184 ? 153.60100 127.25500 169.42300 1.000 108.96391 184 ARG C CA 1
ATOM 5116 C C . ARG E 1 184 ? 153.68200 127.83100 170.83100 1.000 108.96391 184 ARG C C 1
ATOM 5117 O O . ARG E 1 184 ? 153.27300 128.97500 171.07400 1.000 108.96391 184 ARG C O 1
ATOM 5125 N N . ASN E 1 185 ? 154.21900 127.05900 171.77500 1.000 107.65575 185 ASN C N 1
ATOM 5126 C CA . ASN E 1 185 ? 154.34900 127.56700 173.13400 1.000 107.65575 185 ASN C CA 1
ATOM 5127 C C . ASN E 1 185 ? 155.30800 128.74500 173.19100 1.000 107.65575 185 ASN C C 1
ATOM 5128 O O . ASN E 1 185 ? 155.06900 129.70900 173.92500 1.000 107.65575 185 ASN C O 1
ATOM 5133 N N . ASN E 1 186 ? 156.39500 128.69700 172.42100 1.000 103.32488 186 ASN C N 1
ATOM 5134 C CA . ASN E 1 186 ? 157.30600 129.83300 172.39800 1.000 103.32488 186 ASN C CA 1
ATOM 5135 C C . ASN E 1 186 ? 156.62800 131.06500 171.82600 1.000 103.32488 186 ASN C C 1
ATOM 5136 O O . ASN E 1 186 ? 156.80800 132.17500 172.33800 1.000 103.32488 186 ASN C O 1
ATOM 5141 N N . LEU E 1 187 ? 155.84400 130.89500 170.76600 1.000 97.26772 187 LEU C N 1
ATOM 5142 C CA . LEU E 1 187 ? 155.15500 132.03300 170.18000 1.000 97.26772 187 LEU C CA 1
ATOM 5143 C C . LEU E 1 187 ? 154.20000 132.66500 171.17700 1.000 97.26772 187 LEU C C 1
ATOM 5144 O O . LEU E 1 187 ? 154.13100 133.89200 171.28700 1.000 97.26772 187 LEU C O 1
ATOM 5149 N N . PHE E 1 188 ? 153.46500 131.84900 171.92800 1.000 96.78857 188 PHE C N 1
ATOM 5150 C CA . PHE E 1 188 ? 152.50600 132.44200 172.85300 1.000 96.78857 188 PHE C CA 1
ATOM 5151 C C . PHE E 1 188 ? 153.18000 133.05100 174.07200 1.000 96.78857 188 PHE C C 1
ATOM 5152 O O . PHE E 1 188 ? 152.70600 134.06800 174.58600 1.000 96.78857 188 PHE C O 1
ATOM 5160 N N . CYS E 1 189 ? 154.29300 132.48100 174.53400 1.000 97.08296 189 CYS C N 1
ATOM 5161 C CA . CYS E 1 189 ? 155.06300 133.16000 175.56900 1.000 97.08296 189 CYS C CA 1
ATOM 5162 C C . CYS E 1 189 ? 155.56000 134.50900 175.07600 1.000 97.08296 189 CYS C C 1
ATOM 5163 O O . CYS E 1 189 ? 155.51400 135.49900 175.81100 1.000 97.08296 189 CYS C O 1
ATOM 5166 N N . THR E 1 190 ? 156.02100 134.57400 173.82600 1.000 89.33342 190 THR C N 1
ATOM 5167 C CA . THR E 1 190 ? 156.46600 135.84300 173.26200 1.000 89.33342 190 THR C CA 1
ATOM 5168 C C . THR E 1 190 ? 155.33200 136.85300 173.21000 1.000 89.33342 190 THR C C 1
ATOM 5169 O O . THR E 1 190 ? 155.50700 138.01900 173.57100 1.000 89.33342 190 THR C O 1
ATOM 5173 N N . LEU E 1 191 ? 154.16000 136.42700 172.74900 1.000 84.45611 191 LEU C N 1
ATOM 5174 C CA . LEU E 1 191 ? 153.03700 137.35200 172.65300 1.000 84.45611 191 LEU C CA 1
ATOM 5175 C C . LEU E 1 191 ? 152.63400 137.87300 174.02000 1.000 84.45611 191 LEU C C 1
ATOM 5176 O O . LEU E 1 191 ? 152.39500 139.07200 174.18700 1.000 84.45611 191 LEU C O 1
ATOM 5181 N N . SER E 1 192 ? 152.54000 136.98900 175.01200 1.000 85.05385 192 SER C N 1
ATOM 5182 C CA . SER E 1 192 ? 152.16100 137.43700 176.34500 1.000 85.05385 192 SER C CA 1
ATOM 5183 C C . SER E 1 192 ? 153.20600 138.37600 176.92500 1.000 85.05385 192 SER C C 1
ATOM 5184 O O . SER E 1 192 ? 152.86600 139.36500 177.58400 1.000 85.05385 192 SER C O 1
ATOM 5187 N N . GLU E 1 193 ? 154.48100 138.10400 176.67100 1.000 85.96105 193 GLU C N 1
ATOM 5188 C CA . GLU E 1 193 ? 155.52100 138.97700 177.18900 1.000 85.96105 193 GLU C CA 1
ATOM 5189 C C . GLU E 1 193 ? 155.49100 140.33800 176.51500 1.000 85.96105 193 GLU C C 1
ATOM 5190 O O . GLU E 1 193 ? 155.76900 141.34900 177.16100 1.000 85.96105 193 GLU C O 1
ATOM 5196 N N . LEU E 1 194 ? 155.17700 140.38900 175.22200 1.000 79.65750 194 LEU C N 1
ATOM 5197 C CA . LEU E 1 194 ? 155.08200 141.67300 174.53800 1.000 79.65750 194 LEU C CA 1
ATOM 5198 C C . LEU E 1 194 ? 153.87900 142.45900 175.02100 1.000 79.65750 194 LEU C C 1
ATOM 5199 O O . LEU E 1 194 ? 153.94600 143.68000 175.16600 1.000 79.65750 194 LEU C O 1
ATOM 5204 N N . ILE E 1 195 ? 152.76300 141.77800 175.25900 1.000 81.50784 195 ILE C N 1
ATOM 5205 C CA . ILE E 1 195 ? 151.56200 142.46400 175.71500 1.000 81.50784 195 ILE C CA 1
ATOM 5206 C C . ILE E 1 195 ? 151.76300 143.02400 177.11600 1.000 81.50784 195 ILE C C 1
ATOM 5207 O O . ILE E 1 195 ? 151.30400 144.12600 177.42900 1.000 81.50784 195 ILE C O 1
ATOM 5212 N N . SER E 1 196 ? 152.46600 142.29100 177.97600 1.000 82.87166 196 SER C N 1
ATOM 5213 C CA . SER E 1 196 ? 152.64500 142.76200 179.34300 1.000 82.87166 196 SER C CA 1
ATOM 5214 C C . SER E 1 196 ? 153.66400 143.88200 179.46900 1.000 82.87166 196 SER C C 1
ATOM 5215 O O . SER E 1 196 ? 153.99200 144.25300 180.59600 1.000 82.87166 196 SER C O 1
ATOM 5218 N N . LEU E 1 197 ? 154.19100 144.41500 178.37000 1.000 81.31173 197 LEU C N 1
ATOM 5219 C CA . LEU E 1 197 ? 155.08300 145.56600 178.40200 1.000 81.31173 197 LEU C CA 1
ATOM 5220 C C . LEU E 1 197 ? 154.46400 146.78000 177.73100 1.000 81.31173 197 LEU C C 1
ATOM 5221 O O . LEU E 1 197 ? 155.17300 147.73500 177.41500 1.000 81.31173 197 LEU C O 1
ATOM 5226 N N . ASN E 1 198 ? 153.15800 146.75400 177.49800 1.000 83.97914 198 ASN C N 1
ATOM 5227 C CA . ASN E 1 198 ? 152.45500 147.81500 176.78900 1.000 83.97914 198 ASN C CA 1
ATOM 5228 C C . ASN E 1 198 ? 153.07900 148.06000 175.41600 1.000 83.97914 198 ASN C C 1
ATOM 5229 O O . ASN E 1 198 ? 153.50900 149.16100 175.08100 1.000 83.97914 198 ASN C O 1
ATOM 5234 N N . ILE E 1 199 ? 153.11500 146.99200 174.62500 1.000 74.19848 199 ILE C N 1
ATOM 5235 C CA . ILE E 1 199 ? 153.57400 147.01400 173.24400 1.000 74.19848 199 ILE C CA 1
ATOM 5236 C C . ILE E 1 199 ? 152.51100 146.32600 172.40700 1.000 74.19848 199 ILE C C 1
ATOM 5237 O O . ILE E 1 199 ? 151.99600 145.28000 172.80500 1.000 74.19848 199 ILE C O 1
ATOM 5242 N N . VAL E 1 200 ? 152.16200 146.91400 171.26900 1.000 69.40075 200 VAL C N 1
ATOM 5243 C CA . VAL E 1 200 ? 151.08800 146.38300 170.43300 1.000 69.40075 200 VAL C CA 1
ATOM 5244 C C . VAL E 1 200 ? 151.66200 145.45800 169.37100 1.000 69.40075 200 VAL C C 1
ATOM 5245 O O . VAL E 1 200 ? 152.16400 145.94500 168.35500 1.000 69.40075 200 VAL C O 1
ATOM 5249 N N . PRO E 1 201 ? 151.60700 144.14200 169.53300 1.000 67.59762 201 PRO C N 1
ATOM 5250 C CA . PRO E 1 201 ? 152.11800 143.26500 168.48600 1.000 67.59762 201 PRO C CA 1
ATOM 5251 C C . PRO E 1 201 ? 151.19300 143.29000 167.29200 1.000 67.59762 201 PRO C C 1
ATOM 5252 O O . PRO E 1 201 ? 149.99600 143.53600 167.41900 1.000 67.59762 201 PRO C O 1
ATOM 5256 N N . ILE E 1 202 ? 151.75800 143.04700 166.11600 1.000 65.69824 202 ILE C N 1
ATOM 5257 C CA . ILE E 1 202 ? 151.02100 143.10200 164.86100 1.000 65.69824 202 ILE C CA 1
ATOM 5258 C C . ILE E 1 202 ? 151.32900 141.82000 164.10200 1.000 65.69824 202 ILE C C 1
ATOM 5259 O O . ILE E 1 202 ? 152.34300 141.73200 163.40900 1.000 65.69824 202 ILE C O 1
ATOM 5264 N N . ILE E 1 203 ? 150.46400 140.84200 164.21900 1.000 69.66438 203 ILE C N 1
ATOM 5265 C CA . ILE E 1 203 ? 150.69200 139.50600 163.69000 1.000 69.66438 203 ILE C CA 1
ATOM 5266 C C . ILE E 1 203 ? 150.28500 139.46100 162.22800 1.000 69.66438 203 ILE C C 1
ATOM 5267 O O . ILE E 1 203 ? 149.32300 140.10900 161.82300 1.000 69.66438 203 ILE C O 1
ATOM 5272 N N . ASN E 1 204 ? 151.02100 138.70000 161.42900 1.000 78.39536 204 ASN C N 1
ATOM 5273 C CA . ASN E 1 204 ? 150.67200 138.48700 160.03500 1.000 78.39536 204 ASN C CA 1
ATOM 5274 C C . ASN E 1 204 ? 151.42800 137.26800 159.54200 1.000 78.39536 204 ASN C C 1
ATOM 5275 O O . ASN E 1 204 ? 152.49800 136.94300 160.05200 1.000 78.39536 204 ASN C O 1
ATOM 5280 N N . THR E 1 205 ? 150.86800 136.59200 158.54900 1.000 87.54028 205 THR C N 1
ATOM 5281 C CA . THR E 1 205 ? 151.50100 135.39600 158.01600 1.000 87.54028 205 THR C CA 1
ATOM 5282 C C . THR E 1 205 ? 152.66900 135.77700 157.12000 1.000 87.54028 205 THR C C 1
ATOM 5283 O O . THR E 1 205 ? 152.61000 136.76600 156.39100 1.000 87.54028 205 THR C O 1
ATOM 5287 N N . ASN E 1 206 ? 153.73000 134.97900 157.17300 1.000 87.76522 206 ASN C N 1
ATOM 5288 C CA . ASN E 1 206 ? 154.94600 135.25300 156.41300 1.000 87.76522 206 ASN C CA 1
ATOM 5289 C C . ASN E 1 206 ? 154.67100 134.94100 154.95100 1.000 87.76522 206 ASN C C 1
ATOM 5290 O O . ASN E 1 206 ? 155.01200 133.87900 154.43200 1.000 87.76522 206 ASN C O 1
ATOM 5295 N N . ASP E 1 207 ? 154.03200 135.89100 154.27300 1.000 98.79121 207 ASP C N 1
ATOM 5296 C CA . ASP E 1 207 ? 153.65600 135.66000 152.88500 1.000 98.79121 207 ASP C CA 1
ATOM 5297 C C . ASP E 1 207 ? 154.85300 135.72800 151.95400 1.000 98.79121 207 ASP C C 1
ATOM 5298 O O . ASP E 1 207 ? 154.76300 135.28200 150.81000 1.000 98.79121 207 ASP C O 1
ATOM 5303 N N . ALA E 1 208 ? 155.97500 136.27400 152.41600 1.000 90.84155 208 ALA C N 1
ATOM 5304 C CA . ALA E 1 208 ? 157.10100 136.51600 151.52100 1.000 90.84155 208 ALA C CA 1
ATOM 5305 C C . ALA E 1 208 ? 157.77700 135.22300 151.10300 1.000 90.84155 208 ALA C C 1
ATOM 5306 O O . ALA E 1 208 ? 158.18300 135.07700 149.94700 1.000 90.84155 208 ALA C O 1
ATOM 5308 N N . VAL E 1 209 ? 157.93000 134.27900 152.02400 1.000 93.89136 209 VAL C N 1
ATOM 5309 C CA . VAL E 1 209 ? 158.66600 133.05300 151.74600 1.000 93.89136 209 VAL C CA 1
ATOM 5310 C C . VAL E 1 209 ? 157.80500 131.80700 151.81500 1.000 93.89136 209 VAL C C 1
ATOM 5311 O O . VAL E 1 209 ? 158.23400 130.75700 151.31900 1.000 93.89136 209 VAL C O 1
ATOM 5315 N N . SER E 1 210 ? 156.62300 131.86800 152.40700 1.000 103.77160 210 SER C N 1
ATOM 5316 C CA . SER E 1 210 ? 155.77600 130.68700 152.48400 1.000 103.77160 210 SER C CA 1
ATOM 5317 C C . SER E 1 210 ? 154.32900 131.08100 152.73300 1.000 103.77160 210 SER C C 1
ATOM 5318 O O . SER E 1 210 ? 153.84500 130.97700 153.86500 1.000 103.77160 210 SER C O 1
ATOM 5321 N N . PRO E 1 211 ? 153.60700 131.52100 151.71100 1.000 109.48571 211 PRO C N 1
ATOM 5322 C CA . PRO E 1 211 ? 152.22500 131.94300 151.90700 1.000 109.48571 211 PRO C CA 1
ATOM 5323 C C . PRO E 1 211 ? 151.34200 130.75700 152.23900 1.000 109.48571 211 PRO C C 1
ATOM 5324 O O . PRO E 1 211 ? 151.46200 129.69000 151.62100 1.000 109.48571 211 PRO C O 1
ATOM 5328 N N . PRO E 1 212 ? 150.44000 130.89900 153.21200 1.000 119.35591 212 PRO C N 1
ATOM 5329 C CA . PRO E 1 212 ? 149.63200 129.74800 153.63200 1.000 119.35591 212 PRO C CA 1
ATOM 5330 C C . PRO E 1 212 ? 148.49700 129.41800 152.68900 1.000 119.35591 212 PRO C C 1
ATOM 5331 O O . PRO E 1 212 ? 147.97900 128.29600 152.75300 1.000 119.35591 212 PRO C O 1
ATOM 5335 N N . MET E 1 213 ? 148.08500 130.34900 151.82800 1.000 125.73333 213 MET C N 1
ATOM 5336 C CA . MET E 1 213 ? 146.97600 130.07000 150.92300 1.000 125.73333 213 MET C CA 1
ATOM 5337 C C . MET E 1 213 ? 147.30900 128.92400 149.97800 1.000 125.73333 213 MET C C 1
ATOM 5338 O O . MET E 1 213 ? 146.42200 128.16400 149.57300 1.000 125.73333 213 MET C O 1
ATOM 5343 N N . PHE E 1 214 ? 148.57900 128.78100 149.62100 1.000 125.78423 214 PHE C N 1
ATOM 5344 C CA . PHE E 1 214 ? 148.99800 127.75000 148.68500 1.000 125.78423 214 PHE C CA 1
ATOM 5345 C C . PHE E 1 214 ? 149.81000 126.66400 149.38300 1.000 125.78423 214 PHE C C 1
ATOM 5346 O O . PHE E 1 214 ? 149.25500 125.80200 150.06500 1.000 125.78423 214 PHE C O 1
ATOM 5354 N N . ILE E 1 228 ? 141.84000 124.18700 164.07300 1.000 104.99782 228 ILE C N 1
ATOM 5355 C CA . ILE E 1 228 ? 141.28700 124.92200 162.94700 1.000 104.99782 228 ILE C CA 1
ATOM 5356 C C . ILE E 1 228 ? 142.35400 125.11700 161.88000 1.000 104.99782 228 ILE C C 1
ATOM 5357 O O . ILE E 1 228 ? 143.44900 125.59200 162.16200 1.000 104.99782 228 ILE C O 1
ATOM 5362 N N . PRO E 1 229 ? 142.04200 124.73300 160.65500 1.000 111.42737 229 PRO C N 1
ATOM 5363 C CA . PRO E 1 229 ? 143.02500 124.85100 159.57300 1.000 111.42737 229 PRO C CA 1
ATOM 5364 C C . PRO E 1 229 ? 143.30600 126.29300 159.19200 1.000 111.42737 229 PRO C C 1
ATOM 5365 O O . PRO E 1 229 ? 142.42900 126.97600 158.65800 1.000 111.42737 229 PRO C O 1
ATOM 5369 N N . ILE E 1 230 ? 144.52700 126.76200 159.43300 1.000 107.66572 230 ILE C N 1
ATOM 5370 C CA . ILE E 1 230 ? 144.88100 128.14500 159.14300 1.000 107.66572 230 ILE C CA 1
ATOM 5371 C C . ILE E 1 230 ? 145.01500 128.33600 157.64200 1.000 107.66572 230 ILE C C 1
ATOM 5372 O O . ILE E 1 230 ? 146.04100 127.98800 157.05000 1.000 107.66572 230 ILE C O 1
ATOM 5377 N N . LYS E 1 231 ? 143.98600 128.89600 157.01300 1.000 114.33163 231 LYS C N 1
ATOM 5378 C CA . LYS E 1 231 ? 143.97500 129.06200 155.57100 1.000 114.33163 231 LYS C CA 1
ATOM 5379 C C . LYS E 1 231 ? 144.03800 130.50900 155.12000 1.000 114.33163 231 LYS C C 1
ATOM 5380 O O . LYS E 1 231 ? 144.15200 130.75600 153.91700 1.000 114.33163 231 LYS C O 1
ATOM 5386 N N . ASP E 1 232 ? 143.95600 131.46500 156.03300 1.000 106.12097 232 ASP C N 1
ATOM 5387 C CA . ASP E 1 232 ? 143.94500 132.87300 155.66800 1.000 106.12097 232 ASP C CA 1
ATOM 5388 C C . ASP E 1 232 ? 144.37500 133.67300 156.88500 1.000 106.12097 232 ASP C C 1
ATOM 5389 O O . ASP E 1 232 ? 144.96600 133.13400 157.82300 1.000 106.12097 232 ASP C O 1
ATOM 5394 N N . ASN E 1 233 ? 144.11100 134.97200 156.85500 1.000 93.56990 233 ASN C N 1
ATOM 5395 C CA . ASN E 1 233 ? 144.33700 135.83200 158.00200 1.000 93.56990 233 ASN C CA 1
ATOM 5396 C C . ASN E 1 233 ? 143.09400 135.99800 158.84600 1.000 93.56990 233 ASN C C 1
ATOM 5397 O O . ASN E 1 233 ? 142.95100 137.01200 159.53100 1.000 93.56990 233 ASN C O 1
ATOM 5402 N N . ASP E 1 234 ? 142.18300 135.03900 158.79700 1.000 96.03231 234 ASP C N 1
ATOM 5403 C CA . ASP E 1 234 ? 141.01000 135.02900 159.65400 1.000 96.03231 234 ASP C CA 1
ATOM 5404 C C . ASP E 1 234 ? 141.00900 133.85400 160.60900 1.000 96.03231 234 ASP C C 1
ATOM 5405 O O . ASP E 1 234 ? 140.81900 134.04100 161.81200 1.000 96.03231 234 ASP C O 1
ATOM 5410 N N . SER E 1 235 ? 141.21500 132.64200 160.10200 1.000 92.83040 235 SER C N 1
ATOM 5411 C CA . SER E 1 235 ? 141.41700 131.51600 160.99500 1.000 92.83040 235 SER C CA 1
ATOM 5412 C C . SER E 1 235 ? 142.62700 131.73900 161.87900 1.000 92.83040 235 SER C C 1
ATOM 5413 O O . SER E 1 235 ? 142.65200 131.27700 163.02100 1.000 92.83040 235 SER C O 1
ATOM 5416 N N . LEU E 1 236 ? 143.62700 132.46500 161.38200 1.000 85.79826 236 LEU C N 1
ATOM 5417 C CA . LEU E 1 236 ? 144.75600 132.82800 162.22600 1.000 85.79826 236 LEU C CA 1
ATOM 5418 C C . LEU E 1 236 ? 144.31000 133.70600 163.37500 1.000 85.79826 236 LEU C C 1
ATOM 5419 O O . LEU E 1 236 ? 144.73900 133.50900 164.51400 1.000 85.79826 236 LEU C O 1
ATOM 5424 N N . SER E 1 237 ? 143.44200 134.67600 163.10400 1.000 81.79223 237 SER C N 1
ATOM 5425 C CA . SER E 1 237 ? 142.97000 135.54500 164.17300 1.000 81.79223 237 SER C CA 1
ATOM 5426 C C . SER E 1 237 ? 142.12400 134.78100 165.17500 1.000 81.79223 237 SER C C 1
ATOM 5427 O O . SER E 1 237 ? 142.21600 135.02500 166.37700 1.000 81.79223 237 SER C O 1
ATOM 5430 N N . ALA E 1 238 ? 141.30200 133.84700 164.71000 1.000 85.37132 238 ALA C N 1
ATOM 5431 C CA . ALA E 1 238 ? 140.50400 133.06400 165.64500 1.000 85.37132 238 ALA C CA 1
ATOM 5432 C C . ALA E 1 238 ? 141.38700 132.18600 166.51900 1.000 85.37132 238 ALA C C 1
ATOM 5433 O O . ALA E 1 238 ? 141.21400 132.14200 167.73900 1.000 85.37132 238 ALA C O 1
ATOM 5435 N N . MET E 1 239 ? 142.34200 131.47900 165.91600 1.000 94.53921 239 MET C N 1
ATOM 5436 C CA . MET E 1 239 ? 143.24900 130.65000 166.70300 1.000 94.53921 239 MET C CA 1
ATOM 5437 C C . MET E 1 239 ? 144.02400 131.48400 167.70900 1.000 94.53921 239 MET C C 1
ATOM 5438 O O . MET E 1 239 ? 144.14800 131.10600 168.87900 1.000 94.53921 239 MET C O 1
ATOM 5443 N N . LEU E 1 240 ? 144.54300 132.62900 167.27400 1.000 87.27270 240 LEU C N 1
ATOM 5444 C CA . LEU E 1 240 ? 145.25700 133.52300 168.17100 1.000 87.27270 240 LEU C CA 1
ATOM 5445 C C . LEU E 1 240 ? 144.38100 133.95200 169.33900 1.000 87.27270 240 LEU C C 1
ATOM 5446 O O . LEU E 1 240 ? 144.71300 133.71300 170.50200 1.000 87.27270 240 LEU C O 1
ATOM 5451 N N . ALA E 1 241 ? 143.24900 134.58900 169.05100 1.000 84.76029 241 ALA C N 1
ATOM 5452 C CA . ALA E 1 241 ? 142.39900 135.09000 170.11700 1.000 84.76029 241 ALA C CA 1
ATOM 5453 C C . ALA E 1 241 ? 141.74600 133.98800 170.92500 1.000 84.76029 241 ALA C C 1
ATOM 5454 O O . ALA E 1 241 ? 141.10500 134.29400 171.92800 1.000 84.76029 241 ALA C O 1
ATOM 5456 N N . ALA E 1 242 ? 141.86100 132.73200 170.51700 1.000 87.76117 242 ALA C N 1
ATOM 5457 C CA . ALA E 1 242 ? 141.41100 131.65800 171.38600 1.000 87.76117 242 ALA C CA 1
ATOM 5458 C C . ALA E 1 242 ? 142.51900 131.11500 172.26500 1.000 87.76117 242 ALA C C 1
ATOM 5459 O O . ALA E 1 242 ? 142.23700 130.62000 173.35800 1.000 87.76117 242 ALA C O 1
ATOM 5461 N N . GLU E 1 243 ? 143.77000 131.18200 171.82000 1.000 93.89290 243 GLU C N 1
ATOM 5462 C CA . GLU E 1 243 ? 144.85700 130.68200 172.65300 1.000 93.89290 243 GLU C CA 1
ATOM 5463 C C . GLU E 1 243 ? 145.32500 131.70000 173.68000 1.000 93.89290 243 GLU C C 1
ATOM 5464 O O . GLU E 1 243 ? 145.55000 131.34300 174.83800 1.000 93.89290 243 GLU C O 1
ATOM 5470 N N . VAL E 1 244 ? 145.49300 132.96200 173.28500 1.000 89.14550 244 VAL C N 1
ATOM 5471 C CA . VAL E 1 244 ? 145.78000 134.01800 174.24800 1.000 89.14550 244 VAL C CA 1
ATOM 5472 C C . VAL E 1 244 ? 144.61300 134.24900 175.19700 1.000 89.14550 244 VAL C C 1
ATOM 5473 O O . VAL E 1 244 ? 144.73800 135.00200 176.16500 1.000 89.14550 244 VAL C O 1
ATOM 5477 N N . GLN E 1 245 ? 143.48900 133.58000 174.96200 1.000 91.50619 245 GLN C N 1
ATOM 5478 C CA . GLN E 1 245 ? 142.28700 133.71500 175.77600 1.000 91.50619 245 GLN C CA 1
ATOM 5479 C C . GLN E 1 245 ? 141.82600 135.16400 175.84100 1.000 91.50619 245 GLN C C 1
ATOM 5480 O O . GLN E 1 245 ? 141.52900 135.70200 176.90500 1.000 91.50619 245 GLN C O 1
ATOM 5486 N N . ALA E 1 246 ? 141.76100 135.79500 174.67800 1.000 88.02120 246 ALA C N 1
ATOM 5487 C CA . ALA E 1 246 ? 141.26800 137.15300 174.60200 1.000 88.02120 246 ALA C CA 1
ATOM 5488 C C . ALA E 1 246 ? 139.79900 137.20400 174.99600 1.000 88.02120 246 ALA C C 1
ATOM 5489 O O . ALA E 1 246 ? 139.10900 136.18800 175.05800 1.000 88.02120 246 ALA C O 1
ATOM 5491 N N . ASP E 1 247 ? 139.32600 138.41000 175.27900 1.000 91.01098 247 ASP C N 1
ATOM 5492 C CA . ASP E 1 247 ? 137.94800 138.58400 175.70300 1.000 91.01098 247 ASP C CA 1
ATOM 5493 C C . ASP E 1 247 ? 137.02800 138.91100 174.54300 1.000 91.01098 247 ASP C C 1
ATOM 5494 O O . ASP E 1 247 ? 135.87700 138.47300 174.52700 1.000 91.01098 247 ASP C O 1
ATOM 5499 N N . LEU E 1 248 ? 137.51600 139.67100 173.57100 1.000 82.34736 248 LEU C N 1
ATOM 5500 C CA . LEU E 1 248 ? 136.70900 140.12900 172.45600 1.000 82.34736 248 LEU C CA 1
ATOM 5501 C C . LEU E 1 248 ? 137.51600 139.99200 171.18000 1.000 82.34736 248 LEU C C 1
ATOM 5502 O O . LEU E 1 248 ? 138.73000 140.18900 171.17500 1.000 82.34736 248 LEU C O 1
ATOM 5507 N N . LEU E 1 249 ? 136.83300 139.65200 170.09500 1.000 78.44710 249 LEU C N 1
ATOM 5508 C CA . LEU E 1 249 ? 137.45800 139.49900 168.78800 1.000 78.44710 249 LEU C CA 1
ATOM 5509 C C . LEU E 1 249 ? 136.64700 140.30100 167.78300 1.000 78.44710 249 LEU C C 1
ATOM 5510 O O . LEU E 1 249 ? 135.48300 139.98600 167.53300 1.000 78.44710 249 LEU C O 1
ATOM 5515 N N . ILE E 1 250 ? 137.25200 141.33200 167.21200 1.000 77.81484 250 ILE C N 1
ATOM 5516 C CA . ILE E 1 250 ? 136.56900 142.25400 166.31600 1.000 77.81484 250 ILE C CA 1
ATOM 5517 C C . ILE E 1 250 ? 137.09800 142.01700 164.91400 1.000 77.81484 250 ILE C C 1
ATOM 5518 O O . ILE E 1 250 ? 138.25600 142.32900 164.62300 1.000 77.81484 250 ILE C O 1
ATOM 5523 N N . LEU E 1 251 ? 136.26200 141.47400 164.03900 1.000 83.03557 251 LEU C N 1
ATOM 5524 C CA . LEU E 1 251 ? 136.62800 141.21800 162.65300 1.000 83.03557 251 LEU C CA 1
ATOM 5525 C C . LEU E 1 251 ? 136.11000 142.36800 161.80500 1.000 83.03557 251 LEU C C 1
ATOM 5526 O O . LEU E 1 251 ? 134.91200 142.44800 161.53100 1.000 83.03557 251 LEU C O 1
ATOM 5531 N N . MET E 1 252 ? 137.00600 143.25500 161.38300 1.000 90.93360 252 MET C N 1
ATOM 5532 C CA . MET E 1 252 ? 136.61700 144.42100 160.59400 1.000 90.93360 252 MET C CA 1
ATOM 5533 C C . MET E 1 252 ? 136.61900 144.03600 159.12500 1.000 90.93360 252 MET C C 1
ATOM 5534 O O . MET E 1 252 ? 137.59200 144.24500 158.40600 1.000 90.93360 252 MET C O 1
ATOM 5539 N N . SER E 1 253 ? 135.50700 143.48100 158.66900 1.000 105.41706 253 SER C N 1
ATOM 5540 C CA . SER E 1 253 ? 135.33300 143.14800 157.26500 1.000 105.41706 253 SER C CA 1
ATOM 5541 C C . SER E 1 253 ? 134.98100 144.42000 156.50100 1.000 105.41706 253 SER C C 1
ATOM 5542 O O . SER E 1 253 ? 135.13200 145.53300 157.00500 1.000 105.41706 253 SER C O 1
ATOM 5545 N N . ASP E 1 254 ? 134.52200 144.27600 155.26100 1.000 118.59673 254 ASP C N 1
ATOM 5546 C CA . ASP E 1 254 ? 134.09900 145.41200 154.45700 1.000 118.59673 254 ASP C CA 1
ATOM 5547 C C . ASP E 1 254 ? 132.59600 145.45300 154.23100 1.000 118.59673 254 ASP C C 1
ATOM 5548 O O . ASP E 1 254 ? 132.10900 146.36100 153.55000 1.000 118.59673 254 ASP C O 1
ATOM 5553 N N . VAL E 1 255 ? 131.85300 144.49900 154.77900 1.000 120.94924 255 VAL C N 1
ATOM 5554 C CA . VAL E 1 255 ? 130.40400 144.45900 154.67700 1.000 120.94924 255 VAL C CA 1
ATOM 5555 C C . VAL E 1 255 ? 129.82600 144.82800 156.03900 1.000 120.94924 255 VAL C C 1
ATOM 5556 O O . VAL E 1 255 ? 130.46600 144.65900 157.07800 1.000 120.94924 255 VAL C O 1
ATOM 5560 N N . ASP E 1 256 ? 128.59700 145.34800 156.03100 1.000 125.52417 256 ASP C N 1
ATOM 5561 C CA . ASP E 1 256 ? 127.99800 145.90500 157.24000 1.000 125.52417 256 ASP C CA 1
ATOM 5562 C C . ASP E 1 256 ? 127.80700 144.89100 158.35900 1.000 125.52417 256 ASP C C 1
ATOM 5563 O O . ASP E 1 256 ? 127.50400 145.29600 159.48400 1.000 125.52417 256 ASP C O 1
ATOM 5568 N N . GLY E 1 257 ? 127.97100 143.60200 158.09600 1.000 122.24763 257 GLY C N 1
ATOM 5569 C CA . GLY E 1 257 ? 127.69700 142.60500 159.10800 1.000 122.24763 257 GLY C CA 1
ATOM 5570 C C . GLY E 1 257 ? 127.44900 141.23900 158.51400 1.000 122.24763 257 GLY C C 1
ATOM 5571 O O . GLY E 1 257 ? 128.26100 140.74500 157.73200 1.000 122.24763 257 GLY C O 1
ATOM 5572 N N . ILE E 1 258 ? 126.33900 140.61000 158.88100 1.000 124.77555 258 ILE C N 1
ATOM 5573 C CA . ILE E 1 258 ? 125.97000 139.30900 158.34300 1.000 124.77555 258 ILE C CA 1
ATOM 5574 C C . ILE E 1 258 ? 124.47500 139.31300 158.08000 1.000 124.77555 258 ILE C C 1
ATOM 5575 O O . ILE E 1 258 ? 123.68300 139.51200 159.00600 1.000 124.77555 258 ILE C O 1
ATOM 5580 N N . TYR E 1 259 ? 124.08600 139.09600 156.83000 1.000 138.23921 259 TYR C N 1
ATOM 5581 C CA . TYR E 1 259 ? 122.68900 139.08900 156.43200 1.000 138.23921 259 TYR C CA 1
ATOM 5582 C C . TYR E 1 259 ? 122.15400 137.66600 156.39000 1.000 138.23921 259 TYR C C 1
ATOM 5583 O O . TYR E 1 259 ? 122.90800 136.69500 156.36800 1.000 138.23921 259 TYR C O 1
ATOM 5592 N N . ASN E 1 260 ? 120.82700 137.55200 156.37900 1.000 148.63146 260 ASN C N 1
ATOM 5593 C CA . ASN E 1 260 ? 120.21300 136.23700 156.25700 1.000 148.63146 260 ASN C CA 1
ATOM 5594 C C . ASN E 1 260 ? 120.31500 135.72100 154.82800 1.000 148.63146 260 ASN C C 1
ATOM 5595 O O . ASN E 1 260 ? 120.65400 134.55400 154.59900 1.000 148.63146 260 ASN C O 1
ATOM 5600 N N . LYS E 1 261 ? 120.01900 136.57600 153.85400 1.000 155.58583 261 LYS C N 1
ATOM 5601 C CA . LYS E 1 261 ? 120.22800 136.31700 152.44000 1.000 155.58583 261 LYS C CA 1
ATOM 5602 C C . LYS E 1 261 ? 121.15700 137.38100 151.86900 1.000 155.58583 261 LYS C C 1
ATOM 5603 O O . LYS E 1 261 ? 121.25000 138.47700 152.42700 1.000 155.58583 261 LYS C O 1
ATOM 5609 N N . PRO E 1 262 ? 121.86700 137.09000 150.78400 1.000 160.52806 262 PRO C N 1
ATOM 5610 C CA . PRO E 1 262 ? 122.83900 138.05200 150.24500 1.000 160.52806 262 PRO C CA 1
ATOM 5611 C C . PRO E 1 262 ? 122.20500 139.41000 150.00800 1.000 160.52806 262 PRO C C 1
ATOM 5612 O O . PRO E 1 262 ? 120.98700 139.50800 149.79700 1.000 160.52806 262 PRO C O 1
ATOM 5616 N N . PRO E 1 263 ? 123.00000 140.48300 150.04400 1.000 162.44214 263 PRO C N 1
ATOM 5617 C CA . PRO E 1 263 ? 122.41700 141.83600 150.01300 1.000 162.44214 263 PRO C CA 1
ATOM 5618 C C . PRO E 1 263 ? 121.60900 142.14700 148.76300 1.000 162.44214 263 PRO C C 1
ATOM 5619 O O . PRO E 1 263 ? 120.68500 142.96700 148.82600 1.000 162.44214 263 PRO C O 1
ATOM 5623 N N . TRP E 1 264 ? 121.92100 141.52500 147.63100 1.000 166.32667 264 TRP C N 1
ATOM 5624 C CA . TRP E 1 264 ? 121.24400 141.83400 146.37200 1.000 166.32667 264 TRP C CA 1
ATOM 5625 C C . TRP E 1 264 ? 119.98900 140.99000 146.18000 1.000 166.32667 264 TRP C C 1
ATOM 5626 O O . TRP E 1 264 ? 119.81000 140.33600 145.15500 1.000 166.32667 264 TRP C O 1
ATOM 5637 N N . GLU E 1 265 ? 119.10300 141.00300 147.17100 1.000 163.75581 265 GLU C N 1
ATOM 5638 C CA . GLU E 1 265 ? 117.85100 140.26200 147.09700 1.000 163.75581 265 GLU C CA 1
ATOM 5639 C C . GLU E 1 265 ? 116.80200 141.01200 147.90800 1.000 163.75581 265 GLU C C 1
ATOM 5640 O O . GLU E 1 265 ? 117.01200 142.15500 148.32500 1.000 163.75581 265 GLU C O 1
ATOM 5646 N N . ASP E 1 266 ? 115.66600 140.36000 148.13500 1.000 161.01227 266 ASP C N 1
ATOM 5647 C CA . ASP E 1 266 ? 114.55700 140.92700 148.89500 1.000 161.01227 266 ASP C CA 1
ATOM 5648 C C . ASP E 1 266 ? 114.43300 140.16800 150.21100 1.000 161.01227 266 ASP C C 1
ATOM 5649 O O . ASP E 1 266 ? 113.93800 139.03600 150.24100 1.000 161.01227 266 ASP C O 1
ATOM 5654 N N . GLY E 1 267 ? 114.86800 140.80100 151.29600 1.000 155.09540 267 GLY C N 1
ATOM 5655 C CA . GLY E 1 267 ? 114.91000 140.16200 152.59500 1.000 155.09540 267 GLY C CA 1
ATOM 5656 C C . GLY E 1 267 ? 116.31200 140.17900 153.16400 1.000 155.09540 267 GLY C C 1
ATOM 5657 O O . GLY E 1 267 ? 116.66500 139.35000 154.00800 1.000 155.09540 267 GLY C O 1
ATOM 5658 N N . ALA E 1 268 ? 117.12000 141.13000 152.70400 1.000 149.05156 268 ALA C N 1
ATOM 5659 C CA . ALA E 1 268 ? 118.52200 141.22500 153.10600 1.000 149.05156 268 ALA C CA 1
ATOM 5660 C C . ALA E 1 268 ? 118.66000 142.03200 154.39600 1.000 149.05156 268 ALA C C 1
ATOM 5661 O O . ALA E 1 268 ? 119.32100 143.06700 154.45800 1.000 149.05156 268 ALA C O 1
ATOM 5663 N N . LYS E 1 269 ? 118.01600 141.53100 155.44200 1.000 140.32067 269 LYS C N 1
ATOM 5664 C CA . LYS E 1 269 ? 118.10400 142.16300 156.74600 1.000 140.32067 269 LYS C CA 1
ATOM 5665 C C . LYS E 1 269 ? 119.44000 141.84100 157.39900 1.000 140.32067 269 LYS C C 1
ATOM 5666 O O . LYS E 1 269 ? 120.06100 140.81400 157.11700 1.000 140.32067 269 LYS C O 1
ATOM 5672 N N . LEU E 1 270 ? 119.88500 142.73700 158.27000 1.000 130.29864 270 LEU C N 1
ATOM 5673 C CA . LEU E 1 270 ? 121.09700 142.52300 159.04300 1.000 130.29864 270 LEU C CA 1
ATOM 5674 C C . LEU E 1 270 ? 120.75200 141.76300 160.31300 1.000 130.29864 270 LEU C C 1
ATOM 5675 O O . LEU E 1 270 ? 119.68600 141.96300 160.89600 1.000 130.29864 270 LEU C O 1
ATOM 5680 N N . MET E 1 271 ? 121.64600 140.88000 160.73000 1.000 125.48534 271 MET C N 1
ATOM 5681 C CA . MET E 1 271 ? 121.43900 140.07600 161.92900 1.000 125.48534 271 MET C CA 1
ATOM 5682 C C . MET E 1 271 ? 122.27200 140.67200 163.05500 1.000 125.48534 271 MET C C 1
ATOM 5683 O O . MET E 1 271 ? 123.49300 140.51100 163.09400 1.000 125.48534 271 MET C O 1
ATOM 5688 N N . HIS E 1 272 ? 121.60700 141.35300 163.98200 1.000 120.19192 272 HIS C N 1
ATOM 5689 C CA . HIS E 1 272 ? 122.30300 142.00200 165.07800 1.000 120.19192 272 HIS C CA 1
ATOM 5690 C C . HIS E 1 272 ? 122.70500 141.04300 166.18100 1.000 120.19192 272 HIS C C 1
ATOM 5691 O O . HIS E 1 272 ? 123.36500 141.46900 167.13200 1.000 120.19192 272 HIS C O 1
ATOM 5698 N N . THR E 1 273 ? 122.32300 139.77400 166.09400 1.000 120.22141 273 THR C N 1
ATOM 5699 C CA . THR E 1 273 ? 122.72900 138.79700 167.09800 1.000 120.22141 273 THR C CA 1
ATOM 5700 C C . THR E 1 273 ? 122.64700 137.41900 166.46700 1.000 120.22141 273 THR C C 1
ATOM 5701 O O . THR E 1 273 ? 121.55300 136.92500 166.18700 1.000 120.22141 273 THR C O 1
ATOM 5705 N N . TYR E 1 274 ? 123.80200 136.81000 166.24500 1.000 122.69438 274 TYR C N 1
ATOM 5706 C CA . TYR E 1 274 ? 123.87800 135.48100 165.66000 1.000 122.69438 274 TYR C CA 1
ATOM 5707 C C . TYR E 1 274 ? 123.68500 134.44100 166.75300 1.000 122.69438 274 TYR C C 1
ATOM 5708 O O . TYR E 1 274 ? 124.65800 133.98200 167.36000 1.000 122.69438 274 TYR C O 1
ATOM 5717 N N . THR E 1 275 ? 122.43400 134.08500 167.01600 1.000 132.64974 275 THR C N 1
ATOM 5718 C CA . THR E 1 275 ? 122.10100 133.06300 167.99600 1.000 132.64974 275 THR C CA 1
ATOM 5719 C C . THR E 1 275 ? 122.70700 131.74300 167.54900 1.000 132.64974 275 THR C C 1
ATOM 5720 O O . THR E 1 275 ? 122.48800 131.31100 166.41400 1.000 132.64974 275 THR C O 1
ATOM 5724 N N . SER E 1 276 ? 123.47100 131.11300 168.43700 1.000 133.50711 276 SER C N 1
ATOM 5725 C CA . SER E 1 276 ? 124.27900 129.95400 168.07600 1.000 133.50711 276 SER C CA 1
ATOM 5726 C C . SER E 1 276 ? 123.47200 128.82700 167.44400 1.000 133.50711 276 SER C C 1
ATOM 5727 O O . SER E 1 276 ? 123.79100 128.38500 166.33700 1.000 133.50711 276 SER C O 1
ATOM 5730 N N . ASP E 1 277 ? 122.43100 128.35600 168.13000 1.000 137.26405 277 ASP C N 1
ATOM 5731 C CA . ASP E 1 277 ? 121.74800 127.13300 167.72300 1.000 137.26405 277 ASP C CA 1
ATOM 5732 C C . ASP E 1 277 ? 121.15200 127.20800 166.32000 1.000 137.26405 277 ASP C C 1
ATOM 5733 O O . ASP E 1 277 ? 121.59600 126.49200 165.41700 1.000 137.26405 277 ASP C O 1
ATOM 5738 N N . ASP E 1 278 ? 120.16200 128.07700 166.11600 1.000 137.52501 278 ASP C N 1
ATOM 5739 C CA . ASP E 1 278 ? 119.42500 128.07000 164.85700 1.000 137.52501 278 ASP C CA 1
ATOM 5740 C C . ASP E 1 278 ? 120.26200 128.63200 163.72100 1.000 137.52501 278 ASP C C 1
ATOM 5741 O O . ASP E 1 278 ? 120.33000 128.04700 162.63500 1.000 137.52501 278 ASP C O 1
ATOM 5746 N N . SER E 1 279 ? 120.91200 129.77100 163.95600 1.000 134.07696 279 SER C N 1
ATOM 5747 C CA . SER E 1 279 ? 121.61400 130.46700 162.88600 1.000 134.07696 279 SER C CA 1
ATOM 5748 C C . SER E 1 279 ? 122.76800 129.63300 162.33900 1.000 134.07696 279 SER C C 1
ATOM 5749 O O . SER E 1 279 ? 123.24000 129.86100 161.22000 1.000 134.07696 279 SER C O 1
ATOM 5752 N N . ASN E 1 280 ? 123.23500 128.65300 163.11300 1.000 134.75469 280 ASN C N 1
ATOM 5753 C CA . ASN E 1 280 ? 124.25500 127.74400 162.59800 1.000 134.75469 280 ASN C CA 1
ATOM 5754 C C . ASN E 1 280 ? 123.69200 126.86700 161.48600 1.000 134.75469 280 ASN C C 1
ATOM 5755 O O . ASN E 1 280 ? 124.40100 126.50900 160.54000 1.000 134.75469 280 ASN C O 1
ATOM 5760 N N . SER E 1 281 ? 122.41000 126.50700 161.58800 1.000 137.94901 281 SER C N 1
ATOM 5761 C CA . SER E 1 281 ? 121.80700 125.62500 160.59400 1.000 137.94901 281 SER C CA 1
ATOM 5762 C C . SER E 1 281 ? 121.43300 126.38400 159.32700 1.000 137.94901 281 SER C C 1
ATOM 5763 O O . SER E 1 281 ? 121.64000 125.88800 158.21500 1.000 137.94901 281 SER C O 1
ATOM 5766 N N . ILE E 1 282 ? 120.87300 127.58000 159.47100 1.000 138.92670 282 ILE C N 1
ATOM 5767 C CA . ILE E 1 282 ? 120.36600 128.31500 158.32100 1.000 138.92670 282 ILE C CA 1
ATOM 5768 C C . ILE E 1 282 ? 121.06200 129.66300 158.16100 1.000 138.92670 282 ILE C C 1
ATOM 5769 O O . ILE E 1 282 ? 121.46600 130.29100 159.13700 1.000 138.92670 282 ILE C O 1
ATOM 5774 N N . MET E 1 295 ? 132.00000 134.95800 152.92800 1.000 123.22995 295 MET C N 1
ATOM 5775 C CA . MET E 1 295 ? 131.70400 135.16000 154.33900 1.000 123.22995 295 MET C CA 1
ATOM 5776 C C . MET E 1 295 ? 131.57700 133.83600 155.06800 1.000 123.22995 295 MET C C 1
ATOM 5777 O O . MET E 1 295 ? 131.42900 133.81000 156.28800 1.000 123.22995 295 MET C O 1
ATOM 5782 N N . ASP E 1 296 ? 131.62800 132.73100 154.32600 1.000 113.44653 296 ASP C N 1
ATOM 5783 C CA . ASP E 1 296 ? 131.58200 131.43300 154.98500 1.000 113.44653 296 ASP C CA 1
ATOM 5784 C C . ASP E 1 296 ? 132.83300 131.19200 155.81400 1.000 113.44653 296 ASP C C 1
ATOM 5785 O O . ASP E 1 296 ? 132.75600 130.57800 156.88300 1.000 113.44653 296 ASP C O 1
ATOM 5790 N N . SER E 1 297 ? 133.98100 131.69800 155.36700 1.000 108.63202 297 SER C N 1
ATOM 5791 C CA . SER E 1 297 ? 135.18900 131.57700 156.17300 1.000 108.63202 297 SER C CA 1
ATOM 5792 C C . SER E 1 297 ? 135.07100 132.37100 157.46600 1.000 108.63202 297 SER C C 1
ATOM 5793 O O . SER E 1 297 ? 135.44000 131.87800 158.53900 1.000 108.63202 297 SER C O 1
ATOM 5796 N N . LYS E 1 298 ? 134.55500 133.59800 157.38700 1.000 104.14010 298 LYS C N 1
ATOM 5797 C CA . LYS E 1 298 ? 134.39300 134.40100 158.59300 1.000 104.14010 298 LYS C CA 1
ATOM 5798 C C . LYS E 1 298 ? 133.39700 133.76500 159.54600 1.000 104.14010 298 LYS C C 1
ATOM 5799 O O . LYS E 1 298 ? 133.62700 133.73500 160.75600 1.000 104.14010 298 LYS C O 1
ATOM 5805 N N . VAL E 1 299 ? 132.29400 133.23200 159.02600 1.000 102.95802 299 VAL C N 1
ATOM 5806 C CA . VAL E 1 299 ? 131.32500 132.59300 159.90500 1.000 102.95802 299 VAL C CA 1
ATOM 5807 C C . VAL E 1 299 ? 131.92100 131.35800 160.56000 1.000 102.95802 299 VAL C C 1
ATOM 5808 O O . VAL E 1 299 ? 131.71300 131.11600 161.75300 1.000 102.95802 299 VAL C O 1
ATOM 5812 N N . LYS E 1 300 ? 132.67000 130.55600 159.80500 1.000 104.52450 300 LYS C N 1
ATOM 5813 C CA . LYS E 1 300 ? 133.26000 129.35700 160.38900 1.000 104.52450 300 LYS C CA 1
ATOM 5814 C C . LYS E 1 300 ? 134.25300 129.71400 161.48600 1.000 104.52450 300 LYS C C 1
ATOM 5815 O O . LYS E 1 300 ? 134.20800 129.15200 162.58800 1.000 104.52450 300 LYS C O 1
ATOM 5821 N N . ALA E 1 301 ? 135.16200 130.64800 161.20200 1.000 100.32814 301 ALA C N 1
ATOM 5822 C CA . ALA E 1 301 ? 136.14200 131.04400 162.20600 1.000 100.32814 301 ALA C CA 1
ATOM 5823 C C . ALA E 1 301 ? 135.47300 131.66100 163.42300 1.000 100.32814 301 ALA C C 1
ATOM 5824 O O . ALA E 1 301 ? 135.90300 131.42300 164.55500 1.000 100.32814 301 ALA C O 1
ATOM 5826 N N . ALA E 1 302 ? 134.41400 132.44400 163.22000 1.000 96.67440 302 ALA C N 1
ATOM 5827 C CA . ALA E 1 302 ? 133.73900 133.06500 164.35000 1.000 96.67440 302 ALA C CA 1
ATOM 5828 C C . ALA E 1 302 ? 133.02600 132.03400 165.20700 1.000 96.67440 302 ALA C C 1
ATOM 5829 O O . ALA E 1 302 ? 133.10700 132.08900 166.43500 1.000 96.67440 302 ALA C O 1
ATOM 5831 N N . THR E 1 303 ? 132.32400 131.08500 164.59400 1.000 98.04357 303 THR C N 1
ATOM 5832 C CA . THR E 1 303 ? 131.67700 130.05100 165.39000 1.000 98.04357 303 THR C CA 1
ATOM 5833 C C . THR E 1 303 ? 132.70100 129.21900 166.14500 1.000 98.04357 303 THR C C 1
ATOM 5834 O O . THR E 1 303 ? 132.49100 128.87800 167.31800 1.000 98.04357 303 THR C O 1
ATOM 5838 N N . TRP E 1 304 ? 133.82300 128.89300 165.50500 1.000 100.03717 304 TRP C N 1
ATOM 5839 C CA . TRP E 1 304 ? 134.86900 128.16700 166.21200 1.000 100.03717 304 TRP C CA 1
ATOM 5840 C C . TRP E 1 304 ? 135.35100 128.95700 167.42000 1.000 100.03717 304 TRP C C 1
ATOM 5841 O O . TRP E 1 304 ? 135.24700 128.49700 168.55900 1.000 100.03717 304 TRP C O 1
ATOM 5852 N N . ALA E 1 305 ? 135.84700 130.17400 167.19300 1.000 96.41441 305 ALA C N 1
ATOM 5853 C CA . ALA E 1 305 ? 136.35100 130.98400 168.29400 1.000 96.41441 305 ALA C CA 1
ATOM 5854 C C . ALA E 1 305 ? 135.28700 131.27700 169.33600 1.000 96.41441 305 ALA C C 1
ATOM 5855 O O . ALA E 1 305 ? 135.62900 131.65400 170.45800 1.000 96.41441 305 ALA C O 1
ATOM 5857 N N . LEU E 1 306 ? 134.01100 131.13300 168.99700 1.000 98.89461 306 LEU C N 1
ATOM 5858 C CA . LEU E 1 306 ? 132.97500 131.31600 170.00200 1.000 98.89461 306 LEU C CA 1
ATOM 5859 C C . LEU E 1 306 ? 132.82000 130.07600 170.86200 1.000 98.89461 306 LEU C C 1
ATOM 5860 O O . LEU E 1 306 ? 132.62100 130.18000 172.07500 1.000 98.89461 306 LEU C O 1
ATOM 5865 N N . ASP E 1 307 ? 132.91800 128.89400 170.26100 1.000 103.80391 307 ASP C N 1
ATOM 5866 C CA . ASP E 1 307 ? 132.83800 127.68500 171.06700 1.000 103.80391 307 ASP C CA 1
ATOM 5867 C C . ASP E 1 307 ? 133.99300 127.55100 172.05000 1.000 103.80391 307 ASP C C 1
ATOM 5868 O O . ASP E 1 307 ? 133.94500 126.67200 172.91400 1.000 103.80391 307 ASP C O 1
ATOM 5873 N N . ARG E 1 308 ? 135.01200 128.39800 171.94900 1.000 102.11377 308 ARG C N 1
ATOM 5874 C CA . ARG E 1 308 ? 136.20600 128.30800 172.77600 1.000 102.11377 308 ARG C CA 1
ATOM 5875 C C . ARG E 1 308 ? 136.25500 129.35700 173.87400 1.000 102.11377 308 ARG C C 1
ATOM 5876 O O . ARG E 1 308 ? 137.25200 129.43100 174.59300 1.000 102.11377 308 ARG C O 1
ATOM 5884 N N . GLY E 1 309 ? 135.22300 130.17900 174.01200 1.000 99.85697 309 GLY C N 1
ATOM 5885 C CA . GLY E 1 309 ? 135.21400 131.17200 175.06400 1.000 99.85697 309 GLY C CA 1
ATOM 5886 C C . GLY E 1 309 ? 135.18300 132.59900 174.56600 1.000 99.85697 309 GLY C C 1
ATOM 5887 O O . GLY E 1 309 ? 134.51900 133.45100 175.15900 1.000 99.85697 309 GLY C O 1
ATOM 5888 N N . VAL E 1 310 ? 135.90100 132.87500 173.48000 1.000 95.82540 310 VAL C N 1
ATOM 5889 C CA . VAL E 1 310 ? 135.91900 134.21600 172.91700 1.000 95.82540 310 VAL C CA 1
ATOM 5890 C C . VAL E 1 310 ? 134.52700 134.58500 172.42600 1.000 95.82540 310 VAL C C 1
ATOM 5891 O O . VAL E 1 310 ? 133.71900 133.71800 172.07800 1.000 95.82540 310 VAL C O 1
ATOM 5895 N N . SER E 1 311 ? 134.23400 135.88200 172.40000 1.000 88.47242 311 SER C N 1
ATOM 5896 C CA . SER E 1 311 ? 132.98400 136.39400 171.85300 1.000 88.47242 311 SER C CA 1
ATOM 5897 C C . SER E 1 311 ? 133.31800 137.32200 170.70000 1.000 88.47242 311 SER C C 1
ATOM 5898 O O . SER E 1 311 ? 134.04800 138.29700 170.88500 1.000 88.47242 311 SER C O 1
ATOM 5901 N N . VAL E 1 312 ? 132.77000 137.03200 169.52600 1.000 87.64360 312 VAL C N 1
ATOM 5902 C CA . VAL E 1 312 ? 133.20400 137.62500 168.26900 1.000 87.64360 312 VAL C CA 1
ATOM 5903 C C . VAL E 1 312 ? 132.19000 138.65200 167.79900 1.000 87.64360 312 VAL C C 1
ATOM 5904 O O . VAL E 1 312 ? 130.98200 138.41000 167.84700 1.000 87.64360 312 VAL C O 1
ATOM 5908 N N . VAL E 1 313 ? 132.68200 139.79200 167.32500 1.000 86.53436 313 VAL C N 1
ATOM 5909 C CA . VAL E 1 313 ? 131.85100 140.85200 166.77200 1.000 86.53436 313 VAL C CA 1
ATOM 5910 C C . VAL E 1 313 ? 132.35300 141.15600 165.37700 1.000 86.53436 313 VAL C C 1
ATOM 5911 O O . VAL E 1 313 ? 133.51900 141.52300 165.20700 1.000 86.53436 313 VAL C O 1
ATOM 5915 N N . ILE E 1 314 ? 131.48100 141.02000 164.38500 1.000 93.87813 314 ILE C N 1
ATOM 5916 C CA . ILE E 1 314 ? 131.81300 141.30700 162.99600 1.000 93.87813 314 ILE C CA 1
ATOM 5917 C C . ILE E 1 314 ? 131.20500 142.64800 162.63600 1.000 93.87813 314 ILE C C 1
ATOM 5918 O O . ILE E 1 314 ? 129.98400 142.81400 162.68600 1.000 93.87813 314 ILE C O 1
ATOM 5923 N N . CYS E 1 315 ? 132.04800 143.60300 162.26400 1.000 100.85568 315 CYS C N 1
ATOM 5924 C CA . CYS E 1 315 ? 131.57100 144.94500 161.97200 1.000 100.85568 315 CYS C CA 1
ATOM 5925 C C . CYS E 1 315 ? 132.03100 145.39700 160.60000 1.000 100.85568 315 CYS C C 1
ATOM 5926 O O . CYS E 1 315 ? 132.66200 144.62900 159.87300 1.000 100.85568 315 CYS C O 1
ATOM 5929 N N . ASN E 1 316 ? 131.72300 146.63300 160.23400 1.000 110.45086 316 ASN C N 1
ATOM 5930 C CA . ASN E 1 316 ? 132.07100 147.17500 158.93000 1.000 110.45086 316 ASN C CA 1
ATOM 5931 C C . ASN E 1 316 ? 133.23400 148.13600 159.09600 1.000 110.45086 316 ASN C C 1
ATOM 5932 O O . ASN E 1 316 ? 133.11200 149.14600 159.79400 1.000 110.45086 316 ASN C O 1
ATOM 5937 N N . GLY E 1 317 ? 134.35500 147.82900 158.44700 1.000 106.54716 317 GLY C N 1
ATOM 5938 C CA . GLY E 1 317 ? 135.54900 148.63100 158.62600 1.000 106.54716 317 GLY C CA 1
ATOM 5939 C C . GLY E 1 317 ? 135.45400 150.01800 158.04300 1.000 106.54716 317 GLY C C 1
ATOM 5940 O O . GLY E 1 317 ? 136.17600 150.91400 158.48600 1.000 106.54716 317 GLY C O 1
ATOM 5941 N N . MET E 1 318 ? 134.57400 150.22000 157.06700 1.000 109.57009 318 MET C N 1
ATOM 5942 C CA . MET E 1 318 ? 134.42100 151.50600 156.40500 1.000 109.57009 318 MET C CA 1
ATOM 5943 C C . MET E 1 318 ? 133.45200 152.42600 157.13400 1.000 109.57009 318 MET C C 1
ATOM 5944 O O . MET E 1 318 ? 132.89900 153.34600 156.52200 1.000 109.57009 318 MET C O 1
ATOM 5949 N N . GLN E 1 319 ? 133.23500 152.19400 158.41900 1.000 108.79479 319 GLN C N 1
ATOM 5950 C CA . GLN E 1 319 ? 132.37800 153.02100 159.24900 1.000 108.79479 319 GLN C CA 1
ATOM 5951 C C . GLN E 1 319 ? 133.24100 153.89300 160.14900 1.000 108.79479 319 GLN C C 1
ATOM 5952 O O . GLN E 1 319 ? 134.33800 153.50300 160.54900 1.000 108.79479 319 GLN C O 1
ATOM 5958 N N . GLU E 1 320 ? 132.74600 155.08500 160.45400 1.000 110.58468 320 GLU C N 1
ATOM 5959 C CA . GLU E 1 320 ? 133.50500 156.00900 161.28200 1.000 110.58468 320 GLU C CA 1
ATOM 5960 C C . GLU E 1 320 ? 133.33000 155.65600 162.75100 1.000 110.58468 320 GLU C C 1
ATOM 5961 O O . GLU E 1 320 ? 132.20400 155.49300 163.22900 1.000 110.58468 320 GLU C O 1
ATOM 5967 N N . LYS E 1 321 ? 134.45200 155.54200 163.46200 1.000 101.19809 321 LYS C N 1
ATOM 5968 C CA . LYS E 1 321 ? 134.47000 155.20000 164.88100 1.000 101.19809 321 LYS C CA 1
ATOM 5969 C C . LYS E 1 321 ? 133.71800 153.89100 165.12800 1.000 101.19809 321 LYS C C 1
ATOM 5970 O O . LYS E 1 321 ? 132.65400 153.85800 165.73300 1.000 101.19809 321 LYS C O 1
ATOM 5976 N N . ALA E 1 322 ? 134.29300 152.81400 164.59900 1.000 96.29433 322 ALA C N 1
ATOM 5977 C CA . ALA E 1 322 ? 133.68800 151.49500 164.72600 1.000 96.29433 322 ALA C CA 1
ATOM 5978 C C . ALA E 1 322 ? 134.06200 150.81100 166.03400 1.000 96.29433 322 ALA C C 1
ATOM 5979 O O . ALA E 1 322 ? 133.18700 150.31200 166.74200 1.000 96.29433 322 ALA C O 1
ATOM 5981 N N . ILE E 1 323 ? 135.35000 150.76700 166.36900 1.000 91.29083 323 ILE C N 1
ATOM 5982 C CA . ILE E 1 323 ? 135.76100 150.10500 167.60100 1.000 91.29083 323 ILE C CA 1
ATOM 5983 C C . ILE E 1 323 ? 135.22200 150.84700 168.81300 1.000 91.29083 323 ILE C C 1
ATOM 5984 O O . ILE E 1 323 ? 134.74800 150.23200 169.77500 1.000 91.29083 323 ILE C O 1
ATOM 5989 N N . LYS E 1 324 ? 135.26900 152.17500 168.78500 1.000 96.17183 324 LYS C N 1
ATOM 5990 C CA . LYS E 1 324 ? 134.85000 152.95200 169.94000 1.000 96.17183 324 LYS C CA 1
ATOM 5991 C C . LYS E 1 324 ? 133.35300 152.88700 170.17200 1.000 96.17183 324 LYS C C 1
ATOM 5992 O O . LYS E 1 324 ? 132.90000 153.20300 171.27300 1.000 96.17183 324 LYS C O 1
ATOM 5998 N N . THR E 1 325 ? 132.56900 152.49300 169.17500 1.000 96.28128 325 THR C N 1
ATOM 5999 C CA . THR E 1 325 ? 131.14600 152.30900 169.40000 1.000 96.28128 325 THR C CA 1
ATOM 6000 C C . THR E 1 325 ? 130.76200 150.85200 169.58200 1.000 96.28128 325 THR C C 1
ATOM 6001 O O . THR E 1 325 ? 129.67000 150.57900 170.08200 1.000 96.28128 325 THR C O 1
ATOM 6005 N N . ILE E 1 326 ? 131.61600 149.91500 169.17800 1.000 94.34039 326 ILE C N 1
ATOM 6006 C CA . ILE E 1 326 ? 131.39300 148.52000 169.53200 1.000 94.34039 326 ILE C CA 1
ATOM 6007 C C . ILE E 1 326 ? 131.65500 148.30800 171.00800 1.000 94.34039 326 ILE C C 1
ATOM 6008 O O . ILE E 1 326 ? 130.83100 147.73500 171.72500 1.000 94.34039 326 ILE C O 1
ATOM 6013 N N . ILE E 1 327 ? 132.81200 148.77100 171.48400 1.000 94.24149 327 ILE C N 1
ATOM 6014 C CA . ILE E 1 327 ? 133.11900 148.66100 172.90200 1.000 94.24149 327 ILE C CA 1
ATOM 6015 C C . ILE E 1 327 ? 132.18900 149.53800 173.72300 1.000 94.24149 327 ILE C C 1
ATOM 6016 O O . ILE E 1 327 ? 131.87000 149.21300 174.86900 1.000 94.24149 327 ILE C O 1
ATOM 6021 N N . GLY E 1 328 ? 131.72200 150.64800 173.16000 1.000 99.25590 328 GLY C N 1
ATOM 6022 C CA . GLY E 1 328 ? 130.80000 151.49500 173.88900 1.000 99.25590 328 GLY C CA 1
ATOM 6023 C C . GLY E 1 328 ? 129.48600 150.82600 174.21500 1.000 99.25590 328 GLY C C 1
ATOM 6024 O O . GLY E 1 328 ? 128.81300 151.23200 175.16400 1.000 99.25590 328 GLY C O 1
ATOM 6025 N N . GLY E 1 329 ? 129.10200 149.81000 173.45300 1.000 102.45004 329 GLY C N 1
ATOM 6026 C CA . GLY E 1 329 ? 127.86900 149.08800 173.68400 1.000 102.45004 329 GLY C CA 1
ATOM 6027 C C . GLY E 1 329 ? 126.77500 149.36900 172.68100 1.000 102.45004 329 GLY C C 1
ATOM 6028 O O . GLY E 1 329 ? 125.73500 148.70300 172.72900 1.000 102.45004 329 GLY C O 1
ATOM 6029 N N . ARG E 1 330 ? 126.96100 150.32900 171.78300 1.000 105.26529 330 ARG C N 1
ATOM 6030 C CA . ARG E 1 330 ? 125.93500 150.63100 170.80100 1.000 105.26529 330 ARG C CA 1
ATOM 6031 C C . ARG E 1 330 ? 125.80600 149.49000 169.80300 1.000 105.26529 330 ARG C C 1
ATOM 6032 O O . ARG E 1 330 ? 126.73300 148.71000 169.58900 1.000 105.26529 330 ARG C O 1
ATOM 6040 N N . LYS E 1 331 ? 124.63600 149.40300 169.18100 1.000 107.61393 331 LYS C N 1
ATOM 6041 C CA . LYS E 1 331 ? 124.31300 148.29400 168.28600 1.000 107.61393 331 LYS C CA 1
ATOM 6042 C C . LYS E 1 331 ? 125.02600 148.49600 166.95800 1.000 107.61393 331 LYS C C 1
ATOM 6043 O O . LYS E 1 331 ? 124.61400 149.31300 166.13600 1.000 107.61393 331 LYS C O 1
ATOM 6049 N N . VAL E 1 332 ? 126.09200 147.73300 166.73600 1.000 102.73288 332 VAL C N 1
ATOM 6050 C CA . VAL E 1 332 ? 126.89800 147.82500 165.52400 1.000 102.73288 332 VAL C CA 1
ATOM 6051 C C . VAL E 1 332 ? 127.34800 146.42200 165.14900 1.000 102.73288 332 VAL C C 1
ATOM 6052 O O . VAL E 1 332 ? 127.90600 145.70700 165.98400 1.000 102.73288 332 VAL C O 1
ATOM 6056 N N . GLY E 1 333 ? 127.10000 146.02300 163.91100 1.000 103.26980 333 GLY C N 1
ATOM 6057 C CA . GLY E 1 333 ? 127.59700 144.75200 163.43500 1.000 103.26980 333 GLY C CA 1
ATOM 6058 C C . GLY E 1 333 ? 126.82500 143.57200 163.99200 1.000 103.26980 333 GLY C C 1
ATOM 6059 O O . GLY E 1 333 ? 125.72900 143.70300 164.53300 1.000 103.26980 333 GLY C O 1
ATOM 6060 N N . THR E 1 334 ? 127.42200 142.39400 163.84900 1.000 104.34563 334 THR C N 1
ATOM 6061 C CA . THR E 1 334 ? 126.84700 141.15100 164.33500 1.000 104.34563 334 THR C CA 1
ATOM 6062 C C . THR E 1 334 ? 127.63900 140.66600 165.53500 1.000 104.34563 334 THR C C 1
ATOM 6063 O O . THR E 1 334 ? 128.87000 140.70200 165.52000 1.000 104.34563 334 THR C O 1
ATOM 6067 N N . PHE E 1 335 ? 126.93600 140.21500 166.56600 1.000 103.27432 335 PHE C N 1
ATOM 6068 C CA . PHE E 1 335 ? 127.53800 139.80200 167.82500 1.000 103.27432 335 PHE C CA 1
ATOM 6069 C C . PHE E 1 335 ? 127.28100 138.31900 168.02800 1.000 103.27432 335 PHE C C 1
ATOM 6070 O O . PHE E 1 335 ? 126.14800 137.92000 168.30700 1.000 103.27432 335 PHE C O 1
ATOM 6078 N N . PHE E 1 336 ? 128.32300 137.51000 167.89200 1.000 103.79924 336 PHE C N 1
ATOM 6079 C CA . PHE E 1 336 ? 128.19700 136.06100 167.96600 1.000 103.79924 336 PHE C CA 1
ATOM 6080 C C . PHE E 1 336 ? 128.15300 135.64000 169.42400 1.000 103.79924 336 PHE C C 1
ATOM 6081 O O . PHE E 1 336 ? 129.18100 135.64400 170.10300 1.000 103.79924 336 PHE C O 1
ATOM 6089 N N . THR E 1 337 ? 126.97700 135.25400 169.90700 1.000 113.56690 337 THR C N 1
ATOM 6090 C CA . THR E 1 337 ? 126.84900 134.78600 171.27700 1.000 113.56690 337 THR C CA 1
ATOM 6091 C C . THR E 1 337 ? 125.87700 133.62200 171.33000 1.000 113.56690 337 THR C C 1
ATOM 6092 O O . THR E 1 337 ? 125.25400 133.25500 170.33000 1.000 113.56690 337 THR C O 1
ATOM 6096 N N . GLU E 1 338 ? 125.74700 133.04500 172.51800 1.000 119.33684 338 GLU C N 1
ATOM 6097 C CA . GLU E 1 338 ? 124.85100 131.92300 172.72600 1.000 119.33684 338 GLU C CA 1
ATOM 6098 C C . GLU E 1 338 ? 123.39900 132.35400 172.59200 1.000 119.33684 338 GLU C C 1
ATOM 6099 O O . GLU E 1 338 ? 122.67500 132.43700 173.58100 1.000 119.33684 338 GLU C O 1
ATOM 6105 N N . GLN F 1 115 ? 168.69900 160.30600 118.23700 1.000 121.92171 115 GLN G N 1
ATOM 6106 C CA . GLN F 1 115 ? 167.43400 160.03000 118.90700 1.000 121.92171 115 GLN G CA 1
ATOM 6107 C C . GLN F 1 115 ? 167.38700 158.60900 119.43900 1.000 121.92171 115 GLN G C 1
ATOM 6108 O O . GLN F 1 115 ? 167.02300 158.38000 120.59000 1.000 121.92171 115 GLN G O 1
ATOM 6114 N N . GLU F 1 116 ? 167.78400 157.65600 118.60000 1.000 120.16853 116 GLU G N 1
ATOM 6115 C CA . GLU F 1 116 ? 167.64900 156.24300 118.92400 1.000 120.16853 116 GLU G CA 1
ATOM 6116 C C . GLU F 1 116 ? 168.45100 155.83000 120.14100 1.000 120.16853 116 GLU G C 1
ATOM 6117 O O . GLU F 1 116 ? 168.40900 154.65600 120.51000 1.000 120.16853 116 GLU G O 1
ATOM 6123 N N . LEU F 1 117 ? 169.18900 156.74300 120.76100 1.000 117.09734 117 LEU G N 1
ATOM 6124 C CA . LEU F 1 117 ? 169.73600 156.50600 122.08500 1.000 117.09734 117 LEU G CA 1
ATOM 6125 C C . LEU F 1 117 ? 168.87300 157.10900 123.17800 1.000 117.09734 117 LEU G C 1
ATOM 6126 O O . LEU F 1 117 ? 168.83300 156.57200 124.28600 1.000 117.09734 117 LEU G O 1
ATOM 6131 N N . LEU F 1 118 ? 168.18700 158.21600 122.90200 1.000 115.94616 118 LEU G N 1
ATOM 6132 C CA . LEU F 1 118 ? 167.25600 158.75900 123.87700 1.000 115.94616 118 LEU G CA 1
ATOM 6133 C C . LEU F 1 118 ? 165.95900 157.97700 123.92300 1.000 115.94616 118 LEU G C 1
ATOM 6134 O O . LEU F 1 118 ? 165.21200 158.09700 124.89700 1.000 115.94616 118 LEU G O 1
ATOM 6139 N N . MET F 1 119 ? 165.68200 157.17900 122.89900 1.000 119.12086 119 MET G N 1
ATOM 6140 C CA . MET F 1 119 ? 164.46400 156.39400 122.81400 1.000 119.12086 119 MET G CA 1
ATOM 6141 C C . MET F 1 119 ? 164.69000 154.94000 123.18300 1.000 119.12086 119 MET G C 1
ATOM 6142 O O . MET F 1 119 ? 163.87700 154.08800 122.82000 1.000 119.12086 119 MET G O 1
ATOM 6147 N N . SER F 1 120 ? 165.78300 154.63100 123.87500 1.000 114.60692 120 SER G N 1
ATOM 6148 C CA . SER F 1 120 ? 166.06100 153.27300 124.31800 1.000 114.60692 120 SER G CA 1
ATOM 6149 C C . SER F 1 120 ? 166.62300 153.26500 125.72800 1.000 114.60692 120 SER G C 1
ATOM 6150 O O . SER F 1 120 ? 167.33400 152.33700 126.11300 1.000 114.60692 120 SER G O 1
ATOM 6153 N N . LEU F 1 121 ? 166.32600 154.29600 126.50300 1.000 112.28266 121 LEU G N 1
ATOM 6154 C CA . LEU F 1 121 ? 166.67100 154.33300 127.91300 1.000 112.28266 121 LEU G CA 1
ATOM 6155 C C . LEU F 1 121 ? 165.45300 153.96500 128.74100 1.000 112.28266 121 LEU G C 1
ATOM 6156 O O . LEU F 1 121 ? 164.31400 154.19800 128.33900 1.000 112.28266 121 LEU G O 1
ATOM 6161 N N . SER F 1 122 ? 165.70000 153.37900 129.90300 1.000 110.35932 122 SER G N 1
ATOM 6162 C CA . SER F 1 122 ? 164.60800 153.09800 130.81500 1.000 110.35932 122 SER G CA 1
ATOM 6163 C C . SER F 1 122 ? 164.01600 154.40000 131.32300 1.000 110.35932 122 SER G C 1
ATOM 6164 O O . SER F 1 122 ? 164.72400 155.38400 131.53100 1.000 110.35932 122 SER G O 1
ATOM 6167 N N . MET F 1 123 ? 162.70300 154.40200 131.54400 1.000 109.82252 123 MET G N 1
ATOM 6168 C CA . MET F 1 123 ? 162.03900 155.60500 132.02500 1.000 109.82252 123 MET G CA 1
ATOM 6169 C C . MET F 1 123 ? 162.58300 156.08600 133.35800 1.000 109.82252 123 MET G C 1
ATOM 6170 O O . MET F 1 123 ? 162.17100 157.15000 133.82300 1.000 109.82252 123 MET G O 1
ATOM 6175 N N . ARG F 1 124 ? 163.47300 155.33100 133.99100 1.000 106.45728 124 ARG G N 1
ATOM 6176 C CA . ARG F 1 124 ? 164.11700 155.78700 135.21100 1.000 106.45728 124 ARG G CA 1
ATOM 6177 C C . ARG F 1 124 ? 165.38700 156.56800 134.92100 1.000 106.45728 124 ARG G C 1
ATOM 6178 O O . ARG F 1 124 ? 165.67900 157.54900 135.60800 1.000 106.45728 124 ARG G O 1
ATOM 6186 N N . GLU F 1 125 ? 166.14800 156.15600 133.90800 1.000 110.71180 125 GLU G N 1
ATOM 6187 C CA . GLU F 1 125 ? 167.34700 156.89700 133.54000 1.000 110.71180 125 GLU G CA 1
ATOM 6188 C C . GLU F 1 125 ? 167.00700 158.25100 132.94200 1.000 110.71180 125 GLU G C 1
ATOM 6189 O O . GLU F 1 125 ? 167.75800 159.21100 133.12800 1.000 110.71180 125 GLU G O 1
ATOM 6195 N N . THR F 1 126 ? 165.89200 158.34800 132.22100 1.000 107.52042 126 THR G N 1
ATOM 6196 C CA . THR F 1 126 ? 165.50500 159.62200 131.63100 1.000 107.52042 126 THR G CA 1
ATOM 6197 C C . THR F 1 126 ? 165.22500 160.66400 132.70100 1.000 107.52042 126 THR G C 1
ATOM 6198 O O . THR F 1 126 ? 165.59400 161.83200 132.54900 1.000 107.52042 126 THR G O 1
ATOM 6202 N N . LEU F 1 127 ? 164.59700 160.26100 133.79700 1.000 107.44027 127 LEU G N 1
ATOM 6203 C CA . LEU F 1 127 ? 164.28700 161.17900 134.88300 1.000 107.44027 127 LEU G CA 1
ATOM 6204 C C . LEU F 1 127 ? 165.49500 161.52600 135.74300 1.000 107.44027 127 LEU G C 1
ATOM 6205 O O . LEU F 1 127 ? 165.33800 162.24600 136.73400 1.000 107.44027 127 LEU G O 1
ATOM 6210 N N . ASN F 1 128 ? 166.68300 161.03800 135.40100 1.000 108.52663 128 ASN G N 1
ATOM 6211 C CA . ASN F 1 128 ? 167.90000 161.35700 136.14400 1.000 108.52663 128 ASN G CA 1
ATOM 6212 C C . ASN F 1 128 ? 168.97600 161.92300 135.22700 1.000 108.52663 128 ASN G C 1
ATOM 6213 O O . ASN F 1 128 ? 169.09300 163.13600 135.06700 1.000 108.52663 128 ASN G O 1
ATOM 6218 N N . PRO G 1 45 ? 186.85100 186.50700 177.10400 1.000 108.25231 45 PRO D N 1
ATOM 6219 C CA . PRO G 1 45 ? 186.17200 185.21500 176.99600 1.000 108.25231 45 PRO D CA 1
ATOM 6220 C C . PRO G 1 45 ? 186.41900 184.35100 178.21400 1.000 108.25231 45 PRO D C 1
ATOM 6221 O O . PRO G 1 45 ? 187.27400 184.67700 179.03100 1.000 108.25231 45 PRO D O 1
ATOM 6225 N N . THR G 1 46 ? 185.67600 183.25800 178.33300 1.000 110.84483 46 THR D N 1
ATOM 6226 C CA . THR G 1 46 ? 185.80500 182.38300 179.48600 1.000 110.84483 46 THR D CA 1
ATOM 6227 C C . THR G 1 46 ? 186.72900 181.20200 179.24000 1.000 110.84483 46 THR D C 1
ATOM 6228 O O . THR G 1 46 ? 187.19800 180.59200 180.20600 1.000 110.84483 46 THR D O 1
ATOM 6232 N N . PHE G 1 47 ? 186.99700 180.86200 177.98400 1.000 106.98882 47 PHE D N 1
ATOM 6233 C CA . PHE G 1 47 ? 187.87200 179.75300 177.63300 1.000 106.98882 47 PHE D CA 1
ATOM 6234 C C . PHE G 1 47 ? 189.04900 180.29900 176.84800 1.000 106.98882 47 PHE D C 1
ATOM 6235 O O . PHE G 1 47 ? 188.86300 180.90000 175.78800 1.000 106.98882 47 PHE D O 1
ATOM 6243 N N . THR G 1 48 ? 190.25500 180.08600 177.35800 1.000 110.79514 48 THR D N 1
ATOM 6244 C CA . THR G 1 48 ? 191.45500 180.56900 176.69300 1.000 110.79514 48 THR D CA 1
ATOM 6245 C C . THR G 1 48 ? 192.27500 179.45400 176.06500 1.000 110.79514 48 THR D C 1
ATOM 6246 O O . THR G 1 48 ? 192.77900 179.61500 174.95100 1.000 110.79514 48 THR D O 1
ATOM 6250 N N . GLU G 1 49 ? 192.43300 178.32700 176.74500 1.000 110.76908 49 GLU D N 1
ATOM 6251 C CA . GLU G 1 49 ? 193.15900 177.19300 176.19800 1.000 110.76908 49 GLU D CA 1
ATOM 6252 C C . GLU G 1 49 ? 192.19800 176.05900 175.86100 1.000 110.76908 49 GLU D C 1
ATOM 6253 O O . GLU G 1 49 ? 191.21800 175.81000 176.56300 1.000 110.76908 49 GLU D O 1
ATOM 6259 N N . ARG G 1 50 ? 192.50600 175.35900 174.77200 1.000 103.48505 50 ARG D N 1
ATOM 6260 C CA . ARG G 1 50 ? 191.61900 174.34600 174.22200 1.000 103.48505 50 ARG D CA 1
ATOM 6261 C C . ARG G 1 50 ? 191.33800 173.19500 175.17300 1.000 103.48505 50 ARG D C 1
ATOM 6262 O O . ARG G 1 50 ? 190.39200 172.44200 174.93700 1.000 103.48505 50 ARG D O 1
ATOM 6270 N N . SER G 1 51 ? 192.12200 173.02800 176.22900 1.000 107.26121 51 SER D N 1
ATOM 6271 C CA . SER G 1 51 ? 191.85700 171.94900 177.16900 1.000 107.26121 51 SER D CA 1
ATOM 6272 C C . SER G 1 51 ? 190.64100 172.20400 178.04000 1.000 107.26121 51 SER D C 1
ATOM 6273 O O . SER G 1 51 ? 190.20200 171.28700 178.73900 1.000 107.26121 51 SER D O 1
ATOM 6276 N N . GLN G 1 52 ? 190.09500 173.41500 178.02700 1.000 105.63126 52 GLN D N 1
ATOM 6277 C CA . GLN G 1 52 ? 188.98400 173.76800 178.89100 1.000 105.63126 52 GLN D CA 1
ATOM 6278 C C . GLN G 1 52 ? 187.63700 173.62800 178.21300 1.000 105.63126 52 GLN D C 1
ATOM 6279 O O . GLN G 1 52 ? 186.61800 173.91300 178.84000 1.000 105.63126 52 GLN D O 1
ATOM 6285 N N . LEU G 1 53 ? 187.59700 173.19900 176.95600 1.000 100.17095 53 LEU D N 1
ATOM 6286 C CA . LEU G 1 53 ? 186.32000 173.11500 176.26600 1.000 100.17095 53 LEU D CA 1
ATOM 6287 C C . LEU G 1 53 ? 185.45600 171.97000 176.76300 1.000 100.17095 53 LEU D C 1
ATOM 6288 O O . LEU G 1 53 ? 184.31600 171.84600 176.31600 1.000 100.17095 53 LEU D O 1
ATOM 6293 N N . LYS G 1 54 ? 185.95600 171.13400 177.66800 1.000 101.33489 54 LYS D N 1
ATOM 6294 C CA . LYS G 1 54 ? 185.11400 170.07500 178.20400 1.000 101.33489 54 LYS D CA 1
ATOM 6295 C C . LYS G 1 54 ? 183.96600 170.63800 179.02200 1.000 101.33489 54 LYS D C 1
ATOM 6296 O O . LYS G 1 54 ? 182.90600 170.01400 179.10500 1.000 101.33489 54 LYS D O 1
ATOM 6302 N N . TYR G 1 55 ? 184.15500 171.80800 179.62900 1.000 103.78765 55 TYR D N 1
ATOM 6303 C CA . TYR G 1 55 ? 183.15000 172.42200 180.48300 1.000 103.78765 55 TYR D CA 1
ATOM 6304 C C . TYR G 1 55 ? 182.27800 173.41400 179.73000 1.000 103.78765 55 TYR D C 1
ATOM 6305 O O . TYR G 1 55 ? 181.63800 174.26400 180.35400 1.000 103.78765 55 TYR D O 1
ATOM 6314 N N . ALA G 1 56 ? 182.25400 173.34000 178.40500 1.000 96.56967 56 ALA D N 1
ATOM 6315 C CA . ALA G 1 56 ? 181.38300 174.19900 177.61500 1.000 96.56967 56 ALA D CA 1
ATOM 6316 C C . ALA G 1 56 ? 179.94200 173.80800 177.88100 1.000 96.56967 56 ALA D C 1
ATOM 6317 O O . ALA G 1 56 ? 179.52300 172.69900 177.54500 1.000 96.56967 56 ALA D O 1
ATOM 6319 N N . ARG G 1 57 ? 179.18600 174.71100 178.49000 1.000 96.50786 57 ARG D N 1
ATOM 6320 C CA . ARG G 1 57 ? 177.82500 174.40900 178.90100 1.000 96.50786 57 ARG D CA 1
ATOM 6321 C C . ARG G 1 57 ? 176.79700 174.72100 177.82700 1.000 96.50786 57 ARG D C 1
ATOM 6322 O O . ARG G 1 57 ? 175.79900 174.00600 177.71500 1.000 96.50786 57 ARG D O 1
ATOM 6330 N N . ARG G 1 58 ? 177.01500 175.75600 177.02600 1.000 88.04923 58 ARG D N 1
ATOM 6331 C CA . ARG G 1 58 ? 176.07600 176.15900 175.99000 1.000 88.04923 58 ARG D CA 1
ATOM 6332 C C . ARG G 1 58 ? 176.79400 176.19600 174.65400 1.000 88.04923 58 ARG D C 1
ATOM 6333 O O . ARG G 1 58 ? 177.73100 176.97700 174.47600 1.000 88.04923 58 ARG D O 1
ATOM 6341 N N . LEU G 1 59 ? 176.34800 175.37100 173.71800 1.000 80.07384 59 LEU D N 1
ATOM 6342 C CA . LEU G 1 59 ? 176.91600 175.31100 172.38500 1.000 80.07384 59 LEU D CA 1
ATOM 6343 C C . LEU G 1 59 ? 176.00200 175.99800 171.38700 1.000 80.07384 59 LEU D C 1
ATOM 6344 O O . LEU G 1 59 ? 174.80500 176.15300 171.61600 1.000 80.07384 59 LEU D O 1
ATOM 6349 N N . VAL G 1 60 ? 176.58400 176.40700 170.26500 1.000 74.13739 60 VAL D N 1
ATOM 6350 C CA . VAL G 1 60 ? 175.83300 176.83100 169.09400 1.000 74.13739 60 VAL D CA 1
ATOM 6351 C C . VAL G 1 60 ? 176.57400 176.27500 167.89200 1.000 74.13739 60 VAL D C 1
ATOM 6352 O O . VAL G 1 60 ? 177.67100 176.73700 167.57400 1.000 74.13739 60 VAL D O 1
ATOM 6356 N N . VAL G 1 61 ? 175.99200 175.28300 167.23400 1.000 71.42411 61 VAL D N 1
ATOM 6357 C CA . VAL G 1 61 ? 176.64000 174.55700 166.15300 1.000 71.42411 61 VAL D CA 1
ATOM 6358 C C . VAL G 1 61 ? 176.04700 175.02700 164.84100 1.000 71.42411 61 VAL D C 1
ATOM 6359 O O . VAL G 1 61 ? 174.84300 174.88900 164.62200 1.000 71.42411 61 VAL D O 1
ATOM 6363 N N . LYS G 1 62 ? 176.87500 175.56500 163.95900 1.000 78.37512 62 LYS D N 1
ATOM 6364 C CA . LYS G 1 62 ? 176.41200 176.09300 162.68400 1.000 78.37512 62 LYS D CA 1
ATOM 6365 C C . LYS G 1 62 ? 176.80300 175.13200 161.57600 1.000 78.37512 62 LYS D C 1
ATOM 6366 O O . LYS G 1 62 ? 177.98600 174.98000 161.27500 1.000 78.37512 62 LYS D O 1
ATOM 6372 N N . LEU G 1 63 ? 175.81600 174.50000 160.95800 1.000 81.16842 63 LEU D N 1
ATOM 6373 C CA . LEU G 1 63 ? 176.05200 173.57600 159.85900 1.000 81.16842 63 LEU D CA 1
ATOM 6374 C C . LEU G 1 63 ? 176.08700 174.34300 158.54700 1.000 81.16842 63 LEU D C 1
ATOM 6375 O O . LEU G 1 63 ? 175.08200 174.93000 158.14500 1.000 81.16842 63 LEU D O 1
ATOM 6380 N N . GLY G 1 64 ? 177.22100 174.31600 157.86700 1.000 91.84282 64 GLY D N 1
ATOM 6381 C CA . GLY G 1 64 ? 177.32300 174.95200 156.57500 1.000 91.84282 64 GLY D CA 1
ATOM 6382 C C . GLY G 1 64 ? 176.38000 174.32700 155.56900 1.000 91.84282 64 GLY D C 1
ATOM 6383 O O . GLY G 1 64 ? 175.62800 173.39800 155.85400 1.000 91.84282 64 GLY D O 1
ATOM 6384 N N . SER G 1 65 ? 176.41700 174.86300 154.35700 1.000 102.54408 65 SER D N 1
ATOM 6385 C CA . SER G 1 65 ? 175.60800 174.32200 153.27700 1.000 102.54408 65 SER D CA 1
ATOM 6386 C C . SER G 1 65 ? 176.35700 173.31200 152.43300 1.000 102.54408 65 SER D C 1
ATOM 6387 O O . SER G 1 65 ? 175.73300 172.62600 151.62300 1.000 102.54408 65 SER D O 1
ATOM 6390 N N . ALA G 1 66 ? 177.67100 173.22300 152.58200 1.000 102.25672 66 ALA D N 1
ATOM 6391 C CA . ALA G 1 66 ? 178.44500 172.17700 151.93900 1.000 102.25672 66 ALA D CA 1
ATOM 6392 C C . ALA G 1 66 ? 178.59500 170.94900 152.81500 1.000 102.25672 66 ALA D C 1
ATOM 6393 O O . ALA G 1 66 ? 179.17400 169.95800 152.36900 1.000 102.25672 66 ALA D O 1
ATOM 6395 N N . VAL G 1 67 ? 178.10200 171.00200 154.05200 1.000 93.96865 67 VAL D N 1
ATOM 6396 C CA . VAL G 1 67 ? 178.08100 169.84100 154.93200 1.000 93.96865 67 VAL D CA 1
ATOM 6397 C C . VAL G 1 67 ? 176.76500 169.08900 154.85100 1.000 93.96865 67 VAL D C 1
ATOM 6398 O O . VAL G 1 67 ? 176.61000 168.05200 155.50700 1.000 93.96865 67 VAL D O 1
ATOM 6402 N N . ILE G 1 68 ? 175.81200 169.56300 154.05900 1.000 92.32518 68 ILE D N 1
ATOM 6403 C CA . ILE G 1 68 ? 174.50000 168.95300 153.97200 1.000 92.32518 68 ILE D CA 1
ATOM 6404 C C . ILE G 1 68 ? 174.27800 168.27300 152.62900 1.000 92.32518 68 ILE D C 1
ATOM 6405 O O . ILE G 1 68 ? 173.79500 167.14200 152.58200 1.000 92.32518 68 ILE D O 1
ATOM 6410 N N . THR G 1 69 ? 174.63000 168.92600 151.53100 1.000 99.19494 69 THR D N 1
ATOM 6411 C CA . THR G 1 69 ? 174.42000 168.36700 150.20600 1.000 99.19494 69 THR D CA 1
ATOM 6412 C C . THR G 1 69 ? 175.72100 167.82400 149.63900 1.000 99.19494 69 THR D C 1
ATOM 6413 O O . THR G 1 69 ? 176.81200 168.28800 149.96900 1.000 99.19494 69 THR D O 1
ATOM 6417 N N . ARG G 1 70 ? 175.59100 166.83400 148.76500 1.000 102.88657 70 ARG D N 1
ATOM 6418 C CA . ARG G 1 70 ? 176.74200 166.17300 148.17700 1.000 102.88657 70 ARG D CA 1
ATOM 6419 C C . ARG G 1 70 ? 177.29700 166.98800 147.01900 1.000 102.88657 70 ARG D C 1
ATOM 6420 O O . ARG G 1 70 ? 176.68600 167.94900 146.55300 1.000 102.88657 70 ARG D O 1
ATOM 6428 N N . GLU G 1 71 ? 178.47500 166.58200 146.54900 1.000 111.60476 71 GLU D N 1
ATOM 6429 C CA . GLU G 1 71 ? 179.14300 167.33600 145.49300 1.000 111.60476 71 GLU D CA 1
ATOM 6430 C C . GLU G 1 71 ? 178.50000 167.08400 144.13700 1.000 111.60476 71 GLU D C 1
ATOM 6431 O O . GLU G 1 71 ? 178.49300 167.96800 143.27500 1.000 111.60476 71 GLU D O 1
ATOM 6437 N N . ASP G 1 72 ? 177.96400 165.88400 143.92100 1.000 110.68689 72 ASP D N 1
ATOM 6438 C CA . ASP G 1 72 ? 177.29400 165.59600 142.66300 1.000 110.68689 72 ASP D CA 1
ATOM 6439 C C . ASP G 1 72 ? 175.86800 166.12000 142.62700 1.000 110.68689 72 ASP D C 1
ATOM 6440 O O . ASP G 1 72 ? 175.25200 166.11100 141.55800 1.000 110.68689 72 ASP D O 1
ATOM 6445 N N . ASN G 1 73 ? 175.33400 166.56100 143.76300 1.000 109.39847 73 ASN D N 1
ATOM 6446 C CA . ASN G 1 73 ? 173.98000 167.10200 143.85400 1.000 109.39847 73 ASN D CA 1
ATOM 6447 C C . ASN G 1 73 ? 172.94200 166.08300 143.39800 1.000 109.39847 73 ASN D C 1
ATOM 6448 O O . ASN G 1 73 ? 172.17200 166.32000 142.46900 1.000 109.39847 73 ASN D O 1
ATOM 6453 N N . HIS G 1 74 ? 172.92000 164.93900 144.06900 1.000 109.98697 74 HIS D N 1
ATOM 6454 C CA . HIS G 1 74 ? 171.91800 163.91000 143.82400 1.000 109.98697 74 HIS D CA 1
ATOM 6455 C C . HIS G 1 74 ? 171.37300 163.38400 145.14000 1.000 109.98697 74 HIS D C 1
ATOM 6456 O O . HIS G 1 74 ? 171.17700 162.18400 145.33100 1.000 109.98697 74 HIS D O 1
ATOM 6463 N N . GLY G 1 75 ? 171.11600 164.29200 146.07100 1.000 99.56383 75 GLY D N 1
ATOM 6464 C CA . GLY G 1 75 ? 170.52000 163.97400 147.34600 1.000 99.56383 75 GLY D CA 1
ATOM 6465 C C . GLY G 1 75 ? 171.29300 164.60500 148.47100 1.000 99.56383 75 GLY D C 1
ATOM 6466 O O . GLY G 1 75 ? 172.24900 165.35600 148.26300 1.000 99.56383 75 GLY D O 1
ATOM 6467 N N . LEU G 1 76 ? 170.87400 164.30000 149.68900 1.000 90.84557 76 LEU D N 1
ATOM 6468 C CA . LEU G 1 76 ? 171.56300 164.78000 150.86900 1.000 90.84557 76 LEU D CA 1
ATOM 6469 C C . LEU G 1 76 ? 172.80800 163.95000 151.12600 1.000 90.84557 76 LEU D C 1
ATOM 6470 O O . LEU G 1 76 ? 173.01800 162.89300 150.53400 1.000 90.84557 76 LEU D O 1
ATOM 6475 N N . ALA G 1 77 ? 173.64600 164.44500 152.02400 1.000 84.37102 77 ALA D N 1
ATOM 6476 C CA . ALA G 1 77 ? 174.79200 163.69400 152.51300 1.000 84.37102 77 ALA D CA 1
ATOM 6477 C C . ALA G 1 77 ? 174.37100 163.12200 153.85400 1.000 84.37102 77 ALA D C 1
ATOM 6478 O O . ALA G 1 77 ? 174.65100 163.69100 154.90200 1.000 84.37102 77 ALA D O 1
ATOM 6480 N N . LEU G 1 78 ? 173.67200 161.99100 153.81700 1.000 79.62320 78 LEU D N 1
ATOM 6481 C CA . LEU G 1 78 ? 173.17800 161.40300 155.05300 1.000 79.62320 78 LEU D CA 1
ATOM 6482 C C . LEU G 1 78 ? 174.30900 160.98200 155.97000 1.000 79.62320 78 LEU D C 1
ATOM 6483 O O . LEU G 1 78 ? 174.11700 160.91200 157.18400 1.000 79.62320 78 LEU D O 1
ATOM 6488 N N . GLY G 1 79 ? 175.48300 160.70400 155.42800 1.000 81.25780 79 GLY D N 1
ATOM 6489 C CA . GLY G 1 79 ? 176.60800 160.38100 156.27600 1.000 81.25780 79 GLY D CA 1
ATOM 6490 C C . GLY G 1 79 ? 176.93500 161.50300 157.23200 1.000 81.25780 79 GLY D C 1
ATOM 6491 O O . GLY G 1 79 ? 176.81200 161.34500 158.44900 1.000 81.25780 79 GLY D O 1
ATOM 6492 N N . ARG G 1 80 ? 177.33100 162.65200 156.68600 1.000 83.99530 80 ARG D N 1
ATOM 6493 C CA . ARG G 1 80 ? 177.71500 163.77700 157.52400 1.000 83.99530 80 ARG D CA 1
ATOM 6494 C C . ARG G 1 80 ? 176.54500 164.28300 158.34700 1.000 83.99530 80 ARG D C 1
ATOM 6495 O O . ARG G 1 80 ? 176.70200 164.61500 159.52600 1.000 83.99530 80 ARG D O 1
ATOM 6503 N N . LEU G 1 81 ? 175.36400 164.35700 157.74500 1.000 77.69241 81 LEU D N 1
ATOM 6504 C CA . LEU G 1 81 ? 174.20300 164.85800 158.46500 1.000 77.69241 81 LEU D CA 1
ATOM 6505 C C . LEU G 1 81 ? 173.88100 163.98700 159.66800 1.000 77.69241 81 LEU D C 1
ATOM 6506 O O . LEU G 1 81 ? 173.69100 164.49100 160.77900 1.000 77.69241 81 LEU D O 1
ATOM 6511 N N . ALA G 1 82 ? 173.81600 162.67300 159.47200 1.000 74.59812 82 ALA D N 1
ATOM 6512 C CA . ALA G 1 82 ? 173.48100 161.79700 160.58100 1.000 74.59812 82 ALA D CA 1
ATOM 6513 C C . ALA G 1 82 ? 174.59100 161.74700 161.61000 1.000 74.59812 82 ALA D C 1
ATOM 6514 O O . ALA G 1 82 ? 174.31100 161.61000 162.80000 1.000 74.59812 82 ALA D O 1
ATOM 6516 N N . SER G 1 83 ? 175.84800 161.87500 161.19500 1.000 77.05686 83 SER D N 1
ATOM 6517 C CA . SER G 1 83 ? 176.91900 161.88200 162.18000 1.000 77.05686 83 SER D CA 1
ATOM 6518 C C . SER G 1 83 ? 176.86700 163.13000 163.04700 1.000 77.05686 83 SER D C 1
ATOM 6519 O O . SER G 1 83 ? 177.09500 163.06000 164.25900 1.000 77.05686 83 SER D O 1
ATOM 6522 N N . ILE G 1 84 ? 176.55300 164.28100 162.45800 1.000 74.80476 84 ILE D N 1
ATOM 6523 C CA . ILE G 1 84 ? 176.44700 165.49500 163.25900 1.000 74.80476 84 ILE D CA 1
ATOM 6524 C C . ILE G 1 84 ? 175.23200 165.43500 164.17200 1.000 74.80476 84 ILE D C 1
ATOM 6525 O O . ILE G 1 84 ? 175.28500 165.87900 165.32100 1.000 74.80476 84 ILE D O 1
ATOM 6530 N N . VAL G 1 85 ? 174.12300 164.88100 163.69100 1.000 74.15939 85 VAL D N 1
ATOM 6531 C CA . VAL G 1 85 ? 172.95800 164.73600 164.55600 1.000 74.15939 85 VAL D CA 1
ATOM 6532 C C . VAL G 1 85 ? 173.25600 163.78300 165.70400 1.000 74.15939 85 VAL D C 1
ATOM 6533 O O . VAL G 1 85 ? 172.82900 164.00700 166.83700 1.000 74.15939 85 VAL D O 1
ATOM 6537 N N . GLU G 1 86 ? 174.00400 162.71700 165.44200 1.000 83.58059 86 GLU D N 1
ATOM 6538 C CA . GLU G 1 86 ? 174.36500 161.79600 166.51200 1.000 83.58059 86 GLU D CA 1
ATOM 6539 C C . GLU G 1 86 ? 175.26200 162.46500 167.54300 1.000 83.58059 86 GLU D C 1
ATOM 6540 O O . GLU G 1 86 ? 175.06600 162.28400 168.74900 1.000 83.58059 86 GLU D O 1
ATOM 6546 N N . GLN G 1 87 ? 176.24100 163.25400 167.09900 1.000 81.69199 87 GLN D N 1
ATOM 6547 C CA . GLN G 1 87 ? 177.11000 163.93000 168.05700 1.000 81.69199 87 GLN D CA 1
ATOM 6548 C C . GLN G 1 87 ? 176.35300 164.97800 168.85700 1.000 81.69199 87 GLN D C 1
ATOM 6549 O O . GLN G 1 87 ? 176.58500 165.13100 170.05800 1.000 81.69199 87 GLN D O 1
ATOM 6555 N N . VAL G 1 88 ? 175.43700 165.70600 168.22300 1.000 77.66660 88 VAL D N 1
ATOM 6556 C CA . VAL G 1 88 ? 174.66900 166.70600 168.95500 1.000 77.66660 88 VAL D CA 1
ATOM 6557 C C . VAL G 1 88 ? 173.71600 166.04500 169.94000 1.000 77.66660 88 VAL D C 1
ATOM 6558 O O . VAL G 1 88 ? 173.53900 166.52300 171.05900 1.000 77.66660 88 VAL D O 1
ATOM 6562 N N . ALA G 1 89 ? 173.10000 164.92900 169.56200 1.000 80.14819 89 ALA D N 1
ATOM 6563 C CA . ALA G 1 89 ? 172.21000 164.25900 170.49900 1.000 80.14819 89 ALA D CA 1
ATOM 6564 C C . ALA G 1 89 ? 172.98100 163.66500 171.66600 1.000 80.14819 89 ALA D C 1
ATOM 6565 O O . ALA G 1 89 ? 172.49000 163.66500 172.79600 1.000 80.14819 89 ALA D O 1
ATOM 6567 N N . GLU G 1 90 ? 174.18900 163.16300 171.43300 1.000 89.23170 90 GLU D N 1
ATOM 6568 C CA . GLU G 1 90 ? 174.94600 162.63800 172.56200 1.000 89.23170 90 GLU D CA 1
ATOM 6569 C C . GLU G 1 90 ? 175.68000 163.71800 173.34300 1.000 89.23170 90 GLU D C 1
ATOM 6570 O O . GLU G 1 90 ? 176.20600 163.42300 174.41800 1.000 89.23170 90 GLU D O 1
ATOM 6576 N N . CYS G 1 91 ? 175.74600 164.94700 172.83300 1.000 88.00980 91 CYS D N 1
ATOM 6577 C CA . CYS G 1 91 ? 176.20900 166.07700 173.62900 1.000 88.00980 91 CYS D CA 1
ATOM 6578 C C . CYS G 1 91 ? 175.07100 166.82400 174.29400 1.000 88.00980 91 CYS D C 1
ATOM 6579 O O . CYS G 1 91 ? 175.32200 167.69200 175.13000 1.000 88.00980 91 CYS D O 1
ATOM 6582 N N . HIS G 1 92 ? 173.84000 166.53600 173.91200 1.000 82.36851 92 HIS D N 1
ATOM 6583 C CA . HIS G 1 92 ? 172.67500 167.14900 174.52400 1.000 82.36851 92 HIS D CA 1
ATOM 6584 C C . HIS G 1 92 ? 172.02000 166.24000 175.54400 1.000 82.36851 92 HIS D C 1
ATOM 6585 O O . HIS G 1 92 ? 171.37100 166.73100 176.46900 1.000 82.36851 92 HIS D O 1
ATOM 6592 N N . LEU G 1 93 ? 172.17100 164.92900 175.40300 1.000 87.91278 93 LEU D N 1
ATOM 6593 C CA . LEU G 1 93 ? 171.77500 164.00100 176.44800 1.000 87.91278 93 LEU D CA 1
ATOM 6594 C C . LEU G 1 93 ? 172.83500 163.85700 177.51400 1.000 87.91278 93 LEU D C 1
ATOM 6595 O O . LEU G 1 93 ? 172.81100 162.89100 178.27700 1.000 87.91278 93 LEU D O 1
ATOM 6600 N N . GLU G 1 94 ? 173.77600 164.79100 177.56400 1.000 93.03688 94 GLU D N 1
ATOM 6601 C CA . GLU G 1 94 ? 174.83900 164.79100 178.55100 1.000 93.03688 94 GLU D CA 1
ATOM 6602 C C . GLU G 1 94 ? 174.78900 166.00500 179.45800 1.000 93.03688 94 GLU D C 1
ATOM 6603 O O . GLU G 1 94 ? 175.63800 166.13500 180.34100 1.000 93.03688 94 GLU D O 1
ATOM 6609 N N . GLY G 1 95 ? 173.83700 166.90600 179.25500 1.000 91.62468 95 GLY D N 1
ATOM 6610 C CA . GLY G 1 95 ? 173.67600 168.07600 180.08700 1.000 91.62468 95 GLY D CA 1
ATOM 6611 C C . GLY G 1 95 ? 173.84000 169.39200 179.36500 1.000 91.62468 95 GLY D C 1
ATOM 6612 O O . GLY G 1 95 ? 173.32200 170.40700 179.84100 1.000 91.62468 95 GLY D O 1
ATOM 6613 N N . ARG G 1 96 ? 174.54100 169.42100 178.23600 1.000 90.64674 96 ARG D N 1
ATOM 6614 C CA . ARG G 1 96 ? 174.75000 170.67600 177.53700 1.000 90.64674 96 ARG D CA 1
ATOM 6615 C C . ARG G 1 96 ? 173.44900 171.16400 176.91900 1.000 90.64674 96 ARG D C 1
ATOM 6616 O O . ARG G 1 96 ? 172.41400 170.50100 176.97200 1.000 90.64674 96 ARG D O 1
ATOM 6624 N N . GLU G 1 97 ? 173.50400 172.35400 176.33200 1.000 89.40377 97 GLU D N 1
ATOM 6625 C CA . GLU G 1 97 ? 172.33200 173.00100 175.75100 1.000 89.40377 97 GLU D CA 1
ATOM 6626 C C . GLU G 1 97 ? 172.68200 173.38800 174.32400 1.000 89.40377 97 GLU D C 1
ATOM 6627 O O . GLU G 1 97 ? 173.11800 174.51000 174.06900 1.000 89.40377 97 GLU D O 1
ATOM 6633 N N . VAL G 1 98 ? 172.48700 172.46700 173.40300 1.000 78.60696 98 VAL D N 1
ATOM 6634 C CA . VAL G 1 98 ? 172.89200 172.67700 172.02300 1.000 78.60696 98 VAL D CA 1
ATOM 6635 C C . VAL G 1 98 ? 171.79400 173.42100 171.28400 1.000 78.60696 98 VAL D C 1
ATOM 6636 O O . VAL G 1 98 ? 170.61800 173.34100 171.63700 1.000 78.60696 98 VAL D O 1
ATOM 6640 N N . MET G 1 99 ? 172.18200 174.17000 170.25800 1.000 78.93881 99 MET D N 1
ATOM 6641 C CA . MET G 1 99 ? 171.23800 174.97500 169.49300 1.000 78.93881 99 MET D CA 1
ATOM 6642 C C . MET G 1 99 ? 171.81100 175.13400 168.09600 1.000 78.93881 99 MET D C 1
ATOM 6643 O O . MET G 1 99 ? 172.78500 175.86300 167.91500 1.000 78.93881 99 MET D O 1
ATOM 6648 N N . MET G 1 100 ? 171.22700 174.45500 167.12100 1.000 73.78139 100 MET D N 1
ATOM 6649 C CA . MET G 1 100 ? 171.80800 174.36400 165.79200 1.000 73.78139 100 MET D CA 1
ATOM 6650 C C . MET G 1 100 ? 171.31700 175.49200 164.90400 1.000 73.78139 100 MET D C 1
ATOM 6651 O O . MET G 1 100 ? 170.14300 175.85200 164.93800 1.000 73.78139 100 MET D O 1
ATOM 6656 N N . VAL G 1 101 ? 172.22200 176.04300 164.10600 1.000 69.34908 101 VAL D N 1
ATOM 6657 C CA . VAL G 1 101 ? 171.86500 177.04000 163.11000 1.000 69.34908 101 VAL D CA 1
ATOM 6658 C C . VAL G 1 101 ? 172.06900 176.42000 161.74300 1.000 69.34908 101 VAL D C 1
ATOM 6659 O O . VAL G 1 101 ? 173.13900 176.55000 161.14900 1.000 69.34908 101 VAL D O 1
ATOM 6663 N N . THR G 1 102 ? 171.04100 175.77900 161.21800 1.000 77.08049 102 THR D N 1
ATOM 6664 C CA . THR G 1 102 ? 171.18600 174.99700 160.00700 1.000 77.08049 102 THR D CA 1
ATOM 6665 C C . THR G 1 102 ? 171.23700 175.89800 158.78700 1.000 77.08049 102 THR D C 1
ATOM 6666 O O . THR G 1 102 ? 170.97100 177.09500 158.85400 1.000 77.08049 102 THR D O 1
ATOM 6670 N N . SER G 1 103 ? 171.60900 175.30400 157.66200 1.000 85.19899 103 SER D N 1
ATOM 6671 C CA . SER G 1 103 ? 171.63900 176.00900 156.39200 1.000 85.19899 103 SER D CA 1
ATOM 6672 C C . SER G 1 103 ? 171.27200 175.03900 155.28900 1.000 85.19899 103 SER D C 1
ATOM 6673 O O . SER G 1 103 ? 170.77300 173.94800 155.56300 1.000 85.19899 103 SER D O 1
ATOM 6676 N N . GLY G 1 104 ? 171.50900 175.41700 154.04300 1.000 87.51621 104 GLY D N 1
ATOM 6677 C CA . GLY G 1 104 ? 171.33600 174.47000 152.96700 1.000 87.51621 104 GLY D CA 1
ATOM 6678 C C . GLY G 1 104 ? 169.91100 174.06500 152.70700 1.000 87.51621 104 GLY D C 1
ATOM 6679 O O . GLY G 1 104 ? 169.66900 172.94000 152.27200 1.000 87.51621 104 GLY D O 1
ATOM 6680 N N . ALA G 1 105 ? 168.95300 174.94200 152.97800 1.000 83.87284 105 ALA D N 1
ATOM 6681 C CA . ALA G 1 105 ? 167.60000 174.70200 152.50700 1.000 83.87284 105 ALA D CA 1
ATOM 6682 C C . ALA G 1 105 ? 167.46500 175.01600 151.03000 1.000 83.87284 105 ALA D C 1
ATOM 6683 O O . ALA G 1 105 ? 166.70300 174.34900 150.32900 1.000 83.87284 105 ALA D O 1
ATOM 6685 N N . VAL G 1 106 ? 168.21300 176.00000 150.53600 1.000 86.08478 106 VAL D N 1
ATOM 6686 C CA . VAL G 1 106 ? 168.11300 176.38200 149.13400 1.000 86.08478 106 VAL D CA 1
ATOM 6687 C C . VAL G 1 106 ? 168.68300 175.29900 148.22900 1.000 86.08478 106 VAL D C 1
ATOM 6688 O O . VAL G 1 106 ? 168.11900 175.00500 147.17500 1.000 86.08478 106 VAL D O 1
ATOM 6692 N N . ALA G 1 107 ? 169.79200 174.67400 148.61700 1.000 84.55548 107 ALA D N 1
ATOM 6693 C CA . ALA G 1 107 ? 170.37100 173.63700 147.76700 1.000 84.55548 107 ALA D CA 1
ATOM 6694 C C . ALA G 1 107 ? 169.46800 172.41300 147.69300 1.000 84.55548 107 ALA D C 1
ATOM 6695 O O . ALA G 1 107 ? 169.19400 171.88700 146.60300 1.000 84.55548 107 ALA D O 1
ATOM 6697 N N . PHE G 1 108 ? 169.00400 171.93700 148.84400 1.000 82.77905 108 PHE D N 1
ATOM 6698 C CA . PHE G 1 108 ? 168.07800 170.81400 148.86700 1.000 82.77905 108 PHE D CA 1
ATOM 6699 C C . PHE G 1 108 ? 166.81200 171.13200 148.08300 1.000 82.77905 108 PHE D C 1
ATOM 6700 O O . PHE G 1 108 ? 166.30900 170.29800 147.31600 1.000 82.77905 108 PHE D O 1
ATOM 6708 N N . GLY G 1 109 ? 166.28600 172.33900 148.24700 1.000 81.69778 109 GLY D N 1
ATOM 6709 C CA . GLY G 1 109 ? 165.12500 172.71900 147.47500 1.000 81.69778 109 GLY D CA 1
ATOM 6710 C C . GLY G 1 109 ? 165.39100 172.75400 145.99100 1.000 81.69778 109 GLY D C 1
ATOM 6711 O O . GLY G 1 109 ? 164.52300 172.39300 145.20100 1.000 81.69778 109 GLY D O 1
ATOM 6712 N N . LYS G 1 110 ? 166.57800 173.19100 145.58600 1.000 86.49412 110 LYS D N 1
ATOM 6713 C CA . LYS G 1 110 ? 166.88900 173.21800 144.16600 1.000 86.49412 110 LYS D CA 1
ATOM 6714 C C . LYS G 1 110 ? 166.90400 171.81700 143.59100 1.000 86.49412 110 LYS D C 1
ATOM 6715 O O . LYS G 1 110 ? 166.43200 171.59800 142.47300 1.000 86.49412 110 LYS D O 1
ATOM 6721 N N . GLN G 1 111 ? 167.42300 170.84900 144.34100 1.000 87.21078 111 GLN D N 1
ATOM 6722 C CA . GLN G 1 111 ? 167.36400 169.46700 143.86900 1.000 87.21078 111 GLN D CA 1
ATOM 6723 C C . GLN G 1 111 ? 165.92200 168.99600 143.70900 1.000 87.21078 111 GLN D C 1
ATOM 6724 O O . GLN G 1 111 ? 165.54900 168.42700 142.67200 1.000 87.21078 111 GLN D O 1
ATOM 6730 N N . LYS G 1 112 ? 165.09600 169.21100 144.73500 1.000 84.52397 112 LYS D N 1
ATOM 6731 C CA . LYS G 1 112 ? 163.71500 168.73900 144.65400 1.000 84.52397 112 LYS D CA 1
ATOM 6732 C C . LYS G 1 112 ? 162.96200 169.41000 143.51300 1.000 84.52397 112 LYS D C 1
ATOM 6733 O O . LYS G 1 112 ? 162.15200 168.77300 142.83100 1.000 84.52397 112 LYS D O 1
ATOM 6739 N N . LEU G 1 113 ? 163.22600 170.69200 143.27300 1.000 83.69572 113 LEU D N 1
ATOM 6740 C CA . LEU G 1 113 ? 162.53300 171.39300 142.20300 1.000 83.69572 113 LEU D CA 1
ATOM 6741 C C . LEU G 1 113 ? 163.03400 170.97200 140.83500 1.000 83.69572 113 LEU D C 1
ATOM 6742 O O . LEU G 1 113 ? 162.24900 170.91700 139.89000 1.000 83.69572 113 LEU D O 1
ATOM 6747 N N . ALA G 1 114 ? 164.32400 170.67400 140.69800 1.000 88.20540 114 ALA D N 1
ATOM 6748 C CA . ALA G 1 114 ? 164.80100 170.13700 139.43300 1.000 88.20540 114 ALA D CA 1
ATOM 6749 C C . ALA G 1 114 ? 164.11300 168.82300 139.11200 1.000 88.20540 114 ALA D C 1
ATOM 6750 O O . ALA G 1 114 ? 163.69800 168.59700 137.97100 1.000 88.20540 114 ALA D O 1
ATOM 6752 N N . GLN G 1 115 ? 163.95600 167.95200 140.10900 1.000 91.39248 115 GLN D N 1
ATOM 6753 C CA . GLN G 1 115 ? 163.22800 166.70700 139.86600 1.000 91.39248 115 GLN D CA 1
ATOM 6754 C C . GLN G 1 115 ? 161.78800 166.97800 139.44900 1.000 91.39248 115 GLN D C 1
ATOM 6755 O O . GLN G 1 115 ? 161.31400 166.45300 138.43600 1.000 91.39248 115 GLN D O 1
ATOM 6761 N N . GLU G 1 116 ? 161.07100 167.79200 140.22500 1.000 92.13703 116 GLU D N 1
ATOM 6762 C CA . GLU G 1 116 ? 159.65900 168.01500 139.93600 1.000 92.13703 116 GLU D CA 1
ATOM 6763 C C . GLU G 1 116 ? 159.43400 168.80200 138.65900 1.000 92.13703 116 GLU D C 1
ATOM 6764 O O . GLU G 1 116 ? 158.31300 168.81600 138.15100 1.000 92.13703 116 GLU D O 1
ATOM 6770 N N . LEU G 1 117 ? 160.45000 169.47900 138.14500 1.000 92.85476 117 LEU D N 1
ATOM 6771 C CA . LEU G 1 117 ? 160.32700 170.12400 136.84900 1.000 92.85476 117 LEU D CA 1
ATOM 6772 C C . LEU G 1 117 ? 160.65300 169.18100 135.71400 1.000 92.85476 117 LEU D C 1
ATOM 6773 O O . LEU G 1 117 ? 160.03200 169.26200 134.65300 1.000 92.85476 117 LEU D O 1
ATOM 6778 N N . LEU G 1 118 ? 161.61100 168.28000 135.91300 1.000 95.90601 118 LEU D N 1
ATOM 6779 C CA . LEU G 1 118 ? 161.90700 167.28700 134.89100 1.000 95.90601 118 LEU D CA 1
ATOM 6780 C C . LEU G 1 118 ? 160.78200 166.27400 134.74900 1.000 95.90601 118 LEU D C 1
ATOM 6781 O O . LEU G 1 118 ? 160.62300 165.67500 133.68400 1.000 95.90601 118 LEU D O 1
ATOM 6786 N N . MET G 1 119 ? 160.00000 166.06500 135.80000 1.000 100.02707 119 MET D N 1
ATOM 6787 C CA . MET G 1 119 ? 158.89000 165.12500 135.75900 1.000 100.02707 119 MET D CA 1
ATOM 6788 C C . MET G 1 119 ? 157.59200 165.76200 135.30000 1.000 100.02707 119 MET D C 1
ATOM 6789 O O . MET G 1 119 ? 156.52300 165.23800 135.60800 1.000 100.02707 119 MET D O 1
ATOM 6794 N N . SER G 1 120 ? 157.65000 166.88300 134.58800 1.000 100.16372 120 SER D N 1
ATOM 6795 C CA . SER G 1 120 ? 156.44000 167.56200 134.14700 1.000 100.16372 120 SER D CA 1
ATOM 6796 C C . SER G 1 120 ? 156.52700 168.03100 132.70500 1.000 100.16372 120 SER D C 1
ATOM 6797 O O . SER G 1 120 ? 155.65900 168.78500 132.26300 1.000 100.16372 120 SER D O 1
ATOM 6800 N N . LEU G 1 121 ? 157.55000 167.62200 131.97200 1.000 105.90211 121 LEU D N 1
ATOM 6801 C CA . LEU G 1 121 ? 157.61600 167.92300 130.55800 1.000 105.90211 121 LEU D CA 1
ATOM 6802 C C . LEU G 1 121 ? 156.80000 166.91000 129.76800 1.000 105.90211 121 LEU D C 1
ATOM 6803 O O . LEU G 1 121 ? 156.51100 165.80700 130.23200 1.000 105.90211 121 LEU D O 1
ATOM 6808 N N . SER G 1 122 ? 156.42400 167.29800 128.55800 1.000 113.34259 122 SER D N 1
ATOM 6809 C CA . SER G 1 122 ? 155.73700 166.37300 127.68000 1.000 113.34259 122 SER D CA 1
ATOM 6810 C C . SER G 1 122 ? 156.70100 165.30100 127.19100 1.000 113.34259 122 SER D C 1
ATOM 6811 O O . SER G 1 122 ? 157.91800 165.48200 127.17900 1.000 113.34259 122 SER D O 1
ATOM 6814 N N . MET G 1 123 ? 156.14300 164.16600 126.77900 1.000 114.50244 123 MET D N 1
ATOM 6815 C CA . MET G 1 123 ? 156.97000 163.11800 126.20200 1.000 114.50244 123 MET D CA 1
ATOM 6816 C C . MET G 1 123 ? 157.67300 163.58200 124.94300 1.000 114.50244 123 MET D C 1
ATOM 6817 O O . MET G 1 123 ? 158.63700 162.94400 124.51900 1.000 114.50244 123 MET D O 1
ATOM 6822 N N . ARG G 1 124 ? 157.21100 164.66500 124.32800 1.000 115.51432 124 ARG D N 1
ATOM 6823 C CA . ARG G 1 124 ? 157.86700 165.14900 123.12500 1.000 115.51432 124 ARG D CA 1
ATOM 6824 C C . ARG G 1 124 ? 159.08700 165.99000 123.46300 1.000 115.51432 124 ARG D C 1
ATOM 6825 O O . ARG G 1 124 ? 160.11700 165.88900 122.79100 1.000 115.51432 124 ARG D O 1
ATOM 6833 N N . GLU G 1 125 ? 158.99800 166.81600 124.50400 1.000 116.13542 125 GLU D N 1
ATOM 6834 C CA . GLU G 1 125 ? 160.13100 167.65500 124.87100 1.000 116.13542 125 GLU D CA 1
ATOM 6835 C C . GLU G 1 125 ? 161.23400 166.85100 125.53800 1.000 116.13542 125 GLU D C 1
ATOM 6836 O O . GLU G 1 125 ? 162.40200 167.24100 125.47500 1.000 116.13542 125 GLU D O 1
ATOM 6842 N N . THR G 1 126 ? 160.89200 165.73700 126.17900 1.000 110.29678 126 THR D N 1
ATOM 6843 C CA . THR G 1 126 ? 161.91800 164.90600 126.79600 1.000 110.29678 126 THR D CA 1
ATOM 6844 C C . THR G 1 126 ? 162.81600 164.26900 125.74600 1.000 110.29678 126 THR D C 1
ATOM 6845 O O . THR G 1 126 ? 164.03000 164.16500 125.94000 1.000 110.29678 126 THR D O 1
ATOM 6849 N N . LEU G 1 127 ? 162.24600 163.86600 124.61600 1.000 110.67161 127 LEU D N 1
ATOM 6850 C CA . LEU G 1 127 ? 163.00300 163.15700 123.59400 1.000 110.67161 127 LEU D CA 1
ATOM 6851 C C . LEU G 1 127 ? 163.95100 164.04900 122.80800 1.000 110.67161 127 LEU D C 1
ATOM 6852 O O . LEU G 1 127 ? 164.55100 163.56200 121.84600 1.000 110.67161 127 LEU D O 1
ATOM 6857 N N . ASN G 1 128 ? 164.10100 165.31900 123.17000 1.000 110.87956 128 ASN D N 1
ATOM 6858 C CA . ASN G 1 128 ? 165.11100 166.18200 122.55900 1.000 110.87956 128 ASN D CA 1
ATOM 6859 C C . ASN G 1 128 ? 165.31700 167.45300 123.36900 1.000 110.87956 128 ASN D C 1
ATOM 6860 O O . ASN G 1 128 ? 166.44800 167.87100 123.60800 1.000 110.87956 128 ASN D O 1
ATOM 6865 N N . LEU G 1 140 ? 165.26200 178.07500 138.09400 1.000 109.76960 140 LEU D N 1
ATOM 6866 C CA . LEU G 1 140 ? 164.81700 177.68400 139.42500 1.000 109.76960 140 LEU D CA 1
ATOM 6867 C C . LEU G 1 140 ? 164.86900 178.87100 140.36900 1.000 109.76960 140 LEU D C 1
ATOM 6868 O O . LEU G 1 140 ? 165.93600 179.41700 140.63600 1.000 109.76960 140 LEU D O 1
ATOM 6873 N N . GLU G 1 141 ? 163.70900 179.26900 140.86700 1.000 106.05491 141 GLU D N 1
ATOM 6874 C CA . GLU G 1 141 ? 163.63900 180.43200 141.73200 1.000 106.05491 141 GLU D CA 1
ATOM 6875 C C . GLU G 1 141 ? 164.22600 180.10100 143.10100 1.000 106.05491 141 GLU D C 1
ATOM 6876 O O . GLU G 1 141 ? 164.04700 178.98800 143.59800 1.000 106.05491 141 GLU D O 1
ATOM 6882 N N . PRO G 1 142 ? 164.94500 181.03400 143.73000 1.000 99.43863 142 PRO D N 1
ATOM 6883 C CA . PRO G 1 142 ? 165.49000 180.74400 145.06100 1.000 99.43863 142 PRO D CA 1
ATOM 6884 C C . PRO G 1 142 ? 164.42800 180.61000 146.13200 1.000 99.43863 142 PRO D C 1
ATOM 6885 O O . PRO G 1 142 ? 164.61600 179.83200 147.07100 1.000 99.43863 142 PRO D O 1
ATOM 6889 N N . ARG G 1 143 ? 163.31200 181.32400 146.02100 1.000 94.39396 143 ARG D N 1
ATOM 6890 C CA . ARG G 1 143 ? 162.32700 181.30500 147.09400 1.000 94.39396 143 ARG D CA 1
ATOM 6891 C C . ARG G 1 143 ? 161.54000 180.00200 147.12900 1.000 94.39396 143 ARG D C 1
ATOM 6892 O O . ARG G 1 143 ? 161.31900 179.43700 148.20600 1.000 94.39396 143 ARG D O 1
ATOM 6900 N N . ALA G 1 144 ? 161.09100 179.51400 145.97800 1.000 85.51332 144 ALA D N 1
ATOM 6901 C CA . ALA G 1 144 ? 160.39800 178.23500 145.96500 1.000 85.51332 144 ALA D CA 1
ATOM 6902 C C . ALA G 1 144 ? 161.32600 177.10900 146.39200 1.000 85.51332 144 ALA D C 1
ATOM 6903 O O . ALA G 1 144 ? 160.92100 176.19900 147.13300 1.000 85.51332 144 ALA D O 1
ATOM 6905 N N . ALA G 1 145 ? 162.57100 177.14800 145.92700 1.000 83.54202 145 ALA D N 1
ATOM 6906 C CA . ALA G 1 145 ? 163.54800 176.17900 146.38800 1.000 83.54202 145 ALA D CA 1
ATOM 6907 C C . ALA G 1 145 ? 163.68900 176.23300 147.89700 1.000 83.54202 145 ALA D C 1
ATOM 6908 O O . ALA G 1 145 ? 163.73700 175.19500 148.55700 1.000 83.54202 145 ALA D O 1
ATOM 6910 N N . ALA G 1 146 ? 163.74100 177.43500 148.46300 1.000 79.52915 146 ALA D N 1
ATOM 6911 C CA . ALA G 1 146 ? 163.87700 177.55800 149.90600 1.000 79.52915 146 ALA D CA 1
ATOM 6912 C C . ALA G 1 146 ? 162.69700 176.93800 150.62900 1.000 79.52915 146 ALA D C 1
ATOM 6913 O O . ALA G 1 146 ? 162.87500 176.24700 151.63200 1.000 79.52915 146 ALA D O 1
ATOM 6915 N N . ALA G 1 147 ? 161.48400 177.16800 150.13500 1.000 77.49796 147 ALA D N 1
ATOM 6916 C CA . ALA G 1 147 ? 160.31100 176.58500 150.78100 1.000 77.49796 147 ALA D CA 1
ATOM 6917 C C . ALA G 1 147 ? 160.38900 175.06300 150.80000 1.000 77.49796 147 ALA D C 1
ATOM 6918 O O . ALA G 1 147 ? 160.29400 174.42900 151.86700 1.000 77.49796 147 ALA D O 1
ATOM 6920 N N . VAL G 1 148 ? 160.56800 174.45700 149.62500 1.000 76.80768 148 VAL D N 1
ATOM 6921 C CA . VAL G 1 148 ? 160.58900 172.99700 149.54900 1.000 76.80768 148 VAL D CA 1
ATOM 6922 C C . VAL G 1 148 ? 161.71900 172.43100 150.39900 1.000 76.80768 148 VAL D C 1
ATOM 6923 O O . VAL G 1 148 ? 161.54100 171.44400 151.13000 1.000 76.80768 148 VAL D O 1
ATOM 6927 N N . GLY G 1 149 ? 162.89100 173.05500 150.33500 1.000 76.37294 149 GLY D N 1
ATOM 6928 C CA . GLY G 1 149 ? 164.02700 172.53500 151.06300 1.000 76.37294 149 GLY D CA 1
ATOM 6929 C C . GLY G 1 149 ? 163.85900 172.63800 152.56100 1.000 76.37294 149 GLY D C 1
ATOM 6930 O O . GLY G 1 149 ? 164.25200 171.73400 153.29200 1.000 76.37294 149 GLY D O 1
ATOM 6931 N N . GLN G 1 150 ? 163.28200 173.73600 153.04300 1.000 77.40763 150 GLN D N 1
ATOM 6932 C CA . GLN G 1 150 ? 163.08000 173.87400 154.47700 1.000 77.40763 150 GLN D CA 1
ATOM 6933 C C . GLN G 1 150 ? 162.14600 172.80000 154.99300 1.000 77.40763 150 GLN D C 1
ATOM 6934 O O . GLN G 1 150 ? 162.41400 172.17100 156.02300 1.000 77.40763 150 GLN D O 1
ATOM 6940 N N . SER G 1 151 ? 161.04500 172.56000 154.28400 1.000 75.62677 151 SER D N 1
ATOM 6941 C CA . SER G 1 151 ? 160.14600 171.50000 154.72900 1.000 75.62677 151 SER D CA 1
ATOM 6942 C C . SER G 1 151 ? 160.85700 170.15100 154.77800 1.000 75.62677 151 SER D C 1
ATOM 6943 O O . SER G 1 151 ? 160.79400 169.43800 155.79000 1.000 75.62677 151 SER D O 1
ATOM 6946 N N . GLY G 1 152 ? 161.54600 169.78500 153.69600 1.000 75.57059 152 GLY D N 1
ATOM 6947 C CA . GLY G 1 152 ? 162.18800 168.47800 153.66000 1.000 75.57059 152 GLY D CA 1
ATOM 6948 C C . GLY G 1 152 ? 163.26700 168.31700 154.71100 1.000 75.57059 152 GLY D C 1
ATOM 6949 O O . GLY G 1 152 ? 163.37700 167.26700 155.35400 1.000 75.57059 152 GLY D O 1
ATOM 6950 N N . LEU G 1 153 ? 164.06600 169.35900 154.91600 1.000 74.34710 153 LEU D N 1
ATOM 6951 C CA . LEU G 1 153 ? 165.14800 169.29300 155.88400 1.000 74.34710 153 LEU D CA 1
ATOM 6952 C C . LEU G 1 153 ? 164.61600 169.16700 157.29800 1.000 74.34710 153 LEU D C 1
ATOM 6953 O O . LEU G 1 153 ? 165.15600 168.40200 158.10100 1.000 74.34710 153 LEU D O 1
ATOM 6958 N N . MET G 1 154 ? 163.56900 169.92000 157.63700 1.000 73.49961 154 MET D N 1
ATOM 6959 C CA . MET G 1 154 ? 163.02100 169.79800 158.98000 1.000 73.49961 154 MET D CA 1
ATOM 6960 C C . MET G 1 154 ? 162.43500 168.41900 159.20800 1.000 73.49961 154 MET D C 1
ATOM 6961 O O . MET G 1 154 ? 162.56100 167.86600 160.30200 1.000 73.49961 154 MET D O 1
ATOM 6966 N N . SER G 1 155 ? 161.80100 167.83400 158.19200 1.000 72.46760 155 SER D N 1
ATOM 6967 C CA . SER G 1 155 ? 161.29400 166.47700 158.36500 1.000 72.46760 155 SER D CA 1
ATOM 6968 C C . SER G 1 155 ? 162.42500 165.49100 158.62500 1.000 72.46760 155 SER D C 1
ATOM 6969 O O . SER G 1 155 ? 162.31500 164.61500 159.49700 1.000 72.46760 155 SER D O 1
ATOM 6972 N N . LEU G 1 156 ? 163.52600 165.61900 157.88800 1.000 71.90198 156 LEU D N 1
ATOM 6973 C CA . LEU G 1 156 ? 164.63800 164.69600 158.09500 1.000 71.90198 156 LEU D CA 1
ATOM 6974 C C . LEU G 1 156 ? 165.26900 164.86200 159.47200 1.000 71.90198 156 LEU D C 1
ATOM 6975 O O . LEU G 1 156 ? 165.56600 163.87000 160.14700 1.000 71.90198 156 LEU D O 1
ATOM 6980 N N . TYR G 1 157 ? 165.51900 166.10300 159.89200 1.000 71.42069 157 TYR D N 1
ATOM 6981 C CA . TYR G 1 157 ? 166.02200 166.33800 161.24000 1.000 71.42069 157 TYR D CA 1
ATOM 6982 C C . TYR G 1 157 ? 165.09400 165.74400 162.27700 1.000 71.42069 157 TYR D C 1
ATOM 6983 O O . TYR G 1 157 ? 165.54800 165.16000 163.26000 1.000 71.42069 157 TYR D O 1
ATOM 6992 N N . ASP G 1 158 ? 163.78800 165.91100 162.09200 1.000 74.62723 158 ASP D N 1
ATOM 6993 C CA . ASP G 1 158 ? 162.83200 165.38400 163.05100 1.000 74.62723 158 ASP D CA 1
ATOM 6994 C C . ASP G 1 158 ? 162.99100 163.88500 163.20600 1.000 74.62723 158 ASP D C 1
ATOM 6995 O O . ASP G 1 158 ? 163.06600 163.37300 164.32400 1.000 74.62723 158 ASP D O 1
ATOM 7000 N N . ALA G 1 159 ? 163.05400 163.16300 162.08900 1.000 73.12014 159 ALA D N 1
ATOM 7001 C CA . ALA G 1 159 ? 163.21500 161.71300 162.17100 1.000 73.12014 159 ALA D CA 1
ATOM 7002 C C . ALA G 1 159 ? 164.52200 161.33400 162.86000 1.000 73.12014 159 ALA D C 1
ATOM 7003 O O . ALA G 1 159 ? 164.53800 160.52400 163.80000 1.000 73.12014 159 ALA D O 1
ATOM 7005 N N . MET G 1 160 ? 165.63000 161.92100 162.41200 1.000 76.16392 160 MET D N 1
ATOM 7006 C CA . MET G 1 160 ? 166.93400 161.53400 162.93800 1.000 76.16392 160 MET D CA 1
ATOM 7007 C C . MET G 1 160 ? 167.06200 161.84300 164.41900 1.000 76.16392 160 MET D C 1
ATOM 7008 O O . MET G 1 160 ? 167.73300 161.11400 165.15100 1.000 76.16392 160 MET D O 1
ATOM 7013 N N . PHE G 1 161 ? 166.45800 162.93400 164.87800 1.000 71.59380 161 PHE D N 1
ATOM 7014 C CA . PHE G 1 161 ? 166.56300 163.28200 166.28500 1.000 71.59380 161 PHE D CA 1
ATOM 7015 C C . PHE G 1 161 ? 165.62400 162.44200 167.12500 1.000 71.59380 161 PHE D C 1
ATOM 7016 O O . PHE G 1 161 ? 166.00200 161.99500 168.20700 1.000 71.59380 161 PHE D O 1
ATOM 7024 N N . ALA G 1 162 ? 164.40400 162.20100 166.65100 1.000 71.14765 162 ALA D N 1
ATOM 7025 C CA . ALA G 1 162 ? 163.49900 161.34000 167.39100 1.000 71.14765 162 ALA D CA 1
ATOM 7026 C C . ALA G 1 162 ? 164.03200 159.92900 167.51500 1.000 71.14765 162 ALA D C 1
ATOM 7027 O O . ALA G 1 162 ? 163.57100 159.18300 168.37800 1.000 71.14765 162 ALA D O 1
ATOM 7029 N N . GLN G 1 163 ? 164.98600 159.54100 166.67300 1.000 75.83722 163 GLN D N 1
ATOM 7030 C CA . GLN G 1 163 ? 165.65400 158.26200 166.90200 1.000 75.83722 163 GLN D CA 1
ATOM 7031 C C . GLN G 1 163 ? 166.42100 158.22200 168.21700 1.000 75.83722 163 GLN D C 1
ATOM 7032 O O . GLN G 1 163 ? 166.83900 157.14200 168.63700 1.000 75.83722 163 GLN D O 1
ATOM 7038 N N . TYR G 1 164 ? 166.63100 159.36500 168.86800 1.000 77.87238 164 TYR D N 1
ATOM 7039 C CA . TYR G 1 164 ? 167.38900 159.43700 170.11300 1.000 77.87238 164 TYR D CA 1
ATOM 7040 C C . TYR G 1 164 ? 166.55500 159.94000 171.27700 1.000 77.87238 164 TYR D C 1
ATOM 7041 O O . TYR G 1 164 ? 167.10300 160.18500 172.35200 1.000 77.87238 164 TYR D O 1
ATOM 7050 N N . GLY G 1 165 ? 165.25500 160.11700 171.09200 1.000 76.82096 165 GLY D N 1
ATOM 7051 C CA . GLY G 1 165 ? 164.41200 160.66600 172.12600 1.000 76.82096 165 GLY D CA 1
ATOM 7052 C C . GLY G 1 165 ? 164.43900 162.17000 172.24300 1.000 76.82096 165 GLY D C 1
ATOM 7053 O O . GLY G 1 165 ? 163.71200 162.71700 173.07600 1.000 76.82096 165 GLY D O 1
ATOM 7054 N N . VAL G 1 166 ? 165.23700 162.85100 171.44200 1.000 76.25376 166 VAL D N 1
ATOM 7055 C CA . VAL G 1 166 ? 165.36800 164.30100 171.49300 1.000 76.25376 166 VAL D CA 1
ATOM 7056 C C . VAL G 1 166 ? 164.26500 164.93000 170.66200 1.000 76.25376 166 VAL D C 1
ATOM 7057 O O . VAL G 1 166 ? 163.80000 164.36100 169.67600 1.000 76.25376 166 VAL D O 1
ATOM 7061 N N . LYS G 1 167 ? 163.83000 166.11200 171.06900 1.000 77.81837 167 LYS D N 1
ATOM 7062 C CA . LYS G 1 167 ? 162.79700 166.85500 170.37300 1.000 77.81837 167 LYS D CA 1
ATOM 7063 C C . LYS G 1 167 ? 163.39700 168.12300 169.79000 1.000 77.81837 167 LYS D C 1
ATOM 7064 O O . LYS G 1 167 ? 164.35300 168.67300 170.33500 1.000 77.81837 167 LYS D O 1
ATOM 7070 N N . ILE G 1 168 ? 162.84500 168.58600 168.67000 1.000 71.26799 168 ILE D N 1
ATOM 7071 C CA . ILE G 1 168 ? 163.37900 169.75600 167.99000 1.000 71.26799 168 ILE D CA 1
ATOM 7072 C C . ILE G 1 168 ? 162.26900 170.76700 167.76200 1.000 71.26799 168 ILE D C 1
ATOM 7073 O O . ILE G 1 168 ? 161.08200 170.45100 167.82300 1.000 71.26799 168 ILE D O 1
ATOM 7078 N N . ALA G 1 169 ? 162.67800 172.00000 167.49900 1.000 70.15618 169 ALA D N 1
ATOM 7079 C CA . ALA G 1 169 ? 161.76700 173.08800 167.20800 1.000 70.15618 169 ALA D CA 1
ATOM 7080 C C . ALA G 1 169 ? 162.36500 173.93000 166.10200 1.000 70.15618 169 ALA D C 1
ATOM 7081 O O . ALA G 1 169 ? 163.58200 174.05200 165.99600 1.000 70.15618 169 ALA D O 1
ATOM 7083 N N . GLN G 1 170 ? 161.50800 174.52400 165.28700 1.000 72.01637 170 GLN D N 1
ATOM 7084 C CA . GLN G 1 170 ? 161.93400 175.24500 164.09500 1.000 72.01637 170 GLN D CA 1
ATOM 7085 C C . GLN G 1 170 ? 161.59800 176.71700 164.24500 1.000 72.01637 170 GLN D C 1
ATOM 7086 O O . GLN G 1 170 ? 160.43600 177.10600 164.10300 1.000 72.01637 170 GLN D O 1
ATOM 7092 N N . VAL G 1 171 ? 162.60800 177.53700 164.50500 1.000 70.76631 171 VAL D N 1
ATOM 7093 C CA . VAL G 1 171 ? 162.44800 178.97900 164.63900 1.000 70.76631 171 VAL D CA 1
ATOM 7094 C C . VAL G 1 171 ? 163.01700 179.62900 163.39100 1.000 70.76631 171 VAL D C 1
ATOM 7095 O O . VAL G 1 171 ? 164.19300 179.43500 163.07500 1.000 70.76631 171 VAL D O 1
ATOM 7099 N N . LEU G 1 172 ? 162.19900 180.39900 162.68100 1.000 77.76392 172 LEU D N 1
ATOM 7100 C CA . LEU G 1 172 ? 162.60100 181.04000 161.43200 1.000 77.76392 172 LEU D CA 1
ATOM 7101 C C . LEU G 1 172 ? 162.61400 182.55000 161.62200 1.000 77.76392 172 LEU D C 1
ATOM 7102 O O . LEU G 1 172 ? 161.56100 183.16100 161.81600 1.000 77.76392 172 LEU D O 1
ATOM 7107 N N . VAL G 1 173 ? 163.79300 183.15300 161.53400 1.000 87.56802 173 VAL D N 1
ATOM 7108 C CA . VAL G 1 173 ? 163.95800 184.57900 161.75300 1.000 87.56802 173 VAL D CA 1
ATOM 7109 C C . VAL G 1 173 ? 164.21800 185.26200 160.41700 1.000 87.56802 173 VAL D C 1
ATOM 7110 O O . VAL G 1 173 ? 164.44200 184.61700 159.39900 1.000 87.56802 173 VAL D O 1
ATOM 7114 N N . THR G 1 174 ? 164.19200 186.59200 160.42900 1.000 100.68806 174 THR D N 1
ATOM 7115 C CA . THR G 1 174 ? 164.50600 187.37100 159.23700 1.000 100.68806 174 THR D CA 1
ATOM 7116 C C . THR G 1 174 ? 165.47300 188.49700 159.56000 1.000 100.68806 174 THR D C 1
ATOM 7117 O O . THR G 1 174 ? 166.03100 188.54700 160.65700 1.000 100.68806 174 THR D O 1
ATOM 7121 N N . LYS G 1 175 ? 165.68500 189.39700 158.62000 1.000 106.56527 175 LYS D N 1
ATOM 7122 C CA . LYS G 1 175 ? 166.55000 190.53600 158.88100 1.000 106.56527 175 LYS D CA 1
ATOM 7123 C C . LYS G 1 175 ? 165.84700 191.62300 159.68800 1.000 106.56527 175 LYS D C 1
ATOM 7124 O O . LYS G 1 175 ? 166.47400 192.20100 160.58100 1.000 106.56527 175 LYS D O 1
ATOM 7130 N N . PRO G 1 176 ? 164.57800 191.95800 159.42200 1.000 108.16684 176 PRO D N 1
ATOM 7131 C CA . PRO G 1 176 ? 163.91600 192.98700 160.24000 1.000 108.16684 176 PRO D CA 1
ATOM 7132 C C . PRO G 1 176 ? 163.54800 192.53800 161.64200 1.000 108.16684 176 PRO D C 1
ATOM 7133 O O . PRO G 1 176 ? 163.19400 193.39100 162.46100 1.000 108.16684 176 PRO D O 1
ATOM 7137 N N . ASP G 1 177 ? 163.60100 191.24700 161.95200 1.000 108.33013 177 ASP D N 1
ATOM 7138 C CA . ASP G 1 177 ? 163.32000 190.80500 163.31100 1.000 108.33013 177 ASP D CA 1
ATOM 7139 C C . ASP G 1 177 ? 164.47400 191.05800 164.26300 1.000 108.33013 177 ASP D C 1
ATOM 7140 O O . ASP G 1 177 ? 164.36100 190.72100 165.44200 1.000 108.33013 177 ASP D O 1
ATOM 7145 N N . PHE G 1 178 ? 165.58000 191.61800 163.78800 1.000 107.79320 178 PHE D N 1
ATOM 7146 C CA . PHE G 1 178 ? 166.71400 191.93500 164.63900 1.000 107.79320 178 PHE D CA 1
ATOM 7147 C C . PHE G 1 178 ? 166.90700 193.43100 164.80500 1.000 107.79320 178 PHE D C 1
ATOM 7148 O O . PHE G 1 178 ? 167.94900 193.86100 165.30400 1.000 107.79320 178 PHE D O 1
ATOM 7156 N N . TYR G 1 179 ? 165.93600 194.23100 164.38700 1.000 119.01993 179 TYR D N 1
ATOM 7157 C CA . TYR G 1 179 ? 165.94300 195.66600 164.62600 1.000 119.01993 179 TYR D CA 1
ATOM 7158 C C . TYR G 1 179 ? 164.85800 196.10400 165.58900 1.000 119.01993 179 TYR D C 1
ATOM 7159 O O . TYR G 1 179 ? 165.08200 197.00700 166.39100 1.000 119.01993 179 TYR D O 1
ATOM 7168 N N . ASN G 1 180 ? 163.68600 195.48500 165.53000 1.000 119.82741 180 ASN D N 1
ATOM 7169 C CA . ASN G 1 180 ? 162.64700 195.75900 166.50900 1.000 119.82741 180 ASN D CA 1
ATOM 7170 C C . ASN G 1 180 ? 163.07100 195.21900 167.86500 1.000 119.82741 180 ASN D C 1
ATOM 7171 O O . ASN G 1 180 ? 163.16800 194.00300 168.04900 1.000 119.82741 180 ASN D O 1
ATOM 7176 N N . GLU G 1 181 ? 163.32300 196.11800 168.81600 1.000 119.99271 181 GLU D N 1
ATOM 7177 C CA . GLU G 1 181 ? 163.74900 195.68100 170.14000 1.000 119.99271 181 GLU D CA 1
ATOM 7178 C C . GLU G 1 181 ? 162.72200 194.75300 170.76900 1.000 119.99271 181 GLU D C 1
ATOM 7179 O O . GLU G 1 181 ? 163.08200 193.78400 171.44700 1.000 119.99271 181 GLU D O 1
ATOM 7185 N N . GLU G 1 182 ? 161.43700 195.02300 170.54500 1.000 119.10545 182 GLU D N 1
ATOM 7186 C CA . GLU G 1 182 ? 160.40200 194.14400 171.07400 1.000 119.10545 182 GLU D CA 1
ATOM 7187 C C . GLU G 1 182 ? 160.51700 192.75200 170.47500 1.000 119.10545 182 GLU D C 1
ATOM 7188 O O . GLU G 1 182 ? 160.49200 191.74700 171.19600 1.000 119.10545 182 GLU D O 1
ATOM 7194 N N . THR G 1 183 ? 160.66700 192.67200 169.15300 1.000 112.70958 183 THR D N 1
ATOM 7195 C CA . THR G 1 183 ? 160.76100 191.36900 168.50800 1.000 112.70958 183 THR D CA 1
ATOM 7196 C C . THR G 1 183 ? 162.04800 190.65400 168.89000 1.000 112.70958 183 THR D C 1
ATOM 7197 O O . THR G 1 183 ? 162.05000 189.43500 169.07100 1.000 112.70958 183 THR D O 1
ATOM 7201 N N . ARG G 1 184 ? 163.14700 191.38900 169.04100 1.000 109.31524 184 ARG D N 1
ATOM 7202 C CA . ARG G 1 184 ? 164.40000 190.74800 169.41800 1.000 109.31524 184 ARG D CA 1
ATOM 7203 C C . ARG G 1 184 ? 164.32100 190.17300 170.82600 1.000 109.31524 184 ARG D C 1
ATOM 7204 O O . ARG G 1 184 ? 164.72900 189.02900 171.06900 1.000 109.31524 184 ARG D O 1
ATOM 7212 N N . ASN G 1 185 ? 163.78400 190.94500 171.77000 1.000 108.23139 185 ASN D N 1
ATOM 7213 C CA . ASN G 1 185 ? 163.65500 190.43800 173.12900 1.000 108.23139 185 ASN D CA 1
ATOM 7214 C C . ASN G 1 185 ? 162.69600 189.26000 173.18900 1.000 108.23139 185 ASN D C 1
ATOM 7215 O O . ASN G 1 185 ? 162.93600 188.29600 173.92200 1.000 108.23139 185 ASN D O 1
ATOM 7220 N N . ASN G 1 186 ? 161.60800 189.30900 172.42100 1.000 103.46843 186 ASN D N 1
ATOM 7221 C CA . ASN G 1 186 ? 160.69600 188.17300 172.40000 1.000 103.46843 186 ASN D CA 1
ATOM 7222 C C . ASN G 1 186 ? 161.37200 186.93900 171.82900 1.000 103.46843 186 ASN D C 1
ATOM 7223 O O . ASN G 1 186 ? 161.19200 185.83000 172.34200 1.000 103.46843 186 ASN D O 1
ATOM 7228 N N . LEU G 1 187 ? 162.15600 187.10800 170.76800 1.000 97.93112 187 LEU D N 1
ATOM 7229 C CA . LEU G 1 187 ? 162.84300 185.96800 170.18100 1.000 97.93112 187 LEU D CA 1
ATOM 7230 C C . LEU G 1 187 ? 163.79900 185.33800 171.17700 1.000 97.93112 187 LEU D C 1
ATOM 7231 O O . LEU G 1 187 ? 163.86900 184.11000 171.28700 1.000 97.93112 187 LEU D O 1
ATOM 7236 N N . PHE G 1 188 ? 164.53700 186.15400 171.92600 1.000 97.56351 188 PHE D N 1
ATOM 7237 C CA . PHE G 1 188 ? 165.49600 185.56000 172.85000 1.000 97.56351 188 PHE D CA 1
ATOM 7238 C C . PHE G 1 188 ? 164.82200 184.95200 174.06900 1.000 97.56351 188 PHE D C 1
ATOM 7239 O O . PHE G 1 188 ? 165.29600 183.93400 174.58200 1.000 97.56351 188 PHE D O 1
ATOM 7247 N N . CYS G 1 189 ? 163.71000 185.52200 174.53200 1.000 97.47366 189 CYS D N 1
ATOM 7248 C CA . CYS G 1 189 ? 162.94100 184.84300 175.56700 1.000 97.47366 189 CYS D CA 1
ATOM 7249 C C . CYS G 1 189 ? 162.44400 183.49400 175.07600 1.000 97.47366 189 CYS D C 1
ATOM 7250 O O . CYS G 1 189 ? 162.49100 182.50300 175.81100 1.000 97.47366 189 CYS D O 1
ATOM 7253 N N . THR G 1 190 ? 161.98100 183.42900 173.82700 1.000 90.25036 190 THR D N 1
ATOM 7254 C CA . THR G 1 190 ? 161.53400 182.15900 173.26300 1.000 90.25036 190 THR D CA 1
ATOM 7255 C C . THR G 1 190 ? 162.66800 181.14900 173.21100 1.000 90.25036 190 THR D C 1
ATOM 7256 O O . THR G 1 190 ? 162.49200 179.98400 173.57300 1.000 90.25036 190 THR D O 1
ATOM 7260 N N . LEU G 1 191 ? 163.83900 181.57400 172.74900 1.000 85.30055 191 LEU D N 1
ATOM 7261 C CA . LEU G 1 191 ? 164.96200 180.64900 172.65100 1.000 85.30055 191 LEU D CA 1
ATOM 7262 C C . LEU G 1 191 ? 165.36600 180.12900 174.01900 1.000 85.30055 191 LEU D C 1
ATOM 7263 O O . LEU G 1 191 ? 165.60500 178.92900 174.18500 1.000 85.30055 191 LEU D O 1
ATOM 7268 N N . SER G 1 192 ? 165.46100 181.01300 175.01000 1.000 85.03383 192 SER D N 1
ATOM 7269 C CA . SER G 1 192 ? 165.84100 180.56500 176.34300 1.000 85.03383 192 SER D CA 1
ATOM 7270 C C . SER G 1 192 ? 164.79700 179.62500 176.92300 1.000 85.03383 192 SER D C 1
ATOM 7271 O O . SER G 1 192 ? 165.13900 178.63600 177.58100 1.000 85.03383 192 SER D O 1
ATOM 7274 N N . GLU G 1 193 ? 163.52100 179.89800 176.67200 1.000 85.78600 193 GLU D N 1
ATOM 7275 C CA . GLU G 1 193 ? 162.48200 179.02400 177.19000 1.000 85.78600 193 GLU D CA 1
ATOM 7276 C C . GLU G 1 193 ? 162.51200 177.66200 176.51600 1.000 85.78600 193 GLU D C 1
ATOM 7277 O O . GLU G 1 193 ? 162.23700 176.65200 177.16300 1.000 85.78600 193 GLU D O 1
ATOM 7283 N N . LEU G 1 194 ? 162.82500 177.61200 175.22300 1.000 79.77791 194 LEU D N 1
ATOM 7284 C CA . LEU G 1 194 ? 162.91900 176.32800 174.53900 1.000 79.77791 194 LEU D CA 1
ATOM 7285 C C . LEU G 1 194 ? 164.12300 175.54200 175.02100 1.000 79.77791 194 LEU D C 1
ATOM 7286 O O . LEU G 1 194 ? 164.05600 174.32100 175.16700 1.000 79.77791 194 LEU D O 1
ATOM 7291 N N . ILE G 1 195 ? 165.23900 176.22300 175.25800 1.000 81.76413 195 ILE D N 1
ATOM 7292 C CA . ILE G 1 195 ? 166.44100 175.53700 175.71300 1.000 81.76413 195 ILE D CA 1
ATOM 7293 C C . ILE G 1 195 ? 166.24000 174.97700 177.11300 1.000 81.76413 195 ILE D C 1
ATOM 7294 O O . ILE G 1 195 ? 166.70000 173.87500 177.42600 1.000 81.76413 195 ILE D O 1
ATOM 7299 N N . SER G 1 196 ? 165.53700 175.70900 177.97400 1.000 82.47728 196 SER D N 1
ATOM 7300 C CA . SER G 1 196 ? 165.35900 175.23800 179.34100 1.000 82.47728 196 SER D CA 1
ATOM 7301 C C . SER G 1 196 ? 164.34100 174.11700 179.46800 1.000 82.47728 196 SER D C 1
ATOM 7302 O O . SER G 1 196 ? 164.01900 173.74100 180.59500 1.000 82.47728 196 SER D O 1
ATOM 7305 N N . LEU G 1 197 ? 163.81100 173.58600 178.36900 1.000 80.86044 197 LEU D N 1
ATOM 7306 C CA . LEU G 1 197 ? 162.91800 172.43500 178.40200 1.000 80.86044 197 LEU D CA 1
ATOM 7307 C C . LEU G 1 197 ? 163.53700 171.22100 177.73100 1.000 80.86044 197 LEU D C 1
ATOM 7308 O O . LEU G 1 197 ? 162.82800 170.26600 177.41500 1.000 80.86044 197 LEU D O 1
ATOM 7313 N N . ASN G 1 198 ? 164.84400 171.24600 177.49800 1.000 83.34995 198 ASN D N 1
ATOM 7314 C CA . ASN G 1 198 ? 165.54500 170.18400 176.79000 1.000 83.34995 198 ASN D CA 1
ATOM 7315 C C . ASN G 1 198 ? 164.92200 169.93900 175.41700 1.000 83.34995 198 ASN D C 1
ATOM 7316 O O . ASN G 1 198 ? 164.49000 168.83800 175.08200 1.000 83.34995 198 ASN D O 1
ATOM 7321 N N . ILE G 1 199 ? 164.88800 171.00600 174.62500 1.000 73.99167 199 ILE D N 1
ATOM 7322 C CA . ILE G 1 199 ? 164.43000 170.98400 173.24400 1.000 73.99167 199 ILE D CA 1
ATOM 7323 C C . ILE G 1 199 ? 165.49400 171.67100 172.40700 1.000 73.99167 199 ILE D C 1
ATOM 7324 O O . ILE G 1 199 ? 166.01200 172.71500 172.80700 1.000 73.99167 199 ILE D O 1
ATOM 7329 N N . VAL G 1 200 ? 165.84200 171.08300 171.26900 1.000 69.34068 200 VAL D N 1
ATOM 7330 C CA . VAL G 1 200 ? 166.91500 171.61400 170.43200 1.000 69.34068 200 VAL D CA 1
ATOM 7331 C C . VAL G 1 200 ? 166.34000 172.53900 169.37100 1.000 69.34068 200 VAL D C 1
ATOM 7332 O O . VAL G 1 200 ? 165.83800 172.05100 168.35500 1.000 69.34068 200 VAL D O 1
ATOM 7336 N N . PRO G 1 201 ? 166.39400 173.85500 169.53300 1.000 67.48107 201 PRO D N 1
ATOM 7337 C CA . PRO G 1 201 ? 165.88200 174.73200 168.48600 1.000 67.48107 201 PRO D CA 1
ATOM 7338 C C . PRO G 1 201 ? 166.80800 174.70800 167.29200 1.000 67.48107 201 PRO D C 1
ATOM 7339 O O . PRO G 1 201 ? 168.00500 174.46500 167.42000 1.000 67.48107 201 PRO D O 1
ATOM 7343 N N . ILE G 1 202 ? 166.24200 174.94900 166.11700 1.000 65.90926 202 ILE D N 1
ATOM 7344 C CA . ILE G 1 202 ? 166.97900 174.89600 164.86100 1.000 65.90926 202 ILE D CA 1
ATOM 7345 C C . ILE G 1 202 ? 166.66900 176.17700 164.10300 1.000 65.90926 202 ILE D C 1
ATOM 7346 O O . ILE G 1 202 ? 165.65100 176.26800 163.41700 1.000 65.90926 202 ILE D O 1
ATOM 7351 N N . ILE G 1 203 ? 167.53800 177.15300 164.21200 1.000 69.89443 203 ILE D N 1
ATOM 7352 C CA . ILE G 1 203 ? 167.30800 178.49000 163.68700 1.000 69.89443 203 ILE D CA 1
ATOM 7353 C C . ILE G 1 203 ? 167.71500 178.53800 162.22500 1.000 69.89443 203 ILE D C 1
ATOM 7354 O O . ILE G 1 203 ? 168.67900 177.89200 161.81900 1.000 69.89443 203 ILE D O 1
ATOM 7359 N N . ASN G 1 204 ? 166.97800 179.30000 161.42700 1.000 78.82571 204 ASN D N 1
ATOM 7360 C CA . ASN G 1 204 ? 167.32600 179.51300 160.03300 1.000 78.82571 204 ASN D CA 1
ATOM 7361 C C . ASN G 1 204 ? 166.57000 180.73200 159.54100 1.000 78.82571 204 ASN D C 1
ATOM 7362 O O . ASN G 1 204 ? 165.50100 181.05800 160.05100 1.000 78.82571 204 ASN D O 1
ATOM 7367 N N . THR G 1 205 ? 167.13100 181.40900 158.54900 1.000 88.64754 205 THR D N 1
ATOM 7368 C CA . THR G 1 205 ? 166.49900 182.60600 158.01600 1.000 88.64754 205 THR D CA 1
ATOM 7369 C C . THR G 1 205 ? 165.33200 182.22600 157.12000 1.000 88.64754 205 THR D C 1
ATOM 7370 O O . THR G 1 205 ? 165.38900 181.23600 156.39100 1.000 88.64754 205 THR D O 1
ATOM 7374 N N . ASN G 1 206 ? 164.27100 183.02400 157.17300 1.000 88.84207 206 ASN D N 1
ATOM 7375 C CA . ASN G 1 206 ? 163.05500 182.75100 156.41300 1.000 88.84207 206 ASN D CA 1
ATOM 7376 C C . ASN G 1 206 ? 163.33100 183.06200 154.95100 1.000 88.84207 206 ASN D C 1
ATOM 7377 O O . ASN G 1 206 ? 162.99000 184.12400 154.43100 1.000 88.84207 206 ASN D O 1
ATOM 7382 N N . ASP G 1 207 ? 163.96900 182.11100 154.27300 1.000 99.80954 207 ASP D N 1
ATOM 7383 C CA . ASP G 1 207 ? 164.34500 182.34100 152.88600 1.000 99.80954 207 ASP D CA 1
ATOM 7384 C C . ASP G 1 207 ? 163.14700 182.27500 151.95500 1.000 99.80954 207 ASP D C 1
ATOM 7385 O O . ASP G 1 207 ? 163.23400 182.72700 150.81300 1.000 99.80954 207 ASP D O 1
ATOM 7390 N N . ALA G 1 208 ? 162.02600 181.72400 152.41600 1.000 91.73048 208 ALA D N 1
ATOM 7391 C CA . ALA G 1 208 ? 160.90000 181.48400 151.52100 1.000 91.73048 208 ALA D CA 1
ATOM 7392 C C . ALA G 1 208 ? 160.22600 182.77800 151.10100 1.000 91.73048 208 ALA D C 1
ATOM 7393 O O . ALA G 1 208 ? 159.82700 182.92600 149.94500 1.000 91.73048 208 ALA D O 1
ATOM 7395 N N . VAL G 1 209 ? 160.07000 183.72100 152.02400 1.000 94.84615 209 VAL D N 1
ATOM 7396 C CA . VAL G 1 209 ? 159.33600 184.94700 151.74300 1.000 94.84615 209 VAL D CA 1
ATOM 7397 C C . VAL G 1 209 ? 160.19500 186.19400 151.82000 1.000 94.84615 209 VAL D C 1
ATOM 7398 O O . VAL G 1 209 ? 159.76300 187.24700 151.33200 1.000 94.84615 209 VAL D O 1
ATOM 7402 N N . SER G 1 210 ? 161.37900 186.13000 152.40700 1.000 104.92317 210 SER D N 1
ATOM 7403 C CA . SER G 1 210 ? 162.22400 187.31200 152.48900 1.000 104.92317 210 SER D CA 1
ATOM 7404 C C . SER G 1 210 ? 163.67200 186.91800 152.73600 1.000 104.92317 210 SER D C 1
ATOM 7405 O O . SER G 1 210 ? 164.15600 187.01800 153.86800 1.000 104.92317 210 SER D O 1
ATOM 7408 N N . PRO G 1 211 ? 164.39400 186.48000 151.71200 1.000 109.93420 211 PRO D N 1
ATOM 7409 C CA . PRO G 1 211 ? 165.77600 186.05900 151.90600 1.000 109.93420 211 PRO D CA 1
ATOM 7410 C C . PRO G 1 211 ? 166.65800 187.24500 152.24000 1.000 109.93420 211 PRO D C 1
ATOM 7411 O O . PRO G 1 211 ? 166.53800 188.31300 151.62200 1.000 109.93420 211 PRO D O 1
ATOM 7415 N N . PRO G 1 212 ? 167.56000 187.10300 153.21300 1.000 120.10226 212 PRO D N 1
ATOM 7416 C CA . PRO G 1 212 ? 168.37000 188.25200 153.63100 1.000 120.10226 212 PRO D CA 1
ATOM 7417 C C . PRO G 1 212 ? 169.50300 188.58100 152.68700 1.000 120.10226 212 PRO D C 1
ATOM 7418 O O . PRO G 1 212 ? 170.02300 189.70200 152.75000 1.000 120.10226 212 PRO D O 1
ATOM 7422 N N . MET G 1 213 ? 169.91200 187.65000 151.82400 1.000 126.63492 213 MET D N 1
ATOM 7423 C CA . MET G 1 213 ? 171.02200 187.92700 150.91800 1.000 126.63492 213 MET D CA 1
ATOM 7424 C C . MET G 1 213 ? 170.69100 189.07500 149.97500 1.000 126.63492 213 MET D C 1
ATOM 7425 O O . MET G 1 213 ? 171.58000 189.83300 149.56900 1.000 126.63492 213 MET D O 1
ATOM 7430 N N . PHE G 1 214 ? 169.42100 189.22300 149.61900 1.000 126.43589 214 PHE D N 1
ATOM 7431 C CA . PHE G 1 214 ? 169.00500 190.25700 148.68500 1.000 126.43589 214 PHE D CA 1
ATOM 7432 C C . PHE G 1 214 ? 168.19300 191.34200 149.38400 1.000 126.43589 214 PHE D C 1
ATOM 7433 O O . PHE G 1 214 ? 168.74900 192.20200 150.06900 1.000 126.43589 214 PHE D O 1
ATOM 7441 N N . ILE G 1 228 ? 176.16800 193.81700 164.07100 1.000 104.54884 228 ILE D N 1
ATOM 7442 C CA . ILE G 1 228 ? 176.71900 193.08100 162.94400 1.000 104.54884 228 ILE D CA 1
ATOM 7443 C C . ILE G 1 228 ? 175.65000 192.88500 161.88000 1.000 104.54884 228 ILE D C 1
ATOM 7444 O O . ILE G 1 228 ? 174.55600 192.40700 162.16500 1.000 104.54884 228 ILE D O 1
ATOM 7449 N N . PRO G 1 229 ? 175.95800 193.27000 160.65500 1.000 111.13472 229 PRO D N 1
ATOM 7450 C CA . PRO G 1 229 ? 174.97100 193.15200 159.57700 1.000 111.13472 229 PRO D CA 1
ATOM 7451 C C . PRO G 1 229 ? 174.69100 191.71000 159.19600 1.000 111.13472 229 PRO D C 1
ATOM 7452 O O . PRO G 1 229 ? 175.56800 191.02700 158.66200 1.000 111.13472 229 PRO D O 1
ATOM 7456 N N . ILE G 1 230 ? 173.46900 191.24100 159.43600 1.000 107.97877 230 ILE D N 1
ATOM 7457 C CA . ILE G 1 230 ? 173.11600 189.85700 159.14700 1.000 107.97877 230 ILE D CA 1
ATOM 7458 C C . ILE G 1 230 ? 172.98200 189.66500 157.64600 1.000 107.97877 230 ILE D C 1
ATOM 7459 O O . ILE G 1 230 ? 171.95600 190.01200 157.05500 1.000 107.97877 230 ILE D O 1
ATOM 7464 N N . LYS G 1 231 ? 174.01100 189.10500 157.01800 1.000 114.32035 231 LYS D N 1
ATOM 7465 C CA . LYS G 1 231 ? 174.02300 188.94000 155.57500 1.000 114.32035 231 LYS D CA 1
ATOM 7466 C C . LYS G 1 231 ? 173.96000 187.49200 155.12400 1.000 114.32035 231 LYS D C 1
ATOM 7467 O O . LYS G 1 231 ? 173.84600 187.24600 153.92100 1.000 114.32035 231 LYS D O 1
ATOM 7473 N N . ASP G 1 232 ? 174.04300 186.53500 156.03600 1.000 106.76358 232 ASP D N 1
ATOM 7474 C CA . ASP G 1 232 ? 174.05400 185.12800 155.66900 1.000 106.76358 232 ASP D CA 1
ATOM 7475 C C . ASP G 1 232 ? 173.62500 184.32700 156.88600 1.000 106.76358 232 ASP D C 1
ATOM 7476 O O . ASP G 1 232 ? 173.03500 184.86500 157.82500 1.000 106.76358 232 ASP D O 1
ATOM 7481 N N . ASN G 1 233 ? 173.88900 183.02700 156.85400 1.000 94.47476 233 ASN D N 1
ATOM 7482 C CA . ASN G 1 233 ? 173.66300 182.16700 158.00000 1.000 94.47476 233 ASN D CA 1
ATOM 7483 C C . ASN G 1 233 ? 174.90600 182.00100 158.84400 1.000 94.47476 233 ASN D C 1
ATOM 7484 O O . ASN G 1 233 ? 175.04900 180.98700 159.52900 1.000 94.47476 233 ASN D O 1
ATOM 7489 N N . ASP G 1 234 ? 175.81600 182.96000 158.79500 1.000 96.16027 234 ASP D N 1
ATOM 7490 C CA . ASP G 1 234 ? 176.98900 182.97100 159.65400 1.000 96.16027 234 ASP D CA 1
ATOM 7491 C C . ASP G 1 234 ? 176.98800 184.14600 160.61000 1.000 96.16027 234 ASP D C 1
ATOM 7492 O O . ASP G 1 234 ? 177.17400 183.95700 161.81200 1.000 96.16027 234 ASP D O 1
ATOM 7497 N N . SER G 1 235 ? 176.78400 185.35800 160.10300 1.000 93.34427 235 SER D N 1
ATOM 7498 C CA . SER G 1 235 ? 176.58300 186.48300 160.99700 1.000 93.34427 235 SER D CA 1
ATOM 7499 C C . SER G 1 235 ? 175.37200 186.26300 161.88000 1.000 93.34427 235 SER D C 1
ATOM 7500 O O . SER G 1 235 ? 175.34800 186.72400 163.02300 1.000 93.34427 235 SER D O 1
ATOM 7503 N N . LEU G 1 236 ? 174.36900 185.54200 161.38000 1.000 86.37820 236 LEU D N 1
ATOM 7504 C CA . LEU G 1 236 ? 173.24100 185.17600 162.22400 1.000 86.37820 236 LEU D CA 1
ATOM 7505 C C . LEU G 1 236 ? 173.68900 184.30000 163.37400 1.000 86.37820 236 LEU D C 1
ATOM 7506 O O . LEU G 1 236 ? 173.26300 184.49800 164.51300 1.000 86.37820 236 LEU D O 1
ATOM 7511 N N . SER G 1 237 ? 174.55700 183.32900 163.10200 1.000 81.94780 237 SER D N 1
ATOM 7512 C CA . SER G 1 237 ? 175.02800 182.45900 164.17100 1.000 81.94780 237 SER D CA 1
ATOM 7513 C C . SER G 1 237 ? 175.87300 183.22200 165.17300 1.000 81.94780 237 SER D C 1
ATOM 7514 O O . SER G 1 237 ? 175.78200 182.97500 166.37600 1.000 81.94780 237 SER D O 1
ATOM 7517 N N . ALA G 1 238 ? 176.69600 184.15500 164.70900 1.000 85.71293 238 ALA D N 1
ATOM 7518 C CA . ALA G 1 238 ? 177.49400 184.93700 165.64500 1.000 85.71293 238 ALA D CA 1
ATOM 7519 C C . ALA G 1 238 ? 176.61200 185.81400 166.52000 1.000 85.71293 238 ALA D C 1
ATOM 7520 O O . ALA G 1 238 ? 176.78500 185.85800 167.74000 1.000 85.71293 238 ALA D O 1
ATOM 7522 N N . MET G 1 239 ? 175.65700 186.52300 165.91800 1.000 94.47424 239 MET D N 1
ATOM 7523 C CA . MET G 1 239 ? 174.75200 187.35300 166.70600 1.000 94.47424 239 MET D CA 1
ATOM 7524 C C . MET G 1 239 ? 173.97300 186.51900 167.70900 1.000 94.47424 239 MET D C 1
ATOM 7525 O O . MET G 1 239 ? 173.84400 186.89900 168.87800 1.000 94.47424 239 MET D O 1
ATOM 7530 N N . LEU G 1 240 ? 173.46100 185.37100 167.27500 1.000 87.44060 240 LEU D N 1
ATOM 7531 C CA . LEU G 1 240 ? 172.74400 184.47800 168.17100 1.000 87.44060 240 LEU D CA 1
ATOM 7532 C C . LEU G 1 240 ? 173.61900 184.04600 169.33900 1.000 87.44060 240 LEU D C 1
ATOM 7533 O O . LEU G 1 240 ? 173.28700 184.28300 170.50200 1.000 87.44060 240 LEU D O 1
ATOM 7538 N N . ALA G 1 241 ? 174.75100 183.41000 169.05000 1.000 84.90879 241 ALA D N 1
ATOM 7539 C CA . ALA G 1 241 ? 175.60300 182.90900 170.11400 1.000 84.90879 241 ALA D CA 1
ATOM 7540 C C . ALA G 1 241 ? 176.25700 184.01000 170.92100 1.000 84.90879 241 ALA D C 1
ATOM 7541 O O . ALA G 1 241 ? 176.90600 183.70400 171.91900 1.000 84.90879 241 ALA D O 1
ATOM 7543 N N . ALA G 1 242 ? 176.13400 185.26700 170.51800 1.000 88.12628 242 ALA D N 1
ATOM 7544 C CA . ALA G 1 242 ? 176.58800 186.34000 171.38600 1.000 88.12628 242 ALA D CA 1
ATOM 7545 C C . ALA G 1 242 ? 175.48100 186.88900 172.26400 1.000 88.12628 242 ALA D C 1
ATOM 7546 O O . ALA G 1 242 ? 175.76400 187.38700 173.35500 1.000 88.12628 242 ALA D O 1
ATOM 7548 N N . GLU G 1 243 ? 174.22900 186.82300 171.81900 1.000 93.88940 243 GLU D N 1
ATOM 7549 C CA . GLU G 1 243 ? 173.14400 187.32400 172.65300 1.000 93.88940 243 GLU D CA 1
ATOM 7550 C C . GLU G 1 243 ? 172.67600 186.30600 173.68000 1.000 93.88940 243 GLU D C 1
ATOM 7551 O O . GLU G 1 243 ? 172.45200 186.66300 174.83800 1.000 93.88940 243 GLU D O 1
ATOM 7557 N N . VAL G 1 244 ? 172.50800 185.04400 173.28600 1.000 89.14556 244 VAL D N 1
ATOM 7558 C CA . VAL G 1 244 ? 172.22000 183.98800 174.24800 1.000 89.14556 244 VAL D CA 1
ATOM 7559 C C . VAL G 1 244 ? 173.38700 183.75700 175.19800 1.000 89.14556 244 VAL D C 1
ATOM 7560 O O . VAL G 1 244 ? 173.26000 183.00600 176.16800 1.000 89.14556 244 VAL D O 1
ATOM 7564 N N . GLN G 1 245 ? 174.51100 184.42300 174.96300 1.000 91.88932 245 GLN D N 1
ATOM 7565 C CA . GLN G 1 245 ? 175.71300 184.28800 175.77800 1.000 91.88932 245 GLN D CA 1
ATOM 7566 C C . GLN G 1 245 ? 176.17200 182.83800 175.84400 1.000 91.88932 245 GLN D C 1
ATOM 7567 O O . GLN G 1 245 ? 176.46500 182.29900 176.90800 1.000 91.88932 245 GLN D O 1
ATOM 7573 N N . ALA G 1 246 ? 176.23900 182.20800 174.68100 1.000 87.72841 246 ALA D N 1
ATOM 7574 C CA . ALA G 1 246 ? 176.73200 180.84900 174.60500 1.000 87.72841 246 ALA D CA 1
ATOM 7575 C C . ALA G 1 246 ? 178.20000 180.79700 175.00100 1.000 87.72841 246 ALA D C 1
ATOM 7576 O O . ALA G 1 246 ? 178.89000 181.81300 175.06700 1.000 87.72841 246 ALA D O 1
ATOM 7578 N N . ASP G 1 247 ? 178.67300 179.59000 175.28100 1.000 90.46037 247 ASP D N 1
ATOM 7579 C CA . ASP G 1 247 ? 180.05100 179.41400 175.70600 1.000 90.46037 247 ASP D CA 1
ATOM 7580 C C . ASP G 1 247 ? 180.97000 179.08900 174.54500 1.000 90.46037 247 ASP D C 1
ATOM 7581 O O . ASP G 1 247 ? 182.12100 179.52900 174.52800 1.000 90.46037 247 ASP D O 1
ATOM 7586 N N . LEU G 1 248 ? 180.48400 178.32900 173.57300 1.000 82.27614 248 LEU D N 1
ATOM 7587 C CA . LEU G 1 248 ? 181.29100 177.87100 172.45900 1.000 82.27614 248 LEU D CA 1
ATOM 7588 C C . LEU G 1 248 ? 180.48500 178.00700 171.18200 1.000 82.27614 248 LEU D C 1
ATOM 7589 O O . LEU G 1 248 ? 179.27200 177.81000 171.17700 1.000 82.27614 248 LEU D O 1
ATOM 7594 N N . LEU G 1 249 ? 181.16800 178.34600 170.09700 1.000 78.88222 249 LEU D N 1
ATOM 7595 C CA . LEU G 1 249 ? 180.54400 178.50000 168.78900 1.000 78.88222 249 LEU D CA 1
ATOM 7596 C C . LEU G 1 249 ? 181.35400 177.69800 167.78400 1.000 78.88222 249 LEU D C 1
ATOM 7597 O O . LEU G 1 249 ? 182.51900 178.01300 167.53400 1.000 78.88222 249 LEU D O 1
ATOM 7602 N N . ILE G 1 250 ? 180.75000 176.66700 167.21300 1.000 77.83529 250 ILE D N 1
ATOM 7603 C CA . ILE G 1 250 ? 181.43100 175.74500 166.31700 1.000 77.83529 250 ILE D CA 1
ATOM 7604 C C . ILE G 1 250 ? 180.90300 175.98300 164.91500 1.000 77.83529 250 ILE D C 1
ATOM 7605 O O . ILE G 1 250 ? 179.74400 175.67500 164.62400 1.000 77.83529 250 ILE D O 1
ATOM 7610 N N . LEU G 1 251 ? 181.74100 176.52300 164.04000 1.000 82.66268 251 LEU D N 1
ATOM 7611 C CA . LEU G 1 251 ? 181.37600 176.78000 162.65400 1.000 82.66268 251 LEU D CA 1
ATOM 7612 C C . LEU G 1 251 ? 181.89100 175.62900 161.80500 1.000 82.66268 251 LEU D C 1
ATOM 7613 O O . LEU G 1 251 ? 183.08900 175.54800 161.53000 1.000 82.66268 251 LEU D O 1
ATOM 7618 N N . MET G 1 252 ? 180.99400 174.74400 161.38400 1.000 91.18560 252 MET D N 1
ATOM 7619 C CA . MET G 1 252 ? 181.38100 173.57800 160.59300 1.000 91.18560 252 MET D CA 1
ATOM 7620 C C . MET G 1 252 ? 181.37900 173.96500 159.12400 1.000 91.18560 252 MET D C 1
ATOM 7621 O O . MET G 1 252 ? 180.40700 173.75800 158.40500 1.000 91.18560 252 MET D O 1
ATOM 7626 N N . SER G 1 253 ? 182.49200 174.52000 158.66900 1.000 105.67727 253 SER D N 1
ATOM 7627 C CA . SER G 1 253 ? 182.66600 174.85400 157.26500 1.000 105.67727 253 SER D CA 1
ATOM 7628 C C . SER G 1 253 ? 183.01800 173.58200 156.50000 1.000 105.67727 253 SER D C 1
ATOM 7629 O O . SER G 1 253 ? 182.86500 172.46900 157.00300 1.000 105.67727 253 SER D O 1
ATOM 7632 N N . ASP G 1 254 ? 183.47700 173.72700 155.26100 1.000 119.28154 254 ASP D N 1
ATOM 7633 C CA . ASP G 1 254 ? 183.90200 172.59000 154.45700 1.000 119.28154 254 ASP D CA 1
ATOM 7634 C C . ASP G 1 254 ? 185.40500 172.55000 154.23200 1.000 119.28154 254 ASP D C 1
ATOM 7635 O O . ASP G 1 254 ? 185.89200 171.64300 153.55100 1.000 119.28154 254 ASP D O 1
ATOM 7640 N N . VAL G 1 255 ? 186.14700 173.50500 154.78000 1.000 121.19296 255 VAL D N 1
ATOM 7641 C CA . VAL G 1 255 ? 187.59600 173.54500 154.67900 1.000 121.19296 255 VAL D CA 1
ATOM 7642 C C . VAL G 1 255 ? 188.17400 173.17700 156.04100 1.000 121.19296 255 VAL D C 1
ATOM 7643 O O . VAL G 1 255 ? 187.53500 173.35000 157.08100 1.000 121.19296 255 VAL D O 1
ATOM 7647 N N . ASP G 1 256 ? 189.40100 172.65400 156.03300 1.000 125.30021 256 ASP D N 1
ATOM 7648 C CA . ASP G 1 256 ? 189.99900 172.09600 157.24200 1.000 125.30021 256 ASP D CA 1
ATOM 7649 C C . ASP G 1 256 ? 190.19400 173.11100 158.36100 1.000 125.30021 256 ASP D C 1
ATOM 7650 O O . ASP G 1 256 ? 190.49900 172.70500 159.48500 1.000 125.30021 256 ASP D O 1
ATOM 7655 N N . GLY G 1 257 ? 190.03000 174.40000 158.09800 1.000 121.96263 257 GLY D N 1
ATOM 7656 C CA . GLY G 1 257 ? 190.30500 175.39700 159.10800 1.000 121.96263 257 GLY D CA 1
ATOM 7657 C C . GLY G 1 257 ? 190.55300 176.76200 158.51400 1.000 121.96263 257 GLY D C 1
ATOM 7658 O O . GLY G 1 257 ? 189.74000 177.25700 157.73400 1.000 121.96263 257 GLY D O 1
ATOM 7659 N N . ILE G 1 258 ? 191.66300 177.39200 158.88000 1.000 124.64073 258 ILE D N 1
ATOM 7660 C CA . ILE G 1 258 ? 192.03200 178.69400 158.34300 1.000 124.64073 258 ILE D CA 1
ATOM 7661 C C . ILE G 1 258 ? 193.52700 178.69100 158.07900 1.000 124.64073 258 ILE D C 1
ATOM 7662 O O . ILE G 1 258 ? 194.31900 178.49300 159.00500 1.000 124.64073 258 ILE D O 1
ATOM 7667 N N . TYR G 1 259 ? 193.91500 178.90800 156.82800 1.000 138.20567 259 TYR D N 1
ATOM 7668 C CA . TYR G 1 259 ? 195.31200 178.91400 156.43000 1.000 138.20567 259 TYR D CA 1
ATOM 7669 C C . TYR G 1 259 ? 195.84900 180.33600 156.38700 1.000 138.20567 259 TYR D C 1
ATOM 7670 O O . TYR G 1 259 ? 195.09500 181.30800 156.36400 1.000 138.20567 259 TYR D O 1
ATOM 7679 N N . ASN G 1 260 ? 197.17600 180.44800 156.37600 1.000 149.40936 260 ASN D N 1
ATOM 7680 C CA . ASN G 1 260 ? 197.79200 181.76300 156.25600 1.000 149.40936 260 ASN D CA 1
ATOM 7681 C C . ASN G 1 260 ? 197.69300 182.28100 154.82700 1.000 149.40936 260 ASN D C 1
ATOM 7682 O O . ASN G 1 260 ? 197.36700 183.45100 154.60000 1.000 149.40936 260 ASN D O 1
ATOM 7687 N N . LYS G 1 261 ? 197.97900 181.42300 153.85200 1.000 155.86550 261 LYS D N 1
ATOM 7688 C CA . LYS G 1 261 ? 197.77100 181.68400 152.43800 1.000 155.86550 261 LYS D CA 1
ATOM 7689 C C . LYS G 1 261 ? 196.84500 180.61900 151.86700 1.000 155.86550 261 LYS D C 1
ATOM 7690 O O . LYS G 1 261 ? 196.75600 179.52100 152.42200 1.000 155.86550 261 LYS D O 1
ATOM 7696 N N . PRO G 1 262 ? 196.13300 180.91000 150.78300 1.000 161.05498 262 PRO D N 1
ATOM 7697 C CA . PRO G 1 262 ? 195.16300 179.94800 150.24400 1.000 161.05498 262 PRO D CA 1
ATOM 7698 C C . PRO G 1 262 ? 195.80000 178.59200 150.00400 1.000 161.05498 262 PRO D C 1
ATOM 7699 O O . PRO G 1 262 ? 197.01700 178.49800 149.78800 1.000 161.05498 262 PRO D O 1
ATOM 7703 N N . PRO G 1 263 ? 195.00800 177.51700 150.04100 1.000 162.41602 263 PRO D N 1
ATOM 7704 C CA . PRO G 1 263 ? 195.59400 176.16500 150.00700 1.000 162.41602 263 PRO D CA 1
ATOM 7705 C C . PRO G 1 263 ? 196.40500 175.85900 148.75800 1.000 162.41602 263 PRO D C 1
ATOM 7706 O O . PRO G 1 263 ? 197.34700 175.06000 148.82600 1.000 162.41602 263 PRO D O 1
ATOM 7710 N N . TRP G 1 264 ? 196.07700 176.46400 147.62100 1.000 165.75850 264 TRP D N 1
ATOM 7711 C CA . TRP G 1 264 ? 196.75400 176.15700 146.36100 1.000 165.75850 264 TRP D CA 1
ATOM 7712 C C . TRP G 1 264 ? 198.01200 177.00000 146.17200 1.000 165.75850 264 TRP D C 1
ATOM 7713 O O . TRP G 1 264 ? 198.19300 177.65300 145.14700 1.000 165.75850 264 TRP D O 1
ATOM 7724 N N . GLU G 1 265 ? 198.89700 176.98500 147.16400 1.000 163.48266 265 GLU D N 1
ATOM 7725 C CA . GLU G 1 265 ? 200.14700 177.72800 147.09400 1.000 163.48266 265 GLU D CA 1
ATOM 7726 C C . GLU G 1 265 ? 201.19500 176.98100 147.91000 1.000 163.48266 265 GLU D C 1
ATOM 7727 O O . GLU G 1 265 ? 200.98200 175.84200 148.33500 1.000 163.48266 265 GLU D O 1
ATOM 7733 N N . ASP G 1 266 ? 202.33400 177.63100 148.13000 1.000 161.06974 266 ASP D N 1
ATOM 7734 C CA . ASP G 1 266 ? 203.44200 177.06800 148.89400 1.000 161.06974 266 ASP D CA 1
ATOM 7735 C C . ASP G 1 266 ? 203.56300 177.83200 150.20700 1.000 161.06974 266 ASP D C 1
ATOM 7736 O O . ASP G 1 266 ? 204.05700 178.96500 150.23200 1.000 161.06974 266 ASP D O 1
ATOM 7741 N N . GLY G 1 267 ? 203.12900 177.20200 151.29400 1.000 154.98812 267 GLY D N 1
ATOM 7742 C CA . GLY G 1 267 ? 203.08500 177.84700 152.59000 1.000 154.98812 267 GLY D CA 1
ATOM 7743 C C . GLY G 1 267 ? 201.68300 177.82800 153.15900 1.000 154.98812 267 GLY D C 1
ATOM 7744 O O . GLY G 1 267 ? 201.32700 178.65800 153.99900 1.000 154.98812 267 GLY D O 1
ATOM 7745 N N . ALA G 1 268 ? 200.87800 176.87300 152.70100 1.000 148.89552 268 ALA D N 1
ATOM 7746 C CA . ALA G 1 268 ? 199.47700 176.77500 153.10400 1.000 148.89552 268 ALA D CA 1
ATOM 7747 C C . ALA G 1 268 ? 199.34100 175.96800 154.39400 1.000 148.89552 268 ALA D C 1
ATOM 7748 O O . ALA G 1 268 ? 198.68200 174.93100 154.45600 1.000 148.89552 268 ALA D O 1
ATOM 7750 N N . LYS G 1 269 ? 199.98300 176.47000 155.44000 1.000 140.77003 269 LYS D N 1
ATOM 7751 C CA . LYS G 1 269 ? 199.89500 175.83700 156.74300 1.000 140.77003 269 LYS D CA 1
ATOM 7752 C C . LYS G 1 269 ? 198.56000 176.16000 157.39700 1.000 140.77003 269 LYS D C 1
ATOM 7753 O O . LYS G 1 269 ? 197.93500 177.18300 157.11000 1.000 140.77003 269 LYS D O 1
ATOM 7759 N N . LEU G 1 270 ? 198.11900 175.26600 158.27400 1.000 129.21486 270 LEU D N 1
ATOM 7760 C CA . LEU G 1 270 ? 196.90300 175.47500 159.04200 1.000 129.2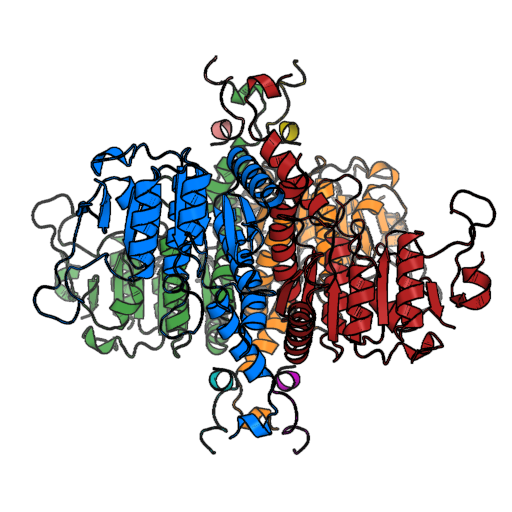1486 270 LEU D CA 1
ATOM 7761 C C . LEU G 1 270 ? 197.24000 176.22300 160.32100 1.000 129.21486 270 LEU D C 1
ATOM 7762 O O . LEU G 1 270 ? 198.29100 175.99800 160.92200 1.000 129.21486 270 LEU D O 1
ATOM 7767 N N . MET G 1 271 ? 196.35400 177.11700 160.73000 1.000 124.64187 271 MET D N 1
ATOM 7768 C CA . MET G 1 271 ? 196.56100 177.91800 161.93100 1.000 124.64187 271 MET D CA 1
ATOM 7769 C C . MET G 1 271 ? 195.72500 177.32200 163.05500 1.000 124.64187 271 MET D C 1
ATOM 7770 O O . MET G 1 271 ? 194.50500 177.48600 163.09300 1.000 124.64187 271 MET D O 1
ATOM 7775 N N . HIS G 1 272 ? 196.38900 176.63900 163.98100 1.000 118.95341 272 HIS D N 1
ATOM 7776 C CA . HIS G 1 272 ? 195.69100 175.98800 165.07600 1.000 118.95341 272 HIS D CA 1
ATOM 7777 C C . HIS G 1 272 ? 195.29000 176.94600 166.18000 1.000 118.95341 272 HIS D C 1
ATOM 7778 O O . HIS G 1 272 ? 194.62600 176.52100 167.12800 1.000 118.95341 272 HIS D O 1
ATOM 7785 N N . THR G 1 273 ? 195.67700 178.21300 166.09700 1.000 119.40213 273 THR D N 1
ATOM 7786 C CA . THR G 1 273 ? 195.27200 179.18900 167.10200 1.000 119.40213 273 THR D CA 1
ATOM 7787 C C . THR G 1 273 ? 195.35700 180.56900 166.47400 1.000 119.40213 273 THR D C 1
ATOM 7788 O O . THR G 1 273 ? 196.45200 181.06100 166.19500 1.000 119.40213 273 THR D O 1
ATOM 7792 N N . TYR G 1 274 ? 194.20400 181.18000 166.25200 1.000 122.42055 274 TYR D N 1
ATOM 7793 C CA . TYR G 1 274 ? 194.13000 182.50800 165.66700 1.000 122.42055 274 TYR D CA 1
ATOM 7794 C C . TYR G 1 274 ? 194.32200 183.54800 166.76000 1.000 122.42055 274 TYR D C 1
ATOM 7795 O O . TYR G 1 274 ? 193.34900 184.00700 167.36700 1.000 122.42055 274 TYR D O 1
ATOM 7804 N N . THR G 1 275 ? 195.57300 183.90700 167.02200 1.000 132.29576 275 THR D N 1
ATOM 7805 C CA . THR G 1 275 ? 195.90400 184.92900 168.00200 1.000 132.29576 275 THR D CA 1
ATOM 7806 C C . THR G 1 275 ? 195.30000 186.24900 167.55100 1.000 132.29576 275 THR D C 1
ATOM 7807 O O . THR G 1 275 ? 195.51300 186.67300 166.41300 1.000 132.29576 275 THR D O 1
ATOM 7811 N N . SER G 1 276 ? 194.54900 186.89200 168.44200 1.000 133.21873 276 SER D N 1
ATOM 7812 C CA . SER G 1 276 ? 193.74000 188.04700 168.07400 1.000 133.21873 276 SER D CA 1
ATOM 7813 C C . SER G 1 276 ? 194.54600 189.17500 167.44100 1.000 133.21873 276 SER D C 1
ATOM 7814 O O . SER G 1 276 ? 194.22800 189.61400 166.33300 1.000 133.21873 276 SER D O 1
ATOM 7817 N N . ASP G 1 277 ? 195.58500 189.64800 168.12800 1.000 136.67700 277 ASP D N 1
ATOM 7818 C CA . ASP G 1 277 ? 196.26500 190.87400 167.72400 1.000 136.67700 277 ASP D CA 1
ATOM 7819 C C . ASP G 1 277 ? 196.86000 190.80300 166.32100 1.000 136.67700 277 ASP D C 1
ATOM 7820 O O . ASP G 1 277 ? 196.41600 191.52000 165.42000 1.000 136.67700 277 ASP D O 1
ATOM 7825 N N . ASP G 1 278 ? 197.85100 189.93600 166.11600 1.000 137.68615 278 ASP D N 1
ATOM 7826 C CA . ASP G 1 278 ? 198.59400 189.95300 164.86000 1.000 137.68615 278 ASP D CA 1
ATOM 7827 C C . ASP G 1 278 ? 197.76200 189.40200 163.71400 1.000 137.68615 278 ASP D C 1
ATOM 7828 O O . ASP G 1 278 ? 197.71900 189.98800 162.62800 1.000 137.68615 278 ASP D O 1
ATOM 7833 N N . SER G 1 279 ? 197.09400 188.27200 163.93800 1.000 134.26977 279 SER D N 1
ATOM 7834 C CA . SER G 1 279 ? 196.40200 187.58900 162.85200 1.000 134.26977 279 SER D CA 1
ATOM 7835 C C . SER G 1 279 ? 195.28900 188.45300 162.27100 1.000 134.26977 279 SER D C 1
ATOM 7836 O O . SER G 1 279 ? 194.90400 188.29300 161.10800 1.000 134.26977 279 SER D O 1
ATOM 7839 N N . ASN G 1 280 ? 194.76100 189.38400 163.06800 1.000 134.93882 280 ASN D N 1
ATOM 7840 C CA . ASN G 1 280 ? 193.73400 190.28900 162.55900 1.000 134.93882 280 ASN D CA 1
ATOM 7841 C C . ASN G 1 280 ? 194.28800 191.18100 161.45400 1.000 134.93882 280 ASN D C 1
ATOM 7842 O O . ASN G 1 280 ? 193.61900 191.42800 160.44500 1.000 134.93882 280 ASN D O 1
ATOM 7847 N N . SER G 1 281 ? 195.51400 191.67800 161.63200 1.000 138.90533 281 SER D N 1
ATOM 7848 C CA . SER G 1 281 ? 196.10200 192.56400 160.63200 1.000 138.90533 281 SER D CA 1
ATOM 7849 C C . SER G 1 281 ? 196.52000 191.79500 159.38500 1.000 138.90533 281 SER D C 1
ATOM 7850 O O . SER G 1 281 ? 196.47500 192.33200 158.27200 1.000 138.90533 281 SER D O 1
ATOM 7853 N N . ILE G 1 282 ? 196.94100 190.54600 159.54700 1.000 140.38454 282 ILE D N 1
ATOM 7854 C CA . ILE G 1 282 ? 197.35400 189.73500 158.40800 1.000 140.38454 282 ILE D CA 1
ATOM 7855 C C . ILE G 1 282 ? 196.52200 188.45900 158.34100 1.000 140.38454 282 ILE D C 1
ATOM 7856 O O . ILE G 1 282 ? 196.81100 187.47900 159.02400 1.000 140.38454 282 ILE D O 1
ATOM 7861 N N . MET G 1 295 ? 186.01200 183.04600 152.92300 1.000 122.26417 295 MET D N 1
ATOM 7862 C CA . MET G 1 295 ? 186.30300 182.84200 154.33500 1.000 122.26417 295 MET D CA 1
ATOM 7863 C C . MET G 1 295 ? 186.42500 184.16600 155.06500 1.000 122.26417 295 MET D C 1
ATOM 7864 O O . MET G 1 295 ? 186.56800 184.19200 156.28500 1.000 122.26417 295 MET D O 1
ATOM 7869 N N . ASP G 1 296 ? 186.37600 185.27200 154.32300 1.000 112.34711 296 ASP D N 1
ATOM 7870 C CA . ASP G 1 296 ? 186.42100 186.57000 154.98200 1.000 112.34711 296 ASP D CA 1
ATOM 7871 C C . ASP G 1 296 ? 185.17000 186.81000 155.81100 1.000 112.34711 296 ASP D C 1
ATOM 7872 O O . ASP G 1 296 ? 185.24600 187.42500 156.88000 1.000 112.34711 296 ASP D O 1
ATOM 7877 N N . SER G 1 297 ? 184.02200 186.30400 155.36400 1.000 107.56789 297 SER D N 1
ATOM 7878 C CA . SER G 1 297 ? 182.81400 186.42600 156.16900 1.000 107.56789 297 SER D CA 1
ATOM 7879 C C . SER G 1 297 ? 182.93200 185.63500 157.46400 1.000 107.56789 297 SER D C 1
ATOM 7880 O O . SER G 1 297 ? 182.56400 186.13000 158.53600 1.000 107.56789 297 SER D O 1
ATOM 7883 N N . LYS G 1 298 ? 183.44600 184.40600 157.38700 1.000 103.38546 298 LYS D N 1
ATOM 7884 C CA . LYS G 1 298 ? 183.60700 183.60600 158.59300 1.000 103.38546 298 LYS D CA 1
ATOM 7885 C C . LYS G 1 298 ? 184.60500 184.24100 159.54600 1.000 103.38546 298 LYS D C 1
ATOM 7886 O O . LYS G 1 298 ? 184.37600 184.27200 160.75600 1.000 103.38546 298 LYS D O 1
ATOM 7892 N N . VAL G 1 299 ? 185.70700 184.77400 159.02400 1.000 101.93801 299 VAL D N 1
ATOM 7893 C CA . VAL G 1 299 ? 186.67800 185.41400 159.90100 1.000 101.93801 299 VAL D CA 1
ATOM 7894 C C . VAL G 1 299 ? 186.08200 186.64700 160.55700 1.000 101.93801 299 VAL D C 1
ATOM 7895 O O . VAL G 1 299 ? 186.28900 186.88700 161.75100 1.000 101.93801 299 VAL D O 1
ATOM 7899 N N . LYS G 1 300 ? 185.33700 187.45300 159.80200 1.000 103.46256 300 LYS D N 1
ATOM 7900 C CA . LYS G 1 300 ? 184.74600 188.65100 160.38800 1.000 103.46256 300 LYS D CA 1
ATOM 7901 C C . LYS G 1 300 ? 183.75300 188.29300 161.48400 1.000 103.46256 300 LYS D C 1
ATOM 7902 O O . LYS G 1 300 ? 183.79600 188.85400 162.58600 1.000 103.46256 300 LYS D O 1
ATOM 7908 N N . ALA G 1 301 ? 182.84400 187.35900 161.19800 1.000 99.53767 301 ALA D N 1
ATOM 7909 C CA . ALA G 1 301 ? 181.86300 186.96200 162.20100 1.000 99.53767 301 ALA D CA 1
ATOM 7910 C C . ALA G 1 301 ? 182.53300 186.34700 163.42000 1.000 99.53767 301 ALA D C 1
ATOM 7911 O O . ALA G 1 301 ? 182.10200 186.58400 164.55100 1.000 99.53767 301 ALA D O 1
ATOM 7913 N N . ALA G 1 302 ? 183.59200 185.56400 163.21800 1.000 96.16049 302 ALA D N 1
ATOM 7914 C CA . ALA G 1 302 ? 184.26600 184.94300 164.34800 1.000 96.16049 302 ALA D CA 1
ATOM 7915 C C . ALA G 1 302 ? 184.97800 185.97500 165.20600 1.000 96.16049 302 ALA D C 1
ATOM 7916 O O . ALA G 1 302 ? 184.89700 185.91900 166.43400 1.000 96.16049 302 ALA D O 1
ATOM 7918 N N . THR G 1 303 ? 185.67900 186.92400 164.59200 1.000 97.23055 303 THR D N 1
ATOM 7919 C CA . THR G 1 303 ? 186.32600 187.95800 165.38900 1.000 97.23055 303 THR D CA 1
ATOM 7920 C C . THR G 1 303 ? 185.30100 188.78900 166.14500 1.000 97.23055 303 THR D C 1
ATOM 7921 O O . THR G 1 303 ? 185.51000 189.12800 167.31800 1.000 97.23055 303 THR D O 1
ATOM 7925 N N . TRP G 1 304 ? 184.17900 189.11500 165.50400 1.000 99.15621 304 TRP D N 1
ATOM 7926 C CA . TRP G 1 304 ? 183.13300 189.84000 166.21200 1.000 99.15621 304 TRP D CA 1
ATOM 7927 C C . TRP G 1 304 ? 182.65000 189.04800 167.41900 1.000 99.15621 304 TRP D C 1
ATOM 7928 O O . TRP G 1 304 ? 182.75300 189.50700 168.55900 1.000 99.15621 304 TRP D O 1
ATOM 7939 N N . ALA G 1 305 ? 182.15500 187.83200 167.19000 1.000 96.03860 305 ALA D N 1
ATOM 7940 C CA . ALA G 1 305 ? 181.65100 187.02000 168.29000 1.000 96.03860 305 ALA D CA 1
ATOM 7941 C C . ALA G 1 305 ? 182.71300 186.72500 169.33300 1.000 96.03860 305 ALA D C 1
ATOM 7942 O O . ALA G 1 305 ? 182.37100 186.34600 170.45300 1.000 96.03860 305 ALA D O 1
ATOM 7944 N N . LEU G 1 306 ? 183.99000 186.87100 168.99500 1.000 98.24542 306 LEU D N 1
ATOM 7945 C CA . LEU G 1 306 ? 185.02400 186.68800 170.00100 1.000 98.24542 306 LEU D CA 1
ATOM 7946 C C . LEU G 1 306 ? 185.17900 187.92700 170.86200 1.000 98.24542 306 LEU D C 1
ATOM 7947 O O . LEU G 1 306 ? 185.37500 187.82200 172.07500 1.000 98.24542 306 LEU D O 1
ATOM 7952 N N . ASP G 1 307 ? 185.08200 189.10900 170.26100 1.000 102.72149 307 ASP D N 1
ATOM 7953 C CA . ASP G 1 307 ? 185.16300 190.31800 171.06600 1.000 102.72149 307 ASP D CA 1
ATOM 7954 C C . ASP G 1 307 ? 184.00800 190.45300 172.04900 1.000 102.72149 307 ASP D C 1
ATOM 7955 O O . ASP G 1 307 ? 184.05700 191.33100 172.91400 1.000 102.72149 307 ASP D O 1
ATOM 7960 N N . ARG G 1 308 ? 182.98800 189.60700 171.94800 1.000 101.16078 308 ARG D N 1
ATOM 7961 C CA . ARG G 1 308 ? 181.79400 189.69800 172.77400 1.000 101.16078 308 ARG D CA 1
ATOM 7962 C C . ARG G 1 308 ? 181.74500 188.65000 173.87300 1.000 101.16078 308 ARG D C 1
ATOM 7963 O O . ARG G 1 308 ? 180.74800 188.57900 174.59400 1.000 101.16078 308 ARG D O 1
ATOM 7971 N N . GLY G 1 309 ? 182.77500 187.82600 174.01000 1.000 98.76474 309 GLY D N 1
ATOM 7972 C CA . GLY G 1 309 ? 182.78400 186.83200 175.06200 1.000 98.76474 309 GLY D CA 1
ATOM 7973 C C . GLY G 1 309 ? 182.81500 185.40500 174.56300 1.000 98.76474 309 GLY D C 1
ATOM 7974 O O . GLY G 1 309 ? 183.47800 184.55300 175.15600 1.000 98.76474 309 GLY D O 1
ATOM 7975 N N . VAL G 1 310 ? 182.09800 185.12900 173.47600 1.000 95.52293 310 VAL D N 1
ATOM 7976 C CA . VAL G 1 310 ? 182.08000 183.78800 172.91500 1.000 95.52293 310 VAL D CA 1
ATOM 7977 C C . VAL G 1 310 ? 183.47300 183.41800 172.42500 1.000 95.52293 310 VAL D C 1
ATOM 7978 O O . VAL G 1 310 ? 184.28300 184.28400 172.08000 1.000 95.52293 310 VAL D O 1
ATOM 7982 N N . SER G 1 311 ? 183.76400 182.12000 172.39700 1.000 88.26475 311 SER D N 1
ATOM 7983 C CA . SER G 1 311 ? 185.01400 181.60800 171.85100 1.000 88.26475 311 SER D CA 1
ATOM 7984 C C . SER G 1 311 ? 184.68000 180.68100 170.69700 1.000 88.26475 311 SER D C 1
ATOM 7985 O O . SER G 1 311 ? 183.94800 179.70700 170.88100 1.000 88.26475 311 SER D O 1
ATOM 7988 N N . VAL G 1 312 ? 185.23000 180.97000 169.52400 1.000 87.37755 312 VAL D N 1
ATOM 7989 C CA . VAL G 1 312 ? 184.79700 180.37500 168.26700 1.000 87.37755 312 VAL D CA 1
ATOM 7990 C C . VAL G 1 312 ? 185.81200 179.34700 167.79900 1.000 87.37755 312 VAL D C 1
ATOM 7991 O O . VAL G 1 312 ? 187.02000 179.59000 167.84900 1.000 87.37755 312 VAL D O 1
ATOM 7995 N N . VAL G 1 313 ? 185.32000 178.20800 167.32500 1.000 86.55727 313 VAL D N 1
ATOM 7996 C CA . VAL G 1 313 ? 186.15100 177.14800 166.77200 1.000 86.55727 313 VAL D CA 1
ATOM 7997 C C . VAL G 1 313 ? 185.64800 176.84300 165.37700 1.000 86.55727 313 VAL D C 1
ATOM 7998 O O . VAL G 1 313 ? 184.48200 176.47800 165.20800 1.000 86.55727 313 VAL D O 1
ATOM 8002 N N . ILE G 1 314 ? 186.52000 176.97700 164.38500 1.000 93.63783 314 ILE D N 1
ATOM 8003 C CA . ILE G 1 314 ? 186.18700 176.68900 162.99600 1.000 93.63783 314 ILE D CA 1
ATOM 8004 C C . ILE G 1 314 ? 186.79300 175.34800 162.63600 1.000 93.63783 314 ILE D C 1
ATOM 8005 O O . ILE G 1 314 ? 188.01600 175.18500 162.67400 1.000 93.63783 314 ILE D O 1
ATOM 8010 N N . CYS G 1 315 ? 185.94900 174.39000 162.27800 1.000 100.95625 315 CYS D N 1
ATOM 8011 C CA . CYS G 1 315 ? 186.42600 173.04900 161.98200 1.000 100.95625 315 CYS D CA 1
ATOM 8012 C C . CYS G 1 315 ? 185.97100 172.60200 160.60600 1.000 100.95625 315 CYS D C 1
ATOM 8013 O O . CYS G 1 315 ? 185.34600 173.37400 159.87800 1.000 100.95625 315 CYS D O 1
ATOM 8016 N N . ASN G 1 316 ? 186.27700 171.36600 160.23800 1.000 110.94823 316 ASN D N 1
ATOM 8017 C CA . ASN G 1 316 ? 185.92900 170.82600 158.93300 1.000 110.94823 316 ASN D CA 1
ATOM 8018 C C . ASN G 1 316 ? 184.76600 169.86500 159.09700 1.000 110.94823 316 ASN D C 1
ATOM 8019 O O . ASN G 1 316 ? 184.88700 168.85500 159.79500 1.000 110.94823 316 ASN D O 1
ATOM 8024 N N . GLY G 1 317 ? 183.64600 170.17200 158.44700 1.000 107.08992 317 GLY D N 1
ATOM 8025 C CA . GLY G 1 317 ? 182.45200 169.36900 158.62400 1.000 107.08992 317 GLY D CA 1
ATOM 8026 C C . GLY G 1 317 ? 182.54800 167.98200 158.04000 1.000 107.08992 317 GLY D C 1
ATOM 8027 O O . GLY G 1 317 ? 181.82500 167.08600 158.48200 1.000 107.08992 317 GLY D O 1
ATOM 8028 N N . MET G 1 318 ? 183.43000 167.78000 157.06600 1.000 110.50607 318 MET D N 1
ATOM 8029 C CA . MET G 1 318 ? 183.58300 166.49500 156.40400 1.000 110.50607 318 MET D CA 1
ATOM 8030 C C . MET G 1 318 ? 184.55100 165.57400 157.13300 1.000 110.50607 318 MET D C 1
ATOM 8031 O O . MET G 1 318 ? 185.10200 164.65300 156.52200 1.000 110.50607 318 MET D O 1
ATOM 8036 N N . GLN G 1 319 ? 184.76800 165.80600 158.41900 1.000 109.44730 319 GLN D N 1
ATOM 8037 C CA . GLN G 1 319 ? 185.62400 164.97800 159.24900 1.000 109.44730 319 GLN D CA 1
ATOM 8038 C C . GLN G 1 319 ? 184.76100 164.10700 160.14900 1.000 109.44730 319 GLN D C 1
ATOM 8039 O O . GLN G 1 319 ? 183.66300 164.49800 160.54800 1.000 109.44730 319 GLN D O 1
ATOM 8045 N N . GLU G 1 320 ? 185.25500 162.91500 160.45500 1.000 110.59814 320 GLU D N 1
ATOM 8046 C CA . GLU G 1 320 ? 184.49600 161.99100 161.28200 1.000 110.59814 320 GLU D CA 1
ATOM 8047 C C . GLU G 1 320 ? 184.67100 162.34400 162.75100 1.000 110.59814 320 GLU D C 1
ATOM 8048 O O . GLU G 1 320 ? 185.79700 162.50700 163.22900 1.000 110.59814 320 GLU D O 1
ATOM 8054 N N . LYS G 1 321 ? 183.55000 162.45700 163.46300 1.000 100.81653 321 LYS D N 1
ATOM 8055 C CA . LYS G 1 321 ? 183.53200 162.80000 164.88200 1.000 100.81653 321 LYS D CA 1
ATOM 8056 C C . LYS G 1 321 ? 184.28400 164.10900 165.12800 1.000 100.81653 321 LYS D C 1
ATOM 8057 O O . LYS G 1 321 ? 185.34900 164.14200 165.73200 1.000 100.81653 321 LYS D O 1
ATOM 8063 N N . ALA G 1 322 ? 183.70900 165.18600 164.59900 1.000 96.18886 322 ALA D N 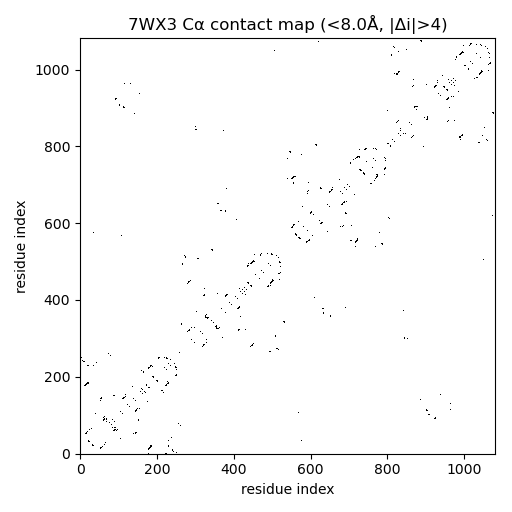1
ATOM 8064 C CA . ALA G 1 322 ? 184.31200 166.50500 164.72600 1.000 96.18886 322 ALA D CA 1
ATOM 8065 C C . ALA G 1 322 ? 183.93900 167.18800 166.03400 1.000 96.18886 322 ALA D C 1
ATOM 8066 O O . ALA G 1 322 ? 184.81500 167.68500 166.74400 1.000 96.18886 322 ALA D O 1
ATOM 8068 N N . ILE G 1 323 ? 182.65100 167.23400 166.36800 1.000 91.34516 323 ILE D N 1
ATOM 8069 C CA . ILE G 1 323 ? 182.24000 167.89600 167.60000 1.000 91.34516 323 ILE D CA 1
ATOM 8070 C C . ILE G 1 323 ? 182.77900 167.15300 168.81200 1.000 91.34516 323 ILE D C 1
ATOM 8071 O O . ILE G 1 323 ? 183.25200 167.76700 169.77500 1.000 91.34516 323 ILE D O 1
ATOM 8076 N N . LYS G 1 324 ? 182.73200 165.82500 168.78400 1.000 96.04839 324 LYS D N 1
ATOM 8077 C CA . LYS G 1 324 ? 183.14800 165.04700 169.93800 1.000 96.04839 324 LYS D CA 1
ATOM 8078 C C . LYS G 1 324 ? 184.64600 165.11200 170.17200 1.000 96.04839 324 LYS D C 1
ATOM 8079 O O . LYS G 1 324 ? 185.09700 164.79400 171.27400 1.000 96.04839 324 LYS D O 1
ATOM 8085 N N . THR G 1 325 ? 185.43200 165.50800 169.17800 1.000 96.07293 325 THR D N 1
ATOM 8086 C CA . THR G 1 325 ? 186.85400 165.69200 169.40400 1.000 96.07293 325 THR D CA 1
ATOM 8087 C C . THR G 1 325 ? 187.23700 167.14800 169.58700 1.000 96.07293 325 THR D C 1
ATOM 8088 O O . THR G 1 325 ? 188.32800 167.42100 170.09200 1.000 96.07293 325 THR D O 1
ATOM 8092 N N . ILE G 1 326 ? 186.38700 168.08600 169.17600 1.000 94.19234 326 ILE D N 1
ATOM 8093 C CA . ILE G 1 326 ? 186.60700 169.48100 169.53200 1.000 94.19234 326 ILE D CA 1
ATOM 8094 C C . ILE G 1 326 ? 186.34600 169.69000 171.01000 1.000 94.19234 326 ILE D C 1
ATOM 8095 O O . ILE G 1 326 ? 187.17200 170.26000 171.72700 1.000 94.19234 326 ILE D O 1
ATOM 8100 N N . ILE G 1 327 ? 185.19000 169.22700 171.48500 1.000 94.31835 327 ILE D N 1
ATOM 8101 C CA . ILE G 1 327 ? 184.88200 169.33700 172.90300 1.000 94.31835 327 ILE D CA 1
ATOM 8102 C C . ILE G 1 327 ? 185.81200 168.46000 173.72400 1.000 94.31835 327 ILE D C 1
ATOM 8103 O O . ILE G 1 327 ? 186.13000 168.78500 174.87100 1.000 94.31835 327 ILE D O 1
ATOM 8108 N N . GLY G 1 328 ? 186.28000 167.35100 173.16100 1.000 99.09728 328 GLY D N 1
ATOM 8109 C CA . GLY G 1 328 ? 187.20200 166.50500 173.89100 1.000 99.09728 328 GLY D CA 1
ATOM 8110 C C . GLY G 1 328 ? 188.51600 167.17500 174.21700 1.000 99.09728 328 GLY D C 1
ATOM 8111 O O . GLY G 1 328 ? 189.18800 166.77000 175.16800 1.000 99.09728 328 GLY D O 1
ATOM 8112 N N . GLY G 1 329 ? 188.89900 168.19100 173.45400 1.000 102.19337 329 GLY D N 1
ATOM 8113 C CA . GLY G 1 329 ? 190.13200 168.91300 173.68500 1.000 102.19337 329 GLY D CA 1
ATOM 8114 C C . GLY G 1 329 ? 191.22600 168.63200 172.68200 1.000 102.19337 329 GLY D C 1
ATOM 8115 O O . GLY G 1 329 ? 192.26500 169.30000 172.72800 1.000 102.19337 329 GLY D O 1
ATOM 8116 N N . ARG G 1 330 ? 191.03900 167.67300 171.78400 1.000 104.57169 330 ARG D N 1
ATOM 8117 C CA . ARG G 1 330 ? 192.06600 167.37100 170.80200 1.000 104.57169 330 ARG D CA 1
ATOM 8118 C C . ARG G 1 330 ? 192.19500 168.51200 169.80400 1.000 104.57169 330 ARG D C 1
ATOM 8119 O O . ARG G 1 330 ? 191.26700 169.29000 169.58900 1.000 104.57169 330 ARG D O 1
ATOM 8127 N N . LYS G 1 331 ? 193.36600 168.60000 169.18400 1.000 105.88276 331 LYS D N 1
ATOM 8128 C CA . LYS G 1 331 ? 193.68800 169.71000 168.29000 1.000 105.88276 331 LYS D CA 1
ATOM 8129 C C . LYS G 1 331 ? 192.97800 169.50700 166.96000 1.000 105.88276 331 LYS D C 1
ATOM 8130 O O . LYS G 1 331 ? 193.39300 168.69200 166.13800 1.000 105.88276 331 LYS D O 1
ATOM 8136 N N . VAL G 1 332 ? 191.90900 170.26700 166.73800 1.000 101.83530 332 VAL D N 1
ATOM 8137 C CA . VAL G 1 332 ? 191.10500 170.17300 165.52500 1.000 101.83530 332 VAL D CA 1
ATOM 8138 C C . VAL G 1 332 ? 190.65300 171.57500 165.14900 1.000 101.83530 332 VAL D C 1
ATOM 8139 O O . VAL G 1 332 ? 190.09300 172.29000 165.98500 1.000 101.83530 332 VAL D O 1
ATOM 8143 N N . GLY G 1 333 ? 190.89900 171.97400 163.91100 1.000 101.87385 333 GLY D N 1
ATOM 8144 C CA . GLY G 1 333 ? 190.40200 173.24500 163.43600 1.000 101.87385 333 GLY D CA 1
ATOM 8145 C C . GLY G 1 333 ? 191.17500 174.42500 163.99300 1.000 101.87385 333 GLY D C 1
ATOM 8146 O O . GLY G 1 333 ? 192.27200 174.29300 164.53300 1.000 101.87385 333 GLY D O 1
ATOM 8147 N N . THR G 1 334 ? 190.57900 175.60300 163.85000 1.000 103.70069 334 THR D N 1
ATOM 8148 C CA . THR G 1 334 ? 191.15500 176.84600 164.33700 1.000 103.70069 334 THR D CA 1
ATOM 8149 C C . THR G 1 334 ? 190.36200 177.33200 165.53600 1.000 103.70069 334 THR D C 1
ATOM 8150 O O . THR G 1 334 ? 189.13100 177.29700 165.52000 1.000 103.70069 334 THR D O 1
ATOM 8154 N N . PHE G 1 335 ? 191.06500 177.78200 166.56700 1.000 103.29132 335 PHE D N 1
ATOM 8155 C CA . PHE G 1 335 ? 190.46200 178.19700 167.82600 1.000 103.29132 335 PHE D CA 1
ATOM 8156 C C . PHE G 1 335 ? 190.72100 179.67900 168.02900 1.000 103.29132 335 PHE D C 1
ATOM 8157 O O . PHE G 1 335 ? 191.85400 180.07700 168.30900 1.000 103.29132 335 PHE D O 1
ATOM 8165 N N . PHE G 1 336 ? 189.68000 180.49000 167.89200 1.000 103.53475 336 PHE D N 1
ATOM 8166 C CA . PHE G 1 336 ? 189.80900 181.93900 167.96800 1.000 103.53475 336 PHE D CA 1
ATOM 8167 C C . PHE G 1 336 ? 189.85200 182.35800 169.42600 1.000 103.53475 336 PHE D C 1
ATOM 8168 O O . PHE G 1 336 ? 188.82400 182.35400 170.10500 1.000 103.53475 336 PHE D O 1
ATOM 8176 N N . THR G 1 337 ? 191.02800 182.74300 169.91000 1.000 113.07229 337 THR D N 1
ATOM 8177 C CA . THR G 1 337 ? 191.15400 183.21200 171.28000 1.000 113.07229 337 THR D CA 1
ATOM 8178 C C . THR G 1 337 ? 192.12600 184.37700 171.33300 1.000 113.07229 337 THR D C 1
ATOM 8179 O O . THR G 1 337 ? 192.74900 184.74400 170.33400 1.000 113.07229 337 THR D O 1
ATOM 8183 N N . GLU G 1 338 ? 192.25300 184.95600 172.52000 1.000 117.90477 338 GLU D N 1
ATOM 8184 C CA . GLU G 1 338 ? 193.14900 186.07900 172.72800 1.000 117.90477 338 GLU D CA 1
ATOM 8185 C C . GLU G 1 338 ? 194.60100 185.64800 172.59400 1.000 117.90477 338 GLU D C 1
ATOM 8186 O O . GLU G 1 338 ? 195.32200 185.55600 173.58500 1.000 117.90477 338 GLU D O 1
ATOM 8192 N N . GLN H 1 115 ? 149.30100 157.69400 118.23700 1.000 121.62405 115 GLN H N 1
ATOM 8193 C CA . GLN H 1 115 ? 150.56600 157.97000 118.90700 1.000 121.62405 115 GLN H CA 1
ATOM 8194 C C . GLN H 1 115 ? 150.61300 159.39100 119.43900 1.000 121.62405 115 GLN H C 1
ATOM 8195 O O . GLN H 1 115 ? 150.97700 159.62000 120.59000 1.000 121.62405 115 GLN H O 1
ATOM 8201 N N . GLU H 1 116 ? 150.21600 160.34400 118.60000 1.000 120.08298 116 GLU H N 1
ATOM 8202 C CA . GLU H 1 116 ? 150.35100 161.75700 118.92400 1.000 120.08298 116 GLU H CA 1
ATOM 8203 C C . GLU H 1 116 ? 149.54900 162.17000 120.14100 1.000 120.08298 116 GLU H C 1
ATOM 8204 O O . GLU H 1 116 ? 149.59100 163.34400 120.51000 1.000 120.08298 116 GLU H O 1
ATOM 8210 N N . LEU H 1 117 ? 148.81100 161.25700 120.76100 1.000 116.94243 117 LEU H N 1
ATOM 8211 C CA . LEU H 1 117 ? 148.26400 161.49400 122.08500 1.000 116.94243 117 LEU H CA 1
ATOM 8212 C C . LEU H 1 117 ? 149.12700 160.89100 123.17800 1.000 116.94243 117 LEU H C 1
ATOM 8213 O O . LEU H 1 117 ? 149.16700 161.42800 124.28600 1.000 116.94243 117 LEU H O 1
ATOM 8218 N N . LEU H 1 118 ? 149.81300 159.78400 122.90200 1.000 116.10258 118 LEU H N 1
ATOM 8219 C CA . LEU H 1 118 ? 150.74400 159.24100 123.87700 1.000 116.10258 118 LEU H CA 1
ATOM 8220 C C . LEU H 1 118 ? 152.04100 160.02300 123.92300 1.000 116.10258 118 LEU H C 1
ATOM 8221 O O . LEU H 1 118 ? 152.78800 159.90300 124.89700 1.000 116.10258 118 LEU H O 1
ATOM 8226 N N . MET H 1 119 ? 152.31800 160.82100 122.89900 1.000 119.34454 119 MET H N 1
ATOM 8227 C CA . MET H 1 119 ? 153.53600 161.60600 122.81400 1.000 119.34454 119 MET H CA 1
ATOM 8228 C C . MET H 1 119 ? 153.31000 163.06000 123.18300 1.000 119.34454 119 MET H C 1
ATOM 8229 O O . MET H 1 119 ? 154.12300 163.91200 122.82000 1.000 119.34454 119 MET H O 1
ATOM 8234 N N . SER H 1 120 ? 152.21700 163.36900 123.87500 1.000 114.71282 120 SER H N 1
ATOM 8235 C CA . SER H 1 120 ? 151.93900 164.72700 124.31800 1.000 114.71282 120 SER H CA 1
ATOM 8236 C C . SER H 1 120 ? 151.37700 164.73500 125.72800 1.000 114.71282 120 SER H C 1
ATOM 8237 O O . SER H 1 120 ? 150.66600 165.66300 126.11300 1.000 114.71282 120 SER H O 1
ATOM 8240 N N . LEU H 1 121 ? 151.67400 163.70400 126.50300 1.000 111.96013 121 LEU H N 1
ATOM 8241 C CA . LEU H 1 121 ? 151.32900 163.66700 127.91300 1.000 111.96013 121 LEU H CA 1
ATOM 8242 C C . LEU H 1 121 ? 152.54700 164.03500 128.74100 1.000 111.96013 121 LEU H C 1
ATOM 8243 O O . LEU H 1 121 ? 153.68600 163.80200 128.33900 1.000 111.96013 121 LEU H O 1
ATOM 8248 N N . SER H 1 122 ? 152.30000 164.62100 129.90300 1.000 109.32971 122 SER H N 1
ATOM 8249 C CA . SER H 1 122 ? 153.39200 164.90200 130.81500 1.000 109.32971 122 SER H CA 1
ATOM 8250 C C . SER H 1 122 ? 153.98400 163.60000 131.32300 1.000 109.32971 122 SER H C 1
ATOM 8251 O O . SER H 1 122 ? 153.27600 162.61600 131.53100 1.000 109.32971 122 SER H O 1
ATOM 8254 N N . MET H 1 123 ? 155.29700 163.59800 131.54400 1.000 108.99202 123 MET H N 1
ATOM 8255 C CA . MET H 1 123 ? 155.96100 162.39500 132.02500 1.000 108.99202 123 MET H CA 1
ATOM 8256 C C . MET H 1 123 ? 155.41700 161.91400 133.35800 1.000 108.99202 123 MET H C 1
ATOM 8257 O O . MET H 1 123 ? 155.82900 160.85000 133.82300 1.000 108.99202 123 MET H O 1
ATOM 8262 N N . ARG H 1 124 ? 154.52700 162.66900 133.99100 1.000 105.18679 124 ARG H N 1
ATOM 8263 C CA . ARG H 1 124 ? 153.88300 162.21300 135.21100 1.000 105.18679 124 ARG H CA 1
ATOM 8264 C C . ARG H 1 124 ? 152.61300 161.43200 134.92100 1.000 105.18679 124 ARG H C 1
ATOM 8265 O O . ARG H 1 124 ? 152.32100 160.45100 135.60800 1.000 105.18679 124 ARG H O 1
ATOM 8273 N N . GLU H 1 125 ? 151.85200 161.84400 133.90800 1.000 109.59501 125 GLU H N 1
ATOM 8274 C CA . GLU H 1 125 ? 150.65300 161.10300 133.54000 1.000 109.59501 125 GLU H CA 1
ATOM 8275 C C . GLU H 1 125 ? 150.99300 159.74900 132.94200 1.000 109.59501 125 GLU H C 1
ATOM 8276 O O . GLU H 1 125 ? 150.24200 158.78900 133.12800 1.000 109.59501 125 GLU H O 1
ATOM 8282 N N . THR H 1 126 ? 152.10800 159.65200 132.22100 1.000 106.60463 126 THR H N 1
ATOM 8283 C CA . THR H 1 126 ? 152.49500 158.37800 131.63100 1.000 106.60463 126 THR H CA 1
ATOM 8284 C C . THR H 1 126 ? 152.77500 157.33600 132.70100 1.000 106.60463 126 THR H C 1
ATOM 8285 O O . THR H 1 126 ? 152.40600 156.16800 132.54900 1.000 106.60463 126 THR H O 1
ATOM 8289 N N . LEU H 1 127 ? 153.40300 157.73900 133.79700 1.000 106.33593 127 LEU H N 1
ATOM 8290 C CA . LEU H 1 127 ? 153.71300 156.82100 134.88300 1.000 106.33593 127 LEU H CA 1
ATOM 8291 C C . LEU H 1 127 ? 152.50500 156.47400 135.74300 1.000 106.33593 127 LEU H C 1
ATOM 8292 O O . LEU H 1 127 ? 152.66200 155.75400 136.73400 1.000 106.33593 127 LEU H O 1
ATOM 8297 N N . ASN H 1 128 ? 151.31700 156.96200 135.40100 1.000 107.67083 128 ASN H N 1
ATOM 8298 C CA . ASN H 1 128 ? 150.10000 156.64300 136.14400 1.000 107.67083 128 ASN H CA 1
ATOM 8299 C C . ASN H 1 128 ? 149.02400 156.07700 135.22700 1.000 107.67083 128 ASN H C 1
ATOM 8300 O O . ASN H 1 128 ? 148.90700 154.86400 135.06700 1.000 107.67083 128 ASN H O 1
#

GO terms:
  GO:0097268 cytoophidium (C, IDA)
  GO:0004349 glutamate 5-kinase activity (F, IDA)
  GO:0004350 glutamate-5-semialdehyde dehydrogenase activity (F, IDA)

Solvent-accessible surface area: 42693 Å² total

Nearest PDB structures (foldseek):
  7wx3-assembly1_A  TM=1.004E+00  e=3.199E-53  Drosophila melanogaster
  7wx3-assembly1_B  TM=1.004E+00  e=1.502E-52  Drosophila melanogaster
  7f5v-assembly1_A  TM=1.003E+00  e=1.737E-49  Drosophila melanogaster
  8y2h-assembly1_B  TM=9.281E-01  e=3.120E-28  Arabidopsis thaliana
  8j0g-assembly1_B  TM=9.431E-01  e=1.918E-24  Arabidopsis thaliana

Foldseek 3Di:
DPDFALQPLLPFAEEEEEEDQPQFADPVLPHTPCPLVLLVLVLVLVVLVVRHQYAYAYDNQQSQLVSVVVVVVLVPDDPVVVVPDDSQSSNVVSVVVVVVVSQVSNVVRVAAEAEAEAEQVLVVPPVSVVVVLVVVVVCRVVRYHYYYYYNSNPHHQCCVRPNHSQLVSLVVCLVNVGAEYEYADADQADFPDDPPDPRRDHALEDEVVVVVVVSQVVSAVRNYKYFYGHSPDRCQVVVSSNSDRGYYIYHD/DVVLVPDDPVVNVD/DPDFALQPLLPFAEEEEEEDQPQFADPVLPHTPCPLVLLVLVLVLVVLVVRHQYAYAYDNQQSQLVSVVVVVVLVPDDPVVVVPDDSQSSNVVSVVVVVVVSQVSNVVRVAAEAEAEAEQVLVVPPVSVVVVLVVVVVCRVVRYHYYYYYNSNPHQQCCVRPNHSQLVSLVVCLVNVGAEYEYADADQADFLDDPPDPRRDHALEQELPPNVVRVPVVVVSQNVSAVRNYKYFYGHSPDRCQVVVSSNSDRGYYIYHD/DVVLVPDDPVVNVD/DPDFALQPLLPFAEEEEEEDQPQFADPVLPHTPCPLVLLVLVLVLVVLVVRHQYAYAYDNQQSQLVSVVVVVVLVPDDPVVVVPDDSQSSNVVSVVVVVVVSQVSNVVRVAAEAEAEAEQVLVVPPVSVVVVLVVVVVCRVVRYHYYYYYNSNPHQQCCVRPNHSQLVSLVVCLVNVGAEYEYADADQADFLDDPPDPRRDHALEQELPPNVVRVPVVVVSQNVSAVRNYKYFYGHSPDRCQVVVSSNSDRGYYIYHD/DVVLVPDDPVVNVD/DPDFALQPLLPFAEEEEEEDQPQFADPVLPHTPCPLVLLVLVLVLVVLVVRHQYAYAYDNQQSQLVSVVVVVVLVPDDPVVVVPDDSQSSNVVSVVVVVVVSQVSNVVRVAAEAEAEAEQVLVVPPVSVVVVLVVVVVCRVVRYHYYYYYNSNPHQQCCVRPNHSQLVSLVVCLVNVGAEYEYADADQADFLDDPPDPRRDHALEQELPPVVVRVPVVVVSQNVSAVRNYKYFYGHSPDRCQVVVSSNSDRGYYIYHD/DVVLVPDDPVVNVD

InterPro domains:
  IPR000965 GPR domain [MF_00412] (347-757)
  IPR000965 GPR domain [TIGR00407] (355-747)
  IPR000965 GPR domain [cd07079] (349-753)
  IPR001048 Aspartate/glutamate/uridylate kinase [PF00696] (58-316)
  IPR001057 Glutamate/acetylglutamate kinase [PR00474] (95-109)
  IPR001057 Glutamate/acetylglutamate kinase [PR00474] (146-174)
  IPR001057 Glutamate/acetylglutamate kinase [PR00474] (186-207)
  IPR001057 Glutamate/acetylglutamate kinase [PR00474] (232-259)
  IPR001057 Glutamate/acetylglutamate kinase [PR00474] (290-310)
  IPR005715 Glutamate 5-kinase/delta-1-pyrroline-5-carboxylate synthase [MF_00456] (57-342)
  IPR005715 Glutamate 5-kinase/delta-1-pyrroline-5-carboxylate synthase [TIGR01027] (57-355)
  IPR005766 Delta l-pyrroline-5-carboxylate synthetase [PIRSF036429] (1-775)
  IPR005766 Delta l-pyrroline-5-carboxylate synthetase [TIGR01092] (50-775)
  IPR015590 Aldehyde dehydrogenase domain [PF00171] (341-648)
  IPR016161 Aldehyde/histidinol dehydrogenase [SSF53720] (348-754)
  IPR016162 Aldehyde dehydrogenase, N-terminal [G3DSA:3.40.605.10] (357-755)
  IPR016163 Aldehyde dehydrogenase, C-terminal [G3DSA:3.40.309.10] (567-715)
  IPR019797 Glutamate 5-kinase, conserved site [PS00902] (288-305)
  IPR020593 Gamma-glutamyl phosphate reductase GPR, conserved site [PS01223] (664-685)
  IPR036393 Acetylglutamate kinase-like superfamily [G3DSA:3.40.1160.10] (53-290)

Sequence (1082 aa):
PTFTERSQLKYARRLVVKLGSAVITREDNHGLALGRLASIVEQVAECHLEGREVMMVTSGAVAFGKQKLAQELLMSLSMRETLNLEPRAAAAVGQSGLMSLYDAMFAQYGVKIAQVLVTKPDFYNEETRNNLFCTLSELISLNIVPIINTNDAVSPPMFIPIKDNDSLSAMLAAEVQADLLILMSDVDGIYNKPPWEDGAKLMHTYTSMDSKVKAATWALDRGVSVVICNGMQEKAIKTIIGGRKVGTFFTEQELLMSLSMRETLNPTFTERSQLKYARRLVVKLGSAVITREDNHGLALGRLASIVEQVAECHLEGREVMMVTSGAVAFGKQKLAQELLMSLSMRETLNLEPRAAAAVGQSGLMSLYDAMFAQYGVKIAQVLVTKPDFYNEETRNNLFCTLSELISLNIVPIINTNDAVSPPMFIPIKDNDSLSAMLAAEVQADLLILMSDVDGIYNKPPWEDGAKLMHTYTSDDSNSIMDSKVKAATWALDRGVSVVICNGMQEKAIKTIIGGRKVGTFFTEQELLMSLSMRETLNPTFTERSQLKYARRLVVKLGSAVITREDNHGLALGRLASIVEQVAECHLEGREVMMVTSGAVAFGKQKLAQELLMSLSMRETLNLEPRAAAAVGQSGLMSLYDAMFAQYGVKIAQVLVTKPDFYNEETRNNLFCTLSELISLNIVPIINTNDAVSPPMFIPIKDNDSLSAMLAAEVQADLLILMSDVDGIYNKPPWEDGAKLMHTYTSDDSNSIMDSKVKAATWALDRGVSVVICNGMQEKAIKTIIGGRKVGTFFTEQELLMSLSMRETLNPTFTERSQLKYARRLVVKLGSAVITREDNHGLALGRLASIVEQVAECHLEGREVMMVTSGAVAFGKQKLAQELLMSLSMRETLNLEPRAAAAVGQSGLMSLYDAMFAQYGVKIAQVLVTKPDFYNEETRNNLFCTLSELISLNIVPIINTNDAVSPPMFIPIKDNDSLSAMLAAEVQADLLILMSDVDGIYNKPPWEDGAKLMHTYTSDDSNSIMDSKVKAATWALDRGVSVVICNGMQEKAIKTIIGGRKVGTFFTEQELLMSLSMRETLN

B-factor: mean 100.0, std 20.15, range [65.7, 168.24]